Protein 4L1M (pdb70)

Organism: Homo sapiens (NCBI:txid9606)

Radius of gyration: 31.88 Å; Cα contacts (8 Å, |Δi|>4): 3481; chains: 3; bounding box: 92×89×50 Å

Nearest PDB structures (foldseek):
  4l1m-assembly1_A  TM=1.003E+00  e=1.390E-80  Homo sapiens
  4l1m-assembly3_C  TM=1.002E+00  e=5.989E-77  Homo sapiens
  4l1m-assembly2_B  TM=9.976E-01  e=2.530E-76  Homo sapiens
  3kci-assembly1_A  TM=9.576E-01  e=2.234E-50  Homo sapiens
  7q40-assembly1_A  TM=9.446E-01  e=4.432E-47  Homo sapiens

Solvent-accessible surface area: 39347 Å² total

Foldseek 3Di:
DWWKWKAFQAAQDCQIDTQVLLLVQFFDDWAAAAQKIWTAGPQQWIWIDGRNDNHDHTHTQPPCVVFRWDDKYYAQDAFKIWTAGPVQWIWIAGFQALQQRACFDRDGHPHIDTNCLQPPDDQQSGWDDWYDERFKIWTAGNQQWIWIFGFQCQQQRACFDRHGHNHTDTQVLCPVFRWQEKEWYDDQIKIKTATQLQWIWIFTWQALLQRADDDTHGGNHIDTNVVRGPFNWRYKYYAHQKIWTAGPQAWIWIFGAQPQLLRACQGGRGGNHTDTQVLCPVFRWDDKAYENFKIWTATPLGFIKIFGACCGPQDSVDPDGTRNHIDTRPPGSPSQWDDKYDHNGMIMIIHGSPPVVD/DKWKKKAFQAAEAVPRVDQDIDTQVLLVVQFFPDKAAAAQKIWTAGPQQWIWIDGRNDHHPHTHTQPPCVVFRWDDKYYAQDAFKIWTAGPVQWIWIAGFQALQQRACFDRDGHPHIDTNCLRPPDQQSGWDDWYDERFKIWTAGNQQWIWIFGFQCQQQRACFDRHGHNHTDTQVLCPVFRWQEKEWYDDQIKIWTATPQQWIWIFTWQALLQRAPDDTHGGNHIDTNVVRPPQQWRYKYYAHQKIWTAHPQAWIWIFGAQPQLQRACQGGRGGNHTDTQVLCPVFRWDDKAYERFKIWTATPQGFIKIFGACCGPQDSVDDDRTRNHIDTRPPGSPNQWDDKYDHNGMIMTMHGD/DKWKWKPFQAAQDLIDTQVLLVVQFFDDWAAAAQKIWTAGPQQWIWIDGRNDNHDHTHTQPPCPVFRWDDKYYAQDAFKIWTAGPVQWIWIAGFQALQQRACFDRDGHPHIDTNCLQPPDDQQSGWDDWYDERFKIWTAGNQQWIWIFGFQCQQQRACFDRHGHNHTDTQVLCPPFRWQEKEWYDDQIKIWTATPQQWIWIFTWQALLQRAPDDTDGGNHIDTNVVRPPQQWRYKYYAHQKIWTAHPQAWIWIFGAQPQLQRACQGGRGGNHTDTQVLCPVFRWDDKAYERFKIWTATPLGFIKIFGACCGPQDSVDDDRTRNHIDTRPPGSPNQWDDWYYHNGMIMIMHGD

InterPro domains:
  IPR000408 Regulator of chromosome condensation, RCC1 [PF00415] (514-566)
  IPR000408 Regulator of chromosome condensation, RCC1 [PF00415] (569-612)
  IPR000408 Regulator of chromosome condensation, RCC1 [PF00415] (623-672)
  IPR000408 Regulator of chromosome condensation, RCC1 [PF00415] (675-724)
  IPR000408 Regulator of chromosome condensation, RCC1 [PF00415] (4163-4212)
  IPR000408 Regulator of chromosome condensation, RCC1 [PF00415] (4215-4263)
  IPR000408 Regulator of chromosome condensation, RCC1 [PF00415] (4267-4316)
  IPR000408 Regulator of chromosome condensation, RCC1 [PR00633] (2960-2976)
  IPR000408 Regulator of chromosome condensation, RCC1 [PR00633] (3104-3120)
  IPR000408 Regulator of chromosome condensation, RCC1 [PR00633] (3120-3134)
  IPR000408 Regulator of chromosome condensation, RCC1 [PR00633] (3213-3231)
  IPR000408 Regulator of chromosome condensation, RCC1 [PR00633] (3271-3292)
  IPR000408 Regulator of chromosome condensation, RCC1 [PS00626] (3104-3114)
  IPR000408 Regulator of chromosome condensation, RCC1 [PS50012] (514-569)
  IPR000408 Regulator of chromosome condensation, RCC1 [PS50012] (570-621)
  IPR000408 Regulator of chromosome condensation, RCC1 [PS50012] (624-675)
  IPR000408 Regulator of chromosome condensation, RCC1 [PS50012] (676-727)
  IPR000408 Regulator of chromosome condensation, RCC1 [PS50012] (2959-3010)
  IPR000408 Regulator of chromosome condensation, RCC1 [PS50012] (3011-3065)
  IPR000408 Regulator of chromosome condensation, RCC1 [PS50012] (3066-3117)

Secondary structure (P-SEA, 3-state):
cbbbbbbccccccccccccaaaaaacccbbbbcccbbbbbcccbbbbbbbcccccbbbbbbcccccccccccccccccccbbbbcccbbbbbbcccccccccccccccccbbbbcccccccccccccccccccccccccccccbbbbbbcccccccccccccbbbcccccccccccccccbbbbbcccccccccccccbbbbbccccccccccccbbbbcccccccccccccccbbbbccccbbbbcccbbbbbbcccccccccccccccccccccccccccccccccccccccbbbbccccccccccccccccccccccccccbbbbbccccccccccccccccbbbbbcccccccc/cbbbbbbcccccccccccccccccaaaaaaccccccccccbbbbbcccbbbbbbbcccccbbbbbbcccccccccccccccccccbbbbcccbbbbbbcccccccccccccccccbbbbccccccccccccccccccccccccccccbbbbbbcccccccccccccbbbccccccccccccccccccccccccccccccccbbbbbbccccccccccccbbbbcccccccccccccccbbbbccccbbbbcccbbbbbbcccccccccccccccccccccccccccccccccccccccbbbbccccccccccccccccccccccccccbbbbbccccccccccccccccbbbbbccc/cbbbbbbcccccccccccaaaaaaccccccccccbbbbbcccbbbbbbbcccccbbbbbbcccccccccccccccccccbbbbcccbbbbbbcccccccccccccccccbbbbcccccccccccccccccccccccccccccbbbbbbcccccccccccccbbbccccccccccccccccccccccccccccccccbbbbbbccccccccccccbbbbcccccccccccccccccccccccbbbbcccbbbbbbcccccccccccccccccccccccccccccccccccccccbbbbccccccccccccccccccccccccccbbbbbccccccccccccccccbbbbbccc

B-factor: mean 51.27, std 13.54, range [11.59, 121.89]

CATH classification: 2.130.10.30

Structure (mmCIF, N/CA/C/O backbone):
data_4L1M
#
_entry.id   4L1M
#
_cell.length_a   94.159
_cell.length_b   94.159
_cell.length_c   281.894
_cell.angle_alpha   90.00
_cell.angle_beta   90.00
_cell.angle_gamma   120.00
#
_symmetry.space_group_name_H-M   'P 32 2 1'
#
loop_
_entity.id
_entity.type
_entity.pdbx_description
1 polymer 'E3 ubiquitin-protein ligase HERC2'
2 non-polymer 'SULFATE ION'
3 non-polymer 'UNKNOWN ATOM OR ION'
4 water water
#
loop_
_atom_site.group_PDB
_atom_site.id
_atom_site.type_symbol
_atom_site.label_atom_id
_atom_site.label_alt_id
_atom_site.label_comp_id
_atom_site.label_asym_id
_atom_site.label_entity_id
_atom_site.label_seq_id
_atom_site.pdbx_PDB_ins_code
_atom_site.Cartn_x
_atom_site.Cartn_y
_atom_site.Cartn_z
_atom_site.occupancy
_atom_site.B_iso_or_equiv
_atom_site.auth_seq_id
_atom_site.auth_comp_id
_atom_site.auth_asym_id
_atom_site.auth_atom_id
_atom_site.pdbx_PDB_model_num
ATOM 1 N N A LEU A 1 24 ? 77.938 -8.694 4.198 0.50 73.39 422 LEU A N 1
ATOM 2 N N B LEU A 1 24 ? 75.697 -7.736 3.892 0.50 69.82 422 LEU A N 1
ATOM 3 C CA A LEU A 1 24 ? 76.640 -8.232 4.762 0.50 70.72 422 LEU A CA 1
ATOM 4 C CA B LEU A 1 24 ? 76.778 -8.315 4.754 0.50 71.11 422 LEU A CA 1
ATOM 5 C C . LEU A 1 24 ? 76.242 -8.857 6.117 1.00 69.84 422 LEU A C 1
ATOM 6 O O . LEU A 1 24 ? 76.385 -10.069 6.377 1.00 73.36 422 LEU A O 1
ATOM 12 N N . GLN A 1 25 ? 75.700 -7.974 6.974 1.00 64.82 423 GLN A N 1
ATOM 13 C CA . GLN A 1 25 ? 74.936 -8.301 8.227 1.00 62.04 423 GLN A CA 1
ATOM 14 C C . GLN A 1 25 ? 73.851 -9.314 7.861 1.00 60.95 423 GLN A C 1
ATOM 15 O O . GLN A 1 25 ? 73.462 -9.343 6.717 1.00 61.42 423 GLN A O 1
ATOM 21 N N . GLU A 1 26 ? 73.355 -10.117 8.813 1.00 59.47 424 GLU A N 1
ATOM 22 C CA . GLU A 1 26 ? 72.185 -10.964 8.569 1.00 57.29 424 GLU A CA 1
ATOM 23 C C . GLU A 1 26 ? 70.965 -10.392 9.271 1.00 52.55 424 GLU A C 1
ATOM 24 O O . GLU A 1 26 ? 71.025 -9.986 10.419 1.00 49.17 424 GLU A O 1
ATOM 30 N N . VAL A 1 27 ? 69.881 -10.294 8.511 1.00 51.55 425 VAL A N 1
ATOM 31 C CA . VAL A 1 27 ? 68.587 -9.889 9.010 1.00 49.45 425 VAL A CA 1
ATOM 32 C C . VAL A 1 27 ? 67.590 -10.938 8.569 1.00 49.62 425 VAL A C 1
ATOM 33 O O . VAL A 1 27 ? 67.275 -11.047 7.387 1.00 49.95 425 VAL A O 1
ATOM 37 N N . ILE A 1 28 ? 67.074 -11.677 9.542 1.00 50.71 426 ILE A N 1
ATOM 38 C CA . ILE A 1 28 ? 66.123 -12.754 9.300 1.00 51.17 426 ILE A CA 1
ATOM 39 C C . ILE A 1 28 ? 64.735 -12.344 9.779 1.00 48.12 426 ILE A C 1
ATOM 40 O O . ILE A 1 28 ? 64.593 -11.735 10.846 1.00 45.12 426 ILE A O 1
ATOM 45 N N . GLY A 1 29 ? 63.726 -12.666 8.969 1.00 47.89 427 GLY A N 1
ATOM 46 C CA . GLY A 1 29 ? 62.331 -12.423 9.321 1.00 46.01 427 GLY A CA 1
ATOM 47 C C . GLY A 1 29 ? 61.469 -13.619 9.018 1.00 46.59 427 GLY A C 1
ATOM 48 O O . GLY A 1 29 ? 61.805 -14.443 8.161 1.00 47.63 427 GLY A O 1
ATOM 49 N N . TRP A 1 30 ? 60.374 -13.745 9.760 1.00 46.13 428 TRP A N 1
ATOM 50 C CA . TRP A 1 30 ? 59.398 -14.790 9.479 1.00 47.44 428 TRP A CA 1
ATOM 51 C C . TRP A 1 30 ? 58.067 -14.420 10.048 1.00 45.26 428 TRP A C 1
ATOM 52 O O . TRP A 1 30 ? 57.982 -13.524 10.878 1.00 44.74 428 TRP A O 1
ATOM 63 N N . GLY A 1 31 ? 57.024 -15.111 9.593 1.00 45.86 429 GLY A N 1
ATOM 64 C CA . GLY A 1 31 ? 55.645 -14.796 9.977 1.00 45.76 429 GLY A CA 1
ATOM 65 C C . GLY A 1 31 ? 54.838 -14.318 8.785 1.00 46.69 429 GLY A C 1
ATOM 66 O O . GLY A 1 31 ? 55.119 -14.693 7.671 1.00 46.91 429 GLY A O 1
ATOM 67 N N . LEU A 1 32 ? 53.850 -13.468 9.030 1.00 47.81 430 LEU A N 1
ATOM 68 C CA . LEU A 1 32 ? 52.953 -13.002 7.973 1.00 49.81 430 LEU A CA 1
ATOM 69 C C . LEU A 1 32 ? 53.608 -11.858 7.212 1.00 48.93 430 LEU A C 1
ATOM 70 O O . LEU A 1 32 ? 53.481 -10.689 7.563 1.00 47.86 430 LEU A O 1
ATOM 75 N N . ILE A 1 33 ? 54.312 -12.222 6.158 1.00 52.20 431 ILE A N 1
ATOM 76 C CA . ILE A 1 33 ? 55.114 -11.299 5.379 1.00 53.12 431 ILE A CA 1
ATOM 77 C C . ILE A 1 33 ? 54.728 -11.437 3.944 1.00 54.57 431 ILE A C 1
ATOM 78 O O . ILE A 1 33 ? 54.773 -12.527 3.390 1.00 55.51 431 ILE A O 1
ATOM 83 N N . GLY A 1 34 ? 54.359 -10.317 3.332 1.00 55.53 432 GLY A N 1
ATOM 84 C CA . GLY A 1 34 ? 53.760 -10.332 2.006 1.00 57.67 432 GLY A CA 1
ATOM 85 C C . GLY A 1 34 ? 54.706 -10.254 0.819 1.00 59.68 432 GLY A C 1
ATOM 86 O O . GLY A 1 34 ? 54.249 -10.398 -0.300 1.00 64.12 432 GLY A O 1
ATOM 87 N N . TRP A 1 35 ? 56.004 -10.026 1.026 1.00 60.06 433 TRP A N 1
ATOM 88 C CA A TRP A 1 35 ? 56.959 -9.936 -0.100 0.50 63.04 433 TRP A CA 1
ATOM 89 C CA B TRP A 1 35 ? 56.947 -9.909 -0.099 0.50 62.42 433 TRP A CA 1
ATOM 90 C C . TRP A 1 35 ? 57.474 -11.315 -0.545 1.00 67.79 433 TRP A C 1
ATOM 91 O O . TRP A 1 35 ? 57.783 -11.520 -1.727 1.00 73.24 433 TRP A O 1
ATOM 112 N N . LYS A 1 36 ? 57.528 -12.275 0.398 1.00 73.47 434 LYS A N 1
ATOM 113 C CA . LYS A 1 36 ? 57.989 -13.662 0.186 1.00 77.75 434 LYS A CA 1
ATOM 114 C C . LYS A 1 36 ? 56.953 -14.486 -0.549 1.00 84.34 434 LYS A C 1
ATOM 115 O O . LYS A 1 36 ? 55.778 -14.523 -0.137 1.00 87.00 434 LYS A O 1
ATOM 117 N N . TYR A 1 37 ? 57.387 -15.165 -1.611 1.00 87.38 435 TYR A N 1
ATOM 118 C CA . TYR A 1 37 ? 56.510 -16.071 -2.368 1.00 90.82 435 TYR A CA 1
ATOM 119 C C . TYR A 1 37 ? 55.907 -17.139 -1.452 1.00 91.21 435 TYR A C 1
ATOM 120 O O . TYR A 1 37 ? 55.942 -18.323 -1.777 1.00 94.34 435 TYR A O 1
ATOM 122 N N . GLY A 1 43 ? 59.960 -20.993 5.748 1.00 77.83 441 GLY A N 1
ATOM 123 C CA . GLY A 1 43 ? 60.189 -20.658 7.149 1.00 75.21 441 GLY A CA 1
ATOM 124 C C . GLY A 1 43 ? 60.850 -19.300 7.284 1.00 73.09 441 GLY A C 1
ATOM 125 O O . GLY A 1 43 ? 60.289 -18.319 6.830 1.00 74.56 441 GLY A O 1
ATOM 126 N N . PRO A 1 44 ? 62.055 -19.235 7.893 1.00 70.18 442 PRO A N 1
ATOM 127 C CA . PRO A 1 44 ? 62.737 -17.961 8.085 1.00 67.56 442 PRO A CA 1
ATOM 128 C C . PRO A 1 44 ? 63.340 -17.453 6.795 1.00 68.62 442 PRO A C 1
ATOM 129 O O . PRO A 1 44 ? 63.874 -18.246 6.015 1.00 73.12 442 PRO A O 1
ATOM 133 N N . ILE A 1 45 ? 63.275 -16.144 6.565 1.00 66.44 443 ILE A N 1
ATOM 134 C CA . ILE A 1 45 ? 63.771 -15.593 5.301 1.00 67.06 443 ILE A CA 1
ATOM 135 C C . ILE A 1 45 ? 64.807 -14.507 5.524 1.00 62.97 443 ILE A C 1
ATOM 136 O O . ILE A 1 45 ? 64.724 -13.716 6.468 1.00 58.11 443 ILE A O 1
ATOM 141 N N . GLN A 1 46 ? 65.800 -14.514 4.645 1.00 63.04 444 GLN A N 1
ATOM 142 C CA . GLN A 1 46 ? 66.934 -13.615 4.723 1.00 63.02 444 GLN A CA 1
ATOM 143 C C . GLN A 1 46 ? 66.504 -12.341 4.038 1.00 59.55 444 GLN A C 1
ATOM 144 O O . GLN A 1 46 ? 66.173 -12.376 2.872 1.00 60.09 444 GLN A O 1
ATOM 150 N N . CYS A 1 47 ? 66.514 -11.226 4.752 1.00 56.13 445 CYS A N 1
ATOM 151 C CA . CYS A 1 47 ? 66.048 -9.960 4.190 1.00 55.63 445 CYS A CA 1
ATOM 152 C C . CYS A 1 47 ? 67.191 -9.074 3.711 1.00 58.20 445 CYS A C 1
ATOM 153 O O . CYS A 1 47 ? 67.536 -8.110 4.382 1.00 57.97 445 CYS A O 1
ATOM 156 N N . GLU A 1 48 ? 67.781 -9.360 2.555 1.00 62.77 446 GLU A N 1
ATOM 157 C CA . GLU A 1 48 ? 68.990 -8.621 2.169 1.00 66.09 446 GLU A CA 1
ATOM 158 C C . GLU A 1 48 ? 68.695 -7.130 1.989 1.00 63.84 446 GLU A C 1
ATOM 159 O O . GLU A 1 48 ? 69.564 -6.285 2.186 1.00 63.76 446 GLU A O 1
ATOM 165 N N . GLY A 1 49 ? 67.469 -6.819 1.595 1.00 62.80 447 GLY A N 1
ATOM 166 C CA . GLY A 1 49 ? 67.036 -5.431 1.459 1.00 61.89 447 GLY A CA 1
ATOM 167 C C . GLY A 1 49 ? 67.252 -4.627 2.727 1.00 60.22 447 GLY A C 1
ATOM 168 O O . GLY A 1 49 ? 67.682 -3.488 2.662 1.00 62.57 447 GLY A O 1
ATOM 169 N N . LEU A 1 50 ? 67.001 -5.249 3.879 1.00 57.84 448 LEU A N 1
ATOM 170 C CA . LEU A 1 50 ? 67.234 -4.626 5.184 1.00 54.42 448 LEU A CA 1
ATOM 171 C C . LEU A 1 50 ? 68.696 -4.594 5.609 1.00 53.02 448 LEU A C 1
ATOM 172 O O . LEU A 1 50 ? 69.130 -3.662 6.260 1.00 50.54 448 LEU A O 1
ATOM 177 N N . ALA A 1 51 ? 69.451 -5.620 5.249 1.00 54.33 449 ALA A N 1
ATOM 178 C CA . ALA A 1 51 ? 70.849 -5.703 5.625 1.00 55.25 449 ALA A CA 1
ATOM 179 C C . ALA A 1 51 ? 71.654 -4.543 5.034 1.00 56.62 449 ALA A C 1
ATOM 180 O O . ALA A 1 51 ? 72.593 -4.054 5.677 1.00 58.82 449 ALA A O 1
ATOM 182 N N . ASN A 1 52 ? 71.305 -4.120 3.813 1.00 56.37 450 ASN A N 1
ATOM 183 C CA . ASN A 1 52 ? 71.977 -2.979 3.154 1.00 58.06 450 ASN A CA 1
ATOM 184 C C . ASN A 1 52 ? 71.970 -1.717 4.008 1.00 55.40 450 ASN A C 1
ATOM 185 O O . ASN A 1 52 ? 72.928 -0.953 4.025 1.00 55.76 450 ASN A O 1
ATOM 190 N N . LEU A 1 53 ? 70.895 -1.530 4.754 1.00 52.26 451 LEU A N 1
ATOM 191 C CA . LEU A 1 53 ? 70.753 -0.372 5.614 1.00 49.80 451 LEU A CA 1
ATOM 192 C C . LEU A 1 53 ? 71.720 -0.366 6.801 1.00 49.71 451 LEU A C 1
ATOM 193 O O . LEU A 1 53 ? 72.092 0.698 7.291 1.00 48.45 451 LEU A O 1
ATOM 198 N N . GLY A 1 54 ? 72.123 -1.548 7.269 1.00 50.14 452 GLY A N 1
ATOM 199 C CA . GLY A 1 54 ? 72.875 -1.633 8.520 1.00 49.91 452 GLY A CA 1
ATOM 200 C C . GLY A 1 54 ? 71.931 -1.405 9.680 1.00 48.01 452 GLY A C 1
ATOM 201 O O . GLY A 1 54 ? 71.865 -0.311 10.245 1.00 46.95 452 GLY A O 1
ATOM 202 N N . VAL A 1 55 ? 71.198 -2.451 10.036 1.00 47.79 453 VAL A N 1
ATOM 203 C CA . VAL A 1 55 ? 70.133 -2.362 11.046 1.00 46.79 453 VAL A CA 1
ATOM 204 C C . VAL A 1 55 ? 70.690 -2.344 12.473 1.00 48.43 453 VAL A C 1
ATOM 205 O O . VAL A 1 55 ? 71.556 -3.160 12.818 1.00 50.75 453 VAL A O 1
ATOM 209 N N . THR A 1 56 ? 70.233 -1.381 13.275 1.00 48.35 454 THR A N 1
ATOM 210 C CA . THR A 1 56 ? 70.587 -1.318 14.699 1.00 49.14 454 THR A CA 1
ATOM 211 C C . THR A 1 56 ? 69.347 -1.545 15.548 1.00 49.53 454 THR A C 1
ATOM 212 O O . THR A 1 56 ? 69.452 -2.023 16.679 1.00 48.65 454 THR A O 1
ATOM 216 N N . GLN A 1 57 ? 68.185 -1.180 15.005 1.00 49.02 455 GLN A N 1
ATOM 217 C CA . GLN A 1 57 ? 66.920 -1.302 15.697 1.00 48.95 455 GLN A CA 1
ATOM 218 C C . GLN A 1 57 ? 65.762 -1.487 14.728 1.00 48.42 455 GLN A C 1
ATOM 219 O O . GLN A 1 57 ? 65.807 -0.982 13.615 1.00 50.73 455 GLN A O 1
ATOM 225 N N . ILE A 1 58 ? 64.730 -2.203 15.163 1.00 46.27 456 ILE A N 1
ATOM 226 C CA . ILE A 1 58 ? 63.499 -2.314 14.429 1.00 45.11 456 ILE A CA 1
ATOM 227 C C . ILE A 1 58 ? 62.324 -2.138 15.386 1.00 43.31 456 ILE A C 1
ATOM 228 O O . ILE A 1 58 ? 62.236 -2.835 16.382 1.00 42.82 456 ILE A O 1
ATOM 233 N N . ALA A 1 59 ? 61.415 -1.224 15.053 1.00 42.56 457 ALA A N 1
ATOM 234 C CA . ALA A 1 59 ? 60.221 -0.968 15.839 1.00 39.54 457 ALA A CA 1
ATOM 235 C C . ALA A 1 59 ? 58.984 -1.369 15.026 1.00 40.79 457 ALA A C 1
ATOM 236 O O . ALA A 1 59 ? 58.695 -0.791 13.994 1.00 41.98 457 ALA A O 1
ATOM 238 N N . CYS A 1 60 ? 58.275 -2.373 15.517 1.00 40.88 458 CYS A N 1
ATOM 239 C CA . CYS A 1 60 ? 57.194 -2.964 14.798 1.00 41.76 458 CYS A CA 1
ATOM 240 C C . CYS A 1 60 ? 55.879 -2.305 15.186 1.00 41.30 458 CYS A C 1
ATOM 241 O O . CYS A 1 60 ? 55.497 -2.325 16.348 1.00 40.60 458 CYS A O 1
ATOM 244 N N . ALA A 1 61 ? 55.192 -1.740 14.200 1.00 41.36 459 ALA A N 1
ATOM 245 C CA . ALA A 1 61 ? 53.831 -1.258 14.399 1.00 41.31 459 ALA A CA 1
ATOM 246 C C . ALA A 1 61 ? 52.853 -2.303 13.866 1.00 42.34 459 ALA A C 1
ATOM 247 O O . ALA A 1 61 ? 53.240 -3.446 13.606 1.00 42.91 459 ALA A O 1
ATOM 249 N N . GLU A 1 62 ? 51.590 -1.938 13.719 1.00 45.06 460 GLU A N 1
ATOM 250 C CA . GLU A 1 62 ? 50.578 -2.922 13.318 1.00 48.94 460 GLU A CA 1
ATOM 251 C C . GLU A 1 62 ? 50.609 -3.310 11.841 1.00 48.95 460 GLU A C 1
ATOM 252 O O . GLU A 1 62 ? 50.483 -4.494 11.534 1.00 49.98 460 GLU A O 1
ATOM 258 N N . LYS A 1 63 ? 50.743 -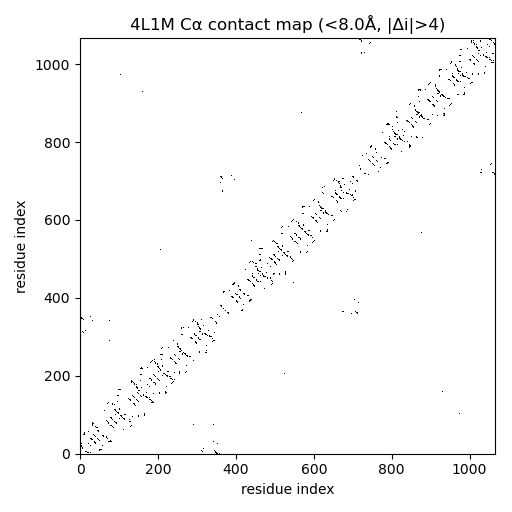2.337 10.939 1.00 47.79 461 LYS A N 1
ATOM 259 C CA . LYS A 1 63 ? 50.773 -2.642 9.493 1.00 50.66 461 LYS A CA 1
ATOM 260 C C . LYS A 1 63 ? 52.150 -2.469 8.877 1.00 47.88 461 LYS A C 1
ATOM 261 O O . LYS A 1 63 ? 52.371 -2.840 7.733 1.00 49.91 461 LYS A O 1
ATOM 267 N N . ARG A 1 64 ? 53.071 -1.889 9.624 1.00 45.24 462 ARG A N 1
ATOM 268 C CA . ARG A 1 64 ? 54.399 -1.626 9.113 1.00 44.44 462 ARG A CA 1
ATOM 269 C C . ARG A 1 64 ? 55.439 -1.579 10.230 1.00 41.70 462 ARG A C 1
ATOM 270 O O . ARG A 1 64 ? 55.106 -1.676 11.415 1.00 38.73 462 ARG A O 1
ATOM 278 N N . PHE A 1 65 ? 56.701 -1.511 9.837 1.00 40.32 463 PHE A N 1
ATOM 279 C CA . PHE A 1 65 ? 57.776 -1.383 10.798 1.00 39.51 463 PHE A CA 1
ATOM 280 C C . PHE A 1 65 ? 58.761 -0.327 10.375 1.00 40.55 463 PHE A C 1
ATOM 281 O O . PHE A 1 65 ? 58.908 -0.043 9.184 1.00 42.82 463 PHE A O 1
ATOM 289 N N . LEU A 1 66 ? 59.408 0.246 11.381 1.00 39.36 464 LEU A N 1
ATOM 290 C CA . LEU A 1 66 ? 60.448 1.207 11.205 1.00 40.69 464 LEU A CA 1
ATOM 291 C C . LEU A 1 66 ? 61.777 0.514 11.394 1.00 42.83 464 LEU A C 1
ATOM 292 O O . LEU A 1 66 ? 61.904 -0.387 12.238 1.00 42.32 464 LEU A O 1
ATOM 297 N N . ILE A 1 67 ? 62.772 0.942 10.623 1.00 43.77 465 ILE A N 1
ATOM 298 C CA . ILE A 1 67 ? 64.129 0.422 10.756 1.00 43.91 465 ILE A CA 1
ATOM 299 C C . ILE A 1 67 ? 65.069 1.585 10.977 1.00 44.19 465 ILE A C 1
ATOM 300 O O . ILE A 1 67 ? 65.024 2.553 10.223 1.00 46.98 465 ILE A O 1
ATOM 305 N N . LEU A 1 68 ? 65.918 1.498 11.997 1.00 43.43 466 LEU A N 1
ATOM 306 C CA . LEU A 1 68 ? 66.934 2.518 12.245 1.00 43.39 466 LEU A CA 1
ATOM 307 C C . LEU A 1 68 ? 68.261 2.006 11.700 1.00 45.23 466 LEU A C 1
ATOM 308 O O . LEU A 1 68 ? 68.651 0.882 12.024 1.00 46.33 466 LEU A O 1
ATOM 313 N N . SER A 1 69 ? 68.949 2.838 10.909 1.00 45.38 467 SER A N 1
ATOM 314 C CA A SER A 1 69 ? 70.220 2.462 10.281 0.50 46.67 467 SER A CA 1
ATOM 315 C CA B SER A 1 69 ? 70.195 2.458 10.260 0.50 46.42 467 SER A CA 1
ATOM 316 C C . SER A 1 69 ? 71.398 2.953 11.089 1.00 47.26 467 SER A C 1
ATOM 317 O O . SER A 1 69 ? 71.283 3.919 11.863 1.00 47.27 467 SER A O 1
ATOM 322 N N . ARG A 1 70 ? 72.541 2.287 10.912 1.00 47.66 468 ARG A N 1
ATOM 323 C CA . ARG A 1 70 ? 73.80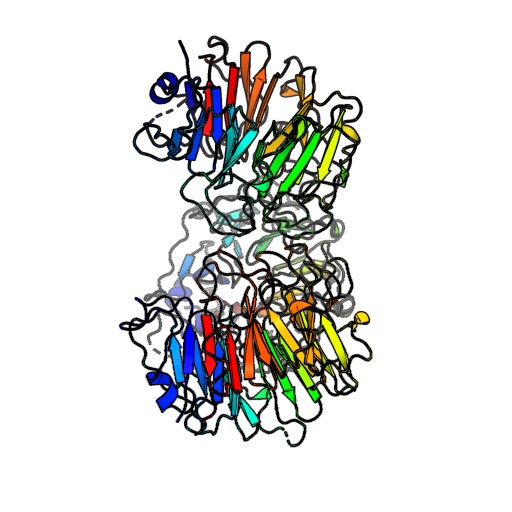1 2.656 11.576 1.00 48.57 468 ARG A CA 1
ATOM 324 C C . ARG A 1 70 ? 74.078 4.170 11.453 1.00 49.22 468 ARG A C 1
ATOM 325 O O . ARG A 1 70 ? 74.557 4.800 12.409 1.00 48.72 468 ARG A O 1
ATOM 333 N N . ASN A 1 71 ? 73.739 4.744 10.292 1.00 49.46 469 ASN A N 1
ATOM 334 C CA . ASN A 1 71 ? 73.989 6.166 9.999 1.00 51.12 469 ASN A CA 1
ATOM 335 C C . ASN A 1 71 ? 72.921 7.119 10.567 1.00 50.10 469 ASN A C 1
ATOM 336 O O . ASN A 1 71 ? 72.961 8.301 10.312 1.00 51.76 469 ASN A O 1
ATOM 341 N N . GLY A 1 72 ? 71.962 6.603 11.315 1.00 49.48 470 GLY A N 1
ATOM 342 C CA . GLY A 1 72 ? 70.997 7.452 11.993 1.00 48.94 470 GLY A CA 1
ATOM 343 C C . GLY A 1 72 ? 69.838 7.890 11.127 1.00 49.18 470 GLY A C 1
ATOM 344 O O . GLY A 1 72 ? 69.179 8.895 11.413 1.00 48.01 470 GLY A O 1
ATOM 345 N N . ARG A 1 73 ? 69.579 7.143 10.061 1.00 49.20 471 ARG A N 1
ATOM 346 C CA . ARG A 1 73 ? 68.381 7.365 9.286 1.00 48.55 471 ARG A CA 1
ATOM 347 C C . ARG A 1 73 ? 67.326 6.311 9.614 1.00 44.54 471 ARG A C 1
ATOM 348 O O . ARG A 1 73 ? 67.639 5.240 10.099 1.00 42.09 471 ARG A O 1
ATOM 356 N N . VAL A 1 74 ? 66.079 6.643 9.316 1.00 43.11 472 VAL A N 1
ATOM 357 C CA . VAL A 1 74 ? 64.931 5.816 9.615 1.00 40.67 472 VAL A CA 1
ATOM 358 C C . VAL A 1 74 ? 64.164 5.444 8.328 1.00 40.68 472 VAL A C 1
ATOM 359 O O . VAL A 1 74 ? 63.868 6.303 7.493 1.00 41.10 472 VAL A O 1
ATOM 363 N N . TYR A 1 75 ? 63.854 4.160 8.174 1.00 39.38 473 TYR A N 1
ATOM 364 C CA . TYR A 1 75 ? 63.150 3.684 7.011 1.00 39.45 473 TYR A CA 1
ATOM 365 C C . TYR A 1 75 ? 61.887 3.019 7.433 1.00 38.77 473 TYR A C 1
ATOM 366 O O . TYR A 1 75 ? 61.772 2.552 8.579 1.00 38.77 473 TYR A O 1
ATOM 375 N N . THR A 1 76 ? 60.928 2.955 6.514 1.00 38.43 474 THR A N 1
ATOM 376 C CA . THR A 1 76 ? 59.663 2.310 6.811 1.00 37.43 474 THR A CA 1
ATOM 377 C C . THR A 1 76 ? 59.324 1.288 5.740 1.00 37.98 474 THR A C 1
ATOM 378 O O . THR A 1 76 ? 59.609 1.498 4.555 1.00 40.31 474 THR A O 1
ATOM 382 N N . GLN A 1 77 ? 58.704 0.196 6.162 1.00 37.14 475 GLN A N 1
ATOM 383 C CA . GLN A 1 77 ? 58.287 -0.871 5.276 1.00 38.05 475 GLN A CA 1
ATOM 384 C C . GLN A 1 77 ? 56.973 -1.473 5.795 1.00 39.02 475 GLN A C 1
ATOM 385 O O . GLN A 1 77 ? 56.830 -1.717 6.996 1.00 37.63 475 GLN A O 1
ATOM 391 N N . ALA A 1 78 ? 56.038 -1.770 4.885 1.00 41.29 476 ALA A N 1
ATOM 392 C CA . ALA A 1 78 ? 54.793 -2.479 5.260 1.00 41.60 476 ALA A CA 1
ATOM 393 C C . ALA A 1 78 ? 55.027 -3.980 5.264 1.00 42.61 476 ALA A C 1
ATOM 394 O O . ALA A 1 78 ? 55.735 -4.504 4.412 1.00 44.74 476 ALA A O 1
ATOM 396 N N . TYR A 1 79 ? 54.381 -4.676 6.186 1.00 42.45 477 TYR A N 1
ATOM 397 C CA . TYR A 1 79 ? 54.471 -6.132 6.255 1.00 42.86 477 TYR A CA 1
ATOM 398 C C . TYR A 1 79 ? 53.887 -6.789 5.050 1.00 46.34 477 TYR A C 1
ATOM 399 O O . TYR A 1 79 ? 54.379 -7.825 4.613 1.00 48.41 477 TYR A O 1
ATOM 408 N N . ASN A 1 80 ? 52.804 -6.223 4.531 1.00 51.35 478 ASN A N 1
ATOM 409 C CA . ASN A 1 80 ? 52.050 -6.869 3.460 1.00 58.15 478 ASN A CA 1
ATOM 410 C C . ASN A 1 80 ? 52.238 -6.240 2.096 1.00 60.34 478 ASN A C 1
ATOM 411 O O . ASN A 1 80 ? 51.440 -6.460 1.202 1.00 62.35 478 ASN A O 1
ATOM 416 N N . SER A 1 81 ? 53.297 -5.464 1.925 1.00 62.27 479 SER A N 1
ATOM 417 C CA . SER A 1 81 ? 53.693 -4.997 0.592 1.00 65.63 479 SER A CA 1
ATOM 418 C C . SER A 1 81 ? 54.159 -6.172 -0.271 1.00 67.59 479 SER A C 1
ATOM 419 O O . SER A 1 81 ? 54.611 -7.182 0.244 1.00 66.64 479 SER A O 1
ATOM 422 N N . ASP A 1 82 ? 54.022 -6.038 -1.587 1.00 72.17 480 ASP A N 1
ATOM 423 C CA . ASP A 1 82 ? 54.443 -7.092 -2.532 1.00 77.55 480 ASP A CA 1
ATOM 424 C C . ASP A 1 82 ? 55.973 -7.124 -2.696 1.00 74.31 480 ASP A C 1
ATOM 425 O O . ASP A 1 82 ? 56.553 -8.159 -3.039 1.00 73.27 480 ASP A O 1
ATOM 430 N N . THR A 1 83 ? 56.607 -5.987 -2.425 1.00 70.22 481 THR A N 1
ATOM 431 C CA . THR A 1 83 ? 58.030 -5.826 -2.662 1.00 67.60 481 THR A CA 1
ATOM 432 C C . THR A 1 83 ? 58.657 -5.332 -1.368 1.00 60.02 481 THR A C 1
ATOM 433 O O . THR A 1 83 ? 58.076 -4.503 -0.648 1.00 58.49 481 THR A O 1
ATOM 437 N N . LEU A 1 84 ? 59.804 -5.918 -1.030 1.00 55.58 482 LEU A N 1
ATOM 438 C CA . LEU A 1 84 ? 60.644 -5.441 0.074 1.00 49.99 482 LEU A CA 1
ATOM 439 C C . LEU A 1 84 ? 61.504 -4.302 -0.430 1.00 48.94 482 LEU A C 1
ATOM 440 O O . LEU A 1 84 ? 62.278 -4.496 -1.342 1.00 50.84 482 LEU A O 1
ATOM 445 N N . ALA A 1 85 ? 61.348 -3.109 0.134 1.00 47.37 483 ALA A N 1
ATOM 446 C CA . ALA A 1 85 ? 62.004 -1.885 -0.367 1.00 48.24 483 ALA A CA 1
ATOM 447 C C . ALA A 1 85 ? 61.773 -0.736 0.613 1.00 46.84 483 ALA A C 1
ATOM 448 O O . ALA A 1 85 ? 60.903 0.115 0.408 1.00 47.37 483 ALA A O 1
ATOM 450 N N . PRO A 1 86 ? 62.559 -0.702 1.683 1.00 45.61 484 PRO A N 1
ATOM 451 C CA . PRO A 1 86 ? 62.264 0.264 2.713 1.00 44.36 484 PRO A CA 1
ATOM 452 C C . PRO A 1 86 ? 62.477 1.674 2.240 1.00 44.46 484 PRO A C 1
ATOM 453 O O . PRO A 1 86 ? 63.467 1.983 1.575 1.00 44.26 484 PRO A O 1
ATOM 457 N N . GLN A 1 87 ? 61.550 2.531 2.609 1.00 43.54 485 GLN A N 1
ATOM 458 C CA . GLN A 1 87 ? 61.562 3.897 2.134 1.00 44.81 485 GLN A CA 1
ATOM 459 C C . GLN A 1 87 ? 62.002 4.794 3.268 1.00 44.55 485 GLN A C 1
ATOM 460 O O . GLN A 1 87 ? 61.694 4.564 4.438 1.00 41.30 485 GLN A O 1
ATOM 466 N N . LEU A 1 88 ? 62.740 5.821 2.884 1.00 47.82 486 LEU A N 1
ATOM 467 C CA . LEU A 1 88 ? 63.291 6.765 3.811 1.00 48.96 486 LEU A CA 1
ATOM 468 C C . LEU A 1 88 ? 62.135 7.554 4.402 1.00 48.65 486 LEU A C 1
ATOM 469 O O . LEU A 1 88 ? 61.277 8.008 3.667 1.00 48.56 486 LEU A O 1
ATOM 474 N N . VAL A 1 89 ? 62.115 7.695 5.722 1.00 48.94 487 VAL A N 1
ATOM 475 C CA . VAL A 1 89 ? 61.173 8.574 6.369 1.00 50.79 487 VAL A CA 1
ATOM 476 C C . VAL A 1 89 ? 61.695 9.995 6.228 1.00 55.35 487 VAL A C 1
ATOM 477 O O . VAL A 1 89 ? 62.705 10.339 6.778 1.00 56.64 487 VAL A O 1
ATOM 481 N N . GLN A 1 90 ? 60.994 10.809 5.457 1.00 63.92 488 GLN A N 1
ATOM 482 C CA . GLN A 1 90 ? 61.362 12.208 5.244 1.00 68.84 488 GLN A CA 1
ATOM 483 C C . GLN A 1 90 ? 61.045 13.054 6.487 1.00 70.56 488 GLN A C 1
ATOM 484 O O . GLN A 1 90 ? 60.103 12.766 7.232 1.00 73.44 488 GLN A O 1
ATOM 490 N N . GLY A 1 91 ? 61.820 14.103 6.703 1.00 71.26 489 GLY A N 1
ATOM 491 C CA . GLY A 1 91 ? 61.583 14.993 7.832 1.00 69.68 489 GLY A CA 1
ATOM 492 C C . GLY A 1 91 ? 62.503 14.724 9.002 1.00 67.85 489 GLY A C 1
ATOM 493 O O . GLY A 1 91 ? 62.496 15.475 9.975 1.00 67.94 489 GLY A O 1
ATOM 494 N N . LEU A 1 92 ? 63.318 13.679 8.895 1.00 66.34 490 LEU A N 1
ATOM 495 C CA . LEU A 1 92 ? 64.358 13.398 9.894 1.00 66.21 490 LEU A CA 1
ATOM 496 C C . LEU A 1 92 ? 65.779 13.605 9.379 1.00 70.82 490 LEU A C 1
ATOM 497 O O . LEU A 1 92 ? 66.737 13.542 10.165 1.00 70.85 490 LEU A O 1
ATOM 502 N N . ALA A 1 93 ? 65.926 13.873 8.077 1.00 74.75 491 ALA A N 1
ATOM 503 C CA . ALA A 1 93 ? 67.253 14.062 7.469 1.00 77.85 491 ALA A CA 1
ATOM 504 C C . ALA A 1 93 ? 68.123 15.048 8.251 1.00 79.34 491 ALA A C 1
ATOM 505 O O . ALA A 1 93 ? 69.336 14.853 8.368 1.00 81.02 491 ALA A O 1
ATOM 507 N N . SER A 1 94 ? 67.509 16.097 8.791 1.00 78.76 492 SER A N 1
ATOM 508 C CA . SER A 1 94 ? 68.248 17.073 9.602 1.00 81.53 492 SER A CA 1
ATOM 509 C C . SER A 1 94 ? 69.089 16.415 10.727 1.00 78.27 492 SER A C 1
ATOM 510 O O . SER A 1 94 ? 70.207 16.836 10.991 1.00 78.03 492 SER A O 1
ATOM 512 N N . ARG A 1 95 ? 68.542 15.386 11.372 1.00 73.49 493 ARG A N 1
ATOM 513 C CA . ARG A 1 95 ? 69.089 14.901 12.646 1.00 70.78 493 ARG A CA 1
ATOM 514 C C . ARG A 1 95 ? 69.610 13.449 12.620 1.00 65.00 493 ARG A C 1
ATOM 515 O O . ARG A 1 95 ? 69.329 12.685 11.706 1.00 62.03 493 ARG A O 1
ATOM 517 N N . ASN A 1 96 ? 70.390 13.113 13.647 1.00 62.41 494 ASN A N 1
ATOM 518 C CA . ASN A 1 96 ? 70.958 11.794 13.826 1.00 59.14 494 ASN A CA 1
ATOM 519 C C . ASN A 1 96 ? 70.114 11.006 14.837 1.00 55.64 494 ASN A C 1
ATOM 520 O O . ASN A 1 96 ? 70.223 11.206 16.057 1.00 55.75 494 ASN A O 1
ATOM 525 N N . ILE A 1 97 ? 69.275 10.104 14.332 1.00 51.19 495 ILE A N 1
ATOM 526 C CA . ILE A 1 97 ? 68.347 9.360 15.190 1.00 47.77 495 ILE A CA 1
ATOM 527 C C . ILE A 1 97 ? 69.055 8.211 15.878 1.00 46.94 495 ILE A C 1
ATOM 528 O O . ILE A 1 97 ? 69.790 7.462 15.244 1.00 48.81 495 ILE A O 1
ATOM 533 N N . VAL A 1 98 ? 68.837 8.078 17.174 1.00 45.53 496 VAL A N 1
ATOM 534 C CA . VAL A 1 98 ? 69.444 7.001 17.943 1.00 45.48 496 VAL A CA 1
ATOM 535 C C . VAL A 1 98 ? 68.440 6.032 18.554 1.00 44.27 496 VAL A C 1
ATOM 536 O O . VAL A 1 98 ? 68.840 4.976 19.041 1.00 43.65 496 VAL A O 1
ATOM 540 N N . LYS A 1 99 ? 67.150 6.380 18.552 1.00 43.28 497 LYS A N 1
ATOM 541 C CA . LYS A 1 99 ? 66.120 5.437 18.987 1.00 42.23 497 LYS A CA 1
ATOM 542 C C . LYS A 1 99 ? 64.843 5.645 18.225 1.00 40.12 497 LYS A C 1
ATOM 543 O O . LYS A 1 99 ? 64.541 6.753 17.786 1.00 38.18 497 LYS A O 1
ATOM 549 N N . ILE A 1 100 ? 64.103 4.549 18.070 1.00 38.13 498 ILE A N 1
ATOM 550 C CA . ILE A 1 100 ? 62.787 4.579 17.502 1.00 36.96 498 ILE A CA 1
ATOM 551 C C . ILE A 1 100 ? 61.851 3.766 18.368 1.00 35.85 498 ILE A C 1
ATOM 552 O O . ILE A 1 100 ? 62.265 2.916 19.121 1.00 34.84 498 ILE A O 1
ATOM 557 N N . ALA A 1 101 ? 60.563 4.021 18.236 1.00 36.98 499 ALA A N 1
ATOM 558 C CA . ALA A 1 101 ? 59.588 3.256 18.969 1.00 36.30 499 ALA A CA 1
ATOM 559 C C . ALA A 1 101 ? 58.269 3.226 18.236 1.00 37.55 499 ALA A C 1
ATOM 560 O O . ALA A 1 101 ? 57.942 4.117 17.448 1.00 40.21 499 ALA A O 1
ATOM 562 N N . ALA A 1 102 ? 57.517 2.185 18.539 1.00 38.14 500 ALA A N 1
ATOM 563 C CA . ALA A 1 102 ? 56.207 1.968 18.019 1.00 38.69 500 ALA A CA 1
ATOM 564 C C . ALA A 1 102 ? 55.709 0.756 18.765 1.00 38.89 500 ALA A C 1
ATOM 565 O O . ALA A 1 102 ? 56.480 0.095 19.398 1.00 42.02 500 ALA A O 1
ATOM 567 N N . HIS A 1 103 ? 54.422 0.455 18.667 1.00 39.79 501 HIS A N 1
ATOM 568 C CA . HIS A 1 103 ? 53.832 -0.647 19.403 1.00 39.03 501 HIS A CA 1
ATOM 569 C C . HIS A 1 103 ? 53.184 -1.576 18.420 1.00 39.83 501 HIS A C 1
ATOM 570 O O . HIS A 1 103 ? 52.597 -1.120 17.445 1.00 40.68 501 HIS A O 1
ATOM 577 N N . SER A 1 104 ? 53.228 -2.878 18.679 1.00 41.70 502 SER A N 1
ATOM 578 C CA . SER A 1 104 ? 52.809 -3.848 17.655 1.00 42.74 502 SER A CA 1
ATOM 579 C C . SER A 1 104 ? 51.286 -3.818 17.308 1.00 42.55 502 SER A C 1
ATOM 580 O O . SER A 1 104 ? 50.872 -4.367 16.281 1.00 42.67 502 SER A O 1
ATOM 583 N N . ASP A 1 105 ? 50.474 -3.198 18.160 1.00 41.81 503 ASP A N 1
ATOM 584 C CA . ASP A 1 105 ? 49.045 -2.988 17.896 1.00 46.97 503 ASP A CA 1
ATOM 585 C C . ASP A 1 105 ? 48.760 -1.500 17.628 1.00 48.88 503 ASP A C 1
ATOM 586 O O . ASP A 1 105 ? 47.610 -1.059 17.732 1.00 51.36 503 ASP A O 1
ATOM 591 N N . GLY A 1 106 ? 49.801 -0.735 17.276 1.00 45.82 504 GLY A N 1
ATOM 592 C CA . GLY A 1 106 ? 49.703 0.731 17.137 1.00 43.60 504 GLY A CA 1
ATOM 593 C C . GLY A 1 106 ? 49.909 1.304 15.738 1.00 43.75 504 GLY A C 1
ATOM 594 O O . GLY A 1 106 ? 50.314 0.598 14.817 1.00 45.37 504 GLY A O 1
ATOM 595 N N . HIS A 1 107 ? 49.634 2.599 15.615 1.00 42.43 505 HIS A N 1
ATOM 596 C CA . HIS A 1 107 ? 49.654 3.346 14.351 1.00 44.90 505 HIS A CA 1
ATOM 597 C C . HIS A 1 107 ? 50.331 4.708 14.545 1.00 43.33 505 HIS A C 1
ATOM 598 O O . HIS A 1 107 ? 49.961 5.691 13.894 1.00 47.38 505 HIS A O 1
ATOM 605 N N . HIS A 1 108 ? 51.259 4.793 15.481 1.00 39.89 506 HIS A N 1
ATOM 606 C CA . HIS A 1 108 ? 52.025 5.998 15.641 1.00 40.90 506 HIS A CA 1
ATOM 607 C C . HIS A 1 108 ? 53.437 5.651 16.027 1.00 40.41 506 HIS A C 1
ATOM 608 O O . HIS A 1 108 ? 53.693 4.554 16.486 1.00 41.68 506 HIS A O 1
ATOM 615 N N . TYR A 1 109 ? 54.344 6.597 15.813 1.00 40.44 507 TYR A N 1
ATOM 616 C CA . TYR A 1 109 ? 55.766 6.336 15.894 1.00 41.77 507 TYR A CA 1
ATOM 617 C C . TYR A 1 109 ? 56.414 7.451 16.685 1.00 42.51 507 TYR A C 1
ATOM 618 O O . TYR A 1 109 ? 55.950 8.594 16.630 1.00 44.98 507 TYR A O 1
ATOM 627 N N . LEU A 1 110 ? 57.475 7.110 17.413 1.00 40.74 508 LEU A N 1
ATOM 628 C CA . LEU A 1 110 ? 58.384 8.087 17.997 1.00 41.14 508 LEU A CA 1
ATOM 629 C C . LEU A 1 110 ? 59.822 7.860 17.518 1.00 39.48 508 LEU A C 1
ATOM 630 O O . LEU A 1 110 ? 60.240 6.728 17.280 1.00 36.28 508 LEU A O 1
ATOM 635 N N . ALA A 1 111 ? 60.571 8.949 17.422 1.00 39.53 509 ALA A N 1
ATOM 636 C CA . ALA A 1 111 ? 61.965 8.879 17.110 1.00 40.57 509 ALA A CA 1
ATOM 637 C C . ALA A 1 111 ? 62.732 9.849 17.985 1.00 42.87 509 ALA A C 1
ATOM 638 O O . ALA A 1 111 ? 62.260 10.953 18.241 1.00 44.50 509 ALA A O 1
ATOM 640 N N . LEU A 1 112 ? 63.931 9.443 18.415 1.00 43.96 510 LEU A N 1
ATOM 641 C CA . LEU A 1 112 ? 64.746 10.219 19.350 1.00 45.16 510 LEU A CA 1
ATOM 642 C C . LEU A 1 112 ? 66.102 10.534 18.736 1.00 46.89 510 LEU A C 1
ATOM 643 O O . LEU A 1 112 ? 66.815 9.640 18.321 1.00 45.23 510 LEU A O 1
ATOM 648 N N . ALA A 1 113 ? 66.447 11.815 18.721 1.00 49.88 511 ALA A N 1
ATOM 649 C CA . ALA A 1 113 ? 67.718 12.295 18.181 1.00 52.05 511 ALA A CA 1
ATOM 650 C C . ALA A 1 113 ? 68.825 12.266 19.232 1.00 53.59 511 ALA A C 1
ATOM 651 O O . ALA A 1 113 ? 68.569 12.336 20.435 1.00 54.44 511 ALA A O 1
ATOM 653 N N . ALA A 1 114 ? 70.057 12.167 18.760 1.00 55.18 512 ALA A N 1
ATOM 654 C CA . ALA A 1 114 ? 71.227 12.207 19.622 1.00 57.30 512 ALA A CA 1
ATOM 655 C C . ALA A 1 114 ? 71.229 13.474 20.472 1.00 59.52 512 ALA A C 1
ATOM 656 O O . ALA A 1 114 ? 71.579 13.440 21.655 1.00 61.05 512 ALA A O 1
ATOM 658 N N . THR A 1 115 ? 70.829 14.587 19.867 1.00 60.76 513 THR A N 1
ATOM 659 C CA . THR A 1 115 ? 70.763 15.864 20.569 1.00 62.80 513 THR A CA 1
ATOM 660 C C . THR A 1 115 ? 69.593 15.973 21.561 1.00 61.69 513 THR A C 1
ATOM 661 O O . THR A 1 115 ? 69.499 16.953 22.266 1.00 64.66 513 THR A O 1
ATOM 665 N N . GLY A 1 116 ? 68.700 14.986 21.624 1.00 60.77 514 GLY A N 1
ATOM 666 C CA . GLY A 1 116 ? 67.602 15.011 22.596 1.00 58.98 514 GLY A CA 1
ATOM 667 C C . GLY A 1 116 ? 66.191 15.308 22.087 1.00 58.19 514 GLY A C 1
ATOM 668 O O . GLY A 1 116 ? 65.227 15.103 22.824 1.00 58.60 514 GLY A O 1
ATOM 669 N N . GLU A 1 117 ? 66.053 15.817 20.861 1.00 58.05 515 GLU A N 1
ATOM 670 C CA . GLU A 1 117 ? 64.729 16.122 20.300 1.00 57.38 515 GLU A CA 1
ATOM 671 C C . GLU A 1 117 ? 63.937 14.848 20.032 1.00 54.26 515 GLU A C 1
ATOM 672 O O . GLU A 1 117 ? 64.483 13.856 19.505 1.00 51.87 515 GLU A O 1
ATOM 678 N N . VAL A 1 118 ? 62.641 14.893 20.359 1.00 51.40 516 VAL A N 1
ATOM 679 C CA . VAL A 1 118 ? 61.719 13.765 20.120 1.00 47.67 516 VAL A CA 1
ATOM 680 C C . VAL A 1 118 ? 60.757 14.122 18.992 1.00 47.19 516 VAL A C 1
ATOM 681 O O . VAL A 1 118 ? 60.221 15.231 18.965 1.00 49.62 516 VAL A O 1
ATOM 685 N N . TYR A 1 119 ? 60.567 13.198 18.053 1.00 44.56 517 TYR A N 1
ATOM 686 C CA . TYR A 1 119 ? 59.662 13.402 16.922 1.00 44.52 517 TYR A CA 1
ATOM 687 C C . TYR A 1 119 ? 58.539 12.417 17.017 1.00 42.33 517 TYR A C 1
ATOM 688 O O . TYR A 1 119 ? 58.732 11.305 17.492 1.00 41.00 517 TYR A O 1
ATOM 697 N N . SER A 1 120 ? 57.361 12.815 16.562 1.00 41.67 518 SER A N 1
ATOM 698 C CA . SER A 1 120 ? 56.217 11.896 16.556 1.00 40.03 518 SER A CA 1
ATOM 699 C C . SER A 1 120 ? 55.451 12.041 15.273 1.00 39.97 518 SER A C 1
ATOM 700 O O . SER A 1 120 ? 55.425 13.116 14.679 1.00 41.68 518 SER A O 1
ATOM 703 N N . TRP A 1 121 ? 54.854 10.962 14.826 1.00 39.17 519 TRP A N 1
ATOM 704 C CA . TRP A 1 121 ? 53.930 11.044 13.702 1.00 41.53 519 TRP A CA 1
ATOM 705 C C . TRP A 1 121 ? 52.969 9.860 13.674 1.00 41.74 519 TRP A C 1
ATOM 706 O O . TRP A 1 121 ? 53.083 8.929 14.485 1.00 38.72 519 TRP A O 1
ATOM 717 N N . GLY A 1 122 ? 52.013 9.920 12.745 1.00 43.59 520 GLY A N 1
ATOM 718 C CA . GLY A 1 122 ? 50.981 8.906 12.622 1.00 43.49 520 GLY A CA 1
ATOM 719 C C . GLY A 1 122 ? 49.668 9.414 13.157 1.00 44.40 520 GLY A C 1
ATOM 720 O O . GLY A 1 122 ? 49.361 10.606 13.034 1.00 45.04 520 GLY A O 1
ATOM 721 N N . CYS A 1 123 ? 48.891 8.505 13.741 1.00 45.15 521 CYS A N 1
ATOM 722 C CA . CYS A 1 123 ? 47.571 8.817 14.292 1.00 46.45 521 CYS A CA 1
ATOM 723 C C . CYS A 1 123 ? 47.647 9.770 15.484 1.00 46.32 521 CYS A C 1
ATOM 724 O O . CYS A 1 123 ? 48.522 9.643 16.350 1.00 45.83 521 CYS A O 1
ATOM 727 N N . GLY A 1 124 ? 46.714 10.718 15.524 1.00 48.97 522 GLY A N 1
ATOM 728 C CA . GLY A 1 124 ? 46.705 11.796 16.510 1.00 50.54 522 GLY A CA 1
ATOM 729 C C . GLY A 1 124 ? 45.656 11.655 17.601 1.00 50.71 522 GLY A C 1
ATOM 730 O O . GLY A 1 124 ? 45.667 12.428 18.556 1.00 51.50 522 GLY A O 1
ATOM 731 N N . ASP A 1 125 ? 44.795 10.649 17.493 1.00 50.58 523 ASP A N 1
ATOM 732 C CA . ASP A 1 125 ? 43.651 10.531 18.398 1.00 53.81 523 ASP A CA 1
ATOM 733 C C . ASP A 1 125 ? 44.090 10.461 19.850 1.00 51.65 523 ASP A C 1
ATOM 734 O O . ASP A 1 125 ? 45.085 9.822 20.185 1.00 50.52 523 ASP A O 1
ATOM 739 N N . GLY A 1 126 ? 43.364 11.169 20.713 1.00 52.02 524 GLY A N 1
ATOM 740 C CA . GLY A 1 126 ? 43.653 11.163 22.154 1.00 51.42 524 GLY A CA 1
ATOM 741 C C . GLY A 1 126 ? 44.907 11.915 22.595 1.00 48.74 524 GLY A C 1
ATOM 742 O O . GLY A 1 126 ? 45.224 11.946 23.785 1.00 48.19 524 GLY A O 1
ATOM 743 N N . GLY A 1 127 ? 45.621 12.498 21.632 1.00 47.02 525 GLY A N 1
ATOM 744 C CA . GLY A 1 127 ? 46.756 13.348 21.917 1.00 45.56 525 GLY A CA 1
ATOM 745 C C . GLY A 1 127 ? 48.062 12.594 22.006 1.00 42.80 525 GLY A C 1
ATOM 746 O O . GLY A 1 127 ? 49.042 13.128 22.509 1.00 41.53 525 GLY A O 1
ATOM 747 N N . ARG A 1 128 ? 48.084 11.368 21.491 1.00 40.83 526 ARG A N 1
ATOM 748 C CA . ARG A 1 128 ? 49.257 10.511 21.583 1.00 39.67 526 ARG A CA 1
ATOM 749 C C . ARG A 1 128 ? 50.545 11.079 20.938 1.00 40.01 526 ARG A C 1
ATOM 750 O O . ARG A 1 128 ? 51.649 10.621 21.273 1.00 39.13 526 ARG A O 1
ATOM 758 N N . LEU A 1 129 ? 50.424 12.029 20.009 1.00 40.28 527 LEU A N 1
ATOM 759 C CA . LEU A 1 129 ? 51.605 12.592 19.363 1.00 40.49 527 LEU A CA 1
ATOM 760 C C . LEU A 1 129 ? 52.293 13.655 20.220 1.00 41.18 527 LEU A C 1
ATOM 761 O O . LEU A 1 129 ? 53.441 14.025 19.935 1.00 42.44 527 LEU A O 1
ATOM 766 N N . GLY A 1 130 ? 51.597 14.172 21.232 1.00 40.25 528 GLY A N 1
ATOM 767 C CA . GLY A 1 130 ? 52.207 15.092 22.185 1.00 41.07 528 GLY A CA 1
ATOM 768 C C . GLY A 1 130 ? 52.323 16.564 21.782 1.00 43.26 528 GLY A C 1
ATOM 769 O O . GLY A 1 130 ? 53.018 17.318 22.436 1.00 43.91 528 GLY A O 1
ATOM 770 N N . HIS A 1 131 ? 51.623 16.989 20.736 1.00 45.15 529 HIS A N 1
ATOM 771 C CA . HIS A 1 131 ? 51.693 18.382 20.264 1.00 47.52 529 HIS A CA 1
ATOM 772 C C . HIS A 1 131 ? 50.578 19.275 20.782 1.00 49.49 529 HIS A C 1
ATOM 773 O O . HIS A 1 131 ? 50.437 20.394 20.325 1.00 50.62 529 HIS A O 1
ATOM 780 N N . GLY A 1 132 ? 49.795 18.800 21.740 1.00 49.96 530 GLY A N 1
ATOM 781 C CA . GLY A 1 132 ? 48.721 19.620 22.316 1.00 52.79 530 GLY A CA 1
ATOM 782 C C . GLY A 1 132 ? 47.469 19.737 21.458 1.00 54.67 530 GLY A C 1
ATOM 783 O O . GLY A 1 132 ? 46.692 20.662 21.635 1.00 56.99 530 GLY A O 1
ATOM 784 N N . ASP A 1 133 ? 47.276 18.797 20.535 1.00 53.93 531 ASP A N 1
ATOM 785 C CA . ASP A 1 133 ? 46.032 18.676 19.777 1.00 55.36 531 ASP A CA 1
ATOM 786 C C . ASP A 1 133 ? 45.840 17.204 19.417 1.00 52.91 531 ASP A C 1
ATOM 787 O O . ASP A 1 133 ? 46.569 16.370 19.911 1.00 50.38 531 ASP A O 1
ATOM 792 N N . THR A 1 134 ? 44.871 16.879 18.570 1.00 53.92 532 THR A N 1
ATOM 793 C CA . THR A 1 134 ? 44.628 15.470 18.201 1.00 52.80 532 THR A CA 1
ATOM 794 C C . THR A 1 134 ? 44.713 15.251 16.677 1.00 53.82 532 THR A C 1
ATOM 795 O O . THR A 1 134 ? 44.092 14.341 16.140 1.00 53.69 532 THR A O 1
ATOM 799 N N . VAL A 1 135 ? 45.497 16.094 16.012 1.00 54.73 533 VAL A N 1
ATOM 800 C CA . VAL A 1 135 ? 45.679 16.062 14.573 1.00 54.19 533 VAL A CA 1
ATOM 801 C C . VAL A 1 135 ? 46.681 14.968 14.197 1.00 51.32 533 VAL A C 1
ATOM 802 O O . VAL A 1 135 ? 47.754 14.876 14.786 1.00 50.32 533 VAL A O 1
ATOM 806 N N . PRO A 1 136 ? 46.326 14.125 13.223 1.00 50.28 534 PRO A N 1
ATOM 807 C CA . PRO A 1 136 ? 47.254 13.096 12.763 1.00 48.45 534 PRO A CA 1
ATOM 808 C C . PRO A 1 136 ? 48.302 13.708 11.817 1.00 48.91 534 PRO A C 1
ATOM 809 O O . PRO A 1 136 ? 48.022 14.718 11.192 1.00 47.97 534 PRO A O 1
ATOM 813 N N . LEU A 1 137 ? 49.485 13.088 11.718 1.00 47.75 535 LEU A N 1
ATOM 814 C CA . LEU A 1 137 ? 50.593 13.649 10.959 1.00 48.73 535 LEU A CA 1
ATOM 815 C C . LEU A 1 137 ? 51.189 12.620 10.036 1.00 48.86 535 LEU A C 1
ATOM 816 O O . LEU A 1 137 ? 51.583 11.549 10.478 1.00 46.29 535 LEU A O 1
ATOM 821 N N . GLU A 1 138 ? 51.254 12.945 8.748 1.00 51.39 536 GLU A N 1
ATOM 822 C CA . GLU A 1 138 ? 51.916 12.080 7.791 1.00 53.84 536 GLU A CA 1
ATOM 823 C C . GLU A 1 138 ? 53.446 12.044 8.034 1.00 53.41 536 GLU A C 1
ATOM 824 O O . GLU A 1 138 ? 54.089 11.016 7.823 1.00 52.86 536 GLU A O 1
ATOM 827 N N . GLU A 1 139 ? 54.021 13.157 8.490 1.00 54.35 537 GLU A N 1
ATOM 828 C CA . GLU A 1 139 ? 55.469 13.239 8.672 1.00 54.98 537 GLU A CA 1
ATOM 829 C C . GLU A 1 139 ? 55.885 13.666 10.069 1.00 52.15 537 GLU A C 1
ATOM 830 O O . GLU A 1 139 ? 55.160 14.405 10.741 1.00 52.01 537 GLU A O 1
ATOM 836 N N . PRO A 1 140 ? 57.065 13.188 10.515 1.00 49.98 538 PRO A N 1
ATOM 837 C CA . PRO A 1 140 ? 57.601 13.489 11.835 1.00 48.30 538 PRO A CA 1
ATOM 838 C C . PRO A 1 140 ? 57.585 14.973 12.168 1.00 48.98 538 PRO A C 1
ATOM 839 O O . PRO A 1 140 ? 57.893 15.809 11.330 1.00 49.37 538 PRO A O 1
ATOM 843 N N . LYS A 1 141 ? 57.198 15.268 13.397 1.00 48.71 539 LYS A N 1
ATOM 844 C CA . LYS A 1 141 ? 57.177 16.602 13.922 1.00 50.48 539 LYS A CA 1
ATOM 845 C C . LYS A 1 141 ? 57.792 16.604 15.314 1.00 49.41 539 LYS A C 1
ATOM 846 O O . LYS A 1 141 ? 57.515 15.720 16.129 1.00 47.26 539 LYS A O 1
ATOM 852 N N . VAL A 1 142 ? 58.590 17.624 15.593 1.00 51.38 540 VAL A N 1
ATOM 853 C CA . VAL A 1 142 ? 59.264 17.744 16.880 1.00 51.97 540 VAL A CA 1
ATOM 854 C C . VAL A 1 142 ? 58.211 17.964 17.939 1.00 49.46 540 VAL A C 1
ATOM 855 O O . VAL A 1 142 ? 57.323 18.771 17.737 1.00 49.61 540 VAL A O 1
ATOM 859 N N . ILE A 1 143 ? 58.320 17.249 19.052 1.00 47.35 541 ILE A N 1
ATOM 860 C CA . ILE A 1 143 ? 57.510 17.539 20.217 1.00 47.88 541 ILE A CA 1
ATOM 861 C C . ILE A 1 143 ? 58.219 18.640 20.982 1.00 50.57 541 ILE A C 1
ATOM 862 O O . ILE A 1 143 ? 59.178 18.383 21.717 1.00 50.94 541 ILE A O 1
ATOM 867 N N . SER A 1 144 ? 57.744 19.869 20.810 1.00 53.73 542 SER A N 1
ATOM 868 C CA . SER A 1 144 ? 58.402 21.026 21.397 1.00 56.62 542 SER A CA 1
ATOM 869 C C . SER A 1 144 ? 58.422 20.999 22.934 1.00 57.44 542 SER A C 1
ATOM 870 O O . SER A 1 144 ? 59.302 21.570 23.537 1.00 59.48 542 SER A O 1
ATOM 873 N N . ALA A 1 145 ? 57.486 20.311 23.568 1.00 56.94 543 ALA A N 1
ATOM 874 C CA . ALA A 1 145 ? 57.561 20.130 25.019 1.00 58.04 543 ALA A CA 1
ATOM 875 C C . ALA A 1 145 ? 58.931 19.591 25.492 1.00 59.62 543 ALA A C 1
ATOM 876 O O . ALA A 1 145 ? 59.332 19.864 26.599 1.00 63.77 543 ALA A O 1
ATOM 878 N N . PHE A 1 146 ? 59.640 18.821 24.674 1.00 58.38 544 PHE A N 1
ATOM 879 C CA . PHE A 1 146 ? 60.931 18.289 25.091 1.00 59.24 544 PHE A CA 1
ATOM 880 C C . PHE A 1 146 ? 62.137 19.092 24.569 1.00 65.09 544 PHE A C 1
ATOM 881 O O . PHE A 1 146 ? 63.267 18.824 24.974 1.00 66.08 544 PHE A O 1
ATOM 889 N N . SER A 1 147 ? 61.906 20.054 23.678 1.00 68.89 545 SER A N 1
ATOM 890 C CA . SER A 1 147 ? 62.995 20.848 23.116 1.00 73.11 545 SER A CA 1
ATOM 891 C C . SER A 1 147 ? 63.487 21.917 24.100 1.00 77.48 545 SER A C 1
ATOM 892 O O . SER A 1 147 ? 62.768 22.293 25.028 1.00 78.57 545 SER A O 1
ATOM 895 N N . GLY A 1 148 ? 64.730 22.366 23.899 1.00 80.88 546 GLY A N 1
ATOM 896 C CA . GLY A 1 148 ? 65.380 23.360 24.765 1.00 85.65 546 GLY A CA 1
ATOM 897 C C . GLY A 1 148 ? 65.574 22.996 26.242 1.00 89.17 546 GLY A C 1
ATOM 898 O O . GLY A 1 148 ? 65.757 23.887 27.066 1.00 92.75 546 GLY A O 1
ATOM 899 N N . LYS A 1 149 ? 65.562 21.700 26.574 1.00 89.88 547 LYS A N 1
ATOM 900 C CA . LYS A 1 149 ? 65.763 21.227 27.954 1.00 90.32 547 LYS A CA 1
ATOM 901 C C . LYS A 1 149 ? 67.263 21.303 28.327 1.00 93.22 547 LYS A C 1
ATOM 902 O O . LYS A 1 149 ? 68.126 21.358 27.449 1.00 91.90 547 LYS A O 1
ATOM 904 N N . GLN A 1 150 ? 67.563 21.291 29.626 1.00 95.47 548 GLN A N 1
ATOM 905 C CA . GLN A 1 150 ? 68.931 21.496 30.119 1.00 96.76 548 GLN A CA 1
ATOM 906 C C . GLN A 1 150 ? 69.545 20.212 30.702 1.00 96.88 548 GLN A C 1
ATOM 907 O O . GLN A 1 150 ? 69.242 19.845 31.834 1.00 102.18 548 GLN A O 1
ATOM 909 N N . ALA A 1 151 ? 70.394 19.533 29.923 1.00 94.40 549 ALA A N 1
ATOM 910 C CA . ALA A 1 151 ? 71.205 18.382 30.388 1.00 90.24 549 ALA A CA 1
ATOM 911 C C . ALA A 1 151 ? 70.393 17.148 30.875 1.00 84.77 549 ALA A C 1
ATOM 912 O O . ALA A 1 151 ? 69.933 16.351 30.055 1.00 80.74 549 ALA A O 1
ATOM 914 N N . GLY A 1 152 ? 70.223 16.997 32.193 1.00 83.16 550 GLY A N 1
ATOM 915 C CA . GLY A 1 152 ? 69.509 15.854 32.773 1.00 77.43 550 GLY A CA 1
ATOM 916 C C . GLY A 1 152 ? 68.014 15.821 32.463 1.00 74.81 550 GLY A C 1
ATOM 917 O O . GLY A 1 152 ? 67.339 14.806 32.698 1.00 70.63 550 GLY A O 1
ATOM 918 N N . LYS A 1 153 ? 67.486 16.925 31.937 1.00 74.08 551 LYS A N 1
ATOM 919 C CA . LYS A 1 153 ? 66.117 16.955 31.439 1.00 71.24 551 LYS A CA 1
ATOM 920 C C . LYS A 1 153 ? 66.009 16.481 29.970 1.00 67.14 551 LYS A C 1
ATOM 921 O O . LYS A 1 153 ? 64.951 16.593 29.376 1.00 64.80 551 LYS A O 1
ATOM 924 N N . HIS A 1 154 ? 67.100 15.963 29.397 1.00 65.62 552 HIS A N 1
ATOM 925 C CA . HIS A 1 154 ? 67.083 15.401 28.042 1.00 62.84 552 HIS A CA 1
ATOM 926 C C . HIS A 1 154 ? 66.465 14.017 28.065 1.00 55.67 552 HIS A C 1
ATOM 927 O O . HIS A 1 154 ? 66.735 13.234 28.956 1.00 53.19 552 HIS A O 1
ATOM 934 N N . VAL A 1 155 ? 65.660 13.723 27.056 1.00 50.96 553 VAL A N 1
ATOM 935 C CA . VAL A 1 155 ? 65.036 12.412 26.918 1.00 46.47 553 VAL A CA 1
ATOM 936 C C . VAL A 1 155 ? 66.082 11.395 26.474 1.00 45.44 553 VAL A C 1
ATOM 937 O O . VAL A 1 155 ? 66.846 11.663 25.556 1.00 45.47 553 VAL A O 1
ATOM 941 N N . VAL A 1 156 ? 66.089 10.225 27.102 1.00 44.09 554 VAL A N 1
ATOM 942 C CA . VAL A 1 156 ? 66.982 9.141 26.703 1.00 43.69 554 VAL A CA 1
ATOM 943 C C . VAL A 1 156 ? 66.281 7.839 26.347 1.00 43.44 554 VAL A C 1
ATOM 944 O O . VAL A 1 156 ? 66.914 6.959 25.818 1.00 44.93 554 VAL A O 1
ATOM 948 N N . HIS A 1 157 ? 65.006 7.684 26.673 1.00 44.55 555 HIS A N 1
ATOM 949 C CA . HIS A 1 157 ? 64.247 6.514 26.264 1.00 46.60 555 HIS A CA 1
ATOM 950 C C . HIS A 1 157 ? 62.862 6.917 25.753 1.00 43.03 555 HIS A C 1
ATOM 951 O O . HIS A 1 157 ? 62.313 7.910 26.184 1.00 40.53 555 HIS A O 1
ATOM 958 N N . ILE A 1 158 ? 62.331 6.157 24.805 1.00 40.84 556 ILE A N 1
ATOM 959 C CA . ILE A 1 158 ? 60.992 6.397 24.275 1.00 39.89 556 ILE A CA 1
ATOM 960 C C . ILE A 1 158 ? 60.192 5.088 24.133 1.00 38.69 556 ILE A C 1
ATOM 961 O O . ILE A 1 158 ? 60.763 3.998 23.964 1.00 36.26 556 ILE A O 1
ATOM 966 N N . ALA A 1 159 ? 58.874 5.198 24.230 1.00 37.78 557 ALA A N 1
ATOM 967 C CA . ALA A 1 159 ? 58.044 4.025 24.174 1.00 37.97 557 ALA A CA 1
ATOM 968 C C . ALA A 1 159 ? 56.678 4.406 23.677 1.00 40.33 557 ALA A C 1
ATOM 969 O O . ALA A 1 159 ? 56.234 5.513 23.902 1.00 44.22 557 ALA A O 1
ATOM 971 N N . CYS A 1 160 ? 56.005 3.458 23.026 1.00 40.52 558 CYS A N 1
ATOM 972 C CA . CYS A 1 160 ? 54.642 3.623 22.594 1.00 38.41 558 CYS A CA 1
ATOM 973 C C . CYS A 1 160 ? 53.739 2.521 23.130 1.00 38.57 558 CYS A C 1
ATOM 974 O O . CYS A 1 160 ? 54.142 1.351 23.249 1.00 37.11 558 CYS A O 1
ATOM 977 N N . GLY A 1 161 ? 52.501 2.903 23.412 1.00 38.76 559 GLY A N 1
ATOM 978 C CA . GLY A 1 161 ? 51.405 1.964 23.578 1.00 38.82 559 GLY A CA 1
ATOM 979 C C . GLY A 1 161 ? 50.581 1.970 22.317 1.00 40.48 559 GLY A C 1
ATOM 980 O O . GLY A 1 161 ? 50.958 2.592 21.317 1.00 40.14 559 GLY A O 1
ATOM 981 N N . SER A 1 162 ? 49.455 1.267 22.339 1.00 40.63 560 SER A N 1
ATOM 982 C CA . SER A 1 162 ? 48.558 1.272 21.172 1.00 40.95 560 SER A CA 1
ATOM 983 C C . SER A 1 162 ? 47.946 2.646 20.986 1.00 39.70 560 SER A C 1
ATOM 984 O O . SER A 1 162 ? 47.756 3.078 19.857 1.00 40.68 560 SER A O 1
ATOM 987 N N . THR A 1 163 ? 47.665 3.336 22.089 1.00 38.46 561 THR A N 1
ATOM 988 C CA . THR A 1 163 ? 47.028 4.645 22.022 1.00 39.64 561 THR A CA 1
ATOM 989 C C . THR A 1 163 ? 47.678 5.734 22.876 1.00 38.84 561 THR A C 1
ATOM 990 O O . THR A 1 163 ? 47.076 6.786 23.100 1.00 40.18 561 THR A O 1
ATOM 994 N N . TYR A 1 164 ? 48.883 5.480 23.373 1.00 38.00 562 TYR A N 1
ATOM 995 C CA . TYR A 1 164 ? 49.572 6.448 24.211 1.00 37.74 562 TYR A CA 1
ATOM 996 C C . TYR A 1 164 ? 51.069 6.341 24.030 1.00 36.97 562 TYR A C 1
ATOM 997 O O . TYR A 1 164 ? 51.530 5.568 23.193 1.00 36.57 562 TYR A O 1
ATOM 1006 N N . SER A 1 165 ? 51.814 7.153 24.783 1.00 36.88 563 SER A N 1
ATOM 1007 C CA . SER A 1 165 ? 53.236 7.306 24.583 1.00 35.89 563 SER A CA 1
ATOM 1008 C C . SER A 1 165 ? 53.933 7.580 25.928 1.00 37.09 563 SER A C 1
ATOM 1009 O O . SER A 1 165 ? 53.302 8.041 26.893 1.00 35.88 563 SER A O 1
ATOM 1012 N N . ALA A 1 166 ? 55.233 7.301 25.990 1.00 36.27 564 ALA A N 1
ATOM 1013 C CA . ALA A 1 166 ? 56.008 7.677 27.160 1.00 38.06 564 ALA A CA 1
ATOM 1014 C C . ALA A 1 166 ? 57.438 8.062 26.795 1.00 40.36 564 ALA A C 1
ATOM 1015 O O . ALA A 1 166 ? 57.919 7.774 25.678 1.00 40.70 564 ALA A O 1
ATOM 1017 N N . ALA A 1 167 ? 58.110 8.723 27.739 1.00 39.04 565 ALA A N 1
ATOM 1018 C CA . ALA A 1 167 ? 59.505 8.992 27.590 1.00 40.15 565 ALA A CA 1
ATOM 1019 C C . ALA A 1 167 ? 60.178 9.177 28.932 1.00 40.65 565 ALA A C 1
ATOM 1020 O O . ALA A 1 167 ? 59.558 9.589 29.892 1.00 42.57 565 ALA A O 1
ATOM 1022 N N . ILE A 1 168 ? 61.461 8.874 28.986 1.00 41.54 566 ILE A N 1
ATOM 1023 C CA . ILE A 1 168 ? 62.240 8.971 30.215 1.00 43.54 566 ILE A CA 1
ATOM 1024 C C . ILE A 1 168 ? 63.387 9.972 29.995 1.00 45.38 566 ILE A C 1
ATOM 1025 O O . ILE A 1 168 ? 64.054 9.932 28.961 1.00 44.54 566 ILE A O 1
ATOM 1030 N N . THR A 1 169 ? 63.626 10.847 30.970 1.00 46.76 567 THR A N 1
ATOM 1031 C CA . THR A 1 169 ? 64.753 11.763 30.904 1.00 48.51 567 THR A CA 1
ATOM 1032 C C . THR A 1 169 ? 65.997 11.161 31.537 1.00 49.57 567 THR A C 1
ATOM 1033 O O . THR A 1 169 ? 65.936 10.123 32.189 1.00 49.66 567 THR A O 1
ATOM 1037 N N . ALA A 1 170 ? 67.129 11.833 31.361 1.00 51.86 568 ALA A N 1
ATOM 1038 C CA . ALA A 1 170 ? 68.398 11.362 31.932 1.00 53.22 568 ALA A CA 1
ATOM 1039 C C . ALA A 1 170 ? 68.378 11.397 33.480 1.00 54.92 568 ALA A C 1
ATOM 1040 O O . ALA A 1 170 ? 68.937 10.511 34.105 1.00 53.93 568 ALA A O 1
ATOM 1042 N N . GLU A 1 171 ? 67.705 12.392 34.074 1.00 57.02 569 GLU A N 1
ATOM 1043 C CA . GLU A 1 171 ? 67.467 12.450 35.557 1.00 59.73 569 GLU A CA 1
ATOM 1044 C C . GLU A 1 171 ? 66.590 11.307 36.106 1.00 56.71 569 GLU A C 1
ATOM 1045 O O . GLU A 1 171 ? 66.574 11.093 37.303 1.00 55.54 569 GLU A O 1
ATOM 1051 N N . GLY A 1 172 ? 65.787 10.658 35.251 1.00 52.77 570 GLY A N 1
ATOM 1052 C CA . GLY A 1 172 ? 64.886 9.602 35.702 1.00 50.88 570 GLY A CA 1
ATOM 1053 C C . GLY A 1 172 ? 63.419 9.993 35.879 1.00 48.63 570 GLY A C 1
ATOM 1054 O O . GLY A 1 172 ? 62.668 9.285 36.536 1.00 48.18 570 GLY A O 1
ATOM 1055 N N . GLU A 1 173 ? 62.998 11.106 35.297 1.00 47.95 571 GLU A N 1
ATOM 1056 C CA . GLU A 1 173 ? 61.566 11.436 35.243 1.00 46.42 571 GLU A CA 1
ATOM 1057 C C . GLU A 1 173 ? 60.888 10.670 34.126 1.00 43.11 571 GLU A C 1
ATOM 1058 O O . GLU A 1 173 ? 61.474 10.460 33.073 1.00 44.65 571 GLU A O 1
ATOM 1064 N N . LEU A 1 174 ? 59.643 10.282 34.354 1.00 40.74 572 LEU A N 1
ATOM 1065 C CA . LEU A 1 174 ? 58.831 9.578 33.374 1.00 37.72 572 LEU A CA 1
ATOM 1066 C C . LEU A 1 174 ? 57.652 10.457 32.966 1.00 37.58 572 LEU A C 1
ATOM 1067 O O . LEU A 1 174 ? 56.936 10.948 33.816 1.00 37.08 572 LEU A O 1
ATOM 1072 N N . TYR A 1 175 ? 57.473 10.642 31.656 1.00 37.75 573 TYR A N 1
ATOM 1073 C CA . TYR A 1 175 ? 56.392 11.447 31.085 1.00 37.93 573 TYR A CA 1
ATOM 1074 C C . TYR A 1 175 ? 55.534 10.509 30.283 1.00 37.22 573 TYR A C 1
ATOM 1075 O O . TYR A 1 175 ? 56.064 9.660 29.591 1.00 35.93 573 TYR A O 1
ATOM 1084 N N . THR A 1 176 ? 54.216 10.639 30.403 1.00 38.15 574 THR A N 1
ATOM 1085 C CA . THR A 1 176 ? 53.297 9.870 29.586 1.00 38.28 574 THR A CA 1
ATOM 1086 C C . THR A 1 176 ? 52.278 10.807 28.964 1.00 40.60 574 THR A C 1
ATOM 1087 O O . THR A 1 176 ? 52.081 11.916 29.450 1.00 43.59 574 THR A O 1
ATOM 1091 N N . TRP A 1 177 ? 51.676 10.390 27.846 1.00 40.54 575 TRP A N 1
ATOM 1092 C CA . TRP A 1 177 ? 50.632 11.189 27.183 1.00 40.41 575 TRP A CA 1
ATOM 1093 C C . TRP A 1 177 ? 49.856 10.346 26.185 1.00 39.80 575 TRP A C 1
ATOM 1094 O O . TRP A 1 177 ? 50.275 9.256 25.826 1.00 36.72 575 TRP A O 1
ATOM 1105 N N . GLY A 1 178 ? 48.713 10.866 25.750 1.00 43.16 576 GLY A N 1
ATOM 1106 C CA . GLY A 1 178 ? 47.802 10.128 24.851 1.00 42.81 576 GLY A CA 1
ATOM 1107 C C . GLY A 1 178 ? 46.521 9.788 25.579 1.00 43.32 576 GLY A C 1
ATOM 1108 O O . GLY A 1 178 ? 46.097 10.527 26.462 1.00 41.78 576 GLY A O 1
ATOM 1109 N N . ARG A 1 179 ? 45.917 8.654 25.222 1.00 44.61 577 ARG A N 1
ATOM 1110 C CA . ARG A 1 179 ? 44.634 8.237 25.812 1.00 44.50 577 ARG A CA 1
ATOM 1111 C C . ARG A 1 179 ? 44.818 7.877 27.256 1.00 43.49 577 ARG A C 1
ATOM 1112 O O . ARG A 1 179 ? 45.841 7.344 27.644 1.00 40.72 577 ARG A O 1
ATOM 1120 N N . GLY A 1 180 ? 43.807 8.177 28.061 1.00 46.20 578 GLY A N 1
ATOM 1121 C CA . GLY A 1 180 ? 43.907 8.035 29.515 1.00 46.84 578 GLY A CA 1
ATOM 1122 C C . GLY A 1 180 ? 43.057 6.930 30.107 1.00 46.11 578 GLY A C 1
ATOM 1123 O O . GLY A 1 180 ? 43.133 6.683 31.301 1.00 47.71 578 GLY A O 1
ATOM 1124 N N . ASN A 1 181 ? 42.274 6.263 29.268 1.00 46.93 579 ASN A N 1
ATOM 1125 C CA . ASN A 1 181 ? 41.313 5.259 29.720 1.00 49.12 579 ASN A CA 1
ATOM 1126 C C . ASN A 1 181 ? 41.949 4.254 30.671 1.00 46.12 579 ASN A C 1
ATOM 1127 O O . ASN A 1 181 ? 43.055 3.764 30.416 1.00 44.49 579 ASN A O 1
ATOM 1132 N N . TYR A 1 182 ? 41.237 3.967 31.757 1.00 43.69 580 TYR A N 1
ATOM 1133 C CA . TYR A 1 182 ? 41.661 3.030 32.785 1.00 42.66 580 TYR A CA 1
ATOM 1134 C C . TYR A 1 182 ? 42.956 3.413 33.486 1.00 42.76 580 TYR A C 1
ATOM 1135 O O . TYR A 1 182 ? 43.593 2.578 34.134 1.00 45.61 580 TYR A O 1
ATOM 1144 N N . GLY A 1 183 ? 43.345 4.677 33.385 1.00 41.94 581 GLY A N 1
ATOM 1145 C CA . GLY A 1 183 ? 44.486 5.192 34.134 1.00 41.43 581 GLY A CA 1
ATOM 1146 C C . GLY A 1 183 ? 45.844 4.805 33.609 1.00 40.56 581 GLY A C 1
ATOM 1147 O O . GLY A 1 183 ? 46.824 4.865 34.341 1.00 41.47 581 GLY A O 1
ATOM 1148 N N . ARG A 1 184 ? 45.925 4.444 32.336 1.00 38.87 582 ARG A N 1
ATOM 1149 C CA . ARG A 1 184 ? 47.179 3.994 31.739 1.00 36.57 582 ARG A CA 1
ATOM 1150 C C . ARG A 1 184 ? 48.293 5.032 31.774 1.00 35.79 582 ARG A C 1
ATOM 1151 O O . ARG A 1 184 ? 49.458 4.680 31.687 1.00 35.57 582 ARG A O 1
ATOM 1159 N N . LEU A 1 185 ? 47.949 6.304 31.854 1.00 36.58 583 LEU A N 1
ATOM 1160 C CA . LEU A 1 185 ? 48.974 7.354 31.918 1.00 36.92 583 LEU A CA 1
ATOM 1161 C C . LEU A 1 185 ? 49.583 7.493 33.319 1.00 39.37 583 LEU A C 1
ATOM 1162 O O . LEU A 1 185 ? 50.689 8.015 33.456 1.00 41.43 583 LEU A O 1
ATOM 1167 N N . GLY A 1 186 ? 48.867 7.043 34.355 1.00 39.46 584 GLY A N 1
ATOM 1168 C CA . GLY A 1 186 ? 49.395 7.069 35.731 1.00 40.49 584 GLY A CA 1
ATOM 1169 C C . GLY A 1 186 ? 49.260 8.387 36.502 1.00 42.25 584 GLY A C 1
ATOM 1170 O O . GLY A 1 186 ? 49.971 8.589 37.487 1.00 43.22 584 GLY A O 1
ATOM 1171 N N . HIS A 1 187 ? 48.349 9.267 36.093 1.00 42.41 585 HIS A N 1
ATOM 1172 C CA . HIS A 1 187 ? 48.177 10.545 36.789 1.00 45.02 585 HIS A CA 1
ATOM 1173 C C . HIS A 1 187 ? 46.936 10.610 37.655 1.00 46.19 585 HIS A C 1
ATOM 1174 O O . HIS A 1 187 ? 46.432 11.685 37.910 1.00 47.75 585 HIS A O 1
ATOM 1181 N N . GLY A 1 188 ? 46.424 9.472 38.099 1.00 46.25 586 GLY A N 1
ATOM 1182 C CA . GLY A 1 188 ? 45.300 9.465 39.052 1.00 46.79 586 GLY A CA 1
ATOM 1183 C C . GLY A 1 188 ? 43.925 9.731 38.469 1.00 46.95 586 GLY A C 1
ATOM 1184 O O . GLY A 1 188 ? 42.986 9.982 39.194 1.00 49.24 586 GLY A O 1
ATOM 1185 N N . SER A 1 189 ? 43.797 9.683 37.155 1.00 46.43 587 SER A N 1
ATOM 1186 C CA . SER A 1 189 ? 42.492 9.834 36.499 1.00 45.18 587 SER A CA 1
ATOM 1187 C C . SER A 1 189 ? 42.529 9.131 35.142 1.00 42.81 587 SER A C 1
ATOM 1188 O O . SER A 1 189 ? 43.525 8.531 34.793 1.00 41.76 587 SER A O 1
ATOM 1191 N N . SER A 1 190 ? 41.444 9.232 34.400 1.00 42.76 588 SER A N 1
ATOM 1192 C CA . SER A 1 190 ? 41.331 8.640 33.080 1.00 42.37 588 SER A CA 1
ATOM 1193 C C . SER A 1 190 ? 41.418 9.681 31.974 1.00 42.23 588 SER A C 1
ATOM 1194 O O . SER A 1 190 ? 41.078 9.385 30.832 1.00 40.84 588 SER A O 1
ATOM 1197 N N . GLU A 1 191 ? 41.877 10.887 32.310 1.00 43.16 589 GLU A N 1
ATOM 1198 C CA . GLU A 1 191 ? 41.884 12.014 31.366 1.00 43.90 589 GLU A CA 1
ATOM 1199 C C . GLU A 1 191 ? 42.945 11.843 30.312 1.00 42.81 589 GLU A C 1
ATOM 1200 O O . GLU A 1 191 ? 44.081 11.476 30.624 1.00 42.89 589 GLU A O 1
ATOM 1206 N N . ASP A 1 192 ? 42.573 12.079 29.056 1.00 43.68 590 ASP A N 1
ATOM 1207 C CA . ASP A 1 192 ? 43.538 12.106 27.958 1.00 44.79 590 ASP A CA 1
ATOM 1208 C C . ASP A 1 192 ? 44.525 13.253 28.166 1.00 45.50 590 ASP A C 1
ATOM 1209 O O . ASP A 1 192 ? 44.196 14.218 28.825 1.00 47.76 590 ASP A O 1
ATOM 1214 N N . GLU A 1 193 ? 45.726 13.153 27.606 1.00 45.79 591 GLU A N 1
ATOM 1215 C CA . GLU A 1 193 ? 46.687 14.279 27.635 1.00 46.93 591 GLU A CA 1
ATOM 1216 C C . GLU A 1 193 ? 47.420 14.380 26.311 1.00 46.45 591 GLU A C 1
ATOM 1217 O O . GLU A 1 193 ? 48.069 13.431 25.871 1.00 48.68 591 GLU A O 1
ATOM 1223 N N . ALA A 1 194 ? 47.326 15.543 25.690 1.00 46.93 592 ALA A N 1
ATOM 1224 C CA . ALA A 1 194 ? 47.932 15.810 24.388 1.00 47.79 592 ALA A CA 1
ATOM 1225 C C . ALA A 1 194 ? 49.354 16.418 24.487 1.00 47.58 592 ALA A C 1
ATOM 1226 O O . ALA A 1 194 ? 49.976 16.736 23.464 1.00 47.41 592 ALA A O 1
ATOM 1228 N N . ILE A 1 195 ? 49.810 16.627 25.716 1.00 47.17 593 ILE A N 1
ATOM 1229 C CA . ILE A 1 195 ? 51.096 17.217 26.021 1.00 49.30 593 ILE A CA 1
ATOM 1230 C C . ILE A 1 195 ? 51.735 16.273 27.054 1.00 47.15 593 ILE A C 1
ATOM 1231 O O . ILE A 1 195 ? 51.052 15.808 27.952 1.00 44.56 593 ILE A O 1
ATOM 1236 N N . PRO A 1 196 ? 53.040 15.984 26.923 1.00 45.37 594 PRO A N 1
ATOM 1237 C CA . PRO A 1 196 ? 53.675 15.077 27.895 1.00 44.59 594 PRO A CA 1
ATOM 1238 C C . PRO A 1 196 ? 53.528 15.547 29.330 1.00 45.07 594 PRO A C 1
ATOM 1239 O O . PRO A 1 196 ? 53.683 16.728 29.600 1.00 46.46 594 PRO A O 1
ATOM 1243 N N . MET A 1 197 ? 53.198 14.633 30.228 1.00 44.99 595 MET A N 1
ATOM 1244 C CA . MET A 1 197 ? 52.958 14.989 31.617 1.00 47.78 595 MET A CA 1
ATOM 1245 C C . MET A 1 197 ? 53.737 14.094 32.565 1.00 44.76 595 MET A C 1
ATOM 1246 O O . MET A 1 197 ? 53.723 12.878 32.434 1.00 42.72 595 MET A O 1
ATOM 1251 N N . LEU A 1 198 ? 54.400 14.733 33.524 1.00 45.36 596 LEU A N 1
ATOM 1252 C CA . LEU A 1 198 ? 55.195 14.063 34.528 1.00 45.46 596 LEU A CA 1
ATOM 1253 C C . LEU A 1 198 ? 54.373 13.070 35.305 1.00 43.83 596 LEU A C 1
ATOM 1254 O O . LEU A 1 198 ? 53.277 13.388 35.749 1.00 44.74 596 LEU A O 1
ATOM 1259 N N . VAL A 1 199 ? 54.896 11.862 35.472 1.00 42.09 597 VAL A N 1
ATOM 1260 C CA . VAL A 1 199 ? 54.277 10.905 36.377 1.00 42.02 597 VAL A CA 1
ATOM 1261 C C . VAL A 1 199 ? 54.750 11.220 37.816 1.00 44.14 597 VAL A C 1
ATOM 1262 O O . VAL A 1 199 ? 55.758 10.690 38.297 1.00 45.54 597 VAL A O 1
ATOM 1266 N N . ALA A 1 200 ? 53.994 12.066 38.504 1.00 45.63 598 ALA A N 1
ATOM 1267 C CA . ALA A 1 200 ? 54.320 12.471 39.890 1.00 48.40 598 ALA A CA 1
ATOM 1268 C C . ALA A 1 200 ? 54.564 11.311 40.869 1.00 48.77 598 ALA A C 1
ATOM 1269 O O . ALA A 1 200 ? 55.391 11.417 41.746 1.00 50.30 598 ALA A O 1
ATOM 1271 N N . GLY A 1 201 ? 53.825 10.221 40.723 1.00 48.63 599 GLY A N 1
ATOM 1272 C CA . GLY A 1 201 ? 53.940 9.098 41.644 1.00 49.79 599 GLY A CA 1
ATOM 1273 C C . GLY A 1 201 ? 55.315 8.460 41.738 1.00 50.55 599 GLY A C 1
ATOM 1274 O O . GLY A 1 201 ? 55.603 7.750 42.701 1.00 50.89 599 GLY A O 1
ATOM 1275 N N . LEU A 1 202 ? 56.150 8.656 40.719 1.00 50.71 600 LEU A N 1
ATOM 1276 C CA . LEU A 1 202 ? 57.520 8.113 40.736 1.00 51.97 600 LEU A CA 1
ATOM 1277 C C . LEU A 1 202 ? 58.574 9.184 40.956 1.00 53.94 600 LEU A C 1
ATOM 1278 O O . LEU A 1 202 ? 59.738 8.886 40.961 1.00 54.33 600 LEU A O 1
ATOM 1283 N N . LYS A 1 203 ? 58.145 10.437 41.102 1.00 57.71 601 LYS A N 1
ATOM 1284 C CA . LYS A 1 203 ? 59.029 11.565 41.379 1.00 60.58 601 LYS A CA 1
ATOM 1285 C C . LYS A 1 203 ? 59.843 11.213 42.620 1.00 62.39 601 LYS A C 1
ATOM 1286 O O . LYS A 1 203 ? 59.286 10.817 43.623 1.00 63.37 601 LYS A O 1
ATOM 1289 N N . GLY A 1 204 ? 61.165 11.311 42.517 1.00 63.71 602 GLY A N 1
ATOM 1290 C CA . GLY A 1 204 ? 62.067 10.951 43.618 1.00 64.86 602 GLY A CA 1
ATOM 1291 C C . GLY A 1 204 ? 62.804 9.640 43.373 1.00 63.83 602 GLY A C 1
ATOM 1292 O O . GLY A 1 204 ? 63.808 9.370 44.010 1.00 63.14 602 GLY A O 1
ATOM 1293 N N . LEU A 1 205 ? 62.299 8.827 42.447 1.00 61.08 603 LEU A N 1
ATOM 1294 C CA . LEU A 1 205 ? 62.970 7.620 42.019 1.00 59.43 603 LEU A CA 1
ATOM 1295 C C . LEU A 1 205 ? 63.466 7.830 40.611 1.00 58.58 603 LEU A C 1
ATOM 1296 O O . LEU A 1 205 ? 62.878 8.576 39.845 1.00 58.11 603 LEU A O 1
ATOM 1301 N N . LYS A 1 206 ? 64.555 7.155 40.263 1.00 59.50 604 LYS A N 1
ATOM 1302 C CA . LYS A 1 206 ? 65.087 7.238 38.931 1.00 57.65 604 LYS A CA 1
ATOM 1303 C C . LYS A 1 206 ? 64.502 6.102 38.077 1.00 54.03 604 LYS A C 1
ATOM 1304 O O . LYS A 1 206 ? 64.875 4.943 38.229 1.00 52.55 604 LYS A O 1
ATOM 1310 N N . VAL A 1 207 ? 63.599 6.448 37.167 1.00 50.98 605 VAL A N 1
ATOM 1311 C CA . VAL A 1 207 ? 63.021 5.466 36.259 1.00 48.40 605 VAL A CA 1
ATOM 1312 C C . VAL A 1 207 ? 64.035 5.153 35.175 1.00 47.27 605 VAL A C 1
ATOM 1313 O O . VAL A 1 207 ? 64.633 6.071 34.615 1.00 47.09 605 VAL A O 1
ATOM 1317 N N . ILE A 1 208 ? 64.207 3.866 34.862 1.00 46.03 606 ILE A N 1
ATOM 1318 C CA . ILE A 1 208 ? 65.164 3.446 33.815 1.00 46.54 606 ILE A CA 1
ATOM 1319 C C . ILE A 1 208 ? 64.566 2.656 32.653 1.00 45.10 606 ILE A C 1
ATOM 1320 O O . ILE A 1 208 ? 65.210 2.513 31.616 1.00 45.04 606 ILE A O 1
ATOM 1325 N N . ASP A 1 209 ? 63.376 2.109 32.826 1.00 44.35 607 ASP A N 1
ATOM 1326 C CA . ASP A 1 209 ? 62.671 1.493 31.721 1.00 43.38 607 ASP A CA 1
ATOM 1327 C C . ASP A 1 209 ? 61.176 1.676 31.898 1.00 41.57 607 ASP A C 1
ATOM 1328 O O . ASP A 1 209 ? 60.689 1.871 33.019 1.00 41.26 607 ASP A O 1
ATOM 1333 N N . VAL A 1 210 ? 60.459 1.617 30.786 1.00 39.92 608 VAL A N 1
ATOM 1334 C CA . VAL A 1 210 ? 59.012 1.715 30.771 1.00 39.69 608 VAL A CA 1
ATOM 1335 C C . VAL A 1 210 ? 58.491 0.939 29.571 1.00 38.86 608 VAL A C 1
ATOM 1336 O O . VAL A 1 210 ? 59.122 0.931 28.531 1.00 40.62 608 VAL A O 1
ATOM 1340 N N . ALA A 1 211 ? 57.336 0.292 29.715 1.00 38.86 609 ALA A N 1
ATOM 1341 C CA . ALA A 1 211 ? 56.682 -0.398 28.596 1.00 37.41 609 ALA A CA 1
ATOM 1342 C C . ALA A 1 211 ? 55.152 -0.157 28.628 1.00 38.57 609 ALA A C 1
ATOM 1343 O O . ALA A 1 211 ? 54.533 -0.095 29.706 1.00 38.28 609 ALA A O 1
ATOM 1345 N N . CYS A 1 212 ? 54.566 -0.009 27.438 1.00 37.44 610 CYS A N 1
ATOM 1346 C CA . CYS A 1 212 ? 53.182 0.325 27.293 1.00 37.16 610 CYS A CA 1
ATOM 1347 C C . CYS A 1 212 ? 52.390 -0.792 26.614 1.00 37.21 610 CYS A C 1
ATOM 1348 O O . CYS A 1 212 ? 52.896 -1.454 25.736 1.00 36.94 610 CYS A O 1
ATOM 1351 N N . GLY A 1 213 ? 51.125 -0.959 27.011 1.00 37.61 611 GLY A N 1
ATOM 1352 C CA . GLY A 1 213 ? 50.277 -2.012 26.497 1.00 36.52 611 GLY A CA 1
ATOM 1353 C C . GLY A 1 213 ? 49.220 -1.545 25.510 1.00 35.66 611 GLY A C 1
ATOM 1354 O O . GLY A 1 213 ? 49.274 -0.431 25.005 1.00 37.44 611 GLY A O 1
ATOM 1355 N N . SER A 1 214 ? 48.269 -2.436 25.237 1.00 34.33 612 SER A N 1
ATOM 1356 C CA . SER A 1 214 ? 47.217 -2.235 24.261 1.00 32.38 612 SER A CA 1
ATOM 1357 C C . SER A 1 214 ? 45.855 -2.623 24.796 1.00 33.42 612 SER A C 1
ATOM 1358 O O . SER A 1 214 ? 45.727 -3.073 25.926 1.00 32.31 612 SER A O 1
ATOM 1361 N N . GLY A 1 215 ? 44.826 -2.407 23.967 1.00 37.41 613 GLY A N 1
ATOM 1362 C CA . GLY A 1 215 ? 43.419 -2.526 24.389 1.00 38.44 613 GLY A CA 1
ATOM 1363 C C . GLY A 1 215 ? 43.270 -1.779 25.693 1.00 38.99 613 GLY A C 1
ATOM 1364 O O . GLY A 1 215 ? 43.699 -0.628 25.797 1.00 40.75 613 GLY A O 1
ATOM 1365 N N . ASP A 1 216 ? 42.655 -2.420 26.677 1.00 38.67 614 ASP A N 1
ATOM 1366 C CA . ASP A 1 216 ? 42.558 -1.850 28.017 1.00 38.97 614 ASP A CA 1
ATOM 1367 C C . ASP A 1 216 ? 43.889 -2.100 28.627 1.00 39.17 614 ASP A C 1
ATOM 1368 O O . ASP A 1 216 ? 44.204 -3.209 29.035 1.00 42.82 614 ASP A O 1
ATOM 1373 N N . ALA A 1 217 ? 44.713 -1.072 28.618 1.00 38.55 615 ALA A N 1
ATOM 1374 C CA . ALA A 1 217 ? 46.157 -1.235 28.683 1.00 34.51 615 ALA A CA 1
ATOM 1375 C C . ALA A 1 217 ? 46.705 -1.043 30.063 1.00 33.35 615 ALA A C 1
ATOM 1376 O O . ALA A 1 217 ? 46.220 -0.206 30.828 1.00 33.49 615 ALA A O 1
ATOM 1378 N N . GLN A 1 218 ? 47.748 -1.807 30.339 1.00 32.09 616 GLN A N 1
ATOM 1379 C CA . GLN A 1 218 ? 48.606 -1.618 31.487 1.00 33.94 616 GLN A CA 1
ATOM 1380 C C . GLN A 1 218 ? 49.874 -0.889 31.093 1.00 34.13 616 GLN A C 1
ATOM 1381 O O . GLN A 1 218 ? 50.246 -0.834 29.922 1.00 34.02 616 GLN A O 1
ATOM 1387 N N . THR A 1 219 ? 50.568 -0.377 32.098 1.00 34.26 617 THR A N 1
ATOM 1388 C CA . THR A 1 219 ? 51.834 0.291 31.892 1.00 34.07 617 THR A CA 1
ATOM 1389 C C . THR A 1 219 ? 52.779 -0.241 32.950 1.00 34.09 617 THR A C 1
ATOM 1390 O O . THR A 1 219 ? 52.369 -0.415 34.080 1.00 35.38 617 THR A O 1
ATOM 1394 N N . LEU A 1 220 ? 54.024 -0.509 32.592 1.00 33.44 618 LEU A N 1
ATOM 1395 C CA . LEU A 1 220 ? 55.013 -1.033 33.536 1.00 34.47 618 LEU A CA 1
ATOM 1396 C C . LEU A 1 220 ? 56.235 -0.153 33.543 1.00 35.51 618 LEU A C 1
ATOM 1397 O O . LEU A 1 220 ? 56.575 0.447 32.526 1.00 35.86 618 LEU A O 1
ATOM 1402 N N . ALA A 1 221 ? 56.910 -0.067 34.682 1.00 36.87 619 ALA A N 1
ATOM 1403 C CA . ALA A 1 221 ? 58.149 0.688 34.730 1.00 38.00 619 ALA A CA 1
ATOM 1404 C C . ALA A 1 221 ? 59.119 0.104 35.727 1.00 40.70 619 ALA A C 1
ATOM 1405 O O . ALA A 1 221 ? 58.733 -0.632 36.616 1.00 41.00 619 ALA A O 1
ATOM 1407 N N . VAL A 1 222 ? 60.395 0.451 35.567 1.00 43.67 620 VAL A N 1
ATOM 1408 C CA . VAL A 1 222 ? 61.436 -0.040 36.431 1.00 44.03 620 VAL A CA 1
ATOM 1409 C C . VAL A 1 222 ? 62.226 1.149 36.908 1.00 44.73 620 VAL A C 1
ATOM 1410 O O . VAL A 1 222 ? 62.545 2.013 36.110 1.00 44.03 620 VAL A O 1
ATOM 1414 N N . THR A 1 223 ? 62.548 1.170 38.206 1.00 45.18 621 THR A N 1
ATOM 1415 C CA . THR A 1 223 ? 63.385 2.209 38.783 1.00 47.82 621 THR A CA 1
ATOM 1416 C C . THR A 1 223 ? 64.801 1.654 39.042 1.00 50.94 621 THR A C 1
ATOM 1417 O O . THR A 1 223 ? 64.984 0.436 39.091 1.00 54.00 621 THR A O 1
ATOM 1421 N N . GLU A 1 224 ? 65.787 2.544 39.225 1.00 50.85 622 GLU A N 1
ATOM 1422 C CA . GLU A 1 224 ? 67.215 2.142 39.369 1.00 51.07 622 GLU A CA 1
ATOM 1423 C C . GLU A 1 224 ? 67.468 1.198 40.530 1.00 50.94 622 GLU A C 1
ATOM 1424 O O . GLU A 1 224 ? 68.417 0.417 40.489 1.00 50.07 622 GLU A O 1
ATOM 1426 N N . ASN A 1 225 ? 66.604 1.228 41.546 1.00 51.19 623 ASN A N 1
ATOM 1427 C CA . ASN A 1 225 ? 66.733 0.252 42.654 1.00 52.59 623 ASN A CA 1
ATOM 1428 C C . ASN A 1 225 ? 66.244 -1.139 42.247 1.00 51.19 623 ASN A C 1
ATOM 1429 O O . ASN A 1 225 ? 66.162 -2.026 43.073 1.00 51.46 623 ASN A O 1
ATOM 1434 N N . GLY A 1 226 ? 65.907 -1.320 40.982 1.00 49.39 624 GLY A N 1
ATOM 1435 C CA . GLY A 1 226 ? 65.485 -2.628 40.499 1.00 50.87 624 GLY A CA 1
ATOM 1436 C C . GLY A 1 226 ? 64.034 -2.981 40.811 1.00 51.64 624 GLY A C 1
ATOM 1437 O O . GLY A 1 226 ? 63.565 -4.077 40.452 1.00 53.69 624 GLY A O 1
ATOM 1438 N N . GLN A 1 227 ? 63.313 -2.079 41.481 1.00 49.95 625 GLN A N 1
ATOM 1439 C CA . GLN A 1 227 ? 61.910 -2.330 41.729 1.00 48.07 625 GLN A CA 1
ATOM 1440 C C . GLN A 1 227 ? 61.091 -2.004 40.535 1.00 45.76 625 GLN A C 1
ATOM 1441 O O . GLN A 1 227 ? 61.445 -1.141 39.730 1.00 46.76 625 GLN A O 1
ATOM 1447 N N . VAL A 1 228 ? 59.910 -2.594 40.533 1.00 45.20 626 VAL A N 1
ATOM 1448 C CA . VAL A 1 228 ? 59.040 -2.591 39.390 1.00 41.88 626 VAL A CA 1
ATOM 1449 C C . VAL A 1 228 ? 57.664 -2.091 39.766 1.00 40.85 626 VAL A C 1
ATOM 1450 O O . VAL A 1 228 ? 57.172 -2.364 40.873 1.00 42.57 626 VAL A O 1
ATOM 1454 N N . TRP A 1 229 ? 57.046 -1.382 38.828 1.00 40.36 627 TRP A N 1
ATOM 1455 C CA . TRP A 1 229 ? 55.774 -0.689 39.044 1.00 40.06 627 TRP A CA 1
ATOM 1456 C C . TRP A 1 229 ? 54.799 -0.986 37.919 1.00 38.45 627 TRP A C 1
ATOM 1457 O O . TRP A 1 229 ? 55.193 -1.170 36.749 1.00 36.65 627 TRP A O 1
ATOM 1468 N N . SER A 1 230 ? 53.519 -1.015 38.266 1.00 37.32 628 SER A N 1
ATOM 1469 C CA . SER A 1 230 ? 52.473 -1.179 37.270 1.00 34.57 628 SER A CA 1
ATOM 1470 C C . SER A 1 230 ? 51.280 -0.324 37.598 1.00 34.69 628 SER A C 1
ATOM 1471 O O . SER A 1 230 ? 51.020 -0.021 38.766 1.00 34.88 628 SER A O 1
ATOM 1474 N N . TRP A 1 231 ? 50.561 0.054 36.545 1.00 33.83 629 TRP A N 1
ATOM 1475 C CA . TRP A 1 231 ? 49.304 0.730 36.672 1.00 34.69 629 TRP A CA 1
ATOM 1476 C C . TRP A 1 231 ? 48.513 0.596 35.359 1.00 34.61 629 TRP A C 1
ATOM 1477 O O . TRP A 1 231 ? 49.006 0.041 34.376 1.00 33.48 629 TRP A O 1
ATOM 1488 N N . GLY A 1 232 ? 47.284 1.100 35.370 1.00 35.90 630 GLY A N 1
ATOM 1489 C CA . GLY A 1 232 ? 46.351 0.963 34.249 1.00 34.53 630 GLY A CA 1
ATOM 1490 C C . GLY A 1 232 ? 45.287 -0.099 34.514 1.00 35.34 630 GLY A C 1
ATOM 1491 O O . GLY A 1 232 ? 44.856 -0.343 35.684 1.00 32.86 630 GLY A O 1
ATOM 1492 N N . ASP A 1 233 ? 44.863 -0.754 33.436 1.00 36.38 631 ASP A N 1
ATOM 1493 C CA . ASP A 1 233 ? 43.779 -1.734 33.528 1.00 38.76 631 ASP A CA 1
ATOM 1494 C C . ASP A 1 233 ? 44.259 -3.039 34.150 1.00 38.59 631 ASP A C 1
ATOM 1495 O O . ASP A 1 233 ? 45.361 -3.498 33.879 1.00 38.68 631 ASP A O 1
ATOM 1500 N N . GLY A 1 234 ? 43.413 -3.634 34.981 1.00 39.10 632 GLY A N 1
ATOM 1501 C CA . GLY A 1 234 ? 43.791 -4.788 35.784 1.00 40.20 632 GLY A CA 1
ATOM 1502 C C . GLY A 1 234 ? 43.335 -6.139 35.275 1.00 40.44 632 GLY A C 1
ATOM 1503 O O . GLY A 1 234 ? 43.702 -7.169 35.841 1.00 47.51 632 GLY A O 1
ATOM 1504 N N . ASP A 1 235 ? 42.533 -6.154 34.228 1.00 39.30 633 ASP A N 1
ATOM 1505 C CA . ASP A 1 235 ? 42.035 -7.402 33.641 1.00 38.70 633 ASP A CA 1
ATOM 1506 C C . ASP A 1 235 ? 43.154 -8.437 33.449 1.00 36.95 633 ASP A C 1
ATOM 1507 O O . ASP A 1 235 ? 44.278 -8.103 33.070 1.00 32.71 633 ASP A O 1
ATOM 1512 N N . TYR A 1 236 ? 42.808 -9.690 33.735 1.00 38.31 634 TYR A N 1
ATOM 1513 C CA . TYR A 1 236 ? 43.700 -10.858 33.589 1.00 39.00 634 TYR A CA 1
ATOM 1514 C C . TYR A 1 236 ? 44.880 -10.852 34.552 1.00 40.62 634 TYR A C 1
ATOM 1515 O O . TYR A 1 236 ? 45.790 -11.660 34.415 1.00 42.28 634 TYR A O 1
ATOM 1524 N N . GLY A 1 237 ? 44.856 -9.947 35.530 1.00 41.82 635 GLY A N 1
ATOM 1525 C CA . GLY A 1 237 ? 45.934 -9.824 36.517 1.00 40.85 635 GLY A CA 1
ATOM 1526 C C . GLY A 1 237 ? 47.266 -9.351 35.978 1.00 38.70 635 GLY A C 1
ATOM 1527 O O . GLY A 1 237 ? 48.291 -9.538 36.613 1.00 38.65 635 GLY A O 1
ATOM 1528 N N . LYS A 1 238 ? 47.251 -8.743 34.798 1.00 37.24 636 LYS A N 1
ATOM 1529 C CA . LYS A 1 238 ? 48.460 -8.216 34.189 1.00 35.65 636 LYS A CA 1
ATOM 1530 C C . LYS A 1 238 ? 49.200 -7.165 34.998 1.00 35.49 636 LYS A C 1
ATOM 1531 O O . LYS A 1 238 ? 50.333 -6.879 34.680 1.00 39.92 636 LYS A O 1
ATOM 1537 N N . LEU A 1 239 ? 48.599 -6.587 36.031 1.00 35.56 637 LEU A N 1
ATOM 1538 C CA . LEU A 1 239 ? 49.306 -5.627 36.893 1.00 35.08 637 LEU A CA 1
ATOM 1539 C C . LEU A 1 239 ? 50.212 -6.331 37.867 1.00 35.76 637 LEU A C 1
ATOM 1540 O O . LEU A 1 239 ? 51.142 -5.712 38.397 1.00 37.15 637 LEU A O 1
ATOM 1545 N N . GLY A 1 240 ? 49.954 -7.609 38.105 1.00 36.19 638 GLY A N 1
ATOM 1546 C CA . GLY A 1 240 ? 50.827 -8.428 38.960 1.00 38.90 638 GLY A CA 1
ATOM 1547 C C . GLY A 1 240 ? 50.514 -8.448 40.450 1.00 40.27 638 GLY A C 1
ATOM 1548 O O . GLY A 1 240 ? 51.358 -8.879 41.236 1.00 44.13 638 GLY A O 1
ATOM 1549 N N . ARG A 1 241 ? 49.330 -7.995 40.859 1.00 39.31 639 ARG A N 1
ATOM 1550 C CA . ARG A 1 241 ? 48.974 -7.982 42.282 1.00 40.63 639 ARG A CA 1
ATOM 1551 C C . ARG A 1 241 ? 47.679 -8.761 42.565 1.00 40.35 639 ARG A C 1
ATOM 1552 O O . ARG A 1 241 ? 46.934 -8.423 43.455 1.00 40.47 639 ARG A O 1
ATOM 1560 N N . GLY A 1 242 ? 47.420 -9.811 41.805 1.00 40.50 640 GLY A N 1
ATOM 1561 C CA . GLY A 1 242 ? 46.215 -10.615 41.983 1.00 40.19 640 GLY A CA 1
ATOM 1562 C C . GLY A 1 242 ? 44.952 -9.976 41.411 1.00 39.91 640 GLY A C 1
ATOM 1563 O O . GLY A 1 242 ? 44.924 -8.800 41.062 1.00 39.40 640 GLY A O 1
ATOM 1564 N N . GLY A 1 243 ? 43.900 -10.779 41.316 1.00 40.12 641 GLY A N 1
ATOM 1565 C CA . GLY A 1 243 ? 42.607 -10.314 40.898 1.00 39.19 641 GLY A CA 1
ATOM 1566 C C . GLY A 1 243 ? 42.617 -9.597 39.569 1.00 39.04 641 GLY A C 1
ATOM 1567 O O . GLY A 1 243 ? 43.409 -9.896 38.664 1.00 36.13 641 GLY A O 1
ATOM 1568 N N . SER A 1 244 ? 41.711 -8.648 39.438 1.00 40.42 642 SER A N 1
ATOM 1569 C CA . SER A 1 244 ? 41.635 -7.902 38.219 1.00 39.80 642 SER A CA 1
ATOM 1570 C C . SER A 1 244 ? 41.302 -6.414 38.400 1.00 40.00 642 SER A C 1
ATOM 1571 O O . SER A 1 244 ? 40.858 -5.784 37.478 1.00 40.22 642 SER A O 1
ATOM 1574 N N . ASP A 1 245 ? 41.582 -5.850 39.571 1.00 42.39 643 ASP A N 1
ATOM 1575 C CA . ASP A 1 245 ? 41.362 -4.417 39.826 1.00 42.80 643 ASP A CA 1
ATOM 1576 C C . ASP A 1 245 ? 42.430 -3.576 39.132 1.00 40.85 643 ASP A C 1
ATOM 1577 O O . ASP A 1 245 ? 43.606 -3.937 39.115 1.00 40.77 643 ASP A O 1
ATOM 1582 N N . GLY A 1 246 ? 42.021 -2.467 38.551 1.00 40.26 644 GLY A N 1
ATOM 1583 C CA . GLY A 1 246 ? 42.957 -1.541 37.933 1.00 40.59 644 GLY A CA 1
ATOM 1584 C C . GLY A 1 246 ? 43.456 -0.525 38.932 1.00 42.54 644 GLY A C 1
ATOM 1585 O O . GLY A 1 246 ? 43.016 -0.492 40.085 1.00 45.51 644 GLY A O 1
ATOM 1586 N N . CYS A 1 247 ? 44.357 0.331 38.497 1.00 41.78 645 CYS A N 1
ATOM 1587 C CA . CYS A 1 247 ? 44.700 1.489 39.292 1.00 43.62 645 CYS A CA 1
ATOM 1588 C C . CYS A 1 247 ? 45.172 2.605 38.385 1.00 43.45 645 CYS A C 1
ATOM 1589 O O . CYS A 1 247 ? 45.619 2.357 37.244 1.00 42.79 645 CYS A O 1
ATOM 1592 N N . LYS A 1 248 ? 45.117 3.828 38.902 1.00 43.19 646 LYS A N 1
ATOM 1593 C CA . LYS A 1 248 ? 45.372 5.007 38.090 1.00 44.00 646 LYS A CA 1
ATOM 1594 C C . LYS A 1 248 ? 46.665 5.756 38.429 1.00 43.32 646 LYS A C 1
ATOM 1595 O O . LYS A 1 248 ? 46.942 6.808 37.864 1.00 42.93 646 LYS A O 1
ATOM 1601 N N . THR A 1 249 ? 47.441 5.210 39.357 1.00 42.99 647 THR A N 1
ATOM 1602 C CA . THR A 1 249 ? 48.759 5.750 39.695 1.00 43.16 647 THR A CA 1
ATOM 1603 C C . THR A 1 249 ? 49.680 4.549 39.911 1.00 42.08 647 THR A C 1
ATOM 1604 O O . THR A 1 249 ? 49.193 3.460 40.211 1.00 40.90 647 THR A O 1
ATOM 1608 N N . PRO A 1 250 ? 50.998 4.731 39.731 1.00 40.18 648 PRO A N 1
ATOM 1609 C CA . PRO A 1 250 ? 51.960 3.630 39.842 1.00 40.29 648 PRO A CA 1
ATOM 1610 C C . PRO A 1 250 ? 51.978 2.923 41.189 1.00 41.76 648 PRO A C 1
ATOM 1611 O O . PRO A 1 250 ? 51.953 3.584 42.226 1.00 43.40 648 PRO A O 1
ATOM 1615 N N . LYS A 1 251 ? 52.018 1.600 41.157 1.00 40.96 649 LYS A N 1
ATOM 1616 C CA . LYS A 1 251 ? 52.059 0.801 42.351 1.00 43.27 649 LYS A CA 1
ATOM 1617 C C . LYS A 1 251 ? 53.098 -0.307 42.198 1.00 43.54 649 LYS A C 1
ATOM 1618 O O . LYS A 1 251 ? 53.290 -0.830 41.120 1.00 43.60 649 LYS A O 1
ATOM 1623 N N . LEU A 1 252 ? 53.726 -0.664 43.309 1.00 45.03 650 LEU A N 1
ATOM 1624 C CA . LEU A 1 252 ? 54.797 -1.611 43.341 1.00 44.85 650 LEU A CA 1
ATOM 1625 C C . LEU A 1 252 ? 54.313 -3.025 43.067 1.00 44.89 650 LEU A C 1
ATOM 1626 O O . LEU A 1 252 ? 53.237 -3.443 43.544 1.00 46.04 650 LEU A O 1
ATOM 1631 N N . ILE A 1 253 ? 55.112 -3.779 42.328 1.00 43.98 651 ILE A N 1
ATOM 1632 C CA . ILE A 1 253 ? 54.870 -5.196 42.189 1.00 44.53 651 ILE A CA 1
ATOM 1633 C C . ILE A 1 253 ? 55.660 -5.923 43.266 1.00 46.75 651 ILE A C 1
ATOM 1634 O O . ILE A 1 253 ? 56.847 -6.155 43.111 1.00 49.65 651 ILE A O 1
ATOM 1639 N N . GLU A 1 254 ? 54.985 -6.242 44.366 1.00 49.82 652 GLU A N 1
ATOM 1640 C CA . GLU A 1 254 ? 55.599 -6.773 45.563 1.00 54.64 652 GLU A CA 1
ATOM 1641 C C . GLU A 1 254 ? 56.281 -8.142 45.348 1.00 56.10 652 GLU A C 1
ATOM 1642 O O . GLU A 1 254 ? 57.313 -8.424 45.951 1.00 58.79 652 GLU A O 1
ATOM 1648 N N . LYS A 1 255 ? 55.775 -8.958 44.438 1.00 56.20 653 LYS A N 1
ATOM 1649 C CA . LYS A 1 255 ? 56.426 -10.264 44.147 1.00 56.73 653 LYS A CA 1
ATOM 1650 C C . LYS A 1 255 ? 57.778 -10.155 43.461 1.00 55.39 653 LYS A C 1
ATOM 1651 O O . LYS A 1 255 ? 58.564 -11.093 43.525 1.00 57.58 653 LYS A O 1
ATOM 1657 N N . LEU A 1 256 ? 58.049 -9.029 42.802 1.00 54.43 654 LEU A N 1
ATOM 1658 C CA . LEU A 1 256 ? 59.325 -8.799 42.125 1.00 55.69 654 LEU A CA 1
ATOM 1659 C C . LEU A 1 256 ? 60.319 -8.013 42.988 1.00 59.12 654 LEU A C 1
ATOM 1660 O O . LEU A 1 256 ? 61.473 -7.779 42.556 1.00 61.21 654 LEU A O 1
ATOM 1665 N N . GLN A 1 257 ? 59.899 -7.652 44.200 1.00 60.63 655 GLN A N 1
ATOM 1666 C CA . GLN A 1 257 ? 60.495 -6.530 44.925 1.00 62.46 655 GLN A CA 1
ATOM 1667 C C . GLN A 1 257 ? 61.847 -6.855 45.519 1.00 64.47 655 GLN A C 1
ATOM 1668 O O . GLN A 1 257 ? 62.499 -5.980 46.051 1.00 66.26 655 GLN A O 1
ATOM 1674 N N . ASP A 1 258 ? 62.245 -8.119 45.452 1.00 67.13 656 ASP A N 1
ATOM 1675 C CA . ASP A 1 258 ? 63.602 -8.510 45.806 1.00 71.32 656 ASP A CA 1
ATOM 1676 C C . ASP A 1 258 ? 64.553 -8.930 44.646 1.00 68.61 656 ASP A C 1
ATOM 1677 O O . ASP A 1 258 ? 65.703 -9.371 44.879 1.00 71.68 656 ASP A O 1
ATOM 1682 N N . LEU A 1 259 ? 64.115 -8.762 43.415 1.00 63.90 657 LEU A N 1
ATOM 1683 C CA . LEU A 1 259 ? 64.868 -9.257 42.288 1.00 63.57 657 LEU A CA 1
ATOM 1684 C C . LEU A 1 259 ? 65.426 -7.950 41.694 1.00 62.73 657 LEU A C 1
ATOM 1685 O O . LEU A 1 259 ? 64.865 -6.853 41.909 1.00 60.35 657 LEU A O 1
ATOM 1690 N N . ASP A 1 260 ? 66.536 -8.052 40.982 1.00 61.35 658 ASP A N 1
ATOM 1691 C CA . ASP A 1 260 ? 67.080 -6.905 40.281 1.00 60.53 658 ASP A CA 1
ATOM 1692 C C . ASP A 1 260 ? 66.583 -6.942 38.823 1.00 56.15 658 ASP A C 1
ATOM 1693 O O . ASP A 1 260 ? 67.285 -7.354 37.898 1.00 57.84 658 ASP A O 1
ATOM 1698 N N . VAL A 1 261 ? 65.339 -6.527 38.646 1.00 51.00 659 VAL A N 1
ATOM 1699 C CA . VAL A 1 261 ? 64.721 -6.436 37.326 1.00 47.08 659 VAL A CA 1
ATOM 1700 C C . VAL A 1 261 ? 65.301 -5.232 36.594 1.00 46.10 659 VAL A C 1
ATOM 1701 O O . VAL A 1 261 ? 65.479 -4.193 37.198 1.00 48.04 659 VAL A O 1
ATOM 1705 N N . VAL A 1 262 ? 65.568 -5.375 35.299 1.00 44.50 660 VAL A N 1
ATOM 1706 C CA . VAL A 1 262 ? 66.141 -4.294 34.500 1.00 45.61 660 VAL A CA 1
ATOM 1707 C C . VAL A 1 262 ? 65.364 -3.909 33.213 1.00 45.23 660 VAL A C 1
ATOM 1708 O O . VAL A 1 262 ? 65.545 -2.806 32.697 1.00 43.67 660 VAL A O 1
ATOM 1712 N N . LYS A 1 263 ? 64.479 -4.780 32.735 1.00 44.57 661 LYS A N 1
ATOM 1713 C CA . LYS A 1 263 ? 63.624 -4.435 31.602 1.00 44.45 661 LYS A CA 1
ATOM 1714 C C . LYS A 1 263 ? 62.225 -5.008 31.793 1.00 43.00 661 LYS A C 1
ATOM 1715 O O . LYS A 1 263 ? 62.050 -6.037 32.457 1.00 45.15 661 LYS A O 1
ATOM 1718 N N . VAL A 1 264 ? 61.240 -4.294 31.255 1.00 39.80 662 VAL A N 1
ATOM 1719 C CA . VAL A 1 264 ? 59.884 -4.767 31.201 1.00 40.18 662 VAL A CA 1
ATOM 1720 C C . VAL A 1 264 ? 59.396 -4.704 29.763 1.00 40.37 662 VAL A C 1
ATOM 1721 O O . VAL A 1 264 ? 59.871 -3.885 28.978 1.00 39.35 662 VAL A O 1
ATOM 1725 N N . ARG A 1 265 ? 58.417 -5.553 29.451 1.00 41.21 663 ARG A N 1
ATOM 1726 C CA . ARG A 1 265 ? 57.751 -5.541 28.161 1.00 43.17 663 ARG A CA 1
ATOM 1727 C C . ARG A 1 265 ? 56.285 -5.852 28.379 1.00 42.03 663 ARG A C 1
ATOM 1728 O O . ARG A 1 265 ? 55.932 -6.490 29.361 1.00 40.66 663 ARG A O 1
ATOM 1736 N N . CYS A 1 266 ? 55.452 -5.379 27.453 1.00 40.28 664 CYS A N 1
ATOM 1737 C CA . CYS A 1 266 ? 54.034 -5.662 27.427 1.00 39.98 664 CYS A CA 1
ATOM 1738 C C . CYS A 1 266 ? 53.679 -6.303 26.082 1.00 39.67 664 CYS A C 1
ATOM 1739 O O . CYS A 1 266 ? 54.054 -5.800 25.044 1.00 36.85 664 CYS A O 1
ATOM 1742 N N . GLY A 1 267 ? 52.973 -7.422 26.106 1.00 39.75 665 GLY A N 1
ATOM 1743 C CA . GLY A 1 267 ? 52.306 -7.921 24.908 1.00 38.85 665 GLY A CA 1
ATOM 1744 C C . GLY A 1 267 ? 50.854 -7.647 25.142 1.00 38.10 665 GLY A C 1
ATOM 1745 O O . GLY A 1 267 ? 50.516 -6.930 26.076 1.00 39.55 665 GLY A O 1
ATOM 1746 N N . SER A 1 268 ? 49.980 -8.239 24.343 1.00 38.39 666 SER A N 1
ATOM 1747 C CA . SER A 1 268 ? 48.538 -7.971 24.473 1.00 37.11 666 SER A CA 1
ATOM 1748 C C . SER A 1 268 ? 47.986 -8.605 25.733 1.00 35.73 666 SER A C 1
ATOM 1749 O O . SER A 1 268 ? 47.899 -9.818 25.837 1.00 37.62 666 SER A O 1
ATOM 1752 N N . GLN A 1 269 ? 47.684 -7.763 26.710 1.00 34.56 667 GLN A N 1
ATOM 1753 C CA . GLN A 1 269 ? 47.092 -8.174 27.983 1.00 34.70 667 GLN A CA 1
ATOM 1754 C C . GLN A 1 269 ? 47.997 -9.041 28.839 1.00 36.17 667 GLN A C 1
ATOM 1755 O O . GLN A 1 269 ? 47.506 -9.771 29.707 1.00 40.88 667 GLN A O 1
ATOM 1761 N N . PHE A 1 270 ? 49.310 -8.959 28.624 1.00 35.44 668 PHE A N 1
ATOM 1762 C CA . PHE A 1 270 ? 50.277 -9.646 29.489 1.00 37.37 668 PHE A CA 1
ATOM 1763 C C . PHE A 1 270 ? 51.575 -8.868 29.612 1.00 36.91 668 PHE A C 1
ATOM 1764 O O . PHE A 1 270 ? 51.852 -7.977 28.827 1.00 37.30 668 PHE A O 1
ATOM 1772 N N . SER A 1 271 ? 52.351 -9.239 30.610 1.00 37.91 669 SER A N 1
ATOM 1773 C CA . SER A 1 271 ? 53.477 -8.472 31.035 1.00 38.73 669 SER A CA 1
ATOM 1774 C C . SER A 1 271 ? 54.687 -9.373 31.219 1.00 40.26 669 SER A C 1
ATOM 1775 O O . SER A 1 271 ? 54.558 -10.558 31.500 1.00 41.11 669 SER A O 1
ATOM 1778 N N . ILE A 1 272 ? 55.864 -8.780 31.068 1.00 40.81 670 ILE A N 1
ATOM 1779 C CA . ILE A 1 272 ? 57.137 -9.469 31.119 1.00 40.63 670 ILE A CA 1
ATOM 1780 C C . ILE A 1 272 ? 58.128 -8.644 31.953 1.00 40.82 670 ILE A C 1
ATOM 1781 O O . ILE A 1 272 ? 58.185 -7.424 31.829 1.00 39.30 670 ILE A O 1
ATOM 1786 N N . ALA A 1 273 ? 58.947 -9.314 32.746 1.00 41.49 671 ALA A N 1
ATOM 1787 C CA . ALA A 1 273 ? 60.073 -8.675 33.391 1.00 41.67 671 ALA A CA 1
ATOM 1788 C C . ALA A 1 273 ? 61.313 -9.525 33.215 1.00 42.86 671 ALA A C 1
ATOM 1789 O O . ALA A 1 273 ? 61.238 -10.753 33.209 1.00 43.84 671 ALA A O 1
ATOM 1791 N N . LEU A 1 274 ? 62.457 -8.861 33.133 1.00 42.74 672 LEU A N 1
ATOM 1792 C CA . LEU A 1 274 ? 63.716 -9.506 32.881 1.00 44.25 672 LEU A CA 1
ATOM 1793 C C . LEU A 1 274 ? 64.713 -9.046 33.933 1.00 46.04 672 LEU A C 1
ATOM 1794 O O . LEU A 1 274 ? 64.865 -7.858 34.141 1.00 47.12 672 LEU A O 1
ATOM 1799 N N . THR A 1 275 ? 65.394 -9.976 34.595 1.00 47.87 673 THR A N 1
ATOM 1800 C CA . THR A 1 275 ? 66.369 -9.610 35.640 1.00 48.59 673 THR A CA 1
ATOM 1801 C C . THR A 1 275 ? 67.756 -9.348 35.066 1.00 50.34 673 THR A C 1
ATOM 1802 O O . THR A 1 275 ? 68.052 -9.741 33.955 1.00 50.98 673 THR A O 1
ATOM 1806 N N . LYS A 1 276 ? 68.594 -8.675 35.843 1.00 52.75 674 LYS A N 1
ATOM 1807 C CA . LYS A 1 276 ? 70.007 -8.497 35.525 1.00 55.79 674 LYS A CA 1
ATOM 1808 C C . LYS A 1 276 ? 70.717 -9.841 35.323 1.00 57.27 674 LYS A C 1
ATOM 1809 O O . LYS A 1 276 ? 71.646 -9.941 34.524 1.00 60.67 674 LYS A O 1
ATOM 1814 N N . ASP A 1 277 ? 70.290 -10.878 36.031 1.00 57.90 675 ASP A N 1
ATOM 1815 C CA . ASP A 1 277 ? 70.959 -12.191 35.929 1.00 59.64 675 ASP A CA 1
ATOM 1816 C C . ASP A 1 277 ? 70.240 -13.134 34.945 1.00 57.02 675 ASP A C 1
ATOM 1817 O O . ASP A 1 277 ? 70.496 -14.340 34.924 1.00 56.55 675 ASP A O 1
ATOM 1822 N N . GLY A 1 278 ? 69.344 -12.573 34.134 1.00 53.35 676 GLY A N 1
ATOM 1823 C CA . GLY A 1 278 ? 68.830 -13.275 32.967 1.00 53.39 676 GLY A CA 1
ATOM 1824 C C . GLY A 1 278 ? 67.622 -14.160 33.163 1.00 52.94 676 GLY A C 1
ATOM 1825 O O . GLY A 1 278 ? 67.303 -14.986 32.301 1.00 52.29 676 GLY A O 1
ATOM 1826 N N . GLN A 1 279 ? 66.936 -13.985 34.274 1.00 54.01 677 GLN A N 1
ATOM 1827 C CA . GLN A 1 279 ? 65.677 -14.669 34.475 1.00 55.27 677 GLN A CA 1
ATOM 1828 C C . GLN A 1 279 ? 64.524 -13.841 33.926 1.00 50.75 677 GLN A C 1
ATOM 1829 O O . GLN A 1 279 ? 64.593 -12.612 33.887 1.00 49.34 677 GLN A O 1
ATOM 1835 N N . VAL A 1 280 ? 63.469 -14.536 33.508 1.00 48.81 678 VAL A N 1
ATOM 1836 C CA . VAL A 1 280 ? 62.281 -13.916 32.874 1.00 45.21 678 VAL A CA 1
ATOM 1837 C C . VAL A 1 280 ? 61.025 -14.281 33.630 1.00 44.12 678 VAL A C 1
ATOM 1838 O O . VAL A 1 280 ? 60.835 -15.441 34.003 1.00 45.46 678 VAL A O 1
ATOM 1842 N N . TYR A 1 281 ? 60.171 -13.295 33.887 1.00 42.37 679 TYR A N 1
ATOM 1843 C CA . TYR A 1 281 ? 58.895 -13.556 34.516 1.00 41.27 679 TYR A CA 1
ATOM 1844 C C . TYR A 1 281 ? 57.834 -13.091 33.585 1.00 40.98 679 TYR A C 1
ATOM 1845 O O . TYR A 1 281 ? 57.955 -12.033 32.978 1.00 41.29 679 TYR A O 1
ATOM 1854 N N . SER A 1 282 ? 56.772 -13.873 33.461 1.00 42.77 680 SER A N 1
ATOM 1855 C CA . SER A 1 282 ? 55.603 -13.439 32.675 1.00 40.89 680 SER A CA 1
ATOM 1856 C C . SER A 1 282 ? 54.339 -13.644 33.486 1.00 41.01 680 SER A C 1
ATOM 1857 O O . SER A 1 282 ? 54.245 -14.564 34.307 1.00 42.78 680 SER A O 1
ATOM 1860 N N . TRP A 1 283 ? 53.377 -12.763 33.259 1.00 40.79 681 TRP A N 1
ATOM 1861 C CA . TRP A 1 283 ? 52.082 -12.845 33.917 1.00 39.88 681 TRP A CA 1
ATOM 1862 C C . TRP A 1 283 ? 51.054 -12.058 33.113 1.00 39.19 681 TRP A C 1
ATOM 1863 O O . TRP A 1 283 ? 51.411 -11.309 32.183 1.00 38.29 681 TRP A O 1
ATOM 1874 N N . GLY A 1 284 ? 49.771 -12.282 33.422 1.00 38.99 682 GLY A N 1
ATOM 1875 C CA . GLY A 1 284 ? 48.661 -11.723 32.646 1.00 37.02 682 GLY A CA 1
ATOM 1876 C C . GLY A 1 284 ? 47.815 -12.775 31.943 1.00 36.73 682 GLY A C 1
ATOM 1877 O O . GLY A 1 284 ? 47.649 -13.884 32.450 1.00 38.55 682 GLY A O 1
ATOM 1878 N N . LYS A 1 285 ? 47.265 -12.421 30.784 1.00 34.96 683 LYS A N 1
ATOM 1879 C CA . LYS A 1 285 ? 46.333 -13.287 30.067 1.00 36.27 683 LYS A CA 1
ATOM 1880 C C . LYS A 1 285 ? 47.036 -14.514 29.471 1.00 37.74 683 LYS A C 1
ATOM 1881 O O . LYS A 1 285 ? 48.149 -14.398 28.922 1.00 36.61 683 LYS A O 1
ATOM 1887 N N . GLY A 1 286 ? 46.378 -15.664 29.552 1.00 37.90 684 GLY A N 1
ATOM 1888 C CA . GLY A 1 286 ? 46.991 -16.937 29.254 1.00 40.08 684 GLY A CA 1
ATOM 1889 C C . GLY A 1 286 ? 46.629 -17.517 27.898 1.00 41.93 684 GLY A C 1
ATOM 1890 O O . GLY A 1 286 ? 47.252 -18.476 27.456 1.00 46.66 684 GLY A O 1
ATOM 1891 N N . ASP A 1 287 ? 45.666 -16.923 27.212 1.00 42.01 685 ASP A N 1
ATOM 1892 C CA . ASP A 1 287 ? 45.158 -17.496 25.971 1.00 43.56 685 ASP A CA 1
ATOM 1893 C C . ASP A 1 287 ? 46.265 -17.628 24.935 1.00 42.92 685 ASP A C 1
ATOM 1894 O O . ASP A 1 287 ? 47.171 -16.794 24.847 1.00 42.66 685 ASP A O 1
ATOM 1899 N N . ASN A 1 288 ? 46.168 -18.680 24.135 1.00 43.09 686 ASN A N 1
ATOM 1900 C CA . ASN A 1 288 ? 47.065 -18.894 23.016 1.00 41.86 686 ASN A CA 1
ATOM 1901 C C . ASN A 1 288 ? 48.506 -19.096 23.475 1.00 41.59 686 ASN A C 1
ATOM 1902 O O . ASN A 1 288 ? 49.424 -18.883 22.703 1.00 40.65 686 ASN A O 1
ATOM 1907 N N . GLN A 1 289 ? 48.685 -19.503 24.736 1.00 41.71 687 GLN A N 1
ATOM 1908 C CA . GLN A 1 289 ? 49.999 -19.836 25.307 1.00 42.56 687 GLN A CA 1
ATOM 1909 C C . GLN A 1 289 ? 50.971 -18.664 25.349 1.00 41.10 687 GLN A C 1
ATOM 1910 O O . GLN A 1 289 ? 52.180 -18.880 25.430 1.00 41.54 687 GLN A O 1
ATOM 1916 N N . ARG A 1 290 ? 50.458 -17.439 25.336 1.00 38.80 688 ARG A N 1
ATOM 1917 C CA . ARG A 1 290 ? 51.313 -16.275 25.246 1.00 37.63 688 ARG A CA 1
ATOM 1918 C C . ARG A 1 290 ? 52.259 -16.095 26.430 1.00 38.43 688 ARG A C 1
ATOM 1919 O O . ARG A 1 290 ? 53.282 -15.443 26.303 1.00 42.15 688 ARG A O 1
ATOM 1927 N N . LEU A 1 291 ? 51.943 -16.659 27.574 1.00 40.14 689 LEU A N 1
ATOM 1928 C CA . LEU A 1 291 ? 52.820 -16.537 28.759 1.00 41.88 689 LEU A CA 1
ATOM 1929 C C . LEU A 1 291 ? 54.018 -17.515 28.790 1.00 43.44 689 LEU A C 1
ATOM 1930 O O . LEU A 1 291 ? 54.983 -17.265 29.509 1.00 44.12 689 LEU A O 1
ATOM 1935 N N . GLY A 1 292 ? 53.936 -18.623 28.051 1.00 44.61 690 GLY A N 1
ATOM 1936 C CA . GLY A 1 292 ? 55.039 -19.592 27.959 1.00 46.76 690 GLY A CA 1
ATOM 1937 C C . GLY A 1 292 ? 55.194 -20.603 29.087 1.00 48.21 690 GLY A C 1
ATOM 1938 O O . GLY A 1 292 ? 56.165 -21.322 29.125 1.00 51.80 690 GLY A O 1
ATOM 1939 N N . HIS A 1 293 ? 54.241 -20.675 29.997 1.00 48.85 691 HIS A N 1
ATOM 1940 C CA . HIS A 1 293 ? 54.337 -21.596 31.137 1.00 48.75 691 HIS A CA 1
ATOM 1941 C C . HIS A 1 293 ? 53.783 -22.966 30.847 1.00 50.60 691 HIS A C 1
ATOM 1942 O O . HIS A 1 293 ? 53.901 -23.843 31.685 1.00 52.77 691 HIS A O 1
ATOM 1949 N N . GLY A 1 294 ? 53.161 -23.157 29.683 1.00 51.02 692 GLY A N 1
ATOM 1950 C CA . GLY A 1 294 ? 52.720 -24.489 29.251 1.00 53.13 692 GLY A CA 1
ATOM 1951 C C . GLY A 1 294 ? 51.221 -24.774 29.343 1.00 53.63 692 GLY A C 1
ATOM 1952 O O . GLY A 1 294 ? 50.761 -25.829 28.917 1.00 55.30 692 GLY A O 1
ATOM 1953 N N . THR A 1 295 ? 50.465 -23.863 29.944 1.00 53.06 693 THR A N 1
ATOM 1954 C CA . THR A 1 295 ? 48.983 -23.922 29.926 1.00 54.61 693 THR A CA 1
ATOM 1955 C C . THR A 1 295 ? 48.453 -22.540 29.617 1.00 52.43 693 THR A C 1
ATOM 1956 O O . THR A 1 295 ? 49.228 -21.612 29.515 1.00 51.18 693 THR A O 1
ATOM 1960 N N . GLU A 1 296 ? 47.135 -22.418 29.460 1.00 54.24 694 GLU A N 1
ATOM 1961 C CA . GLU A 1 296 ? 46.493 -21.148 29.062 1.00 52.08 694 GLU A CA 1
ATOM 1962 C C . GLU A 1 296 ? 45.763 -20.455 30.228 1.00 51.30 694 GLU A C 1
ATOM 1963 O O . GLU A 1 296 ? 45.020 -19.502 30.015 1.00 52.78 694 GLU A O 1
ATOM 1969 N N . GLU A 1 297 ? 45.983 -20.925 31.455 1.00 50.72 695 GLU A N 1
ATOM 1970 C CA . GLU A 1 297 ? 45.454 -20.259 32.635 1.00 48.81 695 GLU A CA 1
ATOM 1971 C C . GLU A 1 297 ? 46.037 -18.825 32.700 1.00 46.77 695 GLU A C 1
ATOM 1972 O O . GLU A 1 297 ? 47.238 -18.595 32.433 1.00 46.37 695 GLU A O 1
ATOM 1975 N N . HIS A 1 298 ? 45.189 -17.862 33.031 1.00 44.80 696 HIS A N 1
ATOM 1976 C CA . HIS A 1 298 ? 45.659 -16.519 33.363 1.00 42.46 696 HIS A CA 1
ATOM 1977 C C . HIS A 1 298 ? 46.520 -16.653 34.604 1.00 43.93 696 HIS A C 1
ATOM 1978 O O . HIS A 1 298 ? 46.260 -17.501 35.450 1.00 48.17 696 HIS A O 1
ATOM 1985 N N . VAL A 1 299 ? 47.543 -15.822 34.711 1.00 43.37 697 VAL A N 1
ATOM 1986 C CA . VAL A 1 299 ? 48.451 -15.849 35.832 1.00 43.82 697 VAL A CA 1
ATOM 1987 C C . VAL A 1 299 ? 48.477 -14.448 36.402 1.00 41.75 697 VAL A C 1
ATOM 1988 O O . VAL A 1 299 ? 48.846 -13.514 35.705 1.00 39.31 697 VAL A O 1
ATOM 1992 N N . ARG A 1 300 ? 48.102 -14.316 37.671 1.00 41.74 698 ARG A N 1
ATOM 1993 C CA . ARG A 1 300 ? 47.811 -13.008 38.232 1.00 40.55 698 ARG A CA 1
ATOM 1994 C C . ARG A 1 300 ? 48.902 -12.430 39.121 1.00 41.78 698 ARG A C 1
ATOM 1995 O O . ARG A 1 300 ? 48.782 -11.316 39.616 1.00 41.26 698 ARG A O 1
ATOM 2003 N N . TYR A 1 301 ? 49.987 -13.188 39.288 1.00 44.20 699 TYR A N 1
ATOM 2004 C CA . TYR A 1 301 ? 51.222 -12.684 39.867 1.00 43.71 699 TYR A CA 1
ATOM 2005 C C . TYR A 1 301 ? 52.391 -13.106 39.006 1.00 42.93 699 TYR A C 1
ATOM 2006 O O . TYR A 1 301 ? 52.358 -14.168 38.419 1.00 45.44 699 TYR A O 1
ATOM 2015 N N . PRO A 1 302 ? 53.451 -12.299 38.953 1.00 42.03 700 PRO A N 1
ATOM 2016 C CA . PRO A 1 302 ? 54.636 -12.659 38.173 1.00 42.17 700 PRO A CA 1
ATOM 2017 C C . PRO A 1 302 ? 55.110 -14.065 38.450 1.00 41.62 700 PRO A C 1
ATOM 2018 O O . PRO A 1 302 ? 55.229 -14.438 39.591 1.00 41.78 700 PRO A O 1
ATOM 2022 N N . LYS A 1 303 ? 55.347 -14.834 37.405 1.00 40.83 701 LYS A N 1
ATOM 2023 C CA . LYS A 1 303 ? 55.732 -16.227 37.549 1.00 43.18 701 LYS A CA 1
ATOM 2024 C C . LYS A 1 303 ? 56.989 -16.487 36.721 1.00 44.88 701 LYS A C 1
ATOM 2025 O O . LYS A 1 303 ? 57.070 -16.066 35.568 1.00 44.26 701 LYS A O 1
ATOM 2031 N N . LEU A 1 304 ? 57.976 -17.137 37.335 1.00 45.80 702 LEU A N 1
ATOM 2032 C CA . LEU A 1 304 ? 59.210 -17.450 36.667 1.00 46.74 702 LEU A CA 1
ATOM 2033 C C . LEU A 1 304 ? 58.948 -18.362 35.481 1.00 47.73 702 LEU A C 1
ATOM 2034 O O . LEU A 1 304 ? 58.270 -19.380 35.604 1.00 48.86 702 LEU A O 1
ATOM 2039 N N . LEU A 1 305 ? 59.531 -18.009 34.342 1.00 48.23 703 LEU A N 1
ATOM 2040 C CA . LEU A 1 305 ? 59.388 -18.792 33.109 1.00 49.30 703 LEU A CA 1
ATOM 2041 C C . LEU A 1 305 ? 60.411 -19.939 33.092 1.00 52.19 703 LEU A C 1
ATOM 2042 O O . LEU A 1 305 ? 61.561 -19.760 32.700 1.00 52.82 703 LEU A O 1
ATOM 2047 N N . GLU A 1 306 ? 59.982 -21.112 33.560 1.00 55.89 704 GLU A N 1
ATOM 2048 C CA . GLU A 1 306 ? 60.898 -22.235 33.842 1.00 58.52 704 GLU A CA 1
ATOM 2049 C C . GLU A 1 306 ? 61.633 -22.723 32.585 1.00 60.11 704 GLU A C 1
ATOM 2050 O O . GLU A 1 306 ? 62.804 -23.100 32.647 1.00 60.74 704 GLU A O 1
ATOM 2054 N N . GLY A 1 307 ? 60.967 -22.672 31.439 1.00 59.91 705 GLY A N 1
ATOM 2055 C CA . GLY A 1 307 ? 61.587 -23.127 30.187 1.00 61.33 705 GLY A CA 1
ATOM 2056 C C . GLY A 1 307 ? 62.900 -22.438 29.794 1.00 61.41 705 GLY A C 1
ATOM 2057 O O . GLY A 1 307 ? 63.606 -22.929 28.934 1.00 59.44 705 GLY A O 1
ATOM 2058 N N . LEU A 1 308 ? 63.189 -21.279 30.397 1.00 62.02 706 LEU A N 1
ATOM 2059 C CA . LEU A 1 308 ? 64.418 -20.526 30.142 1.00 63.01 706 LEU A CA 1
ATOM 2060 C C . LEU A 1 308 ? 65.437 -20.558 31.296 1.00 64.32 706 LEU A C 1
ATOM 2061 O O . LEU A 1 308 ? 66.532 -20.030 31.145 1.00 63.24 706 LEU A O 1
ATOM 2066 N N . GLN A 1 309 ? 65.081 -21.143 32.440 1.00 64.80 707 GLN A N 1
ATOM 2067 C CA . GLN A 1 309 ? 66.069 -21.356 33.501 1.00 68.97 707 GLN A CA 1
ATOM 2068 C C . GLN A 1 309 ? 67.242 -22.131 32.907 1.00 71.64 707 GLN A C 1
ATOM 2069 O O . GLN A 1 309 ? 67.052 -22.988 32.049 1.00 73.53 707 GLN A O 1
ATOM 2071 N N . GLY A 1 310 ? 68.448 -21.802 33.346 1.00 71.71 708 GLY A N 1
ATOM 2072 C CA . GLY A 1 310 ? 69.657 -22.346 32.744 1.00 74.26 708 GLY A CA 1
ATOM 2073 C C . GLY A 1 310 ? 70.237 -21.426 31.683 1.00 73.27 708 GLY A C 1
ATOM 2074 O O . GLY A 1 310 ? 71.445 -21.402 31.477 1.00 75.49 708 GLY A O 1
ATOM 2075 N N . LYS A 1 311 ? 69.384 -20.666 31.010 1.00 69.55 709 LYS A N 1
ATOM 2076 C CA . LYS A 1 311 ? 69.846 -19.724 30.016 1.00 68.55 709 LYS A CA 1
ATOM 2077 C C . LYS A 1 311 ? 69.865 -18.339 30.633 1.00 64.54 709 LYS A C 1
ATOM 2078 O O . LYS A 1 311 ? 69.037 -18.004 31.462 1.00 61.40 709 LYS A O 1
ATOM 2084 N N . LYS A 1 312 ? 70.846 -17.547 30.234 1.00 64.46 710 LYS A N 1
ATOM 2085 C CA . LYS A 1 312 ? 70.952 -16.169 30.669 1.00 61.71 710 LYS A CA 1
ATOM 2086 C C . LYS A 1 312 ? 70.375 -15.251 29.576 1.00 55.62 710 LYS A C 1
ATOM 2087 O O . LYS A 1 312 ? 71.021 -14.971 28.581 1.00 54.36 710 LYS A O 1
ATOM 2093 N N . VAL A 1 313 ? 69.155 -14.794 29.774 1.00 51.70 711 VAL A N 1
ATOM 2094 C CA . VAL A 1 313 ? 68.464 -14.007 28.764 1.00 48.80 711 VAL A CA 1
ATOM 2095 C C . VAL A 1 313 ? 68.896 -12.550 28.846 1.00 48.08 711 VAL A C 1
ATOM 2096 O O . VAL A 1 313 ? 68.941 -11.971 29.940 1.00 46.72 711 VAL A O 1
ATOM 2100 N N . ILE A 1 314 ? 69.226 -11.964 27.694 1.00 48.58 712 ILE A N 1
ATOM 2101 C CA . ILE A 1 314 ? 69.678 -10.563 27.647 1.00 49.30 712 ILE A CA 1
ATOM 2102 C C . ILE A 1 314 ? 68.670 -9.627 27.002 1.00 47.58 712 ILE A C 1
ATOM 2103 O O . ILE A 1 314 ? 68.788 -8.425 27.151 1.00 48.41 712 ILE A O 1
ATOM 2108 N N . ASP A 1 315 ? 67.699 -10.164 26.277 1.00 46.83 713 ASP A N 1
ATOM 2109 C CA . ASP A 1 315 ? 66.575 -9.356 25.802 1.00 46.63 713 ASP A CA 1
ATOM 2110 C C . ASP A 1 315 ? 65.359 -10.233 25.499 1.00 45.70 713 ASP A C 1
ATOM 2111 O O . ASP A 1 315 ? 65.479 -11.423 25.191 1.00 45.55 713 ASP A O 1
ATOM 2116 N N . VAL A 1 316 ? 64.192 -9.629 25.623 1.00 44.54 714 VAL A N 1
ATOM 2117 C CA . VAL A 1 316 ? 62.931 -10.261 25.286 1.00 45.70 714 VAL A CA 1
ATOM 2118 C C . VAL A 1 316 ? 62.160 -9.290 24.426 1.00 43.34 714 VAL A C 1
ATOM 2119 O O . VAL A 1 316 ? 62.150 -8.112 24.696 1.00 40.92 714 VAL A O 1
ATOM 2123 N N . ALA A 1 317 ? 61.509 -9.805 23.391 1.00 45.43 715 ALA A N 1
ATOM 2124 C CA . ALA A 1 317 ? 60.690 -8.984 22.495 1.00 43.09 715 ALA A CA 1
ATOM 2125 C C . ALA A 1 317 ? 59.298 -9.604 22.480 1.00 42.22 715 ALA A C 1
ATOM 2126 O O . ALA A 1 317 ? 59.144 -10.772 22.167 1.00 42.87 715 ALA A O 1
ATOM 2128 N N . ALA A 1 318 ? 58.309 -8.818 22.874 1.00 41.39 716 ALA A N 1
ATOM 2129 C CA . ALA A 1 318 ? 56.938 -9.285 22.989 1.00 41.14 716 ALA A CA 1
ATOM 2130 C C . ALA A 1 318 ? 56.141 -8.723 21.847 1.00 39.43 716 ALA A C 1
ATOM 2131 O O . ALA A 1 318 ? 56.019 -7.534 21.740 1.00 37.61 716 ALA A O 1
ATOM 2133 N N . GLY A 1 319 ? 55.633 -9.590 20.977 1.00 41.17 717 GLY A N 1
ATOM 2134 C CA . GLY A 1 319 ? 54.673 -9.207 19.953 1.00 40.60 717 GLY A CA 1
ATOM 2135 C C . GLY A 1 319 ? 53.313 -9.166 20.609 1.00 41.04 717 GLY A C 1
ATOM 2136 O O . GLY A 1 319 ? 53.231 -9.093 21.823 1.00 43.71 717 GLY A O 1
ATOM 2137 N N . SER A 1 320 ? 52.239 -9.220 19.834 1.00 39.77 718 SER A N 1
ATOM 2138 C CA . SER A 1 320 ? 50.888 -9.207 20.420 1.00 38.53 718 SER A CA 1
ATOM 2139 C C . SER A 1 320 ? 50.643 -10.448 21.271 1.00 39.06 718 SER A C 1
ATOM 2140 O O . SER A 1 320 ? 50.339 -10.337 22.462 1.00 42.84 718 SER A O 1
ATOM 2143 N N . THR A 1 321 ? 50.804 -11.624 20.672 1.00 38.49 719 THR A N 1
ATOM 2144 C CA . THR A 1 321 ? 50.563 -12.879 21.357 1.00 38.53 719 THR A CA 1
ATOM 2145 C C . THR A 1 321 ? 51.715 -13.900 21.233 1.00 40.57 719 THR A C 1
ATOM 2146 O O . THR A 1 321 ? 51.500 -15.087 21.437 1.00 40.72 719 THR A O 1
ATOM 2150 N N . HIS A 1 322 ? 52.925 -13.431 20.904 1.00 40.58 720 HIS A N 1
ATOM 2151 C CA . HIS A 1 322 ? 54.113 -14.289 20.856 1.00 42.00 720 HIS A CA 1
ATOM 2152 C C . HIS A 1 322 ? 55.339 -13.500 21.280 1.00 43.26 720 HIS A C 1
ATOM 2153 O O . HIS A 1 322 ? 55.296 -12.280 21.307 1.00 46.40 720 HIS A O 1
ATOM 2160 N N . CYS A 1 323 ? 56.408 -14.196 21.651 1.00 42.22 721 CYS A N 1
ATOM 2161 C CA . CYS A 1 323 ? 57.615 -13.548 22.154 1.00 41.63 721 CYS A CA 1
ATOM 2162 C C . CYS A 1 323 ? 58.852 -14.209 21.629 1.00 41.31 721 CYS A C 1
ATOM 2163 O O . CYS A 1 323 ? 58.820 -15.373 21.270 1.00 41.67 721 CYS A O 1
ATOM 2166 N N . LEU A 1 324 ? 59.933 -13.435 21.609 1.00 41.01 722 LEU A N 1
ATOM 2167 C CA . LEU A 1 324 ? 61.278 -13.928 21.390 1.00 42.66 722 LEU A CA 1
ATOM 2168 C C . LEU A 1 324 ? 62.132 -13.566 22.600 1.00 42.05 722 LEU A C 1
ATOM 2169 O O . LEU A 1 324 ? 61.903 -12.543 23.243 1.00 40.37 722 LEU A O 1
ATOM 2174 N N . ALA A 1 325 ? 63.109 -14.419 22.888 1.00 43.02 723 ALA A N 1
ATOM 2175 C CA . ALA A 1 325 ? 64.128 -14.133 23.884 1.00 44.55 723 ALA A CA 1
ATOM 2176 C C . ALA A 1 325 ? 65.520 -14.429 23.348 1.00 45.31 723 ALA A C 1
ATOM 2177 O O . ALA A 1 325 ? 65.758 -15.491 22.759 1.00 48.06 723 ALA A O 1
ATOM 2179 N N . LEU A 1 326 ? 66.423 -13.474 23.514 1.00 44.82 724 LEU A N 1
ATOM 2180 C CA . LEU A 1 326 ? 67.809 -13.636 23.092 1.00 47.50 724 LEU A CA 1
ATOM 2181 C C . LEU A 1 326 ? 68.678 -13.925 24.321 1.00 48.73 724 LEU A C 1
ATOM 2182 O O . LEU A 1 326 ? 68.550 -13.247 25.346 1.00 48.66 724 LEU A O 1
ATOM 2187 N N . THR A 1 327 ? 69.535 -14.926 24.223 1.00 50.32 725 THR A N 1
ATOM 2188 C CA . THR A 1 327 ? 70.424 -15.277 25.322 1.00 52.65 725 THR A CA 1
ATOM 2189 C C . THR A 1 327 ? 71.826 -14.717 25.121 1.00 54.56 725 THR A C 1
ATOM 2190 O O . THR A 1 327 ? 72.237 -14.396 23.995 1.00 54.20 725 THR A O 1
ATOM 2194 N N . GLU A 1 328 ? 72.548 -14.605 26.231 1.00 57.88 726 GLU A N 1
ATOM 2195 C CA . GLU A 1 328 ? 73.965 -14.187 26.270 1.00 62.33 726 GLU A CA 1
ATOM 2196 C C . GLU A 1 328 ? 74.831 -14.940 25.252 1.00 63.93 726 GLU A C 1
ATOM 2197 O O . GLU A 1 328 ? 75.641 -14.341 24.578 1.00 61.16 726 GLU A O 1
ATOM 2203 N N . ASP A 1 329 ? 74.596 -16.246 25.126 1.00 66.79 727 ASP A N 1
ATOM 2204 C CA . ASP A 1 329 ? 75.310 -17.102 24.167 1.00 70.54 727 ASP A CA 1
ATOM 2205 C C . ASP A 1 329 ? 74.615 -17.168 22.799 1.00 69.27 727 ASP A C 1
ATOM 2206 O O . ASP A 1 329 ? 74.817 -18.109 22.042 1.00 69.14 727 ASP A O 1
ATOM 2211 N N . SER A 1 330 ? 73.772 -16.180 22.505 1.00 68.69 728 SER A N 1
ATOM 2212 C CA . SER A 1 330 ? 73.266 -15.940 21.154 1.00 68.87 728 SER A CA 1
ATOM 2213 C C . SER A 1 330 ? 72.174 -16.916 20.635 1.00 67.38 728 SER A C 1
ATOM 2214 O O . SER A 1 330 ? 71.935 -16.986 19.419 1.00 71.08 728 SER A O 1
ATOM 2217 N N . GLU A 1 331 ? 71.541 -17.677 21.523 1.00 63.59 729 GLU A N 1
ATOM 2218 C CA . GLU A 1 331 ? 70.398 -18.507 21.126 1.00 61.42 729 GLU A CA 1
ATOM 2219 C C . GLU A 1 331 ? 69.154 -17.638 21.085 1.00 56.55 729 GLU A C 1
ATOM 2220 O O . GLU A 1 331 ? 69.011 -16.718 21.893 1.00 55.38 729 GLU A O 1
ATOM 2226 N N . VAL A 1 332 ? 68.239 -17.952 20.178 1.00 53.96 730 VAL A N 1
ATOM 2227 C CA . VAL A 1 332 ? 66.968 -17.232 20.094 1.00 50.76 730 VAL A CA 1
ATOM 2228 C C . VAL A 1 332 ? 65.806 -18.184 20.365 1.00 50.81 730 VAL A C 1
ATOM 2229 O O . VAL A 1 332 ? 65.525 -19.078 19.570 1.00 52.35 730 VAL A O 1
ATOM 2233 N N . HIS A 1 333 ? 65.127 -17.980 21.491 1.00 49.40 731 HIS A N 1
ATOM 2234 C CA . HIS A 1 333 ? 63.994 -18.826 21.920 1.00 48.34 731 HIS A CA 1
ATOM 2235 C C . HIS A 1 333 ? 62.685 -18.126 21.599 1.00 46.25 731 HIS A C 1
ATOM 2236 O O . HIS A 1 333 ? 62.614 -16.906 21.586 1.00 43.42 731 HIS A O 1
ATOM 2243 N N . SER A 1 334 ? 61.641 -18.892 21.348 1.00 46.51 732 SER A N 1
ATOM 2244 C CA . SER A 1 334 ? 60.321 -18.292 21.154 1.00 44.56 732 SER A CA 1
ATOM 2245 C C . SER A 1 334 ? 59.228 -19.150 21.777 1.00 45.74 732 SER A C 1
ATOM 2246 O O . SER A 1 334 ? 59.430 -20.323 22.047 1.00 48.24 732 SER A O 1
ATOM 2249 N N . TRP A 1 335 ? 58.070 -18.548 21.983 1.00 45.75 733 TRP A N 1
ATOM 2250 C CA . TRP A 1 335 ? 56.877 -19.257 22.473 1.00 47.98 733 TRP A CA 1
ATOM 2251 C C . TRP A 1 335 ? 55.639 -18.431 22.184 1.00 45.65 733 TRP A C 1
ATOM 2252 O O . TRP A 1 335 ? 55.733 -17.243 21.867 1.00 43.08 733 TRP A O 1
ATOM 2263 N N . GLY A 1 336 ? 54.483 -19.069 22.330 1.00 46.70 734 GLY A N 1
ATOM 2264 C CA . GLY A 1 336 ? 53.211 -18.374 22.231 1.00 45.36 734 GLY A CA 1
ATOM 2265 C C . GLY A 1 336 ? 52.408 -18.760 21.014 1.00 46.99 734 GLY A C 1
ATOM 2266 O O . GLY A 1 336 ? 52.461 -19.901 20.546 1.00 48.07 734 GLY A O 1
ATOM 2267 N N . SER A 1 337 ? 51.630 -17.804 20.517 1.00 46.74 735 SER A N 1
ATOM 2268 C CA . SER A 1 337 ? 50.661 -18.086 19.472 1.00 48.57 735 SER A CA 1
ATOM 2269 C C . SER A 1 337 ? 51.376 -18.387 18.167 1.00 49.22 735 SER A C 1
ATOM 2270 O O . SER A 1 337 ? 52.438 -17.826 17.888 1.00 46.89 735 SER A O 1
ATOM 2273 N N . ASN A 1 338 ? 50.785 -19.281 17.374 1.00 51.96 736 ASN A N 1
ATOM 2274 C CA . ASN A 1 338 ? 51.315 -19.617 16.056 1.00 52.52 736 ASN A CA 1
ATOM 2275 C C . ASN A 1 338 ? 50.214 -19.652 14.989 1.00 54.70 736 ASN A C 1
ATOM 2276 O O . ASN A 1 338 ? 50.299 -20.416 14.018 1.00 57.33 736 ASN A O 1
ATOM 2281 N N . ASP A 1 339 ? 49.210 -18.791 15.147 1.00 55.03 737 ASP A N 1
ATOM 2282 C CA . ASP A 1 339 ? 48.102 -18.690 14.167 1.00 59.12 737 ASP A CA 1
ATOM 2283 C C . ASP A 1 339 ? 48.538 -18.207 12.783 1.00 59.13 737 ASP A C 1
ATOM 2284 O O . ASP A 1 339 ? 47.890 -18.519 11.801 1.00 59.86 737 ASP A O 1
ATOM 2289 N N . GLN A 1 340 ? 49.642 -17.453 12.732 1.00 61.66 738 GLN A N 1
ATOM 2290 C CA . GLN A 1 340 ? 50.214 -16.890 11.496 1.00 65.40 738 GLN A CA 1
ATOM 2291 C C . GLN A 1 340 ? 51.684 -17.273 11.291 1.00 65.72 738 GLN A C 1
ATOM 2292 O O . GLN A 1 340 ? 52.468 -16.473 10.774 1.00 65.70 738 GLN A O 1
ATOM 2298 N N . CYS A 1 341 ? 52.062 -18.476 11.715 1.00 65.03 739 CYS A N 1
ATOM 2299 C CA . CYS A 1 341 ? 53.422 -18.959 11.532 1.00 65.24 739 CYS A CA 1
ATOM 2300 C C . CYS A 1 341 ? 54.502 -18.076 12.153 1.00 63.28 739 CYS A C 1
ATOM 2301 O O . CYS A 1 341 ? 55.600 -17.971 11.605 1.00 64.93 739 CYS A O 1
ATOM 2304 N N . GLN A 1 342 ? 54.208 -17.478 13.313 1.00 59.82 740 GLN A N 1
ATOM 2305 C CA . GLN A 1 342 ? 55.204 -16.687 14.054 1.00 57.85 740 GLN A CA 1
ATOM 2306 C C . GLN A 1 342 ? 56.385 -17.536 14.486 1.00 57.22 740 GLN A C 1
ATOM 2307 O O . GLN A 1 342 ? 57.424 -16.994 14.894 1.00 60.13 740 GLN A O 1
ATOM 2313 N N . HIS A 1 343 ? 56.195 -18.855 14.463 1.00 55.86 741 HIS A N 1
ATOM 2314 C CA . HIS A 1 343 ? 57.224 -19.814 14.838 1.00 56.75 741 HIS A CA 1
ATOM 2315 C C . HIS A 1 343 ? 57.430 -20.792 13.711 1.00 59.23 741 HIS A C 1
ATOM 2316 O O . HIS A 1 343 ? 56.590 -21.656 13.481 1.00 63.79 741 HIS A O 1
ATOM 2323 N N . PHE A 1 344 ? 58.566 -20.689 13.035 1.00 57.71 742 PHE A N 1
ATOM 2324 C CA . PHE A 1 344 ? 58.820 -21.525 11.873 1.00 58.40 742 PHE A CA 1
ATOM 2325 C C . PHE A 1 344 ? 59.249 -22.935 12.241 1.00 60.52 742 PHE A C 1
ATOM 2326 O O . PHE A 1 344 ? 59.463 -23.734 11.370 1.00 62.14 742 PHE A O 1
ATOM 2334 N N . ASP A 1 345 ? 59.375 -23.244 13.528 1.00 60.80 743 ASP A N 1
ATOM 2335 C CA . ASP A 1 345 ? 59.825 -24.571 13.948 1.00 63.98 743 ASP A CA 1
ATOM 2336 C C . ASP A 1 345 ? 58.694 -25.482 14.399 1.00 65.26 743 ASP A C 1
ATOM 2337 O O . ASP A 1 345 ? 58.956 -26.596 14.841 1.00 65.76 743 ASP A O 1
ATOM 2342 N N . THR A 1 346 ? 57.452 -25.006 14.341 1.00 64.59 744 THR A N 1
ATOM 2343 C CA . THR A 1 346 ? 56.315 -25.823 14.773 1.00 65.84 744 THR A CA 1
ATOM 2344 C C . THR A 1 346 ? 55.142 -25.719 13.805 1.00 64.77 744 THR A C 1
ATOM 2345 O O . THR A 1 346 ? 54.851 -24.656 13.287 1.00 63.07 744 THR A O 1
ATOM 2349 N N . LEU A 1 347 ? 54.482 -26.850 13.570 1.00 67.69 745 LEU A N 1
ATOM 2350 C CA . LEU A 1 347 ? 53.310 -26.918 12.679 1.00 69.48 745 LEU A CA 1
ATOM 2351 C C . LEU A 1 347 ? 52.007 -26.563 13.458 1.00 67.82 745 LEU A C 1
ATOM 2352 O O . LEU A 1 347 ? 51.096 -25.961 12.899 1.00 66.19 745 LEU A O 1
ATOM 2354 N N . ARG A 1 348 ? 51.956 -26.890 14.751 1.00 66.75 746 ARG A N 1
ATOM 2355 C CA . ARG A 1 348 ? 50.760 -26.666 15.557 1.00 66.76 746 ARG A CA 1
ATOM 2356 C C . ARG A 1 348 ? 50.446 -25.172 15.739 1.00 62.39 746 ARG A C 1
ATOM 2357 O O . ARG A 1 348 ? 51.307 -24.319 15.524 1.00 59.69 746 ARG A O 1
ATOM 2365 N N . VAL A 1 349 ? 49.206 -24.878 16.136 1.00 61.00 747 VAL A N 1
ATOM 2366 C CA . VAL A 1 349 ? 48.711 -23.481 16.246 1.00 58.29 747 VAL A CA 1
ATOM 2367 C C . VAL A 1 349 ? 49.225 -22.705 17.448 1.00 54.93 747 VAL A C 1
ATOM 2368 O O . VAL A 1 349 ? 49.015 -21.500 17.524 1.00 53.65 747 VAL A O 1
ATOM 2372 N N . THR A 1 350 ? 49.873 -23.393 18.389 1.00 54.95 748 THR A N 1
ATOM 2373 C CA . THR A 1 350 ? 50.640 -22.728 19.458 1.00 52.61 748 THR A CA 1
ATOM 2374 C C . THR A 1 350 ? 51.972 -23.428 19.722 1.00 52.70 748 THR A C 1
ATOM 2375 O O . THR A 1 350 ? 52.189 -24.566 19.296 1.00 55.33 748 THR A O 1
ATOM 2379 N N . LYS A 1 351 ? 52.873 -22.697 20.369 1.00 50.82 749 LYS A N 1
ATOM 2380 C CA . LYS A 1 351 ? 54.147 -23.226 20.865 1.00 52.12 749 LYS A CA 1
ATOM 2381 C C . LYS A 1 351 ? 54.126 -22.982 22.368 1.00 51.06 749 LYS A C 1
ATOM 2382 O O . LYS A 1 351 ? 54.501 -21.892 22.829 1.00 50.95 749 LYS A O 1
ATOM 2388 N N . PRO A 1 352 ? 53.635 -23.965 23.139 1.00 52.33 750 PRO A N 1
ATOM 2389 C CA . PRO A 1 352 ? 53.356 -23.785 24.569 1.00 51.70 750 PRO A CA 1
ATOM 2390 C C . PRO A 1 352 ? 54.530 -23.316 25.410 1.00 51.74 750 PRO A C 1
ATOM 2391 O O . PRO A 1 352 ? 54.367 -22.427 26.246 1.00 50.63 750 PRO A O 1
ATOM 2395 N N . GLU A 1 353 ? 55.689 -23.924 25.209 1.00 55.22 751 GLU A N 1
ATOM 2396 C CA . GLU A 1 353 ? 56.843 -23.613 26.021 1.00 57.81 751 GLU A CA 1
ATOM 2397 C C . GLU A 1 353 ? 57.988 -23.074 25.178 1.00 56.77 751 GLU A C 1
ATOM 2398 O O . GLU A 1 353 ? 58.080 -23.390 23.999 1.00 59.70 751 GLU A O 1
ATOM 2404 N N . PRO A 1 354 ? 58.868 -22.266 25.797 1.00 53.81 752 PRO A N 1
ATOM 2405 C CA . PRO A 1 354 ? 60.030 -21.741 25.104 1.00 53.86 752 PRO A CA 1
ATOM 2406 C C . PRO A 1 354 ? 60.978 -22.830 24.635 1.00 55.18 752 PRO A C 1
ATOM 2407 O O . PRO A 1 354 ? 61.160 -23.837 25.313 1.00 57.43 752 PRO A O 1
ATOM 2411 N N . ALA A 1 355 ? 61.568 -22.620 23.474 1.00 53.91 753 ALA A N 1
ATOM 2412 C CA . ALA A 1 355 ? 62.544 -23.554 22.924 1.00 55.52 753 ALA A CA 1
ATOM 2413 C C . ALA A 1 355 ? 63.345 -22.827 21.856 1.00 54.24 753 ALA A C 1
ATOM 2414 O O . ALA A 1 355 ? 62.824 -21.942 21.181 1.00 53.47 753 ALA A O 1
ATOM 2416 N N . ALA A 1 356 ? 64.617 -23.173 21.746 1.00 55.96 754 ALA A N 1
ATOM 2417 C CA . ALA A 1 356 ? 65.518 -22.532 20.802 1.00 56.01 754 ALA A CA 1
ATOM 2418 C C . ALA A 1 356 ? 65.003 -22.750 19.405 1.00 56.72 754 ALA A C 1
ATOM 2419 O O . ALA A 1 356 ? 64.546 -23.835 19.083 1.00 57.87 754 ALA A O 1
ATOM 2421 N N . LEU A 1 357 ? 65.038 -21.701 18.596 1.00 56.28 755 LEU A N 1
ATOM 2422 C CA . LEU A 1 357 ? 64.771 -21.829 17.189 1.00 58.55 755 LEU A CA 1
ATOM 2423 C C . LEU A 1 357 ? 66.046 -22.327 16.539 1.00 62.08 755 LEU A C 1
ATOM 2424 O O . LEU A 1 357 ? 67.124 -21.846 16.871 1.00 61.68 755 LEU A O 1
ATOM 2429 N N . PRO A 1 358 ? 65.928 -23.300 15.625 1.00 65.57 756 PRO A N 1
ATOM 2430 C CA . PRO A 1 358 ? 67.096 -23.873 14.977 1.00 69.67 756 PRO A CA 1
ATOM 2431 C C . PRO A 1 358 ? 67.578 -22.989 13.854 1.00 70.69 756 PRO A C 1
ATOM 2432 O O . PRO A 1 358 ? 66.812 -22.141 13.370 1.00 70.21 756 PRO A O 1
ATOM 2436 N N . GLY A 1 359 ? 68.835 -23.186 13.451 1.00 72.24 757 GLY A N 1
ATOM 2437 C CA . GLY A 1 359 ? 69.467 -22.381 12.424 1.00 73.28 757 GLY A CA 1
ATOM 2438 C C . GLY A 1 359 ? 70.168 -21.122 12.920 1.00 74.63 757 GLY A C 1
ATOM 2439 O O . GLY A 1 359 ? 71.108 -20.653 12.272 1.00 77.69 757 GLY A O 1
ATOM 2440 N N . LEU A 1 360 ? 69.736 -20.580 14.065 1.00 75.22 758 LEU A N 1
ATOM 2441 C CA . LEU A 1 360 ? 70.125 -19.230 14.510 1.00 74.50 758 LEU A CA 1
ATOM 2442 C C . LEU A 1 360 ? 71.301 -19.140 15.500 1.00 81.07 758 LEU A C 1
ATOM 2443 O O . LEU A 1 360 ? 71.897 -18.053 15.673 1.00 81.06 758 LEU A O 1
ATOM 2448 N N . ASP A 1 361 ? 71.617 -20.262 16.150 1.00 86.97 759 ASP A N 1
ATOM 2449 C CA . ASP A 1 361 ? 72.714 -20.331 17.139 1.00 91.27 759 ASP A CA 1
ATOM 2450 C C . ASP A 1 361 ? 74.059 -19.856 16.570 1.00 88.39 759 ASP A C 1
ATOM 2451 O O . ASP A 1 361 ? 74.883 -19.311 17.292 1.00 87.08 759 ASP A O 1
ATOM 2456 N N . THR A 1 362 ? 74.263 -20.048 15.270 1.00 85.25 760 THR A N 1
ATOM 2457 C CA . THR A 1 362 ? 75.562 -19.813 14.638 1.00 83.38 760 THR A CA 1
ATOM 2458 C C . THR A 1 362 ? 75.745 -18.434 13.964 1.00 79.84 760 THR A C 1
ATOM 2459 O O . THR A 1 362 ? 76.768 -18.197 13.317 1.00 81.07 760 THR A O 1
ATOM 2463 N N . LYS A 1 363 ? 74.765 -17.539 14.113 1.00 74.60 761 LYS A N 1
ATOM 2464 C CA . LYS A 1 363 ? 74.727 -16.254 13.367 1.00 70.04 761 LYS A CA 1
ATOM 2465 C C . LYS A 1 363 ? 75.074 -15.019 14.198 1.00 66.20 761 LYS A C 1
ATOM 2466 O O . LYS A 1 363 ? 75.021 -13.907 13.697 1.00 62.03 761 LYS A O 1
ATOM 2472 N N . HIS A 1 364 ? 75.409 -15.217 15.474 1.00 65.74 762 HIS A N 1
ATOM 2473 C CA . HIS A 1 364 ? 75.747 -14.118 16.374 1.00 64.01 762 HIS A CA 1
ATOM 2474 C C . HIS A 1 364 ? 74.662 -13.055 16.315 1.00 59.33 762 HIS A C 1
ATOM 2475 O O . HIS A 1 364 ? 74.920 -11.916 15.942 1.00 59.35 762 HIS A O 1
ATOM 2482 N N . ILE A 1 365 ? 73.440 -13.450 16.647 1.00 56.49 763 ILE A N 1
ATOM 2483 C CA . ILE A 1 365 ? 72.332 -12.505 16.705 1.00 53.50 763 ILE A CA 1
ATOM 2484 C C . ILE A 1 365 ? 72.539 -11.574 17.890 1.00 53.67 763 ILE A C 1
ATOM 2485 O O . ILE A 1 365 ? 72.931 -12.016 18.974 1.00 54.46 763 ILE A O 1
ATOM 2490 N N . VAL A 1 366 ? 72.256 -10.292 17.672 1.00 52.47 764 VAL A N 1
ATOM 2491 C CA . VAL A 1 366 ? 72.355 -9.284 18.720 1.00 50.47 764 VAL A CA 1
ATOM 2492 C C . VAL A 1 366 ? 71.065 -8.528 18.931 1.00 47.45 764 VAL A C 1
ATOM 2493 O O . VAL A 1 366 ? 70.918 -7.848 19.940 1.00 46.70 764 VAL A O 1
ATOM 2497 N N . GLY A 1 367 ? 70.119 -8.639 18.005 1.00 46.21 765 GLY A N 1
ATOM 2498 C CA . GLY A 1 367 ? 68.843 -7.939 18.164 1.00 43.88 765 GLY A CA 1
ATOM 2499 C C . GLY A 1 367 ? 67.664 -8.778 17.746 1.00 43.25 765 GLY A C 1
ATOM 2500 O O . GLY A 1 367 ? 67.772 -9.627 16.852 1.00 42.89 765 GLY A O 1
ATOM 2501 N N . ILE A 1 368 ? 66.540 -8.553 18.417 1.00 42.06 766 ILE A N 1
ATOM 2502 C CA . ILE A 1 368 ? 65.284 -9.218 18.075 1.00 41.33 766 ILE A CA 1
ATOM 2503 C C . ILE A 1 368 ? 64.147 -8.230 18.132 1.00 39.63 766 ILE A C 1
ATOM 2504 O O . ILE A 1 368 ? 64.236 -7.230 18.823 1.00 40.63 766 ILE A O 1
ATOM 2509 N N . ALA A 1 369 ? 63.066 -8.515 17.424 1.00 40.25 767 ALA A N 1
ATOM 2510 C CA . ALA A 1 369 ? 61.885 -7.640 17.438 1.00 39.65 767 ALA A CA 1
ATOM 2511 C C . ALA A 1 369 ? 60.662 -8.407 16.982 1.00 41.82 767 ALA A C 1
ATOM 2512 O O . ALA A 1 369 ? 60.795 -9.289 16.142 1.00 42.48 767 ALA A O 1
ATOM 2514 N N . CYS A 1 370 ? 59.477 -8.064 17.519 1.00 42.97 768 CYS A N 1
ATOM 2515 C CA . CYS A 1 370 ? 58.210 -8.722 17.117 1.00 44.84 768 CYS A CA 1
ATOM 2516 C C . CYS A 1 370 ? 57.117 -7.751 16.701 1.00 42.09 768 CYS A C 1
ATOM 2517 O O . CYS A 1 370 ? 56.870 -6.780 17.372 1.00 43.09 768 CYS A O 1
ATOM 2520 N N . GLY A 1 371 ? 56.450 -8.052 15.598 1.00 42.99 769 GLY A N 1
ATOM 2521 C CA . GLY A 1 371 ? 55.208 -7.389 15.223 1.00 42.99 769 GLY A CA 1
ATOM 2522 C C . GLY A 1 371 ? 54.033 -8.221 15.713 1.00 44.41 769 GLY A C 1
ATOM 2523 O O . GLY A 1 371 ? 54.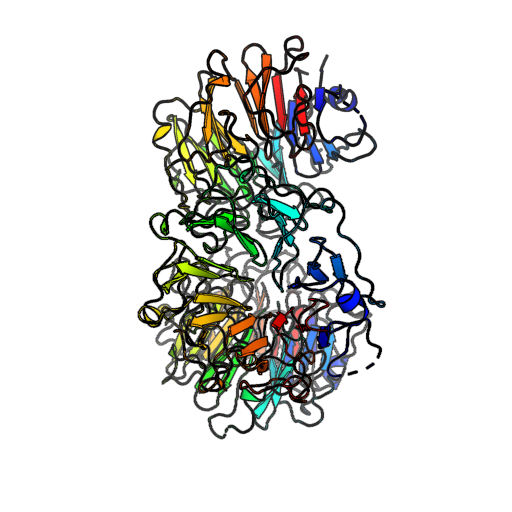201 -9.142 16.531 1.00 46.30 769 GLY A O 1
ATOM 2524 N N . PRO A 1 372 ? 52.835 -7.906 15.236 1.00 43.03 770 PRO A N 1
ATOM 2525 C CA . PRO A 1 372 ? 51.682 -8.695 15.640 1.00 43.11 770 PRO A CA 1
ATOM 2526 C C . PRO A 1 372 ? 51.674 -10.131 15.077 1.00 43.98 770 PRO A C 1
ATOM 2527 O O . PRO A 1 372 ? 51.127 -11.021 15.696 1.00 44.14 770 PRO A O 1
ATOM 2531 N N . ALA A 1 373 ? 52.247 -10.345 13.904 1.00 45.33 771 ALA A N 1
ATOM 2532 C CA . ALA A 1 373 ? 52.318 -11.700 13.325 1.00 45.80 771 ALA A CA 1
ATOM 2533 C C . ALA A 1 373 ? 53.694 -11.958 12.696 1.00 47.10 771 ALA A C 1
ATOM 2534 O O . ALA A 1 373 ? 53.828 -12.744 11.752 1.00 49.03 771 ALA A O 1
ATOM 2536 N N . GLN A 1 374 ? 54.709 -11.258 13.213 1.00 46.08 772 GLN A N 1
ATOM 2537 C CA . GLN A 1 374 ? 56.034 -11.200 12.594 1.00 45.49 772 GLN A CA 1
ATOM 2538 C C . GLN A 1 374 ? 57.125 -11.232 13.636 1.00 43.52 772 GLN A C 1
ATOM 2539 O O . GLN A 1 374 ? 56.922 -10.815 14.771 1.00 40.34 772 GLN A O 1
ATOM 2545 N N . SER A 1 375 ? 58.288 -11.738 13.233 1.00 44.25 773 SER A N 1
ATOM 2546 C CA . SER A 1 375 ? 59.455 -11.780 14.096 1.00 44.06 773 SER A CA 1
ATOM 2547 C C . SER A 1 375 ? 60.682 -11.510 13.277 1.00 43.79 773 SER A C 1
ATOM 2548 O O . SER A 1 375 ? 60.790 -11.959 12.136 1.00 47.21 773 SER A O 1
ATOM 2551 N N . PHE A 1 376 ? 61.601 -10.753 13.849 1.00 43.51 774 PHE A N 1
ATOM 2552 C CA . PHE A 1 376 ? 62.868 -10.433 13.196 1.00 44.04 774 PHE A CA 1
ATOM 2553 C C . PHE A 1 376 ? 64.034 -10.649 14.145 1.00 44.23 774 PHE A C 1
ATOM 2554 O O . PHE A 1 376 ? 63.900 -10.498 15.356 1.00 43.68 774 PHE A O 1
ATOM 2562 N N . ALA A 1 377 ? 65.176 -11.010 13.579 1.00 45.52 775 ALA A N 1
ATOM 2563 C CA . ALA A 1 377 ? 66.401 -11.157 14.336 1.00 46.20 775 ALA A CA 1
ATOM 2564 C C . ALA A 1 377 ? 67.551 -10.711 13.454 1.00 47.64 775 ALA A C 1
ATOM 2565 O O . ALA A 1 377 ? 67.586 -11.088 12.280 1.00 49.85 775 ALA A O 1
ATOM 2567 N N . TRP A 1 378 ? 68.490 -9.938 14.010 1.00 46.87 776 TRP A N 1
ATOM 2568 C CA . TRP A 1 378 ? 69.652 -9.524 13.245 1.00 48.33 776 TRP A CA 1
ATOM 2569 C C . TRP A 1 378 ? 70.986 -9.684 13.970 1.00 50.11 776 TRP A C 1
ATOM 2570 O O . TRP A 1 378 ? 71.083 -9.540 15.193 1.00 51.03 776 TRP A O 1
ATOM 2581 N N . SER A 1 379 ? 72.013 -9.951 13.178 1.00 51.80 777 SER A N 1
ATOM 2582 C CA . SER A 1 379 ? 73.383 -9.919 13.638 1.00 55.13 777 SER A CA 1
ATOM 2583 C C . SER A 1 379 ? 73.864 -8.468 13.612 1.00 55.75 777 SER A C 1
ATOM 2584 O O . SER A 1 379 ? 73.119 -7.579 13.253 1.00 52.75 777 SER A O 1
ATOM 2587 N N . SER A 1 380 ? 75.113 -8.235 13.999 1.00 58.63 778 SER A N 1
ATOM 2588 C CA . SER A 1 380 ? 75.617 -6.873 14.079 1.00 59.41 778 SER A CA 1
ATOM 2589 C C . SER A 1 380 ? 75.990 -6.328 12.706 1.00 61.54 778 SER A C 1
ATOM 2590 O O . SER A 1 380 ? 76.457 -7.082 11.838 1.00 63.56 778 SER A O 1
ATOM 2593 N N . CYS A 1 381 ? 75.789 -5.020 12.518 1.00 62.30 779 CYS A N 1
ATOM 2594 C CA . CYS A 1 381 ? 76.169 -4.340 11.270 1.00 65.26 779 CYS A CA 1
ATOM 2595 C C . CYS A 1 381 ? 77.517 -3.662 11.223 1.00 70.92 779 CYS A C 1
ATOM 2596 O O . CYS A 1 381 ? 77.804 -3.008 10.217 1.00 71.88 779 CYS A O 1
ATOM 2599 N N . SER A 1 382 ? 78.327 -3.760 12.273 1.00 73.61 780 SER A N 1
ATOM 2600 C CA . SER A 1 382 ? 79.694 -3.277 12.168 1.00 79.05 780 SER A CA 1
ATOM 2601 C C . SER A 1 382 ? 80.355 -4.051 10.976 1.00 82.10 780 SER A C 1
ATOM 2602 O O . SER A 1 382 ? 80.321 -5.290 10.968 1.00 86.81 780 SER A O 1
ATOM 2605 N N . GLU A 1 383 ? 80.897 -3.341 9.963 1.00 80.41 781 GLU A N 1
ATOM 2606 C CA . GLU A 1 383 ? 81.601 -4.007 8.830 1.00 82.08 781 GLU A CA 1
ATOM 2607 C C . GLU A 1 383 ? 82.834 -4.764 9.346 1.00 85.31 781 GLU A C 1
ATOM 2608 O O . GLU A 1 383 ? 83.417 -5.575 8.634 1.00 86.18 781 GLU A O 1
ATOM 2610 N N . TRP A 1 384 ? 83.214 -4.492 10.593 1.00 87.01 782 TRP A N 1
ATOM 2611 C CA . TRP A 1 384 ? 84.242 -5.256 11.271 1.00 89.70 782 TRP A CA 1
ATOM 2612 C C . TRP A 1 384 ? 83.751 -6.646 11.708 1.00 91.11 782 TRP A C 1
ATOM 2613 O O . TRP A 1 384 ? 84.435 -7.640 11.445 1.00 93.27 782 TRP A O 1
ATOM 2624 N N . SER A 1 385 ? 82.585 -6.721 12.367 1.00 89.26 783 SER A N 1
ATOM 2625 C CA . SER A 1 385 ? 81.960 -8.027 12.692 1.00 89.48 783 SER A CA 1
ATOM 2626 C C . SER A 1 385 ? 81.875 -8.942 11.454 1.00 93.40 783 SER A C 1
ATOM 2627 O O . SER A 1 385 ? 82.218 -10.126 11.522 1.00 94.98 783 SER A O 1
ATOM 2630 N N . ILE A 1 386 ? 81.428 -8.361 10.331 1.00 95.72 784 ILE A N 1
ATOM 2631 C CA . ILE A 1 386 ? 81.443 -8.998 8.983 1.00 95.27 784 ILE A CA 1
ATOM 2632 C C . ILE A 1 386 ? 82.875 -9.083 8.430 1.00 94.31 784 ILE A C 1
ATOM 2633 O O . ILE A 1 386 ? 83.663 -9.943 8.812 1.00 92.44 784 ILE A O 1
ATOM 2638 N N A LEU B 1 24 ? 1.583 -33.018 7.746 0.50 80.09 422 LEU B N 1
ATOM 2639 N N B LEU B 1 24 ? -0.627 -33.254 9.042 0.50 78.76 422 LEU B N 1
ATOM 2640 C CA A LEU B 1 24 ? 0.643 -32.758 8.875 0.50 79.46 422 LEU B CA 1
ATOM 2641 C CA B LEU B 1 24 ? 0.640 -32.595 8.585 0.50 76.84 422 LEU B CA 1
ATOM 2642 C C A LEU B 1 24 ? 0.927 -31.401 9.525 0.50 75.22 422 LEU B C 1
ATOM 2643 C C B LEU B 1 24 ? 0.917 -31.349 9.437 0.50 73.70 422 LEU B C 1
ATOM 2644 O O A LEU B 1 24 ? 0.019 -30.787 10.054 0.50 75.43 422 LEU B O 1
ATOM 2645 O O B LEU B 1 24 ? 0.012 -30.784 10.052 0.50 74.10 422 LEU B O 1
ATOM 2652 N N . GLN B 1 25 ? 2.173 -30.929 9.476 1.00 71.29 423 GLN B N 1
ATOM 2653 C CA . GLN B 1 25 ? 2.580 -29.794 10.294 1.00 65.24 423 GLN B CA 1
ATOM 2654 C C . GLN B 1 25 ? 2.238 -28.405 9.748 1.00 61.80 423 GLN B C 1
ATOM 2655 O O . GLN B 1 25 ? 2.376 -28.107 8.560 1.00 60.51 423 GLN B O 1
ATOM 2661 N N . GLU B 1 26 ? 1.824 -27.543 10.659 1.00 59.86 424 GLU B N 1
ATOM 2662 C CA . GLU B 1 26 ? 1.675 -26.135 10.354 1.00 59.03 424 GLU B CA 1
ATOM 2663 C C . GLU B 1 26 ? 2.807 -25.349 10.985 1.00 55.85 424 GLU B C 1
ATOM 2664 O O . GLU B 1 26 ? 3.163 -25.559 12.148 1.00 53.24 424 GLU B O 1
ATOM 2670 N N . VAL B 1 27 ? 3.387 -24.466 10.183 1.00 55.16 425 VAL B N 1
ATOM 2671 C CA . VAL B 1 27 ? 4.383 -23.520 10.643 1.00 53.54 425 VAL B CA 1
ATOM 2672 C C . VAL B 1 27 ? 3.968 -22.130 10.199 1.00 53.22 425 VAL B C 1
ATOM 2673 O O . VAL B 1 27 ? 3.956 -21.834 8.998 1.00 53.83 425 VAL B O 1
ATOM 2677 N N . ILE B 1 28 ? 3.616 -21.290 11.173 1.00 51.99 426 ILE B N 1
ATOM 2678 C CA . ILE B 1 28 ? 3.113 -19.946 10.908 1.00 51.68 426 ILE B CA 1
ATOM 2679 C C . ILE B 1 28 ? 4.162 -18.921 11.315 1.00 48.15 426 ILE B C 1
ATOM 2680 O O . ILE B 1 28 ? 4.788 -19.063 12.381 1.00 48.15 426 ILE B O 1
ATOM 2685 N N . GLY B 1 29 ? 4.330 -17.896 10.483 1.00 45.50 427 GLY B N 1
ATOM 2686 C CA . GLY B 1 29 ? 5.193 -16.785 10.791 1.00 43.96 427 GLY B CA 1
ATOM 2687 C C . GLY B 1 29 ? 4.546 -15.455 10.486 1.00 44.42 427 GLY B C 1
ATOM 2688 O O . GLY B 1 29 ? 3.647 -15.365 9.664 1.00 45.78 427 GLY B O 1
ATOM 2689 N N . TRP B 1 30 ? 4.981 -14.415 11.194 1.00 44.40 428 TRP B N 1
ATOM 2690 C CA . TRP B 1 30 ? 4.533 -13.056 10.905 1.00 46.04 428 TRP B CA 1
ATOM 2691 C C . TRP B 1 30 ? 5.525 -12.063 11.428 1.00 45.16 428 TRP B C 1
ATOM 2692 O O . TRP B 1 30 ? 6.388 -12.409 12.238 1.00 45.95 428 TRP B O 1
ATOM 2703 N N . GLY B 1 31 ? 5.423 -10.834 10.941 1.00 46.04 429 GLY B N 1
ATOM 2704 C CA . GLY B 1 31 ? 6.390 -9.775 11.269 1.00 45.52 429 GLY B CA 1
ATOM 2705 C C . GLY B 1 31 ? 7.174 -9.344 10.029 1.00 46.01 429 GLY B C 1
ATOM 2706 O O . GLY B 1 31 ? 6.668 -9.425 8.927 1.00 45.25 429 GLY B O 1
ATOM 2707 N N . LEU B 1 32 ? 8.410 -8.898 10.220 1.00 44.95 430 LEU B N 1
ATOM 2708 C CA . LEU B 1 32 ? 9.209 -8.349 9.125 1.00 46.81 430 LEU B CA 1
ATOM 2709 C C . LEU B 1 32 ? 9.878 -9.478 8.371 1.00 47.29 430 LEU B C 1
ATOM 2710 O O . LEU B 1 32 ? 10.963 -9.938 8.716 1.00 46.07 430 LEU B O 1
ATOM 2715 N N . ILE B 1 33 ? 9.206 -9.927 7.330 1.00 50.41 431 ILE B N 1
ATOM 2716 C CA . ILE B 1 33 ? 9.608 -11.085 6.559 1.00 51.05 431 ILE B CA 1
ATOM 2717 C C . ILE B 1 33 ? 9.671 -10.689 5.091 1.00 51.59 431 ILE B C 1
ATOM 2718 O O . ILE B 1 33 ? 8.691 -10.235 4.548 1.00 52.71 431 ILE B O 1
ATOM 2723 N N . GLY B 1 34 ? 10.813 -10.935 4.454 1.00 50.84 432 GLY B N 1
ATOM 2724 C CA . GLY B 1 34 ? 11.097 -10.430 3.110 1.00 50.98 432 GLY B CA 1
ATOM 2725 C C . GLY B 1 34 ? 10.848 -11.349 1.938 1.00 51.31 432 GLY B C 1
ATOM 2726 O O . GLY B 1 34 ? 11.075 -10.938 0.806 1.00 51.42 432 GLY B O 1
ATOM 2727 N N . TRP B 1 35 ? 10.383 -12.582 2.168 1.00 50.38 433 TRP B N 1
ATOM 2728 C CA . TRP B 1 35 ? 10.336 -13.520 1.033 1.00 50.88 433 TRP B CA 1
ATOM 2729 C C . TRP B 1 35 ? 9.289 -13.272 -0.028 1.00 55.26 433 TRP B C 1
ATOM 2730 O O . TRP B 1 35 ? 8.151 -12.935 0.242 1.00 57.22 433 TRP B O 1
ATOM 2741 N N . LYS B 1 36 ? 9.692 -13.539 -1.262 1.00 57.96 434 LYS B N 1
ATOM 2742 C CA . LYS B 1 36 ? 8.842 -13.359 -2.395 1.00 61.37 434 LYS B CA 1
ATOM 2743 C C . LYS B 1 36 ? 7.649 -14.264 -2.203 1.00 62.92 434 LYS B C 1
ATOM 2744 O O . LYS B 1 36 ? 7.808 -15.384 -1.747 1.00 61.69 434 LYS B O 1
ATOM 2750 N N . TYR B 1 37 ? 6.464 -13.771 -2.581 1.00 66.42 435 TYR B N 1
ATOM 2751 C CA . TYR B 1 37 ? 5.183 -14.484 -2.411 1.00 66.93 435 TYR B CA 1
ATOM 2752 C C . TYR B 1 37 ? 4.704 -14.466 -0.937 1.00 66.51 435 TYR B C 1
ATOM 2753 O O . TYR B 1 37 ? 3.575 -14.830 -0.675 1.00 67.45 435 TYR B O 1
ATOM 2762 N N . TYR B 1 38 ? 5.557 -14.020 -0.002 1.00 64.80 436 TYR B N 1
ATOM 2763 C CA . TYR B 1 38 ? 5.232 -13.916 1.421 1.00 64.84 436 TYR B CA 1
ATOM 2764 C C . TYR B 1 38 ? 5.326 -12.472 1.973 1.00 64.14 436 TYR B C 1
ATOM 2765 O O . TYR B 1 38 ? 4.662 -12.122 2.963 1.00 63.89 436 TYR B O 1
ATOM 2774 N N . ALA B 1 39 ? 6.174 -11.652 1.358 1.00 64.96 437 ALA B N 1
ATOM 2775 C CA . ALA B 1 39 ? 6.482 -10.302 1.860 1.00 66.02 437 ALA B CA 1
ATOM 2776 C C . ALA B 1 39 ? 5.307 -9.338 1.720 1.00 69.52 437 ALA B C 1
ATOM 2777 O O . ALA B 1 39 ? 5.094 -8.484 2.585 1.00 66.74 437 ALA B O 1
ATOM 2779 N N . ASN B 1 40 ? 4.563 -9.484 0.623 1.00 74.60 438 ASN B N 1
ATOM 2780 C CA . ASN B 1 40 ? 3.442 -8.591 0.293 1.00 80.57 438 ASN B CA 1
ATOM 2781 C C . ASN B 1 40 ? 2.172 -8.850 1.153 1.00 84.47 438 ASN B C 1
ATOM 2782 O O . ASN B 1 40 ? 1.088 -8.417 0.767 1.00 87.85 438 ASN B O 1
ATOM 2784 N N . VAL B 1 41 ? 2.314 -9.535 2.307 1.00 84.36 439 VAL B N 1
ATOM 2785 C CA . VAL B 1 41 ? 1.169 -9.954 3.148 1.00 83.18 439 VAL B CA 1
ATOM 2786 C C . VAL B 1 41 ? 1.282 -9.414 4.570 1.00 84.28 439 VAL B C 1
ATOM 2787 O O . VAL B 1 41 ? 2.242 -9.724 5.266 1.00 85.19 439 VAL B O 1
ATOM 2791 N N . ILE B 1 42 ? 0.314 -8.598 5.004 1.00 90.97 440 ILE B N 1
ATOM 2792 C CA . ILE B 1 42 ? 0.142 -8.310 6.449 1.00 90.41 440 ILE B CA 1
ATOM 2793 C C . ILE B 1 42 ? -0.788 -9.413 6.968 1.00 89.65 440 ILE B C 1
ATOM 2794 O O . ILE B 1 42 ? -1.773 -9.787 6.301 1.00 87.85 440 ILE B O 1
ATOM 2796 N N . GLY B 1 43 ? -0.465 -9.936 8.145 1.00 82.29 441 GLY B N 1
ATOM 2797 C CA . GLY B 1 43 ? -1.167 -11.093 8.685 1.00 78.80 441 GLY B CA 1
ATOM 2798 C C . GLY B 1 43 ? -0.210 -12.253 8.854 1.00 71.92 441 GLY B C 1
ATOM 2799 O O . GLY B 1 43 ? 0.927 -12.208 8.374 1.00 71.35 441 GLY B O 1
ATOM 2800 N N . PRO B 1 44 ? -0.663 -13.300 9.547 1.00 68.03 442 PRO B N 1
ATOM 2801 C CA . PRO B 1 44 ? 0.121 -14.507 9.736 1.00 65.42 442 PRO B CA 1
ATOM 2802 C C . PRO B 1 44 ? 0.216 -15.314 8.444 1.00 66.16 442 PRO B C 1
ATOM 2803 O O . PRO B 1 44 ? -0.754 -15.399 7.704 1.00 64.14 442 PRO B O 1
ATOM 2807 N N . ILE B 1 45 ? 1.385 -15.892 8.178 1.00 66.95 443 ILE B N 1
ATOM 2808 C CA . ILE B 1 45 ? 1.627 -16.583 6.917 1.00 67.75 443 ILE B CA 1
ATOM 2809 C C . ILE B 1 45 ? 2.035 -18.018 7.172 1.00 65.73 443 ILE B C 1
ATOM 2810 O O . ILE B 1 45 ? 2.826 -18.307 8.064 1.00 61.83 443 ILE B O 1
ATOM 2815 N N . GLN B 1 46 ? 1.504 -18.904 6.338 1.00 67.32 444 GLN B N 1
ATOM 2816 C CA . GLN B 1 46 ? 1.763 -20.321 6.420 1.00 67.89 444 GLN B CA 1
ATOM 2817 C C . GLN B 1 46 ? 3.066 -20.564 5.676 1.00 66.14 444 GLN B C 1
ATOM 2818 O O . GLN B 1 46 ? 3.152 -20.279 4.484 1.00 68.48 444 GLN B O 1
ATOM 2824 N N . CYS B 1 47 ? 4.070 -21.110 6.351 1.00 62.42 445 CYS B N 1
ATOM 2825 C CA . CYS B 1 47 ? 5.385 -21.345 5.724 1.00 61.89 445 CYS B CA 1
ATOM 2826 C C . CYS B 1 47 ? 5.568 -22.794 5.256 1.00 63.71 445 CYS B C 1
ATOM 2827 O O . CYS B 1 47 ? 6.255 -23.572 5.918 1.00 63.26 445 CYS B O 1
ATOM 2830 N N . GLU B 1 48 ? 5.005 -23.179 4.117 1.00 70.72 446 GLU B N 1
ATOM 2831 C CA . GLU B 1 48 ? 5.027 -24.618 3.737 1.00 76.16 446 GLU B CA 1
ATOM 2832 C C . GLU B 1 48 ? 6.442 -25.120 3.481 1.00 77.45 446 GLU B C 1
ATOM 2833 O O . GLU B 1 48 ? 6.758 -26.300 3.737 1.00 81.32 446 GLU B O 1
ATOM 2839 N N . GLY B 1 49 ? 7.309 -24.213 3.045 1.00 75.65 447 GLY B N 1
ATOM 2840 C CA . GLY B 1 49 ? 8.716 -24.538 2.897 1.00 75.61 447 GLY B CA 1
ATOM 2841 C C . GLY B 1 49 ? 9.316 -25.117 4.171 1.00 74.11 447 GLY B C 1
ATOM 2842 O O . GLY B 1 49 ? 10.121 -26.045 4.105 1.00 78.46 447 GLY B O 1
ATOM 2843 N N . LEU B 1 50 ? 8.951 -24.550 5.328 1.00 68.98 448 LEU B N 1
ATOM 2844 C CA . LEU B 1 50 ? 9.450 -25.021 6.633 1.00 63.65 448 LEU B CA 1
ATOM 2845 C C . LEU B 1 50 ? 8.785 -26.321 7.089 1.00 61.45 448 LEU B C 1
ATOM 2846 O O . LEU B 1 50 ? 9.397 -27.128 7.764 1.00 59.61 448 LEU B O 1
ATOM 2851 N N . ALA B 1 51 ? 7.520 -26.492 6.759 1.00 61.95 449 ALA B N 1
ATOM 2852 C CA . ALA B 1 51 ? 6.762 -27.658 7.211 1.00 64.63 449 ALA B CA 1
ATOM 2853 C C . ALA B 1 51 ? 7.325 -28.953 6.645 1.00 67.25 449 ALA B C 1
ATOM 2854 O O . ALA B 1 51 ? 7.326 -29.975 7.330 1.00 69.12 449 ALA B O 1
ATOM 2856 N N . ASN B 1 52 ? 7.815 -28.900 5.404 1.00 67.30 450 ASN B N 1
ATOM 2857 C CA . ASN B 1 52 ? 8.467 -30.061 4.785 1.00 67.44 450 ASN B CA 1
ATOM 2858 C C . ASN B 1 52 ? 9.608 -30.629 5.640 1.00 63.20 450 ASN B C 1
ATOM 2859 O O . ASN B 1 52 ? 9.835 -31.817 5.670 1.00 61.08 450 ASN B O 1
ATOM 2864 N N . LEU B 1 53 ? 10.332 -29.747 6.318 1.00 58.84 451 LEU B N 1
ATOM 2865 C CA . LEU B 1 53 ? 11.451 -30.160 7.119 1.00 56.63 451 LEU B CA 1
ATOM 2866 C C . LEU B 1 53 ? 11.031 -30.984 8.327 1.00 56.47 451 LEU B C 1
ATOM 2867 O O . LEU B 1 53 ? 11.813 -31.794 8.823 1.00 57.52 451 LEU B O 1
ATOM 2872 N N . GLY B 1 54 ? 9.825 -30.760 8.831 1.00 56.23 452 GLY B N 1
ATOM 2873 C CA . GLY B 1 54 ? 9.439 -31.340 10.114 1.00 55.88 452 GLY B CA 1
ATOM 2874 C C . GLY B 1 54 ? 10.146 -30.583 11.229 1.00 53.61 452 GLY B C 1
ATOM 2875 O O . GLY B 1 54 ? 11.156 -31.036 11.768 1.00 53.40 452 GLY B O 1
ATOM 2876 N N . VAL B 1 55 ? 9.601 -29.434 11.592 1.00 51.49 453 VAL B N 1
ATOM 2877 C CA . VAL B 1 55 ? 10.242 -28.550 12.561 1.00 49.63 453 VAL B CA 1
ATOM 2878 C C . VAL B 1 55 ? 10.044 -29.037 13.994 1.00 49.07 453 VAL B C 1
ATOM 2879 O O . VAL B 1 55 ? 8.921 -29.345 14.399 1.00 51.87 453 VAL B O 1
ATOM 2883 N N . THR B 1 56 ? 11.131 -29.102 14.756 1.00 47.42 454 THR B N 1
ATOM 2884 C CA . THR B 1 56 ? 11.069 -29.418 16.198 1.00 47.61 454 THR B CA 1
ATOM 2885 C C . THR B 1 56 ? 11.508 -28.227 17.030 1.00 46.48 454 THR B C 1
ATOM 2886 O O . THR B 1 56 ? 11.065 -28.061 18.164 1.00 46.98 454 THR B O 1
ATOM 2890 N N . GLN B 1 57 ? 12.341 -27.368 16.450 1.00 46.75 455 GLN B N 1
ATOM 2891 C CA . GLN B 1 57 ? 12.573 -26.056 17.029 1.00 46.84 455 GLN B CA 1
ATOM 2892 C C . GLN B 1 57 ? 13.167 -25.047 16.065 1.00 43.59 455 GLN B C 1
ATOM 2893 O O . GLN B 1 57 ? 13.621 -25.372 14.985 1.00 43.09 455 GLN B O 1
ATOM 2899 N N . ILE B 1 58 ? 13.104 -23.797 16.489 1.00 42.58 456 ILE B N 1
ATOM 2900 C CA . ILE B 1 58 ? 13.603 -22.679 15.736 1.00 41.35 456 ILE B CA 1
ATOM 2901 C C . ILE B 1 58 ? 14.353 -21.741 16.658 1.00 40.35 456 ILE B C 1
ATOM 2902 O O . ILE B 1 58 ? 13.820 -21.310 17.657 1.00 40.24 456 ILE B O 1
ATOM 2907 N N . ALA B 1 59 ? 15.571 -21.383 16.285 1.00 42.02 457 ALA B N 1
ATOM 2908 C CA . ALA B 1 59 ? 16.387 -20.433 17.050 1.00 40.82 457 ALA B CA 1
ATOM 2909 C C . ALA B 1 59 ? 16.603 -19.180 16.224 1.00 41.03 457 ALA B C 1
ATOM 2910 O O . ALA B 1 59 ? 17.220 -19.231 15.146 1.00 42.42 457 ALA B O 1
ATOM 2912 N N . CYS B 1 60 ? 16.084 -18.057 16.717 1.00 39.52 458 CYS B N 1
ATOM 2913 C CA . CYS B 1 60 ? 16.067 -16.816 15.965 1.00 39.19 458 CYS B CA 1
ATOM 2914 C C . CYS B 1 60 ? 17.264 -15.955 16.288 1.00 38.12 458 CYS B C 1
ATOM 2915 O O . CYS B 1 60 ? 17.493 -15.618 17.451 1.00 36.73 458 CYS B O 1
ATOM 2918 N N . ALA B 1 61 ? 18.053 -15.629 15.260 1.00 38.16 459 ALA B N 1
ATOM 2919 C CA . ALA B 1 61 ? 19.170 -14.693 15.420 1.00 37.64 459 ALA B CA 1
ATOM 2920 C C . ALA B 1 61 ? 18.734 -13.347 14.890 1.00 39.39 459 ALA B C 1
ATOM 2921 O O . ALA B 1 61 ? 17.541 -13.142 14.663 1.00 41.29 459 ALA B O 1
ATOM 2923 N N . GLU B 1 62 ? 19.665 -12.423 14.690 1.00 42.02 460 GLU B N 1
ATOM 2924 C CA . GLU B 1 62 ? 19.290 -11.066 14.282 1.00 46.73 460 GLU B CA 1
ATOM 2925 C C . GLU B 1 62 ? 18.893 -10.924 12.813 1.00 47.42 460 GLU B C 1
ATOM 2926 O O . GLU B 1 62 ? 17.902 -10.265 12.520 1.00 48.57 460 GLU B O 1
ATOM 2932 N N . LYS B 1 63 ? 19.656 -11.510 11.899 1.00 46.05 461 LYS B N 1
ATOM 2933 C CA . LYS B 1 63 ? 19.309 -11.438 10.472 1.00 48.00 461 LYS B CA 1
ATOM 2934 C C . LYS B 1 63 ? 18.740 -12.758 9.915 1.00 45.06 461 LYS B C 1
ATOM 2935 O O . LYS B 1 63 ? 18.309 -12.819 8.771 1.00 44.66 461 LYS B O 1
ATOM 2940 N N . ARG B 1 64 ? 18.822 -13.830 10.685 1.00 42.42 462 ARG B N 1
ATOM 2941 C CA . ARG B 1 64 ? 18.422 -15.140 10.192 1.00 42.30 462 ARG B CA 1
ATOM 2942 C C . ARG B 1 64 ? 17.971 -16.029 11.319 1.00 38.40 462 ARG B C 1
ATOM 2943 O O . ARG B 1 64 ? 18.092 -15.665 12.483 1.00 37.53 462 ARG B O 1
ATOM 2951 N N . PHE B 1 65 ? 17.403 -17.169 10.962 1.00 36.50 463 PHE B N 1
ATOM 2952 C CA . PHE B 1 65 ? 17.029 -18.168 11.943 1.00 36.14 463 PHE B CA 1
ATOM 2953 C C . PHE B 1 65 ? 17.447 -19.569 11.534 1.00 35.11 463 PHE B C 1
ATOM 2954 O O . PHE B 1 65 ? 17.617 -19.863 10.351 1.00 35.88 463 PHE B O 1
ATOM 2962 N N . LEU B 1 66 ? 17.656 -20.400 12.552 1.00 34.26 464 LEU B N 1
ATOM 2963 C CA . LEU B 1 66 ? 18.012 -21.795 12.387 1.00 34.94 464 LEU B CA 1
ATOM 2964 C C . LEU B 1 66 ? 16.775 -22.620 12.625 1.00 36.48 464 LEU B C 1
ATOM 2965 O O . LEU B 1 66 ? 15.973 -22.271 13.473 1.00 37.11 464 LEU B O 1
ATOM 2970 N N . ILE B 1 67 ? 16.636 -23.700 11.870 1.00 38.19 465 ILE B N 1
ATOM 2971 C CA . ILE B 1 67 ? 15.569 -24.633 12.035 1.00 40.11 465 ILE B CA 1
ATOM 2972 C C . ILE B 1 67 ? 16.171 -26.014 12.277 1.00 40.50 465 ILE B C 1
ATOM 2973 O O . ILE B 1 67 ? 16.995 -26.467 11.505 1.00 40.66 465 ILE B O 1
ATOM 2978 N N . LEU B 1 68 ? 15.718 -26.695 13.323 1.00 40.44 466 LEU B N 1
ATOM 2979 C CA . LEU B 1 68 ? 16.095 -28.074 13.571 1.00 41.91 466 LEU B CA 1
ATOM 2980 C C . LEU B 1 68 ? 14.984 -28.994 13.067 1.00 44.52 466 LEU B C 1
ATOM 2981 O O . LEU B 1 68 ? 13.826 -28.792 13.444 1.00 44.04 466 LEU B O 1
ATOM 2986 N N . SER B 1 69 ? 15.350 -30.025 12.283 1.00 46.24 467 SER B N 1
ATOM 2987 C CA A SER B 1 69 ? 14.375 -30.967 11.717 0.50 49.63 467 SER B CA 1
ATOM 2988 C CA B SER B 1 69 ? 14.379 -30.982 11.720 0.50 49.19 467 SER B CA 1
ATOM 2989 C C . SER B 1 69 ? 14.248 -32.229 12.565 1.00 50.79 467 SER B C 1
ATOM 2990 O O . SER B 1 69 ? 15.170 -32.585 13.296 1.00 49.76 467 SER B O 1
ATOM 2995 N N . ARG B 1 70 ? 13.118 -32.918 12.396 1.00 53.65 468 ARG B N 1
ATOM 2996 C CA . ARG B 1 70 ? 12.847 -34.216 13.044 1.00 55.74 468 ARG B CA 1
ATOM 2997 C C . ARG B 1 70 ? 14.047 -35.144 12.934 1.00 56.30 468 ARG B C 1
ATOM 2998 O O . ARG B 1 70 ? 14.371 -35.855 13.885 1.00 54.74 468 ARG B O 1
ATOM 3000 N N . ASN B 1 71 ? 14.672 -35.142 11.755 1.00 57.05 469 ASN B N 1
ATOM 3001 C CA . ASN B 1 71 ? 15.768 -36.059 11.443 1.00 59.62 469 ASN B CA 1
ATOM 3002 C C . ASN B 1 71 ? 17.136 -35.588 11.956 1.00 56.60 469 ASN B C 1
ATOM 3003 O O . ASN B 1 71 ? 18.149 -36.201 11.667 1.00 56.83 469 ASN B O 1
ATOM 3008 N N . GLY B 1 72 ? 17.169 -34.499 12.702 1.00 53.60 470 GLY B N 1
ATOM 3009 C CA . GLY B 1 72 ? 18.411 -34.065 13.340 1.00 51.90 470 GLY B CA 1
ATOM 3010 C C . GLY B 1 72 ? 19.332 -33.274 12.431 1.00 51.09 470 GLY B C 1
ATOM 3011 O O . GLY B 1 72 ? 20.531 -33.176 12.688 1.00 51.89 470 GLY B O 1
ATOM 3012 N N . ARG B 1 73 ? 18.776 -32.691 11.377 1.00 50.49 471 ARG B N 1
ATOM 3013 C CA . ARG B 1 73 ? 19.524 -31.763 10.559 1.00 49.25 471 ARG B CA 1
ATOM 3014 C C . ARG B 1 73 ? 19.118 -30.331 10.870 1.00 45.78 471 ARG B C 1
ATOM 3015 O O . ARG B 1 73 ? 18.050 -30.077 11.404 1.00 44.32 471 ARG B O 1
ATOM 3023 N N . VAL B 1 74 ? 20.016 -29.409 10.556 1.00 44.62 472 VAL B N 1
ATOM 3024 C CA . VAL B 1 74 ? 19.875 -27.988 10.843 1.00 42.01 472 VAL B CA 1
ATOM 3025 C C . VAL B 1 74 ? 19.878 -27.159 9.552 1.00 43.06 472 VAL B C 1
ATOM 3026 O O . VAL B 1 74 ? 20.736 -27.334 8.689 1.00 43.08 472 VAL B O 1
ATOM 3030 N N . TYR B 1 75 ? 18.892 -26.268 9.414 1.00 43.25 473 TYR B N 1
ATOM 3031 C CA . TYR B 1 75 ? 18.778 -25.439 8.226 1.00 43.47 473 TYR B CA 1
ATOM 3032 C C . TYR B 1 75 ? 18.827 -23.999 8.627 1.00 43.27 473 TYR B C 1
ATOM 3033 O O . TYR B 1 75 ? 18.498 -23.648 9.763 1.00 44.07 473 TYR B O 1
ATOM 3042 N N . THR B 1 76 ? 19.224 -23.147 7.693 1.00 43.76 474 THR B N 1
ATOM 3043 C CA . THR B 1 76 ? 19.285 -21.713 7.976 1.00 42.49 474 THR B CA 1
ATOM 3044 C C . THR B 1 76 ? 18.507 -20.941 6.916 1.00 43.34 474 THR B C 1
ATOM 3045 O O . THR B 1 76 ? 18.505 -21.330 5.737 1.00 45.71 474 THR B O 1
ATOM 3049 N N . GLN B 1 77 ? 17.851 -19.865 7.346 1.00 40.22 475 GLN B N 1
ATOM 3050 C CA . GLN B 1 77 ? 17.100 -18.987 6.456 1.00 40.68 475 GLN B CA 1
ATOM 3051 C C . GLN B 1 77 ? 17.233 -17.528 6.937 1.00 39.97 475 GLN B C 1
ATOM 3052 O O . GLN B 1 77 ? 17.117 -17.262 8.137 1.00 38.40 475 GLN B O 1
ATOM 3058 N N . ALA B 1 78 ? 17.439 -16.594 6.005 1.00 40.01 476 ALA B N 1
ATOM 3059 C CA . ALA B 1 78 ? 17.443 -15.157 6.341 1.00 39.52 476 ALA B CA 1
ATOM 3060 C C . ALA B 1 78 ? 16.018 -14.603 6.369 1.00 39.54 476 ALA B C 1
ATOM 3061 O O . ALA B 1 78 ? 15.182 -14.983 5.557 1.00 38.61 476 ALA B O 1
ATOM 3063 N N . TYR B 1 79 ? 15.760 -13.677 7.289 1.00 40.18 477 TYR B N 1
ATOM 3064 C CA . TYR B 1 79 ? 14.443 -13.039 7.379 1.00 40.90 477 TYR B CA 1
ATOM 3065 C C . TYR B 1 79 ? 14.129 -12.238 6.142 1.00 42.84 477 TYR B C 1
ATOM 3066 O O . TYR B 1 79 ? 12.973 -12.186 5.715 1.00 41.98 477 TYR B O 1
ATOM 3075 N N . ASN B 1 80 ? 15.148 -11.579 5.596 1.00 45.58 478 ASN B N 1
ATOM 3076 C CA . ASN B 1 80 ? 14.947 -10.611 4.520 1.00 49.87 478 ASN B CA 1
ATOM 3077 C C . ASN B 1 80 ? 15.457 -11.073 3.171 1.00 51.21 478 ASN B C 1
ATOM 3078 O O . ASN B 1 80 ? 15.612 -10.276 2.261 1.00 52.77 478 ASN B O 1
ATOM 3083 N N . SER B 1 81 ? 15.690 -12.368 3.013 1.00 52.23 479 SER B N 1
ATOM 3084 C CA . SER B 1 81 ? 16.063 -12.868 1.711 1.00 53.10 479 SER B CA 1
ATOM 3085 C C . SER B 1 81 ? 14.799 -12.895 0.844 1.00 53.59 479 SER B C 1
ATOM 3086 O O . SER B 1 81 ? 13.649 -12.841 1.341 1.00 52.68 479 SER B O 1
ATOM 3089 N N . ASP B 1 82 ? 15.035 -12.931 -0.447 1.00 54.69 480 ASP B N 1
ATOM 3090 C CA . ASP B 1 82 ? 13.973 -12.774 -1.436 1.00 58.46 480 ASP B CA 1
ATOM 3091 C C . ASP B 1 82 ? 13.127 -14.053 -1.601 1.00 56.91 480 ASP B C 1
ATOM 3092 O O . ASP B 1 82 ? 11.966 -13.990 -2.013 1.00 59.07 480 ASP B O 1
ATOM 3097 N N . THR B 1 83 ? 13.696 -15.196 -1.230 1.00 53.75 481 THR B N 1
ATOM 3098 C CA . THR B 1 83 ? 13.068 -16.506 -1.424 1.00 51.57 481 THR B CA 1
ATOM 3099 C C . THR B 1 83 ? 13.070 -17.249 -0.104 1.00 48.81 481 THR B C 1
ATOM 3100 O O . THR B 1 83 ? 14.070 -17.187 0.600 1.00 46.38 481 THR B O 1
ATOM 3104 N N . LEU B 1 84 ? 11.971 -17.941 0.227 1.00 48.49 482 LEU B N 1
ATOM 3105 C CA . LEU B 1 84 ? 11.946 -18.913 1.352 1.00 47.39 482 LEU B CA 1
ATOM 3106 C C . LEU B 1 84 ? 12.499 -20.248 0.858 1.00 47.22 482 LEU B C 1
ATOM 3107 O O . LEU B 1 84 ? 11.903 -20.856 -0.023 1.00 49.69 482 LEU B O 1
ATOM 3112 N N . ALA B 1 85 ? 13.624 -20.686 1.408 1.00 44.57 483 ALA B N 1
ATOM 3113 C CA . ALA B 1 85 ? 14.325 -21.861 0.923 1.00 44.98 483 ALA B CA 1
ATOM 3114 C C . ALA B 1 85 ? 15.451 -22.190 1.895 1.00 44.16 483 ALA B C 1
ATOM 3115 O O . ALA B 1 85 ? 16.621 -21.842 1.671 1.00 43.38 483 ALA B O 1
ATOM 3117 N N . PRO B 1 86 ? 15.110 -22.877 2.977 1.00 43.63 484 PRO B N 1
ATOM 3118 C CA . PRO B 1 86 ? 16.123 -23.094 3.994 1.00 43.29 484 PRO B CA 1
ATOM 3119 C C . PRO B 1 86 ? 17.258 -23.981 3.522 1.00 44.19 484 PRO B C 1
ATOM 3120 O O . PRO B 1 86 ? 17.042 -24.974 2.846 1.00 44.77 484 PRO B O 1
ATOM 3124 N N . GLN B 1 87 ? 18.465 -23.569 3.853 1.00 44.06 485 GLN B N 1
ATOM 3125 C CA . GLN B 1 87 ? 19.648 -24.209 3.357 1.00 44.58 485 GLN B CA 1
ATOM 3126 C C . GLN B 1 87 ? 20.259 -25.018 4.469 1.00 44.46 485 GLN B C 1
ATOM 3127 O O . GLN B 1 87 ? 20.213 -24.625 5.626 1.00 42.50 485 GLN B O 1
ATOM 3133 N N . LEU B 1 88 ? 20.784 -26.174 4.089 1.00 46.98 486 LEU B N 1
ATOM 3134 C CA . LEU B 1 88 ? 21.335 -27.120 5.005 1.00 48.30 486 LEU B CA 1
ATOM 3135 C C . LEU B 1 88 ? 22.588 -26.498 5.541 1.00 48.34 486 LEU B C 1
ATOM 3136 O O . LEU B 1 88 ? 23.386 -25.972 4.774 1.00 49.62 486 LEU B O 1
ATOM 3141 N N . VAL B 1 89 ? 22.751 -26.515 6.856 1.00 47.30 487 VAL B N 1
ATOM 3142 C CA . VAL B 1 89 ? 23.999 -26.088 7.457 1.00 48.02 487 VAL B CA 1
ATOM 3143 C C . VAL B 1 89 ? 25.005 -27.228 7.309 1.00 51.54 487 VAL B C 1
ATOM 3144 O O . VAL B 1 89 ? 24.809 -28.298 7.855 1.00 51.22 487 VAL B O 1
ATOM 3148 N N . GLN B 1 90 ? 26.044 -27.007 6.514 1.00 57.16 488 GLN B N 1
ATOM 3149 C CA . GLN B 1 90 ? 27.067 -28.029 6.258 1.00 63.38 488 GLN B CA 1
ATOM 3150 C C . GLN B 1 90 ? 28.004 -28.182 7.455 1.00 63.11 488 GLN B C 1
ATOM 3151 O O . GLN B 1 90 ? 28.202 -27.230 8.197 1.00 66.83 488 GLN B O 1
ATOM 3157 N N . GLY B 1 91 ? 28.540 -29.382 7.664 1.00 62.18 489 GLY B N 1
ATOM 3158 C CA . GLY B 1 91 ? 29.462 -29.621 8.770 1.00 61.46 489 GLY B CA 1
ATOM 3159 C C . GLY B 1 91 ? 28.822 -30.309 9.959 1.00 62.15 489 GLY B C 1
ATOM 3160 O O . GLY B 1 91 ? 29.495 -30.624 10.926 1.00 59.40 489 GLY B O 1
ATOM 3161 N N . LEU B 1 92 ? 27.501 -30.491 9.914 1.00 65.10 490 LEU B N 1
ATOM 3162 C CA . LEU B 1 92 ? 26.776 -31.220 10.965 1.00 63.36 490 LEU B CA 1
ATOM 3163 C C . LEU B 1 92 ? 26.272 -32.595 10.505 1.00 69.23 490 LEU B C 1
ATOM 3164 O O . LEU B 1 92 ? 25.768 -33.364 11.321 1.00 69.29 490 LEU B O 1
ATOM 3169 N N . ALA B 1 93 ? 26.383 -32.888 9.210 1.00 72.77 491 ALA B N 1
ATOM 3170 C CA . ALA B 1 93 ? 25.871 -34.149 8.653 1.00 78.34 491 ALA B CA 1
ATOM 3171 C C . ALA B 1 93 ? 26.339 -35.368 9.447 1.00 83.02 491 ALA B C 1
ATOM 3172 O O . ALA B 1 93 ? 25.593 -36.328 9.612 1.00 89.11 491 ALA B O 1
ATOM 3174 N N . SER B 1 94 ? 27.574 -35.329 9.941 1.00 85.48 492 SER B N 1
ATOM 3175 C CA . SER B 1 94 ? 28.103 -36.421 10.766 1.00 84.12 492 SER B CA 1
ATOM 3176 C C . SER B 1 94 ? 27.173 -36.803 11.943 1.00 83.70 492 SER B C 1
ATOM 3177 O O . SER B 1 94 ? 27.022 -37.974 12.252 1.00 84.84 492 SER B O 1
ATOM 3179 N N . ARG B 1 95 ? 26.539 -35.812 12.577 1.00 80.00 493 ARG B N 1
ATOM 3180 C CA . ARG B 1 95 ? 25.867 -36.021 13.866 1.00 77.02 493 ARG B CA 1
ATOM 3181 C C . ARG B 1 95 ? 24.332 -35.779 13.867 1.00 72.64 493 ARG B C 1
ATOM 3182 O O . ARG B 1 95 ? 23.765 -35.182 12.944 1.00 75.39 493 ARG B O 1
ATOM 3184 N N . ASN B 1 96 ? 23.690 -36.260 14.928 1.00 65.65 494 ASN B N 1
ATOM 3185 C CA . ASN B 1 96 ? 22.264 -36.105 15.143 1.00 62.22 494 ASN B CA 1
ATOM 3186 C C . ASN B 1 96 ? 22.002 -34.955 16.149 1.00 57.39 494 ASN B C 1
ATOM 3187 O O . ASN B 1 96 ? 22.174 -35.119 17.357 1.00 54.81 494 ASN B O 1
ATOM 3192 N N . ILE B 1 97 ? 21.610 -33.792 15.631 1.00 52.99 495 ILE B N 1
ATOM 3193 C CA . ILE B 1 97 ? 21.448 -32.601 16.450 1.00 48.39 495 ILE B CA 1
ATOM 3194 C C . ILE B 1 97 ? 20.115 -32.644 17.181 1.00 47.73 495 ILE B C 1
ATOM 3195 O O . ILE B 1 97 ? 19.092 -32.945 16.579 1.00 48.69 495 ILE B O 1
ATOM 3200 N N . VAL B 1 98 ? 20.143 -32.346 18.481 1.00 44.91 496 VAL B N 1
ATOM 3201 C CA . VAL B 1 98 ? 18.939 -32.352 19.298 1.00 44.15 496 VAL B CA 1
ATOM 3202 C C . VAL B 1 98 ? 18.602 -30.994 19.897 1.00 43.07 496 VAL B C 1
ATOM 3203 O O . VAL B 1 98 ? 17.519 -30.828 20.411 1.00 42.42 496 VAL B O 1
ATOM 3207 N N . LYS B 1 99 ? 19.531 -30.037 19.854 1.00 42.11 497 LYS B N 1
ATOM 3208 C CA . LYS B 1 99 ? 19.230 -28.679 20.264 1.00 40.54 497 LYS B CA 1
ATOM 3209 C C . LYS B 1 99 ? 20.008 -27.669 19.430 1.00 37.94 497 LYS B C 1
ATOM 3210 O O . LYS B 1 99 ? 21.104 -27.943 18.973 1.00 38.74 497 LYS B O 1
ATOM 3215 N N . ILE B 1 100 ? 19.413 -26.500 19.266 1.00 35.37 498 ILE B N 1
ATOM 3216 C CA . ILE B 1 100 ? 20.061 -25.362 18.662 1.00 34.80 498 ILE B CA 1
ATOM 3217 C C . ILE B 1 100 ? 19.832 -24.112 19.521 1.00 33.73 498 ILE B C 1
ATOM 3218 O O . ILE B 1 100 ? 18.909 -24.049 20.320 1.00 31.90 498 ILE B O 1
ATOM 3223 N N . ALA B 1 101 ? 20.686 -23.122 19.358 1.00 33.84 499 ALA B N 1
ATOM 3224 C CA . ALA B 1 101 ? 20.511 -21.881 20.096 1.00 32.71 499 ALA B CA 1
ATOM 3225 C C . ALA B 1 101 ? 21.086 -20.732 19.323 1.00 33.19 499 ALA B C 1
ATOM 3226 O O . ALA B 1 101 ? 21.998 -20.898 18.477 1.00 33.33 499 ALA B O 1
ATOM 3228 N N . ALA B 1 102 ? 20.542 -19.561 19.624 1.00 32.67 500 ALA B N 1
ATOM 3229 C CA . ALA B 1 102 ? 20.978 -18.286 19.055 1.00 32.62 500 ALA B CA 1
ATOM 3230 C C . ALA B 1 102 ? 20.177 -17.253 19.788 1.00 32.06 500 ALA B C 1
ATOM 3231 O O . ALA B 1 102 ? 19.235 -17.594 20.459 1.00 32.66 500 ALA B O 1
ATOM 3233 N N . HIS B 1 103 ? 20.527 -15.996 19.641 1.00 33.13 501 HIS B N 1
ATOM 3234 C CA . HIS B 1 103 ? 19.877 -14.919 20.384 1.00 32.78 501 HIS B CA 1
ATOM 3235 C C . HIS B 1 103 ? 19.351 -13.917 19.399 1.00 33.54 501 HIS B C 1
ATOM 3236 O O . HIS B 1 103 ? 20.003 -13.652 18.408 1.00 34.01 501 HIS B O 1
ATOM 3243 N N . SER B 1 104 ? 18.207 -13.309 19.689 1.00 36.22 502 SER B N 1
ATOM 3244 C CA . SER B 1 104 ? 17.538 -12.487 18.689 1.00 38.03 502 SER B CA 1
ATOM 3245 C C . SER B 1 104 ? 18.277 -11.172 18.301 1.00 38.64 502 SER B C 1
ATOM 3246 O O . SER B 1 104 ? 17.980 -10.566 17.265 1.00 39.99 502 SER B O 1
ATOM 3249 N N . ASP B 1 105 ? 19.250 -10.751 19.105 1.00 38.74 503 ASP B N 1
ATOM 3250 C CA . ASP B 1 105 ? 20.131 -9.621 18.778 1.00 41.29 503 ASP B CA 1
ATOM 3251 C C . ASP B 1 105 ? 21.551 -10.110 18.461 1.00 40.73 503 ASP B C 1
ATOM 3252 O O . ASP B 1 105 ? 22.501 -9.319 18.510 1.00 40.23 503 ASP B O 1
ATOM 3257 N N . GLY B 1 106 ? 21.691 -11.402 18.124 1.00 39.65 504 GLY B N 1
ATOM 3258 C CA . GLY B 1 106 ? 23.004 -12.039 17.947 1.00 39.04 504 GLY B CA 1
ATOM 3259 C C . GLY B 1 106 ? 23.346 -12.533 16.556 1.00 41.18 504 GLY B C 1
ATOM 3260 O O . GLY B 1 106 ? 22.508 -12.550 15.681 1.00 46.06 504 GLY B O 1
ATOM 3261 N N . HIS B 1 107 ? 24.611 -12.929 16.381 1.00 41.67 505 HIS B N 1
ATOM 3262 C CA . HIS B 1 107 ? 25.211 -13.338 15.108 1.00 42.22 505 HIS B CA 1
ATOM 3263 C C . HIS B 1 107 ? 26.092 -14.577 15.302 1.00 41.64 505 HIS B C 1
ATOM 3264 O O . HIS B 1 107 ? 27.099 -14.757 14.607 1.00 46.43 505 HIS B O 1
ATOM 3271 N N . HIS B 1 108 ? 25.754 -15.414 16.261 1.00 39.24 506 HIS B N 1
ATOM 3272 C CA . HIS B 1 108 ? 26.450 -16.683 16.410 1.00 39.66 506 HIS B CA 1
ATOM 3273 C C . HIS B 1 108 ? 25.472 -17.736 16.878 1.00 39.58 506 HIS B C 1
ATOM 3274 O O . HIS B 1 108 ? 24.412 -17.406 17.389 1.00 43.16 506 HIS B O 1
ATOM 3281 N N . TYR B 1 109 ? 25.837 -18.991 16.667 1.00 39.45 507 TYR B N 1
ATOM 3282 C CA . TYR B 1 109 ? 24.936 -20.100 16.809 1.00 38.88 507 TYR B CA 1
ATOM 3283 C C . TYR B 1 109 ? 25.628 -21.202 17.569 1.00 39.29 507 TYR B C 1
ATOM 3284 O O . TYR B 1 109 ? 26.847 -21.358 17.465 1.00 39.35 507 TYR B O 1
ATOM 3293 N N . LEU B 1 110 ? 24.847 -21.949 18.342 1.00 38.25 508 LEU B N 1
ATOM 3294 C CA . LEU B 1 110 ? 25.282 -23.206 18.936 1.00 38.24 508 LEU B CA 1
ATOM 3295 C C . LEU B 1 110 ? 24.375 -24.362 18.520 1.00 37.67 508 LEU B C 1
ATOM 3296 O O . LEU B 1 110 ? 23.170 -24.179 18.321 1.00 37.71 508 LEU B O 1
ATOM 3301 N N . ALA B 1 111 ? 24.954 -25.553 18.431 1.00 37.33 509 ALA B N 1
ATOM 3302 C CA . ALA B 1 111 ? 24.198 -26.751 18.171 1.00 38.47 509 ALA B CA 1
ATOM 3303 C C . ALA B 1 111 ? 24.706 -27.882 19.036 1.00 39.85 509 ALA B C 1
ATOM 3304 O O . ALA B 1 111 ? 25.901 -28.004 19.258 1.00 40.11 509 ALA B O 1
ATOM 3306 N N . LEU B 1 112 ? 23.787 -28.719 19.507 1.00 41.76 510 LEU B N 1
ATOM 3307 C CA . LEU B 1 112 ? 24.102 -29.786 20.456 1.00 41.88 510 LEU B CA 1
ATOM 3308 C C . LEU B 1 112 ? 23.706 -31.117 19.887 1.00 42.61 510 LEU B C 1
ATOM 3309 O O . LEU B 1 112 ? 22.554 -31.321 19.532 1.00 42.94 510 LEU B O 1
ATOM 3314 N N . ALA B 1 113 ? 24.650 -32.043 19.871 1.00 45.32 511 ALA B N 1
ATOM 3315 C CA . ALA B 1 113 ? 24.422 -33.401 19.368 1.00 47.73 511 ALA B CA 1
ATOM 3316 C C . ALA B 1 113 ? 23.896 -34.336 20.459 1.00 50.07 511 ALA B C 1
ATOM 3317 O O . ALA B 1 113 ? 24.134 -34.131 21.656 1.00 49.70 511 ALA B O 1
ATOM 3319 N N . ALA B 1 114 ? 23.198 -35.377 20.031 1.00 53.95 512 ALA B N 1
ATOM 3320 C CA . ALA B 1 114 ? 22.700 -36.413 20.936 1.00 56.96 512 ALA B CA 1
ATOM 3321 C C . ALA B 1 114 ? 23.847 -37.015 21.758 1.00 59.47 512 ALA B C 1
ATOM 3322 O O . ALA B 1 114 ? 23.695 -37.286 22.955 1.00 59.02 512 ALA B O 1
ATOM 3324 N N . THR B 1 115 ? 24.991 -37.213 21.106 1.00 60.22 513 THR B N 1
ATOM 3325 C CA . THR B 1 115 ? 26.176 -37.760 21.764 1.00 61.54 513 THR B CA 1
ATOM 3326 C C . THR B 1 115 ? 26.888 -36.768 22.711 1.00 60.33 513 THR B C 1
ATOM 3327 O O . THR B 1 115 ? 27.812 -37.150 23.383 1.00 65.50 513 THR B O 1
ATOM 3331 N N . GLY B 1 116 ? 26.455 -35.514 22.792 1.00 55.88 514 GLY B N 1
ATOM 3332 C CA . GLY B 1 116 ? 27.056 -34.570 23.739 1.00 52.66 514 GLY B CA 1
ATOM 3333 C C . GLY B 1 116 ? 27.987 -33.488 23.175 1.00 51.46 514 GLY B C 1
ATOM 3334 O O . GLY B 1 116 ? 28.259 -32.505 23.856 1.00 48.80 514 GLY B O 1
ATOM 3335 N N . GLU B 1 117 ? 28.434 -33.628 21.926 1.00 53.86 515 GLU B N 1
ATOM 3336 C CA . GLU B 1 117 ? 29.297 -32.610 21.294 1.00 54.30 515 GLU B CA 1
ATOM 3337 C C . GLU B 1 117 ? 28.556 -31.303 21.020 1.00 48.91 515 GLU B C 1
ATOM 3338 O O . GLU B 1 117 ? 27.418 -31.311 20.539 1.00 47.43 515 GLU B O 1
ATOM 3344 N N . VAL B 1 118 ? 29.235 -30.189 21.296 1.00 45.51 516 VAL B N 1
ATOM 3345 C CA . VAL B 1 118 ? 28.702 -28.847 21.048 1.00 41.93 516 VAL B CA 1
ATOM 3346 C C . VAL B 1 118 ? 29.446 -28.216 19.879 1.00 42.36 516 VAL B C 1
ATOM 3347 O O . VAL B 1 118 ? 30.660 -28.275 19.818 1.00 42.98 516 VAL B O 1
ATOM 3351 N N . TYR B 1 119 ? 28.700 -27.612 18.959 1.00 42.27 517 TYR B N 1
ATOM 3352 C CA . TYR B 1 119 ? 29.275 -26.947 17.808 1.00 42.90 517 TYR B CA 1
ATOM 3353 C C . TYR B 1 119 ? 28.970 -25.472 17.902 1.00 42.63 517 TYR B C 1
ATOM 3354 O O . TYR B 1 119 ? 27.907 -25.091 18.394 1.00 42.30 517 TYR B O 1
ATOM 3363 N N . SER B 1 120 ? 29.871 -24.639 17.375 1.00 41.61 518 SER B N 1
ATOM 3364 C CA . SER B 1 120 ? 29.619 -23.209 17.333 1.00 39.11 518 SER B CA 1
ATOM 3365 C C . SER B 1 120 ? 30.059 -22.646 16.013 1.00 39.81 518 SER B C 1
ATOM 3366 O O . SER B 1 120 ? 30.985 -23.150 15.413 1.00 40.94 518 SER B O 1
ATOM 3369 N N . TRP B 1 121 ? 29.380 -21.588 15.565 1.00 38.93 519 TRP B N 1
ATOM 3370 C CA . TRP B 1 121 ? 29.843 -20.843 14.422 1.00 39.18 519 TRP B CA 1
ATOM 3371 C C . TRP B 1 121 ? 29.255 -19.433 14.373 1.00 38.84 519 TRP B C 1
ATOM 3372 O O . TRP B 1 121 ? 28.440 -19.054 15.214 1.00 37.47 519 TRP B O 1
ATOM 3383 N N . GLY B 1 122 ? 29.731 -18.650 13.410 1.00 39.62 520 GLY B N 1
ATOM 3384 C CA . GLY B 1 122 ? 29.368 -17.263 13.279 1.00 38.88 520 GLY B CA 1
ATOM 3385 C C . GLY B 1 122 ? 30.478 -16.352 13.738 1.00 40.47 520 GLY B C 1
ATOM 3386 O O . GLY B 1 122 ? 31.654 -16.658 13.569 1.00 42.03 520 GLY B O 1
ATOM 3387 N N . CYS B 1 123 ? 30.089 -15.217 14.321 1.00 42.42 521 CYS B N 1
ATOM 3388 C CA . CYS B 1 123 ? 31.022 -14.194 14.788 1.00 44.08 521 CYS B CA 1
ATOM 3389 C C . CYS B 1 123 ? 31.857 -14.701 15.965 1.00 43.26 521 CYS B C 1
ATOM 3390 O O . CYS B 1 123 ? 31.341 -15.374 16.877 1.00 40.65 521 CYS B O 1
ATOM 3393 N N . GLY B 1 124 ? 33.138 -14.338 15.952 1.00 45.19 522 GLY B N 1
ATOM 3394 C CA . GLY B 1 124 ? 34.117 -14.838 16.910 1.00 46.50 522 GLY B CA 1
ATOM 3395 C C . GLY B 1 124 ? 34.528 -13.838 17.970 1.00 47.08 522 GLY B C 1
ATOM 3396 O O . GLY B 1 124 ? 35.244 -14.204 18.901 1.00 47.83 522 GLY B O 1
ATOM 3397 N N . ASP B 1 125 ? 34.061 -12.591 17.852 1.00 47.83 523 ASP B N 1
ATOM 3398 C CA . ASP B 1 125 ? 34.562 -11.496 18.701 1.00 50.20 523 ASP B CA 1
ATOM 3399 C C . ASP B 1 125 ? 34.335 -11.803 20.189 1.00 48.67 523 ASP B C 1
ATOM 3400 O O . ASP B 1 125 ? 33.302 -12.360 20.570 1.00 44.14 523 ASP B O 1
ATOM 3405 N N . GLY B 1 126 ? 35.346 -11.505 21.009 1.00 46.60 524 GLY B N 1
ATOM 3406 C CA . GLY B 1 126 ? 35.259 -11.720 22.440 1.00 44.77 524 GLY B CA 1
ATOM 3407 C C . GLY B 1 126 ? 35.310 -13.167 22.905 1.00 44.04 524 GLY B C 1
ATOM 3408 O O . GLY B 1 126 ? 35.235 -13.435 24.115 1.00 45.63 524 GLY B O 1
ATOM 3409 N N . GLY B 1 127 ? 35.426 -14.099 21.962 1.00 42.64 525 GLY B N 1
ATOM 3410 C CA . GLY B 1 127 ? 35.633 -15.499 22.284 1.00 41.92 525 GLY B CA 1
ATOM 3411 C C . GLY B 1 127 ? 34.355 -16.267 22.459 1.00 39.54 525 GLY B C 1
ATOM 3412 O O . GLY B 1 127 ? 34.373 -17.375 22.974 1.00 41.23 525 GLY B O 1
ATOM 3413 N N . ARG B 1 128 ? 33.255 -15.704 21.982 1.00 36.61 526 ARG B N 1
ATOM 3414 C CA . ARG B 1 128 ? 31.935 -16.318 22.124 1.00 34.43 526 ARG B CA 1
ATOM 3415 C C . ARG B 1 128 ? 31.789 -17.733 21.500 1.00 35.08 526 ARG B C 1
ATOM 3416 O O . ARG B 1 128 ? 30.869 -18.463 21.885 1.00 37.51 526 ARG B O 1
ATOM 3424 N N . LEU B 1 129 ? 32.641 -18.106 20.540 1.00 34.26 527 LEU B N 1
ATOM 3425 C CA . LEU B 1 129 ? 32.541 -19.423 19.930 1.00 35.15 527 LEU B CA 1
ATOM 3426 C C . LEU B 1 129 ? 33.186 -20.539 20.778 1.00 36.23 527 LEU B C 1
ATOM 3427 O O . LEU B 1 129 ? 32.916 -21.724 20.554 1.00 36.64 527 LEU B O 1
ATOM 3432 N N . GLY B 1 130 ? 34.028 -20.171 21.738 1.00 36.73 528 GLY B N 1
ATOM 3433 C CA . GLY B 1 130 ? 34.549 -21.129 22.721 1.00 37.90 528 GLY B CA 1
ATOM 3434 C C . GLY B 1 130 ? 35.749 -21.956 22.297 1.00 39.92 528 GLY B C 1
ATOM 3435 O O . GLY B 1 130 ? 36.092 -22.899 22.961 1.00 41.98 528 GLY B O 1
ATOM 3436 N N . HIS B 1 131 ? 36.419 -21.580 21.215 1.00 42.10 529 HIS B N 1
ATOM 3437 C CA . HIS B 1 131 ? 37.582 -22.325 20.727 1.00 44.50 529 HIS B CA 1
ATOM 3438 C C . HIS B 1 131 ? 38.925 -21.773 21.184 1.00 47.08 529 HIS B C 1
ATOM 3439 O O . HIS B 1 131 ? 39.954 -22.205 20.699 1.00 49.43 529 HIS B O 1
ATOM 3446 N N . GLY B 1 132 ? 38.928 -20.821 22.110 1.00 47.68 530 GLY B N 1
ATOM 3447 C CA . GLY B 1 132 ? 40.178 -20.252 22.621 1.00 48.44 530 GLY B CA 1
ATOM 3448 C C . GLY B 1 132 ? 40.831 -19.231 21.718 1.00 49.79 530 GLY B C 1
ATOM 3449 O O . GLY B 1 132 ? 42.026 -18.986 21.836 1.00 53.67 530 GLY B O 1
ATOM 3450 N N . ASP B 1 133 ? 40.073 -18.664 20.795 1.00 49.86 531 ASP B N 1
ATOM 3451 C CA . ASP B 1 133 ? 40.546 -17.546 19.987 1.00 52.93 531 ASP B CA 1
ATOM 3452 C C . ASP B 1 133 ? 39.331 -16.678 19.646 1.00 50.28 531 ASP B C 1
ATOM 3453 O O . ASP B 1 133 ? 38.273 -16.892 20.193 1.00 47.87 531 ASP B O 1
ATOM 3458 N N . THR B 1 134 ? 39.495 -15.684 18.779 1.00 51.57 532 THR B N 1
ATOM 3459 C CA . THR B 1 134 ? 38.392 -14.793 18.432 1.00 50.73 532 THR B CA 1
ATOM 3460 C C . THR B 1 134 ? 38.122 -14.797 16.927 1.00 51.35 532 THR B C 1
ATOM 3461 O O . THR B 1 134 ? 37.605 -13.814 16.384 1.00 52.73 532 THR B O 1
ATOM 3465 N N . VAL B 1 135 ? 38.431 -15.919 16.279 1.00 51.07 533 VAL B N 1
ATOM 3466 C CA . VAL B 1 135 ? 38.258 -16.085 14.844 1.00 52.03 533 VAL B CA 1
ATOM 3467 C C . VAL B 1 135 ? 36.805 -16.423 14.537 1.00 50.71 533 VAL B C 1
ATOM 3468 O O . VAL B 1 135 ? 36.227 -17.302 15.163 1.00 49.18 533 VAL B O 1
ATOM 3472 N N . PRO B 1 136 ? 36.198 -15.701 13.578 1.00 51.65 534 PRO B N 1
ATOM 3473 C CA . PRO B 1 136 ? 34.828 -16.030 13.160 1.00 50.08 534 PRO B CA 1
ATOM 3474 C C . PRO B 1 136 ? 34.828 -17.273 12.254 1.00 51.34 534 PRO B C 1
ATOM 3475 O O . PRO B 1 136 ? 35.819 -17.539 11.593 1.00 50.01 534 PRO B O 1
ATOM 3479 N N . LEU B 1 137 ? 33.721 -18.016 12.231 1.00 52.19 535 LEU B N 1
ATOM 3480 C CA . LEU B 1 137 ? 33.651 -19.287 11.500 1.00 52.19 535 LEU B CA 1
ATOM 3481 C C . LEU B 1 137 ? 32.426 -19.331 10.617 1.00 51.67 535 LEU B C 1
ATOM 3482 O O . LEU B 1 137 ? 31.310 -19.132 11.096 1.00 50.49 535 LEU B O 1
ATOM 3487 N N . GLU B 1 138 ? 32.633 -19.586 9.331 1.00 53.01 536 GLU B N 1
ATOM 3488 C CA . GLU B 1 138 ? 31.524 -19.764 8.410 1.00 55.41 536 GLU B CA 1
ATOM 3489 C C . GLU B 1 138 ? 30.756 -21.054 8.722 1.00 54.05 536 GLU B C 1
ATOM 3490 O O . GLU B 1 138 ? 29.527 -21.112 8.563 1.00 52.15 536 GLU B O 1
ATOM 3493 N N . GLU B 1 139 ? 31.465 -22.075 9.195 1.00 54.24 537 GLU B N 1
ATOM 3494 C CA . GLU B 1 139 ? 30.845 -23.366 9.435 1.00 54.50 537 GLU B CA 1
ATOM 3495 C C . GLU B 1 139 ? 31.073 -23.897 10.834 1.00 51.19 537 GLU B C 1
ATOM 3496 O O . GLU B 1 139 ? 32.101 -23.620 11.441 1.00 50.00 537 GLU B O 1
ATOM 3502 N N . PRO B 1 140 ? 30.097 -24.670 11.353 1.00 48.29 538 PRO B N 1
ATOM 3503 C CA . PRO B 1 140 ? 30.166 -25.281 12.661 1.00 45.45 538 PRO B CA 1
ATOM 3504 C C . PRO B 1 140 ? 31.488 -25.982 12.947 1.00 45.66 538 PRO B C 1
ATOM 3505 O O . PRO B 1 140 ? 32.037 -26.674 12.098 1.00 46.72 538 PRO B O 1
ATOM 3509 N N . LYS B 1 141 ? 31.977 -25.772 14.155 1.00 44.62 539 LYS B N 1
ATOM 3510 C CA . LYS B 1 141 ? 33.174 -26.389 14.651 1.00 45.43 539 LYS B CA 1
ATOM 3511 C C . LYS B 1 141 ? 32.925 -26.894 16.068 1.00 44.00 539 LYS B C 1
ATOM 3512 O O . LYS B 1 141 ? 32.305 -26.203 16.886 1.00 41.11 539 LYS B O 1
ATOM 3518 N N . VAL B 1 142 ? 33.430 -28.087 16.354 1.00 45.37 540 VAL B N 1
ATOM 3519 C CA . VAL B 1 142 ? 33.260 -28.701 17.656 1.00 46.62 540 VAL B CA 1
ATOM 3520 C C . VAL B 1 142 ? 33.991 -27.864 18.670 1.00 45.84 540 VAL B C 1
ATOM 3521 O O . VAL B 1 142 ? 35.125 -27.476 18.427 1.00 47.92 540 VAL B O 1
ATOM 3525 N N . ILE B 1 143 ? 33.346 -27.583 19.794 1.00 43.91 541 ILE B N 1
ATOM 3526 C CA . ILE B 1 143 ? 34.036 -26.978 20.914 1.00 45.17 541 ILE B CA 1
ATOM 3527 C C . ILE B 1 143 ? 34.687 -28.107 21.682 1.00 45.99 541 ILE B C 1
ATOM 3528 O O . ILE B 1 143 ? 34.016 -28.812 22.463 1.00 44.80 541 ILE B O 1
ATOM 3533 N N . SER B 1 144 ? 35.988 -28.295 21.460 1.00 47.41 542 SER B N 1
ATOM 3534 C CA . SER B 1 144 ? 36.688 -29.429 22.063 1.00 50.26 542 SER B CA 1
ATOM 3535 C C . SER B 1 144 ? 36.695 -29.403 23.600 1.00 48.42 542 SER B C 1
ATOM 3536 O O . SER B 1 144 ? 36.773 -30.425 24.227 1.00 49.80 542 SER B O 1
ATOM 3539 N N . ALA B 1 145 ? 36.579 -28.242 24.205 1.00 48.80 543 ALA B N 1
ATOM 3540 C CA . ALA B 1 145 ? 36.427 -28.174 25.664 1.00 49.98 543 ALA B CA 1
ATOM 3541 C C . ALA B 1 145 ? 35.309 -29.088 26.214 1.00 51.94 543 ALA B C 1
ATOM 3542 O O . ALA B 1 145 ? 35.387 -29.530 27.337 1.00 55.07 543 ALA B O 1
ATOM 3544 N N . PHE B 1 146 ? 34.271 -29.371 25.432 1.00 53.43 544 PHE B N 1
ATOM 3545 C CA . PHE B 1 146 ? 33.191 -30.249 25.896 1.00 52.38 544 PHE B CA 1
ATOM 3546 C C . PHE B 1 146 ? 33.295 -31.684 25.401 1.00 57.05 544 PHE B C 1
ATOM 3547 O O . PHE B 1 146 ? 32.532 -32.541 25.841 1.00 60.07 544 PHE B O 1
ATOM 3555 N N . SER B 1 147 ? 34.230 -31.962 24.495 1.00 62.81 545 SER B N 1
ATOM 3556 C CA . SER B 1 147 ? 34.389 -33.335 23.949 1.00 64.32 545 SER B CA 1
ATOM 3557 C C . SER B 1 147 ? 35.119 -34.256 24.921 1.00 66.61 545 SER B C 1
ATOM 3558 O O . SER B 1 147 ? 35.804 -33.789 25.831 1.00 64.41 545 SER B O 1
ATOM 3561 N N . GLY B 1 148 ? 34.905 -35.567 24.750 1.00 72.39 546 GLY B N 1
ATOM 3562 C CA . GLY B 1 148 ? 35.482 -36.615 25.614 1.00 73.99 546 GLY B CA 1
ATOM 3563 C C . GLY B 1 148 ? 35.126 -36.588 27.103 1.00 75.39 546 GLY B C 1
ATOM 3564 O O . GLY B 1 148 ? 35.852 -37.163 27.911 1.00 80.00 546 GLY B O 1
ATOM 3565 N N . LYS B 1 149 ? 34.035 -35.923 27.486 1.00 74.28 547 LYS B N 1
ATOM 3566 C CA . LYS B 1 149 ? 33.767 -35.677 28.929 1.00 75.05 547 LYS B CA 1
ATOM 3567 C C . LYS B 1 149 ? 33.466 -36.904 29.817 1.00 76.70 547 LYS B C 1
ATOM 3568 O O . LYS B 1 149 ? 32.786 -37.845 29.421 1.00 76.35 547 LYS B O 1
ATOM 3570 N N . ALA B 1 151 ? 29.903 -38.976 31.178 1.00 81.13 549 ALA B N 1
ATOM 3571 C CA . ALA B 1 151 ? 28.507 -39.174 31.626 1.00 83.51 549 ALA B CA 1
ATOM 3572 C C . ALA B 1 151 ? 27.834 -37.864 32.088 1.00 85.32 549 ALA B C 1
ATOM 3573 O O . ALA B 1 151 ? 27.321 -37.090 31.253 1.00 92.71 549 ALA B O 1
ATOM 3575 N N . GLY B 1 152 ? 27.850 -37.589 33.396 1.00 81.66 550 GLY B N 1
ATOM 3576 C CA . GLY B 1 152 ? 27.236 -36.375 33.955 1.00 76.36 550 GLY B CA 1
ATOM 3577 C C . GLY B 1 152 ? 27.924 -35.065 33.562 1.00 73.97 550 GLY B C 1
ATOM 3578 O O . GLY B 1 152 ? 27.372 -33.967 33.792 1.00 78.74 550 GLY B O 1
ATOM 3579 N N . LYS B 1 153 ? 29.122 -35.156 32.981 1.00 69.79 551 LYS B N 1
ATOM 3580 C CA . LYS B 1 153 ? 29.795 -33.971 32.435 1.00 66.93 551 LYS B CA 1
ATOM 3581 C C . LYS B 1 153 ? 29.346 -33.673 30.985 1.00 63.40 551 LYS B C 1
ATOM 3582 O O . LYS B 1 153 ? 29.933 -32.815 30.348 1.00 63.12 551 LYS B O 1
ATOM 3584 N N . HIS B 1 154 ? 28.339 -34.398 30.463 1.00 60.14 552 HIS B N 1
ATOM 3585 C CA . HIS B 1 154 ? 27.808 -34.156 29.115 1.00 55.95 552 HIS B CA 1
ATOM 3586 C C . HIS B 1 154 ? 26.900 -32.934 29.156 1.00 50.47 552 HIS B C 1
ATOM 3587 O O . HIS B 1 154 ? 26.126 -32.763 30.082 1.00 49.72 552 HIS B O 1
ATOM 3589 N N . VAL B 1 155 ? 27.006 -32.086 28.137 1.00 45.96 553 VAL B N 1
ATOM 3590 C CA . VAL B 1 155 ? 26.163 -30.908 28.010 1.00 41.74 553 VAL B CA 1
ATOM 3591 C C . VAL B 1 155 ?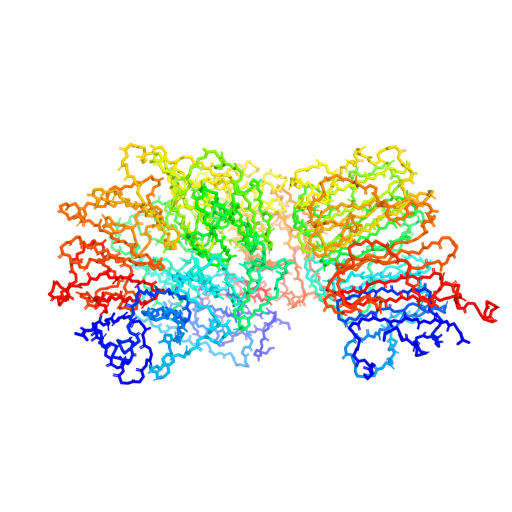 24.750 -31.330 27.636 1.00 41.95 553 VAL B C 1
ATOM 3592 O O . VAL B 1 155 ? 24.568 -32.177 26.731 1.00 43.48 553 VAL B O 1
ATOM 3596 N N . VAL B 1 156 ? 23.754 -30.736 28.287 1.00 39.97 554 VAL B N 1
ATOM 3597 C CA . VAL B 1 156 ? 22.340 -31.023 27.955 1.00 40.85 554 VAL B CA 1
ATOM 3598 C C . VAL B 1 156 ? 21.507 -29.794 27.600 1.00 38.57 554 VAL B C 1
ATOM 3599 O O . VAL B 1 156 ? 20.416 -29.950 27.113 1.00 41.40 554 VAL B O 1
ATOM 3603 N N . HIS B 1 157 ? 21.991 -28.589 27.875 1.00 37.13 555 HIS B N 1
ATOM 3604 C CA A HIS B 1 157 ? 21.306 -27.354 27.455 0.50 35.82 555 HIS B CA 1
ATOM 3605 C CA B HIS B 1 157 ? 21.319 -27.356 27.411 0.50 35.79 555 HIS B CA 1
ATOM 3606 C C . HIS B 1 157 ? 22.339 -26.369 26.861 1.00 34.42 555 HIS B C 1
ATOM 3607 O O . HIS B 1 157 ? 23.502 -26.361 27.268 1.00 32.10 555 HIS B O 1
ATOM 3620 N N . ILE B 1 158 ? 21.897 -25.538 25.915 1.00 34.52 556 ILE B N 1
ATOM 3621 C CA . ILE B 1 158 ? 22.745 -24.499 25.344 1.00 34.42 556 ILE B CA 1
ATOM 3622 C 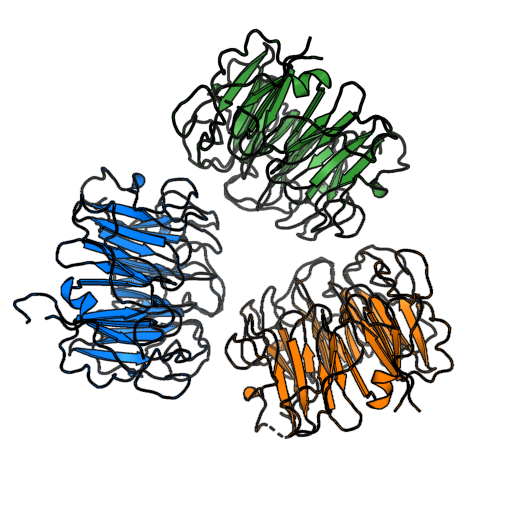C . ILE B 1 158 ? 21.993 -23.187 25.240 1.00 36.46 556 ILE B C 1
ATOM 3623 O O . ILE B 1 158 ? 20.775 -23.157 25.084 1.00 37.94 556 ILE B O 1
ATOM 3628 N N . ALA B 1 159 ? 22.720 -22.082 25.312 1.00 37.48 557 ALA B N 1
ATOM 3629 C CA . ALA B 1 159 ? 22.073 -20.775 25.230 1.00 35.97 557 ALA B CA 1
ATOM 3630 C C . ALA B 1 159 ? 23.052 -19.755 24.668 1.00 37.00 557 ALA B C 1
ATOM 3631 O O . ALA B 1 159 ? 24.266 -19.923 24.813 1.00 37.03 557 ALA B O 1
ATOM 3633 N N . CYS B 1 160 ? 22.519 -18.721 24.020 1.00 36.27 558 CYS B N 1
ATOM 3634 C CA . CYS B 1 160 ? 23.317 -17.624 23.511 1.00 36.91 558 CYS B CA 1
ATOM 3635 C C . CYS B 1 160 ? 22.837 -16.279 24.019 1.00 36.36 558 CYS B C 1
ATOM 3636 O O . CYS B 1 160 ? 21.641 -16.069 24.222 1.00 36.40 558 CYS B O 1
ATOM 3639 N N . GLY B 1 161 ? 23.792 -15.381 24.240 1.00 34.66 559 GLY B N 1
ATOM 3640 C CA . GLY B 1 161 ? 23.509 -13.967 24.402 1.00 34.57 559 GLY B CA 1
ATOM 3641 C C . GLY B 1 161 ? 23.834 -13.280 23.106 1.00 34.99 559 GLY B C 1
ATOM 3642 O O . GLY B 1 161 ? 24.169 -13.933 22.121 1.00 34.75 559 GLY B O 1
ATOM 3643 N N . SER B 1 162 ? 23.771 -11.963 23.099 1.00 36.24 560 SER B N 1
ATOM 3644 C CA . SER B 1 162 ? 24.174 -11.229 21.901 1.00 37.51 560 SER B CA 1
ATOM 3645 C C . SER B 1 162 ? 25.671 -11.384 21.655 1.00 37.61 560 SER B C 1
ATOM 3646 O O . SER B 1 162 ? 26.106 -11.423 20.519 1.00 40.26 560 SER B O 1
ATOM 3649 N N . THR B 1 163 ? 26.464 -11.446 22.725 1.00 37.18 561 THR B N 1
ATOM 3650 C CA . THR B 1 163 ? 27.923 -11.492 22.599 1.00 36.76 561 THR B CA 1
ATOM 3651 C C . THR B 1 163 ? 28.586 -12.565 23.461 1.00 36.11 561 THR B C 1
ATOM 3652 O O . THR B 1 163 ? 29.804 -12.548 23.634 1.00 36.04 561 THR B O 1
ATOM 3656 N N . TYR B 1 164 ? 27.797 -13.489 24.001 1.00 33.77 562 TYR B N 1
ATOM 3657 C CA . TYR B 1 164 ? 28.347 -14.540 24.837 1.00 33.33 562 TYR B CA 1
ATOM 3658 C C . TYR B 1 164 ? 27.527 -15.811 24.705 1.00 33.48 562 TYR B C 1
ATOM 3659 O O . TYR B 1 164 ? 26.577 -15.849 23.927 1.00 30.75 562 TYR B O 1
ATOM 3668 N N . SER B 1 165 ? 27.910 -16.842 25.466 1.00 33.30 563 SER B N 1
ATOM 3669 C CA . SER B 1 165 ? 27.344 -18.168 25.331 1.00 32.55 563 SER B CA 1
ATOM 3670 C C . SER B 1 165 ? 27.302 -18.872 26.682 1.00 32.05 563 SER B C 1
ATOM 3671 O O . SER B 1 165 ? 28.022 -18.522 27.609 1.00 31.59 563 SER B O 1
ATOM 3674 N N . ALA B 1 166 ? 26.415 -19.843 26.809 1.00 34.20 564 ALA B N 1
ATOM 3675 C CA . ALA B 1 166 ? 26.386 -20.696 27.990 1.00 35.15 564 ALA B CA 1
ATOM 3676 C C . ALA B 1 166 ? 26.011 -22.152 27.669 1.00 35.37 564 ALA B C 1
ATOM 3677 O O . ALA B 1 166 ? 25.508 -22.455 26.590 1.00 36.23 564 ALA B O 1
ATOM 3679 N N . ALA B 1 167 ? 26.293 -23.042 28.610 1.00 34.86 565 ALA B N 1
ATOM 3680 C CA . ALA B 1 167 ? 25.853 -24.392 28.513 1.00 36.21 565 ALA B CA 1
ATOM 3681 C C . ALA B 1 167 ? 25.752 -25.023 29.883 1.00 38.76 565 ALA B C 1
ATOM 3682 O O . ALA B 1 167 ? 26.467 -24.646 30.808 1.00 38.75 565 ALA B O 1
ATOM 3684 N N . ILE B 1 168 ? 24.858 -26.005 30.003 1.00 40.11 566 ILE B N 1
ATOM 3685 C CA . ILE B 1 168 ? 24.629 -26.708 31.257 1.00 40.51 566 ILE B CA 1
ATOM 3686 C C . ILE B 1 168 ? 24.915 -28.213 31.071 1.00 41.74 566 ILE B C 1
ATOM 3687 O O . ILE B 1 168 ? 24.524 -28.804 30.066 1.00 43.44 566 ILE B O 1
ATOM 3692 N N . THR B 1 169 ? 25.598 -28.824 32.031 1.00 42.59 567 THR B N 1
ATOM 3693 C CA . THR B 1 169 ? 25.864 -30.265 31.984 1.00 44.23 567 THR B CA 1
ATOM 3694 C C . THR B 1 169 ? 24.771 -31.045 32.690 1.00 46.07 567 THR B C 1
ATOM 3695 O O . THR B 1 169 ? 23.925 -30.472 33.370 1.00 45.22 567 THR B O 1
ATOM 3699 N N . ALA B 1 170 ? 24.798 -32.359 32.530 1.00 48.95 568 ALA B N 1
ATOM 3700 C CA . ALA B 1 170 ? 23.803 -33.222 33.175 1.00 50.41 568 ALA B CA 1
ATOM 3701 C C . ALA B 1 170 ? 23.915 -33.160 34.718 1.00 52.15 568 ALA B C 1
ATOM 3702 O O . ALA B 1 170 ? 22.916 -33.237 35.385 1.00 52.75 568 ALA B O 1
ATOM 3704 N N . GLU B 1 171 ? 25.135 -33.006 35.253 1.00 55.01 569 GLU B N 1
ATOM 3705 C CA . GLU B 1 171 ? 25.376 -32.797 36.700 1.00 57.63 569 GLU B CA 1
ATOM 3706 C C . GLU B 1 171 ? 24.849 -31.474 37.243 1.00 54.34 569 GLU B C 1
ATOM 3707 O O . GLU B 1 171 ? 24.723 -31.327 38.438 1.00 56.76 569 GLU B O 1
ATOM 3713 N N . GLY B 1 172 ? 24.627 -30.493 36.385 1.00 50.75 570 GLY B N 1
ATOM 3714 C CA . GLY B 1 172 ? 24.166 -29.177 36.831 1.00 46.91 570 GLY B CA 1
ATOM 3715 C C . GLY B 1 172 ? 25.240 -28.096 36.939 1.00 43.70 570 GLY B C 1
ATOM 3716 O O . GLY B 1 172 ? 25.020 -27.075 37.565 1.00 41.39 570 GLY B O 1
ATOM 3717 N N . GLU B 1 173 ? 26.382 -28.293 36.305 1.00 43.26 571 GLU B N 1
ATOM 3718 C CA . GLU B 1 173 ? 27.343 -27.214 36.158 1.00 43.40 571 GLU B CA 1
ATOM 3719 C C . GLU B 1 173 ? 26.957 -26.262 35.021 1.00 39.32 571 GLU B C 1
ATOM 3720 O O . GLU B 1 173 ? 26.448 -26.692 34.013 1.00 38.69 571 GLU B O 1
ATOM 3726 N N . LEU B 1 174 ? 27.231 -24.976 35.216 1.00 36.76 572 LEU B N 1
ATOM 3727 C CA . LEU B 1 174 ? 26.962 -23.944 34.242 1.00 33.78 572 LEU B CA 1
ATOM 3728 C C . LEU B 1 174 ? 28.291 -23.372 33.769 1.00 34.98 572 LEU B C 1
ATOM 3729 O O . LEU B 1 174 ? 29.098 -22.938 34.582 1.00 33.99 572 LEU B O 1
ATOM 3734 N N . TYR B 1 175 ? 28.497 -23.370 32.444 1.00 35.33 573 TYR B N 1
ATOM 3735 C CA . TYR B 1 175 ? 29.694 -22.811 31.825 1.00 35.06 573 TYR B CA 1
ATOM 3736 C C . TYR B 1 175 ? 29.252 -21.594 31.026 1.00 34.55 573 TYR B C 1
ATOM 3737 O O . TYR B 1 175 ? 28.218 -21.637 30.382 1.00 34.40 573 TYR B O 1
ATOM 3746 N N . THR B 1 176 ? 30.012 -20.509 31.080 1.00 34.17 574 THR B N 1
ATOM 3747 C CA . THR B 1 176 ? 29.741 -19.344 30.237 1.00 33.64 574 THR B CA 1
ATOM 3748 C C . THR B 1 176 ? 31.017 -18.952 29.534 1.00 34.30 574 THR B C 1
ATOM 3749 O O . THR B 1 176 ? 32.100 -19.283 30.009 1.00 33.92 574 THR B O 1
ATOM 3753 N N . TRP B 1 177 ? 30.895 -18.240 28.415 1.00 33.63 575 TRP B N 1
ATOM 3754 C CA . TRP B 1 177 ? 32.065 -17.715 27.722 1.00 34.57 575 TRP B CA 1
ATOM 3755 C C . TRP B 1 177 ? 31.675 -16.650 26.720 1.00 33.79 575 TRP B C 1
ATOM 3756 O O . TRP B 1 177 ? 30.512 -16.490 26.413 1.00 33.46 575 TRP B O 1
ATOM 3767 N N . GLY B 1 178 ? 32.662 -15.905 26.231 1.00 35.32 576 GLY B N 1
ATOM 3768 C CA . GLY B 1 178 ? 32.428 -14.774 25.331 1.00 35.28 576 GLY B CA 1
ATOM 3769 C C . GLY B 1 178 ? 32.772 -13.467 26.020 1.00 35.39 576 GLY B C 1
ATOM 3770 O O . GLY B 1 178 ? 33.658 -13.437 26.856 1.00 37.97 576 GLY B O 1
ATOM 3771 N N . ARG B 1 179 ? 32.083 -12.389 25.659 1.00 35.23 577 ARG B N 1
ATOM 3772 C CA . ARG B 1 179 ? 32.363 -11.062 26.213 1.00 36.58 577 ARG B CA 1
ATOM 3773 C C . ARG B 1 179 ? 32.016 -11.005 27.672 1.00 36.55 577 ARG B C 1
ATOM 3774 O O . ARG B 1 179 ? 31.060 -11.623 28.114 1.00 35.02 577 ARG B O 1
ATOM 3782 N N . GLY B 1 180 ? 32.789 -10.246 28.424 1.00 38.02 578 GLY B N 1
ATOM 3783 C CA . GLY B 1 180 ? 32.678 -10.237 29.883 1.00 38.59 578 GLY B CA 1
ATOM 3784 C C . GLY B 1 180 ? 32.167 -8.944 30.472 1.00 39.18 578 GLY B C 1
ATOM 3785 O O . GLY B 1 180 ? 31.948 -8.862 31.682 1.00 39.17 578 GLY B O 1
ATOM 3786 N N . ASN B 1 181 ? 31.938 -7.958 29.620 1.00 40.65 579 ASN B N 1
ATOM 3787 C CA . ASN B 1 181 ? 31.527 -6.616 30.059 1.00 45.51 579 ASN B CA 1
ATOM 3788 C C . ASN B 1 181 ? 30.362 -6.651 31.059 1.00 43.63 579 ASN B C 1
ATOM 3789 O O . ASN B 1 181 ? 29.389 -7.383 30.867 1.00 39.16 579 ASN B O 1
ATOM 3794 N N . TYR B 1 182 ? 30.506 -5.865 32.126 1.00 41.37 580 TYR B N 1
ATOM 3795 C CA . TYR B 1 182 ? 29.532 -5.775 33.200 1.00 39.22 580 TYR B CA 1
ATOM 3796 C C . TYR B 1 182 ? 29.258 -7.087 33.952 1.00 36.33 580 TYR B C 1
ATOM 3797 O O . TYR B 1 182 ? 28.257 -7.214 34.639 1.00 35.76 580 TYR B O 1
ATOM 3806 N N . GLY B 1 183 ? 30.173 -8.033 33.852 1.00 34.23 581 GLY B N 1
ATOM 3807 C CA . GLY B 1 183 ? 30.095 -9.242 34.625 1.00 33.30 581 GLY B CA 1
ATOM 3808 C C . GLY B 1 183 ? 29.068 -10.254 34.151 1.00 32.76 581 GLY B C 1
ATOM 3809 O O . GLY B 1 183 ? 28.696 -11.127 34.907 1.00 32.73 581 GLY B O 1
ATOM 3810 N N . ARG B 1 184 ? 28.667 -10.187 32.886 1.00 32.06 582 ARG B N 1
ATOM 3811 C CA . ARG B 1 184 ? 27.655 -11.082 32.341 1.00 30.52 582 ARG B CA 1
ATOM 3812 C C . ARG B 1 184 ? 28.032 -12.543 32.379 1.00 30.99 582 ARG B C 1
ATOM 3813 O O . ARG B 1 184 ? 27.164 -13.404 32.363 1.00 32.46 582 ARG B O 1
ATOM 3821 N N . LEU B 1 185 ? 29.314 -12.859 32.427 1.00 32.92 583 LEU B N 1
ATOM 3822 C CA . LEU B 1 185 ? 29.736 -14.277 32.497 1.00 31.84 583 LEU B CA 1
ATOM 3823 C C . LEU B 1 185 ? 29.622 -14.842 33.917 1.00 31.97 583 LEU B C 1
ATOM 3824 O O . LEU B 1 185 ? 29.562 -16.061 34.082 1.00 33.67 583 LEU B O 1
ATOM 3829 N N . GLY B 1 186 ? 29.600 -13.968 34.927 1.00 30.05 584 GLY B N 1
ATOM 3830 C CA . GLY B 1 186 ? 29.456 -14.406 36.312 1.00 31.12 584 GLY B CA 1
ATOM 3831 C C . GLY B 1 186 ? 30.710 -14.919 37.038 1.00 31.72 584 GLY B C 1
ATOM 3832 O O . GLY B 1 186 ? 30.593 -15.621 38.043 1.00 33.80 584 GLY B O 1
ATOM 3833 N N . HIS B 1 187 ? 31.898 -14.563 36.572 1.00 32.25 585 HIS B N 1
ATOM 3834 C CA . HIS B 1 187 ? 33.142 -15.026 37.227 1.00 33.87 585 HIS B CA 1
ATOM 3835 C C . HIS B 1 187 ? 33.847 -13.956 38.051 1.00 35.06 585 HIS B C 1
ATOM 3836 O O . HIS B 1 187 ? 35.032 -14.015 38.232 1.00 38.32 585 HIS B O 1
ATOM 3843 N N . GLY B 1 188 ? 33.123 -12.958 38.525 1.00 36.40 586 GLY B N 1
ATOM 3844 C CA . GLY B 1 188 ? 33.698 -11.956 39.430 1.00 36.27 586 GLY B CA 1
ATOM 3845 C C . GLY B 1 188 ? 34.566 -10.893 38.791 1.00 36.01 586 GLY B C 1
ATOM 3846 O O . GLY B 1 188 ? 35.254 -10.162 39.485 1.00 36.97 586 GLY B O 1
ATOM 3847 N N . SER B 1 189 ? 34.500 -10.767 37.476 1.00 36.10 587 SER B N 1
ATOM 3848 C CA . SER B 1 189 ? 35.211 -9.713 36.758 1.00 35.63 587 SER B CA 1
ATOM 3849 C C . SER B 1 189 ? 34.528 -9.455 35.436 1.00 34.90 587 SER B C 1
ATOM 3850 O O . SER B 1 189 ? 33.508 -10.049 35.132 1.00 33.36 587 SER B O 1
ATOM 3853 N N . SER B 1 190 ? 35.109 -8.569 34.648 1.00 38.39 588 SER B N 1
ATOM 3854 C CA . SER B 1 190 ? 34.591 -8.195 33.329 1.00 39.81 588 SER B CA 1
ATOM 3855 C C . SER B 1 190 ? 35.407 -8.803 32.195 1.00 40.67 588 SER B C 1
ATOM 3856 O O . SER B 1 190 ? 35.287 -8.383 31.049 1.00 41.19 588 SER B O 1
ATOM 3859 N N . GLU B 1 191 ? 36.252 -9.786 32.522 1.00 42.39 589 GLU B N 1
ATOM 3860 C CA . GLU B 1 191 ? 37.204 -10.362 31.553 1.00 41.81 589 GLU B CA 1
ATOM 3861 C C . GLU B 1 191 ? 36.471 -11.236 30.529 1.00 39.90 589 GLU B C 1
ATOM 3862 O O . GLU B 1 191 ? 35.638 -12.048 30.898 1.00 39.10 589 GLU B O 1
ATOM 3868 N N . ASP B 1 192 ? 36.797 -11.058 29.261 1.00 39.30 590 ASP B N 1
ATOM 3869 C CA . ASP B 1 192 ? 36.328 -11.948 28.213 1.00 39.96 590 ASP B CA 1
ATOM 3870 C C . ASP B 1 192 ? 36.869 -13.360 28.420 1.00 40.29 590 ASP B C 1
ATOM 3871 O O . ASP B 1 192 ? 37.915 -13.523 29.041 1.00 42.97 590 ASP B O 1
ATOM 3876 N N . GLU B 1 193 ? 36.186 -14.379 27.889 1.00 38.30 591 GLU B N 1
ATOM 3877 C CA . GLU B 1 193 ? 36.706 -15.753 27.938 1.00 38.94 591 GLU B CA 1
ATOM 3878 C C . GLU B 1 193 ? 36.383 -16.501 26.662 1.00 39.93 591 GLU B C 1
ATOM 3879 O O . GLU B 1 193 ? 35.227 -16.595 26.266 1.00 42.85 591 GLU B O 1
ATOM 3885 N N . ALA B 1 194 ? 37.416 -17.036 26.030 1.00 39.73 592 ALA B N 1
ATOM 3886 C CA . ALA B 1 194 ? 37.310 -17.700 24.755 1.00 41.05 592 ALA B CA 1
ATOM 3887 C C . ALA B 1 194 ? 37.178 -19.218 24.886 1.00 41.19 592 ALA B C 1
ATOM 3888 O O . ALA B 1 194 ? 37.106 -19.941 23.880 1.00 40.51 592 ALA B O 1
ATOM 3890 N N . ILE B 1 195 ? 37.172 -19.687 26.120 1.00 40.43 593 ILE B N 1
ATOM 3891 C CA . ILE B 1 195 ? 37.060 -21.094 26.450 1.00 41.80 593 ILE B CA 1
ATOM 3892 C C . ILE B 1 195 ? 35.970 -21.159 27.516 1.00 39.34 593 ILE B C 1
ATOM 3893 O O . ILE B 1 195 ? 35.939 -20.315 28.392 1.00 39.58 593 ILE B O 1
ATOM 3898 N N . PRO B 1 196 ? 35.081 -22.145 27.452 1.00 37.45 594 PRO B N 1
ATOM 3899 C CA . PRO B 1 196 ? 34.043 -22.234 28.461 1.00 36.86 594 PRO B CA 1
ATOM 3900 C C . PRO B 1 196 ? 34.597 -22.293 29.862 1.00 37.93 594 PRO B C 1
ATOM 3901 O O . PRO B 1 196 ? 35.532 -23.002 30.110 1.00 43.07 594 PRO B O 1
ATOM 3905 N N . MET B 1 197 ? 34.016 -21.538 30.767 1.00 37.96 595 MET B N 1
ATOM 3906 C CA . MET B 1 197 ? 34.484 -21.481 32.107 1.00 40.54 595 MET B CA 1
ATOM 3907 C C . MET B 1 197 ? 33.349 -21.711 33.110 1.00 38.38 595 MET B C 1
ATOM 3908 O O . MET B 1 197 ? 32.283 -21.105 33.023 1.00 34.42 595 MET B O 1
ATOM 3913 N N . LEU B 1 198 ? 33.624 -22.588 34.069 1.00 38.51 596 LEU B N 1
ATOM 3914 C CA . LEU B 1 198 ? 32.689 -22.918 35.142 1.00 39.14 596 LEU B CA 1
ATOM 3915 C C . LEU B 1 198 ? 32.264 -21.689 35.908 1.00 35.93 596 LEU B C 1
ATOM 3916 O O . LEU B 1 198 ? 33.092 -20.884 36.283 1.00 37.00 596 LEU B O 1
ATOM 3921 N N . VAL B 1 199 ? 30.971 -21.548 36.137 1.00 35.35 597 VAL B N 1
ATOM 3922 C CA . VAL B 1 199 ? 30.477 -20.516 37.033 1.00 35.15 597 VAL B CA 1
ATOM 3923 C C . VAL B 1 199 ? 30.597 -21.044 38.478 1.00 36.62 597 VAL B C 1
ATOM 3924 O O . VAL B 1 199 ? 29.677 -21.670 39.005 1.00 36.43 597 VAL B O 1
ATOM 3928 N N . ALA B 1 200 ? 31.755 -20.794 39.102 1.00 36.95 598 ALA B N 1
ATOM 3929 C CA . ALA B 1 200 ? 32.020 -21.238 40.481 1.00 38.85 598 ALA B CA 1
ATOM 3930 C C . ALA B 1 200 ? 30.934 -20.866 41.502 1.00 38.37 598 ALA B C 1
ATOM 3931 O O . ALA B 1 200 ? 30.647 -21.624 42.389 1.00 39.89 598 ALA B O 1
ATOM 3933 N N . GLY B 1 201 ? 30.337 -19.694 41.373 1.00 39.11 599 GLY B N 1
ATOM 3934 C CA . GLY B 1 201 ? 29.304 -19.258 42.325 1.00 39.38 599 GLY B CA 1
ATOM 3935 C C . GLY B 1 201 ? 28.072 -20.161 42.455 1.00 39.47 599 GLY B C 1
ATOM 3936 O O . GLY B 1 201 ? 27.355 -20.066 43.432 1.00 39.98 599 GLY B O 1
ATOM 3937 N N . LEU B 1 202 ? 27.811 -21.011 41.465 1.00 39.14 600 LEU B N 1
ATOM 3938 C CA . LEU B 1 202 ? 26.701 -21.945 41.530 1.00 38.28 600 LEU B CA 1
ATOM 3939 C C . LEU B 1 202 ? 27.148 -23.387 41.736 1.00 39.25 600 LEU B C 1
ATOM 3940 O O . LEU B 1 202 ? 26.326 -24.275 41.796 1.00 40.33 600 LEU B O 1
ATOM 3945 N N . LYS B 1 203 ? 28.451 -23.605 41.858 1.00 40.20 601 LYS B N 1
ATOM 3946 C CA . LYS B 1 203 ? 29.032 -24.917 42.171 1.00 42.99 601 LYS B CA 1
ATOM 3947 C C . LYS B 1 203 ? 28.367 -25.414 43.438 1.00 43.77 601 LYS B C 1
ATOM 3948 O O . LYS B 1 203 ? 28.307 -24.689 44.434 1.00 45.93 601 LYS B O 1
ATOM 3953 N N . GLY B 1 204 ? 27.825 -26.628 43.394 1.00 43.23 602 GLY B N 1
ATOM 3954 C CA . GLY B 1 204 ? 27.121 -27.226 44.531 1.00 43.32 602 GLY B CA 1
ATOM 3955 C C . GLY B 1 204 ? 25.605 -27.232 44.357 1.00 42.94 602 GLY B C 1
ATOM 3956 O O . GLY B 1 204 ? 24.919 -27.927 45.075 1.00 44.49 602 GLY B O 1
ATOM 3957 N N . LEU B 1 205 ? 25.093 -26.438 43.429 1.00 41.21 603 LEU B N 1
ATOM 3958 C CA . LEU B 1 205 ? 23.691 -26.438 43.091 1.00 43.16 603 LEU B CA 1
ATOM 3959 C C . LEU B 1 205 ? 23.548 -27.023 41.719 1.00 45.29 603 LEU B C 1
ATOM 3960 O O . LEU B 1 205 ? 24.466 -26.922 40.907 1.00 47.13 603 LEU B O 1
ATOM 3965 N N . LYS B 1 206 ? 22.389 -27.611 41.432 1.00 47.30 604 LYS B N 1
ATOM 3966 C CA . LYS B 1 206 ? 22.140 -28.149 40.107 1.00 48.22 604 LYS B CA 1
ATOM 3967 C C . LYS B 1 206 ? 21.398 -27.126 39.246 1.00 45.64 604 LYS B C 1
ATOM 3968 O O . LYS B 1 206 ? 20.216 -26.871 39.468 1.00 46.63 604 LYS B O 1
ATOM 3974 N N . VAL B 1 207 ? 22.102 -26.509 38.298 1.00 42.32 605 VAL B N 1
ATOM 3975 C CA . VAL B 1 207 ? 21.491 -25.513 37.411 1.00 40.23 605 VAL B CA 1
ATOM 3976 C C . VAL B 1 207 ? 20.670 -26.260 36.371 1.00 42.66 605 VAL B C 1
ATOM 3977 O O . VAL B 1 207 ? 21.145 -27.272 35.828 1.00 43.93 605 VAL B O 1
ATOM 3981 N N . ILE B 1 208 ? 19.435 -25.804 36.124 1.00 41.87 606 ILE B N 1
ATOM 3982 C CA . ILE B 1 208 ? 18.548 -26.470 35.162 1.00 42.93 606 ILE B CA 1
ATOM 3983 C C . ILE B 1 208 ? 18.089 -25.582 33.997 1.00 42.98 606 ILE B C 1
ATOM 3984 O O . ILE B 1 208 ? 17.618 -26.097 32.990 1.00 45.59 606 ILE B O 1
ATOM 3989 N N . ASP B 1 209 ? 18.213 -24.269 34.136 1.00 40.44 607 ASP B N 1
ATOM 3990 C CA . ASP B 1 209 ? 17.970 -23.379 33.030 1.00 40.26 607 ASP B CA 1
ATOM 3991 C C . ASP B 1 209 ? 18.854 -22.156 33.134 1.00 37.90 607 ASP B C 1
ATOM 3992 O O . ASP B 1 209 ? 19.319 -21.815 34.213 1.00 40.74 607 ASP B O 1
ATOM 3997 N N . VAL B 1 210 ? 19.102 -21.525 32.000 1.00 36.31 608 VAL B N 1
ATOM 3998 C CA . VAL B 1 210 ? 19.902 -20.321 31.921 1.00 37.22 608 VAL B CA 1
ATOM 3999 C C . VAL B 1 210 ? 19.450 -19.505 30.706 1.00 37.92 608 VAL B C 1
ATOM 4000 O O . VAL B 1 210 ? 19.068 -20.079 29.678 1.00 37.80 608 VAL B O 1
ATOM 4004 N N . ALA B 1 211 ? 19.467 -18.184 30.832 1.00 37.33 609 ALA B N 1
ATOM 4005 C CA . ALA B 1 211 ? 19.126 -17.301 29.701 1.00 36.72 609 ALA B CA 1
ATOM 4006 C C . ALA B 1 211 ? 20.077 -16.081 29.670 1.00 35.25 609 ALA B C 1
ATOM 4007 O O . ALA B 1 211 ? 20.457 -15.547 30.724 1.00 33.71 609 ALA B O 1
ATOM 4009 N N . CYS B 1 212 ? 20.430 -15.660 28.464 1.00 32.76 610 CYS B N 1
ATOM 4010 C CA . CYS B 1 212 ? 21.394 -14.616 28.268 1.00 34.13 610 CYS B CA 1
ATOM 4011 C C . CYS B 1 212 ? 20.784 -13.413 27.579 1.00 34.75 610 CYS B C 1
ATOM 4012 O O . CYS B 1 212 ? 19.922 -13.550 26.725 1.00 37.78 610 CYS B O 1
ATOM 4015 N N . GLY B 1 213 ? 21.272 -12.231 27.923 1.00 34.75 611 GLY B N 1
ATOM 4016 C CA . GLY B 1 213 ? 20.754 -10.993 27.380 1.00 35.10 611 GLY B CA 1
ATOM 4017 C C . GLY B 1 213 ? 21.638 -10.303 26.352 1.00 33.51 611 GLY B C 1
ATOM 4018 O O . GLY B 1 213 ? 22.547 -10.893 25.819 1.00 35.02 611 GLY B O 1
ATOM 4019 N N . SER B 1 214 ? 21.291 -9.053 26.062 1.00 34.15 612 SER B N 1
ATOM 4020 C CA . SER B 1 214 ? 21.929 -8.246 25.042 1.00 34.47 612 SER B CA 1
ATOM 4021 C C . SER B 1 214 ? 22.261 -6.847 25.546 1.00 34.65 612 SER B C 1
ATOM 4022 O O . SER B 1 214 ? 21.937 -6.493 26.679 1.00 34.24 612 SER B O 1
ATOM 4025 N N . GLY B 1 215 ? 22.914 -6.071 24.685 1.00 35.70 613 GLY B N 1
ATOM 4026 C CA . GLY B 1 215 ? 23.484 -4.766 25.041 1.00 36.49 613 GLY B CA 1
ATOM 4027 C C . GLY B 1 215 ? 24.301 -4.945 26.299 1.00 37.71 613 GLY B C 1
ATOM 4028 O O . GLY B 1 215 ? 25.070 -5.904 26.404 1.00 38.03 613 GLY B O 1
ATOM 4029 N N . ASP B 1 216 ? 24.082 -4.061 27.279 1.00 37.13 614 ASP B N 1
ATOM 4030 C CA . ASP B 1 216 ? 24.631 -4.235 28.618 1.00 36.86 614 ASP B CA 1
ATOM 4031 C C . ASP B 1 216 ? 23.784 -5.303 29.294 1.00 36.91 614 ASP B C 1
ATOM 4032 O O . ASP B 1 216 ? 22.690 -5.045 29.742 1.00 39.36 614 ASP B O 1
ATOM 4037 N N . ALA B 1 217 ? 24.294 -6.521 29.292 1.00 35.85 615 ALA B N 1
ATOM 4038 C CA . ALA B 1 217 ? 23.472 -7.701 29.407 1.00 32.84 615 ALA B CA 1
ATOM 4039 C C . ALA B 1 217 ? 23.424 -8.251 30.810 1.00 32.10 615 ALA B C 1
ATOM 4040 O O . ALA B 1 217 ? 24.425 -8.214 31.535 1.00 31.04 615 ALA B O 1
ATOM 4042 N N . GLN B 1 218 ? 22.258 -8.788 31.143 1.00 30.58 616 GLN B N 1
ATOM 4043 C CA . GLN B 1 218 ? 22.049 -9.602 32.315 1.00 31.07 616 GLN B CA 1
ATOM 4044 C C . GLN B 1 218 ? 22.082 -11.073 31.947 1.00 30.42 616 GLN B C 1
ATOM 4045 O O . GLN B 1 218 ? 21.906 -11.446 30.798 1.00 32.39 616 GLN B O 1
ATOM 4051 N N . THR B 1 219 ? 22.249 -11.904 32.956 1.00 30.25 617 THR B N 1
ATOM 4052 C CA . THR B 1 219 ? 22.196 -13.327 32.792 1.00 31.29 617 THR B CA 1
ATOM 4053 C C . THR B 1 219 ? 21.317 -13.881 33.905 1.00 31.33 617 THR B C 1
ATOM 4054 O O . THR B 1 219 ? 21.397 -13.419 35.014 1.00 35.50 617 THR B O 1
ATOM 4058 N N . LEU B 1 220 ? 20.470 -14.848 33.607 1.00 31.75 618 LEU B N 1
ATOM 4059 C CA . LEU B 1 220 ? 19.557 -15.434 34.610 1.00 32.22 618 LEU B CA 1
ATOM 4060 C C . LEU B 1 220 ? 19.728 -16.932 34.638 1.00 31.63 618 LEU B C 1
ATOM 4061 O O . LEU B 1 220 ? 20.039 -17.550 33.597 1.00 31.71 618 LEU B O 1
ATOM 4066 N N . ALA B 1 221 ? 19.525 -17.530 35.798 1.00 31.00 619 ALA B N 1
ATOM 4067 C CA . ALA B 1 221 ? 19.586 -18.984 35.868 1.00 33.25 619 ALA B CA 1
ATOM 4068 C C . ALA B 1 221 ? 18.643 -19.526 36.909 1.00 35.08 619 ALA B C 1
ATOM 4069 O O . ALA B 1 221 ? 18.230 -18.817 37.805 1.00 34.73 619 ALA B O 1
ATOM 4071 N N . VAL B 1 222 ? 18.331 -20.809 36.802 1.00 36.30 620 VAL B N 1
ATOM 4072 C CA . VAL B 1 222 ? 17.441 -21.459 37.752 1.00 36.46 620 VAL B CA 1
ATOM 4073 C C . VAL B 1 222 ? 18.120 -22.732 38.200 1.00 36.95 620 VAL B C 1
ATOM 4074 O O . VAL B 1 222 ? 18.685 -23.444 37.377 1.00 37.53 620 VAL B O 1
ATOM 4078 N N . THR B 1 223 ? 18.043 -23.014 39.492 1.00 37.07 621 THR B N 1
ATOM 4079 C CA . THR B 1 223 ? 18.584 -24.233 40.072 1.00 38.94 621 THR B CA 1
ATOM 4080 C C . THR B 1 223 ? 17.436 -25.176 40.481 1.00 43.26 621 THR B C 1
ATOM 4081 O O . THR B 1 223 ? 16.282 -24.739 40.624 1.00 45.84 621 THR B O 1
ATOM 4085 N N . GLU B 1 224 ? 17.748 -26.457 40.656 1.00 45.30 622 GLU B N 1
ATOM 4086 C CA . GLU B 1 224 ? 16.734 -27.472 40.885 1.00 46.67 622 GLU B CA 1
ATOM 4087 C C . GLU B 1 224 ? 15.958 -27.268 42.202 1.00 46.99 622 GLU B C 1
ATOM 4088 O O . GLU B 1 224 ? 14.811 -27.706 42.336 1.00 47.10 622 GLU B O 1
ATOM 4094 N N . ASN B 1 225 ? 16.577 -26.601 43.165 1.00 44.71 623 ASN B N 1
ATOM 4095 C CA . ASN B 1 225 ? 15.921 -26.332 44.456 1.00 44.33 623 ASN B CA 1
ATOM 4096 C C . ASN B 1 225 ? 14.900 -25.211 44.398 1.00 43.17 623 ASN B C 1
ATOM 4097 O O . ASN B 1 225 ? 14.391 -24.791 45.429 1.00 44.87 623 ASN B O 1
ATOM 4102 N N . GLY B 1 226 ? 14.622 -24.696 43.204 1.00 41.86 624 GLY B N 1
ATOM 4103 C CA . GLY B 1 226 ? 13.685 -23.569 43.036 1.00 42.39 624 GLY B CA 1
ATOM 4104 C C . GLY B 1 226 ? 14.249 -22.160 43.189 1.00 41.51 624 GLY B C 1
ATOM 4105 O O . GLY B 1 226 ? 13.506 -21.173 43.099 1.00 43.76 624 GLY B O 1
ATOM 4106 N N . GLN B 1 227 ? 15.556 -22.034 43.383 1.00 40.90 625 GLN B N 1
ATOM 4107 C CA . GLN B 1 227 ? 16.165 -20.714 43.504 1.00 39.64 625 GLN B CA 1
ATOM 4108 C C . GLN B 1 227 ? 16.406 -20.127 42.094 1.00 38.04 625 GLN B C 1
ATOM 4109 O O . GLN B 1 227 ? 16.653 -20.873 41.148 1.00 39.43 625 GLN B O 1
ATOM 4115 N N . VAL B 1 228 ? 16.225 -18.815 41.949 1.00 36.49 626 VAL B N 1
ATOM 4116 C CA . VAL B 1 228 ? 16.492 -18.104 40.710 1.00 35.59 626 VAL B CA 1
ATOM 4117 C C . VAL B 1 228 ? 17.627 -17.100 40.953 1.00 36.70 626 VAL B C 1
ATOM 4118 O O . VAL B 1 228 ? 17.705 -16.529 42.047 1.00 37.87 626 VAL B O 1
ATOM 4122 N N . TRP B 1 229 ? 18.495 -16.915 39.944 1.00 34.57 627 TRP B N 1
ATOM 4123 C CA . TRP B 1 229 ? 19.727 -16.155 40.084 1.00 36.19 627 TRP B CA 1
ATOM 4124 C C . TRP B 1 229 ? 19.878 -15.181 38.960 1.00 37.08 627 TRP B C 1
ATOM 4125 O O . TRP B 1 229 ? 19.475 -15.464 37.816 1.00 40.31 627 TRP B O 1
ATOM 4136 N N . SER B 1 230 ? 20.495 -14.046 39.257 1.00 35.07 628 SER B N 1
ATOM 4137 C CA . SER B 1 230 ? 20.806 -13.094 38.226 1.00 34.24 628 SER B CA 1
ATOM 4138 C C . SER B 1 230 ? 22.156 -12.447 38.476 1.00 34.64 628 SER B C 1
ATOM 4139 O O . SER B 1 230 ? 22.603 -12.345 39.617 1.00 34.94 628 SER B O 1
ATOM 4142 N N . TRP B 1 231 ? 22.781 -12.003 37.387 1.00 34.35 629 TRP B N 1
ATOM 4143 C CA . TRP B 1 231 ? 23.977 -11.221 37.461 1.00 35.21 629 TRP B CA 1
ATOM 4144 C C . TRP B 1 231 ? 24.192 -10.492 36.149 1.00 36.03 629 TRP B C 1
ATOM 4145 O O . TRP B 1 231 ? 23.434 -10.696 35.182 1.00 36.48 629 TRP B O 1
ATOM 4156 N N . GLY B 1 232 ? 25.235 -9.661 36.105 1.00 34.89 630 GLY B N 1
ATOM 4157 C CA . GLY B 1 232 ? 25.519 -8.810 34.948 1.00 33.65 630 GLY B CA 1
ATOM 4158 C C . GLY B 1 232 ? 25.126 -7.351 35.182 1.00 34.12 630 GLY B C 1
ATOM 4159 O O . GLY B 1 232 ? 25.169 -6.839 36.337 1.00 35.76 630 GLY B O 1
ATOM 4160 N N . ASP B 1 233 ? 24.706 -6.684 34.108 1.00 31.84 631 ASP B N 1
ATOM 4161 C CA . ASP B 1 233 ? 24.361 -5.284 34.184 1.00 33.04 631 ASP B CA 1
ATOM 4162 C C . ASP B 1 233 ? 23.016 -5.059 34.859 1.00 32.87 631 ASP B C 1
ATOM 4163 O O . ASP B 1 233 ? 22.075 -5.811 34.653 1.00 32.18 631 ASP B O 1
ATOM 4168 N N . GLY B 1 234 ? 22.938 -4.000 35.657 1.00 33.94 632 GLY B N 1
ATOM 4169 C CA . GLY B 1 234 ? 21.790 -3.759 36.524 1.00 34.88 632 GLY B CA 1
ATOM 4170 C C . GLY B 1 234 ? 20.799 -2.723 36.054 1.00 35.80 632 GLY B C 1
ATOM 4171 O O . GLY B 1 234 ? 19.742 -2.547 36.667 1.00 36.12 632 GLY B O 1
ATOM 4172 N N . ASP B 1 235 ? 21.125 -2.053 34.960 1.00 36.38 633 ASP B N 1
ATOM 4173 C CA . ASP B 1 235 ? 20.250 -1.029 34.393 1.00 37.32 633 ASP B CA 1
ATOM 4174 C C . ASP B 1 235 ? 18.803 -1.510 34.261 1.00 36.33 633 ASP B C 1
ATOM 4175 O O . ASP B 1 235 ? 18.546 -2.665 33.930 1.00 34.42 633 ASP B O 1
ATOM 4180 N N . TYR B 1 236 ? 17.881 -0.602 34.567 1.00 37.03 634 TYR B N 1
ATOM 4181 C CA . TYR B 1 236 ? 16.430 -0.819 34.486 1.00 37.01 634 TYR B CA 1
ATOM 4182 C C . TYR B 1 236 ? 15.901 -1.838 35.481 1.00 37.86 634 TYR B C 1
ATOM 4183 O O . TYR B 1 236 ? 14.745 -2.222 35.413 1.00 41.91 634 TYR B O 1
ATOM 4192 N N . GLY B 1 237 ? 16.730 -2.242 36.431 1.00 37.43 635 GLY B N 1
ATOM 4193 C CA . GLY B 1 237 ? 16.339 -3.204 37.462 1.00 37.23 635 GLY B CA 1
ATOM 4194 C C . GLY B 1 237 ? 16.100 -4.594 36.963 1.00 35.05 635 GLY B C 1
ATOM 4195 O O . GLY B 1 237 ? 15.468 -5.403 37.639 1.00 33.94 635 GLY B O 1
ATOM 4196 N N . LYS B 1 238 ? 16.627 -4.886 35.784 1.00 34.49 636 LYS B N 1
ATOM 4197 C CA . LYS B 1 238 ? 16.485 -6.228 35.193 1.00 34.34 636 LYS B CA 1
ATOM 4198 C C . LYS B 1 238 ? 17.069 -7.376 36.006 1.00 33.61 636 LYS B C 1
ATOM 4199 O O . LYS B 1 238 ? 16.745 -8.514 35.725 1.00 33.50 636 LYS B O 1
ATOM 4205 N N . LEU B 1 239 ? 17.915 -7.098 36.999 1.00 36.03 637 LEU B N 1
ATOM 4206 C CA . LEU B 1 239 ? 18.448 -8.172 37.867 1.00 34.61 637 LEU B CA 1
ATOM 4207 C C . LEU B 1 239 ? 17.439 -8.604 38.898 1.00 34.88 637 LEU B C 1
ATOM 4208 O O . LEU B 1 239 ? 17.549 -9.711 39.437 1.00 36.94 637 LEU B O 1
ATOM 4213 N N . GLY B 1 240 ? 16.438 -7.767 39.164 1.00 34.76 638 GLY B N 1
ATOM 4214 C CA . GLY B 1 240 ? 15.330 -8.125 40.064 1.00 33.64 638 GLY B CA 1
ATOM 4215 C C . GLY B 1 240 ? 15.526 -7.837 41.539 1.00 34.16 638 GLY B C 1
ATOM 4216 O O . GLY B 1 240 ? 14.783 -8.349 42.363 1.00 35.60 638 GLY B O 1
ATOM 4217 N N . ARG B 1 241 ? 16.502 -7.011 41.895 1.00 35.40 639 ARG B N 1
ATOM 4218 C CA . ARG B 1 241 ? 16.741 -6.679 43.325 1.00 37.07 639 ARG B CA 1
ATOM 4219 C C . ARG B 1 241 ? 16.664 -5.169 43.588 1.00 38.93 639 ARG B C 1
ATOM 4220 O O . ARG B 1 241 ? 17.353 -4.662 44.450 1.00 39.81 639 ARG B O 1
ATOM 4228 N N . GLY B 1 242 ? 15.840 -4.452 42.836 1.00 39.71 640 GLY B N 1
ATOM 4229 C CA . GLY B 1 242 ? 15.723 -2.998 42.998 1.00 39.89 640 GLY B CA 1
ATOM 4230 C C . GLY B 1 242 ? 16.868 -2.205 42.375 1.00 39.51 640 GLY B C 1
ATOM 4231 O O . GLY B 1 242 ? 17.910 -2.759 41.983 1.00 39.86 640 GLY B O 1
ATOM 4232 N N . GLY B 1 243 ? 16.662 -0.901 42.257 1.00 39.19 641 GLY B N 1
ATOM 4233 C CA . GLY B 1 243 ? 17.685 0.003 41.779 1.00 39.86 641 GLY B CA 1
ATOM 4234 C C . GLY B 1 243 ? 18.270 -0.373 40.441 1.00 40.20 641 GLY B C 1
ATOM 4235 O O . GLY B 1 243 ? 17.587 -0.933 39.554 1.00 39.23 641 GLY B O 1
ATOM 4236 N N . SER B 1 244 ? 19.536 -0.056 40.267 1.00 41.46 642 SER B N 1
ATOM 4237 C CA . SER B 1 244 ? 20.174 -0.363 39.006 1.00 42.62 642 SER B CA 1
ATOM 4238 C C . SER B 1 244 ? 21.640 -0.799 39.115 1.00 42.58 642 SER B C 1
ATOM 4239 O O . SER B 1 244 ? 22.385 -0.717 38.149 1.00 43.51 642 SER B O 1
ATOM 4242 N N . ASP B 1 245 ? 22.032 -1.300 40.274 1.00 42.47 643 ASP B N 1
ATOM 4243 C CA . ASP B 1 245 ? 23.395 -1.774 40.473 1.00 41.24 643 ASP B CA 1
ATOM 4244 C C . ASP B 1 245 ? 23.603 -3.109 39.767 1.00 38.94 643 ASP B C 1
ATOM 4245 O O . ASP B 1 245 ? 22.741 -3.973 39.812 1.00 38.19 643 ASP B O 1
ATOM 4250 N N . GLY B 1 246 ? 24.767 -3.282 39.153 1.00 36.73 644 GLY B N 1
ATOM 4251 C CA . GLY B 1 246 ? 25.142 -4.563 38.556 1.00 35.50 644 GLY B CA 1
ATOM 4252 C C . GLY B 1 246 ? 25.853 -5.476 39.546 1.00 34.67 644 GLY B C 1
ATOM 4253 O O . GLY B 1 246 ? 26.140 -5.086 40.654 1.00 34.18 644 GLY B O 1
ATOM 4254 N N . CYS B 1 247 ? 26.115 -6.709 39.137 1.00 34.67 645 CYS B N 1
ATOM 4255 C CA . CYS B 1 247 ? 26.978 -7.574 39.905 1.00 35.93 645 CYS B CA 1
ATOM 4256 C C . CYS B 1 247 ? 27.662 -8.571 38.972 1.00 35.56 645 CYS B C 1
ATOM 4257 O O . CYS B 1 247 ? 27.214 -8.801 37.844 1.00 34.99 645 CYS B O 1
ATOM 4260 N N . LYS B 1 248 ? 28.780 -9.106 39.435 1.00 35.88 646 LYS B N 1
ATOM 4261 C CA . LYS B 1 248 ? 29.672 -9.884 38.604 1.00 37.08 646 LYS B CA 1
ATOM 4262 C C . LYS B 1 248 ? 29.753 -11.351 38.977 1.00 35.36 646 LYS B C 1
ATOM 4263 O O . LYS B 1 248 ? 30.507 -12.113 38.377 1.00 32.84 646 LYS B O 1
ATOM 4269 N N . THR B 1 249 ? 28.947 -11.739 39.945 1.00 35.51 647 THR B N 1
ATOM 4270 C CA . THR B 1 249 ? 28.785 -13.136 40.296 1.00 36.13 647 THR B CA 1
ATOM 4271 C C . THR B 1 249 ? 27.300 -13.357 40.571 1.00 34.05 647 THR B C 1
ATOM 4272 O O . THR B 1 249 ? 26.594 -12.417 40.877 1.00 35.42 647 THR B O 1
ATOM 4276 N N . PRO B 1 250 ? 26.822 -14.600 40.457 1.00 33.51 648 PRO B N 1
ATOM 4277 C CA . PRO B 1 250 ? 25.395 -14.897 40.615 1.00 32.58 648 PRO B CA 1
ATOM 4278 C C . PRO B 1 250 ? 24.857 -14.549 41.980 1.00 34.86 648 PRO B C 1
ATOM 4279 O O . PRO B 1 250 ? 25.507 -14.821 42.993 1.00 36.60 648 PRO B O 1
ATOM 4283 N N . LYS B 1 251 ? 23.678 -13.957 42.006 1.00 35.54 649 LYS B N 1
ATOM 4284 C CA . LYS B 1 251 ? 23.027 -13.582 43.244 1.00 38.53 649 LYS B CA 1
ATOM 4285 C C . LYS B 1 251 ? 21.544 -13.942 43.168 1.00 37.82 649 LYS B C 1
ATOM 4286 O O . LYS B 1 251 ? 20.932 -13.867 42.096 1.00 35.77 649 LYS B O 1
ATOM 4292 N N . LEU B 1 252 ? 20.983 -14.287 44.327 1.00 37.34 650 LEU B N 1
ATOM 4293 C CA . LEU B 1 252 ? 19.624 -14.770 44.432 1.00 38.95 650 LEU B CA 1
ATOM 4294 C C . LEU B 1 252 ? 18.583 -13.699 44.181 1.00 38.51 650 LEU B C 1
ATOM 4295 O O . LEU B 1 252 ? 18.755 -12.544 44.588 1.00 38.88 650 LEU B O 1
ATOM 4300 N N . ILE B 1 253 ? 17.518 -14.058 43.470 1.00 38.61 651 ILE B N 1
ATOM 4301 C CA . ILE B 1 253 ? 16.363 -13.165 43.341 1.00 38.64 651 ILE B CA 1
ATOM 4302 C C . ILE B 1 253 ? 15.378 -13.560 44.437 1.00 40.61 651 ILE B C 1
ATOM 4303 O O . ILE B 1 253 ? 14.606 -14.498 44.282 1.00 40.71 651 ILE B O 1
ATOM 4308 N N . GLU B 1 254 ? 15.443 -12.857 45.561 1.00 43.68 652 GLU B N 1
ATOM 4309 C CA . GLU B 1 254 ? 14.675 -13.234 46.751 1.00 47.02 652 GLU B CA 1
ATOM 4310 C C . GLU B 1 254 ? 13.166 -13.157 46.526 1.00 48.61 652 GLU B C 1
ATOM 4311 O O . GLU B 1 254 ? 12.436 -13.900 47.148 1.00 47.74 652 GLU B O 1
ATOM 4314 N N . LYS B 1 255 ? 12.695 -12.266 45.652 1.00 49.97 653 LYS B N 1
ATOM 4315 C CA . LYS B 1 255 ? 11.237 -12.134 45.431 1.00 52.22 653 LYS B CA 1
ATOM 4316 C C . LYS B 1 255 ? 10.623 -13.336 44.759 1.00 48.71 653 LYS B C 1
ATOM 4317 O O . LYS B 1 255 ? 9.426 -13.534 44.874 1.00 51.27 653 LYS B O 1
ATOM 4323 N N . LEU B 1 256 ? 11.441 -14.149 44.100 1.00 44.19 654 LEU B N 1
ATOM 4324 C CA . LEU B 1 256 ? 10.980 -15.377 43.456 1.00 42.72 654 LEU B CA 1
ATOM 4325 C C . LEU B 1 256 ? 11.122 -16.651 44.303 1.00 43.40 654 LEU B C 1
ATOM 4326 O O . LEU B 1 256 ? 10.810 -17.740 43.851 1.00 43.44 654 LEU B O 1
ATOM 4331 N N . GLN B 1 257 ? 11.525 -16.520 45.552 1.00 44.09 655 GLN B N 1
ATOM 4332 C CA . GLN B 1 257 ? 11.658 -17.687 46.401 1.00 44.78 655 GLN B CA 1
ATOM 4333 C C . GLN B 1 257 ? 10.320 -18.410 46.554 1.00 47.71 655 GLN B C 1
ATOM 4334 O O . GLN B 1 257 ? 9.260 -17.787 46.651 1.00 50.16 655 GLN B O 1
ATOM 4340 N N . ASP B 1 258 ? 10.378 -19.734 46.554 1.00 49.23 656 ASP B N 1
ATOM 4341 C CA . ASP B 1 258 ? 9.234 -20.590 46.897 1.00 50.69 656 ASP B CA 1
ATOM 4342 C C . ASP B 1 258 ? 8.120 -20.520 45.862 1.00 52.77 656 ASP B C 1
ATOM 4343 O O . ASP B 1 258 ? 6.993 -20.893 46.161 1.00 54.59 656 ASP B O 1
ATOM 4348 N N . LEU B 1 259 ? 8.428 -20.071 44.642 1.00 52.44 657 LEU B N 1
ATOM 4349 C CA . LEU B 1 259 ? 7.411 -20.026 43.558 1.00 51.69 657 LEU B CA 1
ATOM 4350 C C . LEU B 1 259 ? 7.531 -21.141 42.553 1.00 51.45 657 LEU B C 1
ATOM 4351 O O . LEU B 1 259 ? 6.715 -21.219 41.642 1.00 52.15 657 LEU B O 1
ATOM 4356 N N . ASP B 1 260 ? 8.543 -21.996 42.706 1.00 50.85 658 ASP B N 1
ATOM 4357 C CA A ASP B 1 260 ? 8.724 -23.109 41.810 0.50 50.32 658 ASP B CA 1
ATOM 4358 C CA B ASP B 1 260 ? 8.725 -23.133 41.823 0.50 51.21 658 ASP B CA 1
ATOM 4359 C C . ASP B 1 260 ? 8.894 -22.609 40.382 1.00 48.70 658 ASP B C 1
ATOM 4360 O O . ASP B 1 260 ? 8.182 -23.015 39.476 1.00 51.28 658 ASP B O 1
ATOM 4369 N N . VAL B 1 261 ? 9.846 -21.703 40.185 1.00 46.75 659 VAL B N 1
ATOM 4370 C CA . VAL B 1 261 ? 10.208 -21.215 38.851 1.00 44.67 659 VAL B CA 1
ATOM 4371 C C . VAL B 1 261 ? 10.995 -22.300 38.141 1.00 45.37 659 VAL B C 1
ATOM 4372 O O . VAL B 1 261 ? 11.853 -22.947 38.746 1.00 46.21 659 VAL B O 1
ATOM 4376 N N . VAL B 1 262 ? 10.711 -22.496 36.857 1.00 45.83 660 VAL B N 1
ATOM 4377 C CA . VAL B 1 262 ? 11.375 -23.553 36.078 1.00 45.79 660 VAL B CA 1
ATOM 4378 C C . VAL B 1 262 ? 12.055 -23.073 34.801 1.00 45.34 660 VAL B C 1
ATOM 4379 O O . VAL B 1 262 ? 12.897 -23.790 34.266 1.00 48.38 660 VAL B O 1
ATOM 4383 N N . LYS B 1 263 ? 11.698 -21.891 34.304 1.00 43.83 661 LYS B N 1
ATOM 4384 C CA . LYS B 1 263 ? 12.353 -21.347 33.133 1.00 43.53 661 LYS B CA 1
ATOM 4385 C C . LYS B 1 263 ? 12.548 -19.853 33.277 1.00 42.91 661 LYS B C 1
ATOM 4386 O O . LYS B 1 263 ? 11.737 -19.182 33.900 1.00 43.41 661 LYS B O 1
ATOM 4391 N N . VAL B 1 264 ? 13.633 -19.353 32.691 1.00 40.39 662 VAL B N 1
ATOM 4392 C CA . VAL B 1 264 ? 13.868 -17.935 32.567 1.00 39.05 662 VAL B CA 1
ATOM 4393 C C . VAL B 1 264 ? 14.123 -17.574 31.098 1.00 40.19 662 VAL B C 1
ATOM 4394 O O . VAL B 1 264 ? 14.537 -18.417 30.294 1.00 36.11 662 VAL B O 1
ATOM 4398 N N . ARG B 1 265 ? 13.832 -16.314 30.756 1.00 41.35 663 ARG B N 1
ATOM 4399 C CA . ARG B 1 265 ? 14.091 -15.785 29.428 1.00 41.47 663 ARG B CA 1
ATOM 4400 C C . ARG B 1 265 ? 14.528 -14.340 29.589 1.00 39.88 663 ARG B C 1
ATOM 4401 O O . ARG B 1 265 ? 14.186 -13.703 30.575 1.00 40.07 663 ARG B O 1
ATOM 4409 N N . CYS B 1 266 ? 15.287 -13.850 28.611 1.00 37.58 664 CYS B N 1
ATOM 4410 C CA . CYS B 1 266 ? 15.735 -12.473 28.549 1.00 36.97 664 CYS B CA 1
ATOM 4411 C C . CYS B 1 266 ? 15.295 -11.884 27.232 1.00 35.27 664 CYS B C 1
ATOM 4412 O O . CYS B 1 266 ? 15.527 -12.467 26.195 1.00 36.43 664 CYS B O 1
ATOM 4415 N N . GLY B 1 267 ? 14.673 -10.725 27.259 1.00 35.39 665 GLY B N 1
ATOM 4416 C CA . GLY B 1 267 ? 14.531 -9.918 26.041 1.00 35.28 665 GLY B CA 1
ATOM 4417 C C . GLY B 1 267 ? 15.491 -8.773 26.209 1.00 33.85 665 GLY B C 1
ATOM 4418 O O . GLY B 1 267 ? 16.305 -8.803 27.109 1.00 35.54 665 GLY B O 1
ATOM 4419 N N . SER B 1 268 ? 15.378 -7.743 25.389 1.00 35.03 666 SER B N 1
ATOM 4420 C CA . SER B 1 268 ? 16.305 -6.626 25.477 1.00 34.07 666 SER B CA 1
ATOM 4421 C C . SER B 1 268 ? 16.038 -5.834 26.754 1.00 34.32 666 SER B C 1
ATOM 4422 O O . SER B 1 268 ? 15.034 -5.135 26.872 1.00 33.77 666 SER B O 1
ATOM 4425 N N . GLN B 1 269 ? 16.950 -5.961 27.707 1.00 34.74 667 GLN B N 1
ATOM 4426 C CA . GLN B 1 269 ? 16.939 -5.204 28.964 1.00 36.26 667 GLN B CA 1
ATOM 4427 C C . GLN B 1 269 ? 15.772 -5.541 29.876 1.00 37.63 667 GLN B C 1
ATOM 4428 O O . GLN B 1 269 ? 15.402 -4.735 30.730 1.00 40.89 667 GLN B O 1
ATOM 4434 N N . PHE B 1 270 ? 15.177 -6.719 29.683 1.00 36.84 668 PHE B N 1
ATOM 4435 C CA . PHE B 1 270 ? 14.129 -7.204 30.588 1.00 36.51 668 PHE B CA 1
ATOM 4436 C C . PHE B 1 270 ? 14.194 -8.707 30.731 1.00 37.14 668 PHE B C 1
ATOM 4437 O O . PHE B 1 270 ? 14.854 -9.405 29.939 1.00 37.54 668 PHE B O 1
ATOM 4445 N N . SER B 1 271 ? 13.519 -9.196 31.760 1.00 37.14 669 SER B N 1
ATOM 4446 C CA . SER B 1 271 ? 13.682 -10.559 32.203 1.00 36.76 669 SER B CA 1
ATOM 4447 C C . SER B 1 271 ? 12.308 -11.180 32.436 1.00 37.72 669 SER B C 1
ATOM 4448 O O . SER B 1 271 ? 11.366 -10.484 32.748 1.00 36.76 669 SER B O 1
ATOM 4451 N N . ILE B 1 272 ? 12.250 -12.502 32.322 1.00 37.89 670 ILE B N 1
ATOM 4452 C CA . ILE B 1 272 ? 11.050 -13.276 32.442 1.00 39.70 670 ILE B CA 1
ATOM 4453 C C . ILE B 1 272 ? 11.317 -14.520 33.268 1.00 39.17 670 ILE B C 1
ATOM 4454 O O . ILE B 1 272 ? 12.370 -15.142 33.145 1.00 42.87 670 ILE B O 1
ATOM 4459 N N . ALA B 1 273 ? 10.361 -14.905 34.081 1.00 38.70 671 ALA B N 1
ATOM 4460 C CA . ALA B 1 273 ? 10.397 -16.171 34.774 1.00 38.43 671 ALA B CA 1
ATOM 4461 C C . ALA B 1 273 ? 9.050 -16.833 34.668 1.00 39.53 671 ALA B C 1
ATOM 4462 O O . ALA B 1 273 ? 8.024 -16.184 34.701 1.00 38.56 671 ALA B O 1
ATOM 4464 N N . LEU B 1 274 ? 9.073 -18.153 34.593 1.00 40.82 672 LEU B N 1
ATOM 4465 C CA . LEU B 1 274 ? 7.898 -18.949 34.389 1.00 40.59 672 LEU B CA 1
ATOM 4466 C C . LEU B 1 274 ? 7.851 -20.008 35.475 1.00 41.59 672 LEU B C 1
ATOM 4467 O O . LEU B 1 274 ? 8.835 -20.721 35.683 1.00 41.52 672 LEU B O 1
ATOM 4472 N N . THR B 1 275 ? 6.713 -20.166 36.141 1.00 42.54 673 THR B N 1
ATOM 4473 C CA . THR B 1 275 ? 6.598 -21.190 37.194 1.00 43.30 673 THR B CA 1
ATOM 4474 C C . THR B 1 275 ? 6.152 -22.534 36.670 1.00 46.04 673 THR B C 1
ATOM 4475 O O . THR B 1 275 ? 5.640 -22.636 35.579 1.00 47.59 673 THR B O 1
ATOM 4479 N N . LYS B 1 276 ? 6.346 -23.566 37.474 1.00 49.64 674 LYS B N 1
ATOM 4480 C CA . LYS B 1 276 ? 5.809 -24.902 37.188 1.00 53.75 674 LYS B CA 1
ATOM 4481 C C . LYS B 1 276 ? 4.282 -24.880 37.007 1.00 55.03 674 LYS B C 1
ATOM 4482 O O . LYS B 1 276 ? 3.730 -25.670 36.247 1.00 56.43 674 LYS B O 1
ATOM 4486 N N . ASP B 1 277 ? 3.598 -23.990 37.717 1.00 56.63 675 ASP B N 1
ATOM 4487 C CA . ASP B 1 277 ? 2.126 -23.949 37.650 1.00 58.83 675 ASP B CA 1
ATOM 4488 C C . ASP B 1 277 ? 1.614 -22.901 36.655 1.00 55.76 675 ASP B C 1
ATOM 4489 O O . ASP B 1 277 ? 0.441 -22.538 36.666 1.00 56.95 675 ASP B O 1
ATOM 4494 N N . GLY B 1 278 ? 2.506 -22.419 35.803 1.00 51.17 676 GLY B N 1
ATOM 4495 C CA . GLY B 1 278 ? 2.112 -21.637 34.654 1.00 49.76 676 GLY B CA 1
ATOM 4496 C C . GLY B 1 278 ? 1.960 -20.140 34.836 1.00 49.28 676 GLY B C 1
ATOM 4497 O O . GLY B 1 278 ? 1.372 -19.473 33.984 1.00 48.19 676 GLY B O 1
ATOM 4498 N N . GLN B 1 279 ? 2.479 -19.597 35.935 1.00 50.17 677 GLN B N 1
ATOM 4499 C CA . GLN B 1 279 ? 2.483 -18.150 36.139 1.00 50.28 677 GLN B CA 1
ATOM 4500 C C . GLN B 1 279 ? 3.756 -17.554 35.556 1.00 46.69 677 GLN B C 1
ATOM 4501 O O . GLN B 1 279 ? 4.790 -18.216 35.474 1.00 45.94 677 GLN B O 1
ATOM 4507 N N . VAL B 1 280 ? 3.658 -16.306 35.127 1.00 45.34 678 VAL B N 1
ATOM 4508 C CA . VAL B 1 280 ? 4.747 -15.597 34.464 1.00 42.95 678 VAL B CA 1
ATOM 4509 C C . VAL B 1 280 ? 5.061 -14.311 35.225 1.00 42.30 678 VAL B C 1
ATOM 4510 O O . VAL B 1 280 ? 4.155 -13.563 35.572 1.00 46.60 678 VAL B O 1
ATOM 4514 N N . TYR B 1 281 ? 6.335 -14.037 35.452 1.00 40.05 679 TYR B N 1
ATOM 4515 C CA . TYR B 1 281 ? 6.763 -12.767 36.035 1.00 39.48 679 TYR B CA 1
ATOM 4516 C C . TYR B 1 281 ? 7.691 -12.061 35.054 1.00 38.03 679 TYR B C 1
ATOM 4517 O O . TYR B 1 281 ? 8.501 -12.699 34.395 1.00 37.03 679 TYR B O 1
ATOM 4526 N N . SER B 1 282 ? 7.521 -10.759 34.903 1.00 38.61 680 SER B N 1
ATOM 4527 C CA . SER B 1 282 ? 8.408 -9.976 34.058 1.00 38.38 680 SER B CA 1
ATOM 4528 C C . SER B 1 282 ? 8.855 -8.754 34.812 1.00 38.50 680 SER B C 1
ATOM 4529 O O . SER B 1 282 ? 8.123 -8.213 35.651 1.00 41.64 680 SER B O 1
ATOM 4532 N N . TRP B 1 283 ? 10.076 -8.345 34.539 1.00 36.87 681 TRP B N 1
ATOM 4533 C CA . TRP B 1 283 ? 10.651 -7.172 35.148 1.00 37.37 681 TRP B CA 1
ATOM 4534 C C . TRP B 1 283 ? 11.804 -6.644 34.275 1.00 37.18 681 TRP B C 1
ATOM 4535 O O . TRP B 1 283 ? 12.261 -7.336 33.360 1.00 36.98 681 TRP B O 1
ATOM 4546 N N . GLY B 1 284 ? 12.243 -5.419 34.550 1.00 38.37 682 GLY B N 1
ATOM 4547 C CA . GLY B 1 284 ? 13.245 -4.734 33.738 1.00 37.53 682 GLY B CA 1
ATOM 4548 C C . GLY B 1 284 ? 12.694 -3.477 33.044 1.00 39.11 682 GLY B C 1
ATOM 4549 O O . GLY B 1 284 ? 11.835 -2.788 33.571 1.00 38.23 682 GLY B O 1
ATOM 4550 N N . LYS B 1 285 ? 13.203 -3.201 31.844 1.00 38.45 683 LYS B N 1
ATOM 4551 C CA . LYS B 1 285 ? 12.894 -1.985 31.124 1.00 38.80 683 LYS B CA 1
ATOM 4552 C C . LYS B 1 285 ? 11.485 -2.035 30.587 1.00 39.05 683 LYS B C 1
ATOM 4553 O O . LYS B 1 285 ? 11.035 -3.065 30.069 1.00 38.37 683 LYS B O 1
ATOM 4559 N N . GLY B 1 286 ? 10.813 -0.903 30.637 1.00 39.73 684 GLY B N 1
ATOM 4560 C CA . GLY B 1 286 ? 9.390 -0.833 30.370 1.00 42.71 684 GLY B CA 1
ATOM 4561 C C . GLY B 1 286 ? 9.011 -0.271 29.004 1.00 43.99 684 GLY B C 1
ATOM 4562 O O . GLY B 1 286 ? 7.852 -0.347 28.612 1.00 46.81 684 GLY B O 1
ATOM 4563 N N . ASP B 1 287 ? 9.980 0.268 28.272 1.00 43.92 685 ASP B N 1
ATOM 4564 C CA . ASP B 1 287 ? 9.700 0.968 27.017 1.00 45.11 685 ASP B CA 1
ATOM 4565 C C . ASP B 1 287 ? 9.028 0.060 25.998 1.00 44.10 685 ASP B C 1
ATOM 4566 O O . ASP B 1 287 ? 9.290 -1.139 25.941 1.00 40.61 685 ASP B O 1
ATOM 4571 N N . ASN B 1 288 ? 8.128 0.650 25.217 1.00 45.32 686 ASN B N 1
ATOM 4572 C CA . ASN B 1 288 ? 7.459 -0.056 24.145 1.00 44.26 686 ASN B CA 1
ATOM 4573 C C . ASN B 1 288 ? 6.594 -1.215 24.669 1.00 43.71 686 ASN B C 1
ATOM 4574 O O . ASN B 1 288 ? 6.301 -2.127 23.922 1.00 41.77 686 ASN B O 1
ATOM 4579 N N . GLN B 1 289 ? 6.185 -1.147 25.952 1.00 43.63 687 GLN B N 1
ATOM 4580 C CA . GLN B 1 289 ? 5.279 -2.115 26.574 1.00 42.77 687 GLN B CA 1
ATOM 4581 C C . GLN B 1 289 ? 5.832 -3.522 26.625 1.00 41.91 687 GLN B C 1
ATOM 4582 O O . GLN B 1 289 ? 5.075 -4.476 26.745 1.00 43.15 687 GLN B O 1
ATOM 4588 N N . ARG B 1 290 ? 7.146 -3.667 26.593 1.00 40.84 688 ARG B N 1
ATOM 4589 C CA . ARG B 1 290 ? 7.744 -4.992 26.517 1.00 40.06 688 ARG B CA 1
ATOM 4590 C C . ARG B 1 290 ? 7.489 -5.896 27.733 1.00 40.59 688 ARG B C 1
ATOM 4591 O O . ARG B 1 290 ? 7.563 -7.111 27.631 1.00 39.64 688 ARG B O 1
ATOM 4599 N N . LEU B 1 291 ? 7.168 -5.317 28.875 1.00 43.27 689 LEU B N 1
ATOM 4600 C CA . LEU B 1 291 ? 6.888 -6.121 30.085 1.00 43.51 689 LEU B CA 1
ATOM 4601 C C . LEU B 1 291 ? 5.480 -6.706 30.148 1.00 43.15 689 LEU B C 1
ATOM 4602 O O . LEU B 1 291 ? 5.253 -7.644 30.906 1.00 42.88 689 LEU B O 1
ATOM 4607 N N . GLY B 1 292 ? 4.536 -6.114 29.415 1.00 42.94 690 GLY B N 1
ATOM 4608 C CA . GLY B 1 292 ? 3.131 -6.583 29.392 1.00 44.10 690 GLY B CA 1
ATOM 4609 C C . GLY B 1 292 ? 2.215 -6.204 30.542 1.00 44.49 690 GLY B C 1
ATOM 4610 O O . GLY B 1 292 ? 1.130 -6.705 30.635 1.00 48.23 690 GLY B O 1
ATOM 4611 N N . HIS B 1 293 ? 2.645 -5.323 31.430 1.00 45.42 691 HIS B N 1
ATOM 4612 C CA . HIS B 1 293 ? 1.835 -4.935 32.590 1.00 46.65 691 HIS B CA 1
ATOM 4613 C C . HIS B 1 293 ? 0.897 -3.791 32.314 1.00 47.61 691 HIS B C 1
ATOM 4614 O O . HIS B 1 293 ? 0.078 -3.476 33.165 1.00 51.63 691 HIS B O 1
ATOM 4621 N N . GLY B 1 294 ? 1.006 -3.158 31.154 1.00 46.53 692 GLY B N 1
ATOM 4622 C CA . GLY B 1 294 ? 0.033 -2.155 30.744 1.00 48.36 692 GLY B CA 1
ATOM 4623 C C . GLY B 1 294 ? 0.498 -0.717 30.808 1.00 49.63 692 GLY B C 1
ATOM 4624 O O . GLY B 1 294 ? -0.216 0.193 30.379 1.00 53.05 692 GLY B O 1
ATOM 4625 N N . THR B 1 295 ? 1.686 -0.488 31.338 1.00 49.38 693 THR B N 1
ATOM 4626 C CA . THR B 1 295 ? 2.341 0.831 31.252 1.00 50.12 693 THR B CA 1
ATOM 4627 C C . THR B 1 295 ? 3.785 0.620 30.873 1.00 48.93 693 THR B C 1
ATOM 4628 O O . THR B 1 295 ? 4.222 -0.507 30.785 1.00 46.34 693 THR B O 1
ATOM 4632 N N . GLU B 1 296 ? 4.532 1.711 30.681 1.00 51.92 694 GLU B N 1
ATOM 4633 C CA . GLU B 1 296 ? 5.936 1.640 30.246 1.00 50.93 694 GLU B CA 1
ATOM 4634 C C . GLU B 1 296 ? 6.930 1.949 31.368 1.00 50.79 694 GLU B C 1
ATOM 4635 O O . GLU B 1 296 ? 8.114 2.154 31.116 1.00 51.94 694 GLU B O 1
ATOM 4641 N N . GLU B 1 297 ? 6.452 2.004 32.605 1.00 51.25 695 GLU B N 1
ATOM 4642 C CA . GLU B 1 297 ? 7.341 2.202 33.750 1.00 50.25 695 GLU B CA 1
ATOM 4643 C C . GLU B 1 297 ? 8.305 1.000 33.836 1.00 48.10 695 GLU B C 1
ATOM 4644 O O . GLU B 1 297 ? 7.916 -0.161 33.632 1.00 48.67 695 GLU B O 1
ATOM 4646 N N . HIS B 1 298 ? 9.569 1.282 34.113 1.00 46.00 696 HIS B N 1
ATOM 4647 C CA . HIS B 1 298 ? 10.525 0.232 34.455 1.00 42.13 696 HIS B CA 1
ATOM 4648 C C . HIS B 1 298 ? 10.029 -0.440 35.731 1.00 42.40 696 HIS B C 1
ATOM 4649 O O . HIS B 1 298 ? 9.454 0.220 36.592 1.00 44.60 696 HIS B O 1
ATOM 4656 N N . VAL B 1 299 ? 10.259 -1.736 35.857 1.00 40.40 697 VAL B N 1
ATOM 4657 C CA . VAL B 1 299 ? 9.830 -2.486 37.015 1.00 41.34 697 VAL B CA 1
ATOM 4658 C C . VAL B 1 299 ? 11.055 -3.188 37.562 1.00 41.32 697 VAL B C 1
ATOM 4659 O O . VAL B 1 299 ? 11.689 -3.982 36.846 1.00 39.66 697 VAL B O 1
ATOM 4663 N N . ARG B 1 300 ? 11.392 -2.916 38.827 1.00 41.17 698 ARG B N 1
ATOM 4664 C CA . ARG B 1 300 ? 12.721 -3.286 39.344 1.00 40.49 698 ARG B CA 1
ATOM 4665 C C . ARG B 1 300 ? 12.742 -4.527 40.251 1.00 40.20 698 ARG B C 1
ATOM 4666 O O . ARG B 1 300 ? 13.792 -4.946 40.718 1.00 37.21 698 ARG B O 1
ATOM 4674 N N . TYR B 1 301 ? 11.565 -5.103 40.464 1.00 40.84 699 TYR B N 1
ATOM 4675 C CA . TYR B 1 301 ? 11.450 -6.411 41.091 1.00 41.27 699 TYR B CA 1
ATOM 4676 C C . TYR B 1 301 ? 10.464 -7.245 40.280 1.00 41.46 699 TYR B C 1
ATOM 4677 O O . TYR B 1 301 ? 9.528 -6.698 39.705 1.00 42.44 699 TYR B O 1
ATOM 4686 N N . PRO B 1 302 ? 10.645 -8.568 40.264 1.00 39.49 700 PRO B N 1
ATOM 4687 C CA . PRO B 1 302 ? 9.738 -9.423 39.532 1.00 40.08 700 PRO B CA 1
ATOM 4688 C C . PRO B 1 302 ? 8.278 -9.126 39.836 1.00 40.08 700 PRO B C 1
ATOM 4689 O O . PRO B 1 302 ? 7.931 -9.040 40.965 1.00 40.15 700 PRO B O 1
ATOM 4693 N N . LYS B 1 303 ? 7.455 -8.971 38.811 1.00 40.96 701 LYS B N 1
ATOM 4694 C CA . LYS B 1 303 ? 6.055 -8.642 38.988 1.00 43.82 701 LYS B CA 1
ATOM 4695 C C . LYS B 1 303 ? 5.197 -9.640 38.209 1.00 45.04 701 LYS B C 1
ATOM 4696 O O . LYS B 1 303 ? 5.485 -9.940 37.046 1.00 43.50 701 LYS B O 1
ATOM 4702 N N . LEU B 1 304 ? 4.166 -10.167 38.865 1.00 45.94 702 LEU B N 1
ATOM 4703 C CA . LEU B 1 304 ? 3.274 -11.122 38.246 1.00 47.22 702 LEU B CA 1
ATOM 4704 C C . LEU B 1 304 ? 2.558 -10.469 37.066 1.00 49.42 702 LEU B C 1
ATOM 4705 O O . LEU B 1 304 ? 2.006 -9.374 37.185 1.00 51.79 702 LEU B O 1
ATOM 4710 N N . LEU B 1 305 ? 2.560 -11.161 35.932 1.00 49.70 703 LEU B N 1
ATOM 4711 C CA . LEU B 1 305 ? 1.923 -10.678 34.715 1.00 50.78 703 LEU B CA 1
ATOM 4712 C C . LEU B 1 305 ? 0.430 -11.029 34.747 1.00 55.09 703 LEU B C 1
ATOM 4713 O O . LEU B 1 305 ? 0.018 -12.136 34.370 1.00 54.65 703 LEU B O 1
ATOM 4718 N N . GLU B 1 306 ? -0.376 -10.074 35.208 1.00 59.28 704 GLU B N 1
ATOM 4719 C CA . GLU B 1 306 ? -1.778 -10.336 35.532 1.00 63.04 704 GLU B CA 1
ATOM 4720 C C . GLU B 1 306 ? -2.592 -10.771 34.312 1.00 62.39 704 GLU B C 1
ATOM 4721 O O . GLU B 1 306 ? -3.498 -11.601 34.419 1.00 62.27 704 GLU B O 1
ATOM 4727 N N . GLY B 1 307 ? -2.259 -10.235 33.147 1.00 61.66 705 GLY B N 1
ATOM 4728 C CA . GLY B 1 307 ? -3.008 -10.552 31.925 1.00 62.83 705 GLY B CA 1
ATOM 4729 C C . GLY B 1 307 ? -3.061 -12.023 31.538 1.00 61.12 705 GLY B C 1
ATOM 4730 O O . GLY B 1 307 ? -3.878 -12.401 30.717 1.00 59.25 705 GLY B O 1
ATOM 4731 N N . LEU B 1 308 ? -2.175 -12.838 32.121 1.00 61.38 706 LEU B N 1
ATOM 4732 C CA . LEU B 1 308 ? -2.130 -14.282 31.876 1.00 62.17 706 LEU B CA 1
ATOM 4733 C C . LEU B 1 308 ? -2.605 -15.135 33.060 1.00 66.11 706 LEU B C 1
ATOM 4734 O O . LEU B 1 308 ? -2.695 -16.359 32.924 1.00 67.11 706 LEU B O 1
ATOM 4739 N N . GLN B 1 309 ? -2.886 -14.520 34.216 1.00 69.63 707 GLN B N 1
ATOM 4740 C CA . GLN B 1 309 ? -3.505 -15.267 35.328 1.00 75.07 707 GLN B CA 1
ATOM 4741 C C . GLN B 1 309 ? -4.782 -15.930 34.802 1.00 77.58 707 GLN B C 1
ATOM 4742 O O . GLN B 1 309 ? -5.484 -15.367 33.953 1.00 81.32 707 GLN B O 1
ATOM 4745 N N . GLY B 1 310 ? -5.047 -17.147 35.269 1.00 77.61 708 GLY B N 1
ATOM 4746 C CA . GLY B 1 310 ? -6.134 -17.967 34.735 1.00 76.03 708 GLY B CA 1
ATOM 4747 C C . GLY B 1 310 ? -5.657 -18.939 33.671 1.00 73.26 708 GLY B C 1
ATOM 4748 O O . GLY B 1 310 ? -6.236 -20.001 33.498 1.00 74.59 708 GLY B O 1
ATOM 4749 N N . LYS B 1 311 ? -4.619 -18.566 32.933 1.00 68.17 709 LYS B N 1
ATOM 4750 C CA . LYS B 1 311 ? -4.081 -19.434 31.899 1.00 64.94 709 LYS B CA 1
ATOM 4751 C C . LYS B 1 311 ? -2.860 -20.115 32.463 1.00 63.51 709 LYS B C 1
ATOM 4752 O O . LYS B 1 311 ? -2.119 -19.533 33.258 1.00 62.07 709 LYS B O 1
ATOM 4756 N N . LYS B 1 312 ? -2.666 -21.364 32.069 1.00 63.19 710 LYS B N 1
ATOM 4757 C CA . LYS B 1 312 ? -1.508 -22.120 32.472 1.00 60.62 710 LYS B CA 1
ATOM 4758 C C . LYS B 1 312 ? -0.465 -22.077 31.351 1.00 56.76 710 LYS B C 1
ATOM 4759 O O . LYS B 1 312 ? -0.562 -22.798 30.373 1.00 57.29 710 LYS B O 1
ATOM 4765 N N . VAL B 1 313 ? 0.543 -21.232 31.511 1.00 53.55 711 VAL B N 1
ATOM 4766 C CA . VAL B 1 313 ? 1.530 -21.022 30.474 1.00 51.12 711 VAL B CA 1
ATOM 4767 C C . VAL B 1 313 ? 2.594 -22.109 30.536 1.00 51.84 711 VAL B C 1
ATOM 4768 O O . VAL B 1 313 ? 3.122 -22.403 31.617 1.00 52.60 711 VAL B O 1
ATOM 4772 N N . ILE B 1 314 ? 2.921 -22.693 29.377 1.00 51.63 712 ILE B N 1
ATOM 4773 C CA . ILE B 1 314 ? 3.921 -23.779 29.308 1.00 49.32 712 ILE B CA 1
ATOM 4774 C C . ILE B 1 314 ? 5.197 -23.364 28.614 1.00 47.42 712 ILE B C 1
ATOM 4775 O O . ILE B 1 314 ? 6.203 -24.019 28.777 1.00 48.83 712 ILE B O 1
ATOM 4780 N N . ASP B 1 315 ? 5.170 -22.267 27.870 1.00 46.69 713 ASP B N 1
ATOM 4781 C CA . ASP B 1 315 ? 6.401 -21.656 27.370 1.00 44.65 713 ASP B CA 1
ATOM 4782 C C . ASP B 1 315 ? 6.217 -20.164 27.069 1.00 42.96 713 ASP B C 1
ATOM 4783 O O . ASP B 1 315 ? 5.120 -19.699 26.775 1.00 46.24 713 ASP B O 1
ATOM 4788 N N . VAL B 1 316 ? 7.307 -19.424 27.158 1.00 41.12 714 VAL B N 1
ATOM 4789 C CA . VAL B 1 316 ? 7.352 -18.021 26.795 1.00 40.21 714 VAL B CA 1
ATOM 4790 C C . VAL B 1 316 ? 8.536 -17.837 25.882 1.00 39.20 714 VAL B C 1
ATOM 4791 O O . VAL B 1 316 ? 9.575 -18.416 26.123 1.00 41.58 714 VAL B O 1
ATOM 4795 N N . ALA B 1 317 ? 8.378 -17.029 24.843 1.00 39.37 715 ALA B N 1
ATOM 4796 C CA . ALA B 1 317 ? 9.450 -16.745 23.922 1.00 40.17 715 ALA B CA 1
ATOM 4797 C C . ALA B 1 317 ? 9.581 -15.245 23.863 1.00 39.82 715 ALA B C 1
ATOM 4798 O O . ALA B 1 317 ? 8.632 -14.552 23.549 1.00 37.81 715 ALA B O 1
ATOM 4800 N N . ALA B 1 318 ? 10.767 -14.752 24.203 1.00 40.34 716 ALA B N 1
ATOM 4801 C CA . ALA B 1 318 ? 11.009 -13.326 24.298 1.00 39.31 716 ALA B CA 1
ATOM 4802 C C . ALA B 1 318 ? 11.842 -12.923 23.111 1.00 39.27 716 ALA B C 1
ATOM 4803 O O . ALA B 1 318 ? 12.946 -13.382 22.973 1.00 41.21 716 ALA B O 1
ATOM 4805 N N . GLY B 1 319 ? 11.300 -12.088 22.238 1.00 40.24 717 GLY B N 1
ATOM 4806 C CA . GLY B 1 319 ? 12.068 -11.448 21.179 1.00 41.30 717 GLY B CA 1
ATOM 4807 C C . GLY B 1 319 ? 12.789 -10.265 21.788 1.00 41.10 717 GLY B C 1
ATOM 4808 O O . GLY B 1 319 ? 12.955 -10.205 22.991 1.00 45.80 717 GLY B O 1
ATOM 4809 N N . SER B 1 320 ? 13.218 -9.315 20.979 1.00 41.42 718 SER B N 1
ATOM 4810 C CA . SER B 1 320 ? 13.911 -8.152 21.519 1.00 40.26 718 SER B CA 1
ATOM 4811 C C . SER B 1 320 ? 12.997 -7.325 22.389 1.00 41.30 718 SER B C 1
ATOM 4812 O O . SER B 1 320 ? 13.294 -7.078 23.574 1.00 41.94 718 SER B O 1
ATOM 4815 N N . THR B 1 321 ? 11.885 -6.885 21.803 1.00 42.24 719 THR B N 1
ATOM 4816 C CA . THR B 1 321 ? 10.930 -6.047 22.511 1.00 41.59 719 THR B CA 1
ATOM 4817 C C . THR B 1 321 ? 9.493 -6.560 22.445 1.00 40.56 719 THR B C 1
ATOM 4818 O O . THR B 1 321 ? 8.568 -5.806 22.670 1.00 42.88 719 THR B O 1
ATOM 4822 N N . HIS B 1 322 ? 9.310 -7.847 22.155 1.00 40.61 720 HIS B N 1
ATOM 4823 C CA . HIS B 1 322 ? 7.980 -8.481 22.157 1.00 41.79 720 HIS B CA 1
ATOM 4824 C C . HIS B 1 322 ? 8.099 -9.917 22.620 1.00 40.46 720 HIS B C 1
ATOM 4825 O O . HIS B 1 322 ? 9.161 -10.463 22.602 1.00 41.03 720 HIS B O 1
ATOM 4832 N N . CYS B 1 323 ? 6.987 -10.504 23.041 1.00 41.78 721 CYS B N 1
ATOM 4833 C CA . CYS B 1 323 ? 6.967 -11.858 23.568 1.00 40.75 721 CYS B CA 1
ATOM 4834 C C . CYS B 1 323 ? 5.783 -12.628 23.079 1.00 41.57 721 CYS B C 1
ATOM 4835 O O . CYS B 1 323 ? 4.750 -12.039 22.729 1.00 43.93 721 CYS B O 1
ATOM 4838 N N . LEU B 1 324 ? 5.937 -13.951 23.076 1.00 40.76 722 LEU B N 1
ATOM 4839 C CA . LEU B 1 324 ? 4.825 -14.887 22.894 1.00 42.09 722 LEU B CA 1
ATOM 4840 C C . LEU B 1 324 ? 4.768 -15.784 24.112 1.00 41.93 722 LEU B C 1
ATOM 4841 O O . LEU B 1 324 ? 5.795 -16.056 24.745 1.00 40.65 722 LEU B O 1
ATOM 4846 N N . ALA B 1 325 ? 3.564 -16.230 24.442 1.00 42.74 723 ALA B N 1
ATOM 4847 C CA . ALA B 1 325 ? 3.362 -17.234 25.466 1.00 42.98 723 ALA B CA 1
ATOM 4848 C C . ALA B 1 325 ? 2.400 -18.313 24.970 1.00 44.67 723 ALA B C 1
ATOM 4849 O O . ALA B 1 325 ? 1.326 -18.006 24.436 1.00 44.32 723 ALA B O 1
ATOM 4851 N N . LEU B 1 326 ? 2.799 -19.573 25.147 1.00 43.65 724 LEU B N 1
ATOM 4852 C CA . LEU B 1 326 ? 1.976 -20.701 24.767 1.00 44.75 724 LEU B CA 1
ATOM 4853 C C . LEU B 1 326 ? 1.358 -21.302 26.028 1.00 47.55 724 LEU B C 1
ATOM 4854 O O . LEU B 1 326 ? 2.049 -21.495 27.047 1.00 47.20 724 LEU B O 1
ATOM 4859 N N . THR B 1 327 ? 0.066 -21.586 25.973 1.00 50.29 725 THR B N 1
ATOM 4860 C CA . THR B 1 327 ? -0.638 -22.166 27.112 1.00 53.25 725 THR B CA 1
ATOM 4861 C C . THR B 1 327 ? -0.829 -23.669 26.946 1.00 56.98 725 THR B C 1
ATOM 4862 O O . THR B 1 327 ? -0.800 -24.191 25.830 1.00 59.53 725 THR B O 1
ATOM 4866 N N . GLU B 1 328 ? -1.049 -24.340 28.077 1.00 59.63 726 GLU B N 1
ATOM 4867 C CA . GLU B 1 328 ? -1.377 -25.776 28.142 1.00 61.54 726 GLU B CA 1
ATOM 4868 C C . GLU B 1 328 ? -2.479 -26.150 27.159 1.00 62.96 726 GLU B C 1
ATOM 4869 O O . GLU B 1 328 ? -2.383 -27.172 26.495 1.00 64.36 726 GLU B O 1
ATOM 4873 N N . ASP B 1 329 ? -3.512 -25.313 27.064 1.00 64.39 727 ASP B N 1
ATOM 4874 C CA . ASP B 1 329 ? -4.651 -25.544 26.160 1.00 66.78 727 ASP B CA 1
ATOM 4875 C C . ASP B 1 329 ? -4.428 -24.931 24.772 1.00 66.65 727 ASP B C 1
ATOM 4876 O O . ASP B 1 329 ? -5.378 -24.658 24.053 1.00 69.32 727 ASP B O 1
ATOM 4881 N N . SER B 1 330 ? -3.169 -24.688 24.417 1.00 65.41 728 SER B N 1
ATOM 4882 C CA . SER B 1 330 ? -2.778 -24.384 23.051 1.00 65.34 728 SER B CA 1
ATOM 4883 C C . SER B 1 330 ? -3.136 -22.967 22.517 1.00 64.04 728 SER B C 1
ATOM 4884 O O . SER B 1 330 ? -3.101 -22.735 21.304 1.00 63.45 728 SER B O 1
ATOM 4887 N N . GLU B 1 331 ? -3.446 -22.024 23.405 1.00 62.52 729 GLU B N 1
ATOM 4888 C CA . GLU B 1 331 ? -3.615 -20.627 23.004 1.00 60.23 729 GLU B CA 1
ATOM 4889 C C . GLU B 1 331 ? -2.251 -19.968 22.918 1.00 56.18 729 GLU B C 1
ATOM 4890 O O . GLU B 1 331 ? -1.356 -20.276 23.689 1.00 54.94 729 GLU B O 1
ATOM 4896 N N . VAL B 1 332 ? -2.103 -19.032 21.992 1.00 55.41 730 VAL B N 1
ATOM 4897 C CA . VAL B 1 332 ? -0.868 -18.273 21.848 1.00 51.01 730 VAL B CA 1
ATOM 4898 C C . VAL B 1 332 ? -1.127 -16.792 22.108 1.00 51.93 730 VAL B C 1
ATOM 4899 O O . VAL B 1 332 ? -1.807 -16.125 21.330 1.00 54.86 730 VAL B O 1
ATOM 4903 N N . HIS B 1 333 ? -0.576 -16.281 23.203 1.00 51.50 731 HIS B N 1
ATOM 4904 C CA . HIS B 1 333 ? -0.759 -14.885 23.620 1.00 51.41 731 HIS B CA 1
ATOM 4905 C C . HIS B 1 333 ? 0.462 -14.078 23.247 1.00 50.03 731 HIS B C 1
ATOM 4906 O O . HIS B 1 333 ? 1.574 -14.607 23.201 1.00 51.08 731 HIS B O 1
ATOM 4913 N N . SER B 1 334 ? 0.287 -12.788 23.011 1.00 50.18 732 SER B N 1
ATOM 4914 C CA . SER B 1 334 ? 1.447 -11.928 22.756 1.00 48.25 732 SER B CA 1
ATOM 4915 C C . SER B 1 334 ? 1.240 -10.555 23.362 1.00 46.40 732 SER B C 1
ATOM 4916 O O . SER B 1 334 ? 0.145 -10.172 23.656 1.00 49.40 732 SER B O 1
ATOM 4919 N N . TRP B 1 335 ? 2.330 -9.830 23.524 1.00 45.46 733 TRP B N 1
ATOM 4920 C CA . TRP B 1 335 ? 2.315 -8.450 23.988 1.00 45.86 733 TRP B CA 1
ATOM 4921 C C . TRP B 1 335 ? 3.648 -7.772 23.644 1.00 44.88 733 TRP B C 1
ATOM 4922 O O . TRP B 1 335 ? 4.637 -8.435 23.283 1.00 40.86 733 TRP B O 1
ATOM 4933 N N . GLY B 1 336 ? 3.659 -6.445 23.742 1.00 46.25 734 GLY B N 1
ATOM 4934 C CA . GLY B 1 336 ? 4.893 -5.680 23.562 1.00 45.43 734 GLY B CA 1
ATOM 4935 C C . GLY B 1 336 ? 4.910 -4.820 22.327 1.00 45.22 734 GLY B C 1
ATOM 4936 O O . GLY B 1 336 ? 3.871 -4.326 21.891 1.00 47.73 734 GLY B O 1
ATOM 4937 N N . SER B 1 337 ? 6.101 -4.624 21.779 1.00 44.08 735 SER B N 1
ATOM 4938 C CA . SER B 1 337 ? 6.293 -3.668 20.703 1.00 46.28 735 SER B CA 1
ATOM 4939 C C . SER B 1 337 ? 5.637 -4.170 19.425 1.00 48.39 735 SER B C 1
ATOM 4940 O O . SER B 1 337 ? 5.589 -5.369 19.175 1.00 45.74 735 SER B O 1
ATOM 4943 N N . ASN B 1 338 ? 5.117 -3.240 18.627 1.00 52.38 736 ASN B N 1
ATOM 4944 C CA . ASN B 1 338 ? 4.496 -3.568 17.330 1.00 53.28 736 ASN B CA 1
ATOM 4945 C C . ASN B 1 338 ? 4.957 -2.623 16.205 1.00 55.02 736 ASN B C 1
ATOM 4946 O O . ASN B 1 338 ? 4.213 -2.340 15.276 1.00 54.49 736 ASN B O 1
ATOM 4951 N N . ASP B 1 339 ? 6.203 -2.164 16.301 1.00 56.72 737 ASP B N 1
ATOM 4952 C CA . ASP B 1 339 ? 6.784 -1.270 15.291 1.00 59.59 737 ASP B CA 1
ATOM 4953 C C . ASP B 1 339 ? 6.931 -1.907 13.911 1.00 59.00 737 ASP B C 1
ATOM 4954 O O . ASP B 1 339 ? 6.927 -1.192 12.910 1.00 59.32 737 ASP B O 1
ATOM 4959 N N . GLN B 1 340 ? 7.053 -3.237 13.881 1.00 57.06 738 GLN B N 1
ATOM 4960 C CA . GLN B 1 340 ? 7.217 -4.019 12.654 1.00 57.95 738 GLN B CA 1
ATOM 4961 C C . GLN B 1 340 ? 6.168 -5.123 12.515 1.00 56.54 738 GLN B C 1
ATOM 4962 O O . GLN B 1 340 ? 6.462 -6.191 12.006 1.00 53.68 738 GLN B O 1
ATOM 4968 N N . CYS B 1 341 ? 4.949 -4.871 12.986 1.00 58.25 739 CYS B N 1
ATOM 4969 C CA . CYS B 1 341 ? 3.855 -5.835 12.877 1.00 58.64 739 CYS B CA 1
ATOM 4970 C C . CYS B 1 341 ? 4.126 -7.185 13.531 1.00 57.24 739 CYS B C 1
ATOM 4971 O O . CYS B 1 341 ? 3.686 -8.202 13.024 1.00 57.90 739 CYS B O 1
ATOM 4974 N N . GLN B 1 342 ? 4.842 -7.196 14.661 1.00 56.39 740 GLN B N 1
ATOM 4975 C CA . GLN B 1 342 ? 5.091 -8.439 15.411 1.00 54.06 740 GLN B CA 1
ATOM 4976 C C . GLN B 1 342 ? 3.783 -9.037 15.926 1.00 53.21 740 GLN B C 1
ATOM 4977 O O . GLN B 1 342 ? 3.764 -10.184 16.370 1.00 51.53 740 GLN B O 1
ATOM 4983 N N . HIS B 1 343 ? 2.721 -8.226 15.927 1.00 53.71 741 HIS B N 1
ATOM 4984 C CA . HIS B 1 343 ? 1.384 -8.639 16.381 1.00 54.20 741 HIS B CA 1
ATOM 4985 C C . HIS B 1 343 ? 0.374 -8.370 15.307 1.00 54.75 741 HIS B C 1
ATOM 4986 O O . HIS B 1 343 ? 0.045 -7.218 15.044 1.00 58.95 741 HIS B O 1
ATOM 4993 N N . PHE B 1 344 ? -0.112 -9.423 14.664 1.00 54.57 742 PHE B N 1
ATOM 4994 C CA . PHE B 1 344 ? -0.976 -9.247 13.508 1.00 56.05 742 PHE B CA 1
ATOM 4995 C C . PHE B 1 344 ? -2.402 -8.923 13.914 1.00 58.79 742 PHE B C 1
ATOM 4996 O O . PHE B 1 344 ? -3.231 -8.747 13.064 1.00 61.83 742 PHE B O 1
ATOM 5004 N N . ASP B 1 345 ? -2.687 -8.858 15.217 1.00 59.53 743 ASP B N 1
ATOM 5005 C CA . ASP B 1 345 ? -4.045 -8.604 15.697 1.00 61.23 743 ASP B CA 1
ATOM 5006 C C . ASP B 1 345 ? -4.253 -7.178 16.161 1.00 62.56 743 ASP B C 1
ATOM 5007 O O . ASP B 1 345 ? -5.342 -6.846 16.606 1.00 65.88 743 ASP B O 1
ATOM 5012 N N . THR B 1 346 ? -3.240 -6.322 16.045 1.00 62.86 744 THR B N 1
ATOM 5013 C CA . THR B 1 346 ? -3.390 -4.916 16.439 1.00 64.36 744 THR B CA 1
ATOM 5014 C C . THR B 1 346 ? -2.772 -3.957 15.427 1.00 63.44 744 THR B C 1
ATOM 5015 O O . THR B 1 346 ? -1.730 -4.237 14.845 1.00 59.90 744 THR B O 1
ATOM 5019 N N . LEU B 1 347 ? -3.456 -2.836 15.213 1.00 66.72 745 LEU B N 1
ATOM 5020 C CA . LEU B 1 347 ? -3.026 -1.806 14.273 1.00 68.65 745 LEU B CA 1
ATOM 5021 C C . LEU B 1 347 ? -2.045 -0.831 14.966 1.00 67.96 745 LEU B C 1
ATOM 5022 O O . LEU B 1 347 ? -1.109 -0.334 14.332 1.00 68.61 745 LEU B O 1
ATOM 5024 N N . ARG B 1 348 ? -2.235 -0.591 16.268 1.00 66.56 746 ARG B N 1
ATOM 5025 C CA . ARG B 1 348 ? -1.410 0.378 17.006 1.00 65.33 746 ARG B CA 1
ATOM 5026 C C . ARG B 1 348 ? 0.049 -0.091 17.146 1.00 61.47 746 ARG B C 1
ATOM 5027 O O . ARG B 1 348 ? 0.365 -1.265 16.935 1.00 57.03 746 ARG B O 1
ATOM 5030 N N . VAL B 1 349 ? 0.936 0.849 17.476 1.00 61.96 747 VAL B N 1
ATOM 5031 C CA . VAL B 1 349 ? 2.406 0.588 17.512 1.00 59.48 747 VAL B CA 1
ATOM 5032 C C . VAL B 1 349 ? 2.879 -0.218 18.716 1.00 55.94 747 VAL B C 1
ATOM 5033 O O . VAL B 1 349 ? 4.046 -0.614 18.762 1.00 53.32 747 VAL B O 1
ATOM 5037 N N . THR B 1 350 ? 1.998 -0.409 19.704 1.00 54.53 748 THR B N 1
ATOM 5038 C CA . THR B 1 350 ? 2.233 -1.379 20.785 1.00 52.60 748 THR B CA 1
ATOM 5039 C C . THR B 1 350 ? 0.981 -2.203 21.102 1.00 53.44 748 THR B C 1
ATOM 5040 O O . THR B 1 350 ? -0.137 -1.823 20.753 1.00 54.71 748 THR B O 1
ATOM 5044 N N . LYS B 1 351 ? 1.209 -3.343 21.751 1.00 52.67 749 LYS B N 1
ATOM 5045 C CA . LYS B 1 351 ? 0.162 -4.178 22.331 1.00 53.74 749 LYS B CA 1
ATOM 5046 C C . LYS B 1 351 ? 0.451 -4.230 23.847 1.00 53.93 749 LYS B C 1
ATOM 5047 O O . LYS B 1 351 ? 1.220 -5.090 24.304 1.00 51.61 749 LYS B O 1
ATOM 5053 N N . PRO B 1 352 ? -0.151 -3.301 24.620 1.00 55.43 750 PRO B N 1
ATOM 5054 C CA . PRO B 1 352 ? 0.177 -3.126 26.051 1.00 55.85 750 PRO B CA 1
ATOM 5055 C C . PRO B 1 352 ? 0.028 -4.354 26.928 1.00 56.57 750 PRO B C 1
ATOM 5056 O O . PRO B 1 352 ? 0.930 -4.646 27.730 1.00 58.79 750 PRO B O 1
ATOM 5060 N N . GLU B 1 353 ? -1.078 -5.074 26.775 1.00 58.18 751 GLU B N 1
ATOM 5061 C CA . GLU B 1 353 ? -1.343 -6.224 27.615 1.00 59.42 751 GLU B CA 1
ATOM 5062 C C . GLU B 1 353 ? -1.472 -7.503 26.810 1.00 58.42 751 GLU B C 1
ATOM 5063 O O . GLU B 1 353 ? -1.808 -7.461 25.628 1.00 59.46 751 GLU B O 1
ATOM 5069 N N . PRO B 1 354 ? -1.192 -8.652 27.452 1.00 55.83 752 PRO B N 1
ATOM 5070 C CA . PRO B 1 354 ? -1.294 -9.941 26.772 1.00 54.45 752 PRO B CA 1
ATOM 5071 C C . PRO B 1 354 ? -2.721 -10.253 26.370 1.00 54.65 752 PRO B C 1
ATOM 5072 O O . PRO B 1 354 ? -3.654 -9.913 27.073 1.00 54.34 752 PRO B O 1
ATOM 5076 N N . ALA B 1 355 ? -2.862 -10.903 25.231 1.00 53.72 753 ALA B N 1
ATOM 5077 C CA . ALA B 1 355 ? -4.157 -11.309 24.736 1.00 55.60 753 ALA B CA 1
ATOM 5078 C C . ALA B 1 355 ? -3.931 -12.388 23.685 1.00 54.00 753 ALA B C 1
ATOM 5079 O O . ALA B 1 355 ? -2.945 -12.354 22.954 1.00 48.98 753 ALA B O 1
ATOM 5081 N N . ALA B 1 356 ? -4.875 -13.326 23.611 1.00 56.71 754 ALA B N 1
ATOM 5082 C CA . ALA B 1 356 ? -4.793 -14.427 22.661 1.00 56.29 754 ALA B CA 1
ATOM 5083 C C . ALA B 1 356 ? -4.777 -13.884 21.257 1.00 55.93 754 ALA B C 1
ATOM 5084 O O . ALA B 1 356 ? -5.527 -12.971 20.946 1.00 57.62 754 ALA B O 1
ATOM 5086 N N . LEU B 1 357 ? -3.901 -14.432 20.425 1.00 54.02 755 LEU B N 1
ATOM 5087 C CA . LEU B 1 357 ? -3.936 -14.175 19.002 1.00 55.30 755 LEU B CA 1
ATOM 5088 C C . LEU B 1 357 ? -4.996 -15.069 18.388 1.00 57.14 755 LEU B C 1
ATOM 5089 O O . LEU B 1 357 ? -5.093 -16.240 18.740 1.00 57.33 755 LEU B O 1
ATOM 5094 N N . PRO B 1 358 ? -5.796 -14.521 17.475 1.00 60.39 756 PRO B N 1
ATOM 5095 C CA . PRO B 1 358 ? -6.897 -15.283 16.867 1.00 63.66 756 PRO B CA 1
ATOM 5096 C C . PRO B 1 358 ? -6.398 -16.142 15.731 1.00 64.23 756 PRO B C 1
ATOM 5097 O O . PRO B 1 358 ? -5.311 -15.886 15.209 1.00 62.26 756 PRO B O 1
ATOM 5101 N N . GLY B 1 359 ? -7.189 -17.149 15.356 1.00 68.05 757 GLY B N 1
ATOM 5102 C CA . GLY B 1 359 ? -6.826 -18.112 14.320 1.00 69.73 757 GLY B CA 1
ATOM 5103 C C . GLY B 1 359 ? -6.053 -19.331 14.810 1.00 72.65 757 GLY B C 1
ATOM 5104 O O . GLY B 1 359 ? -6.128 -20.382 14.198 1.00 78.01 757 GLY B O 1
ATOM 5105 N N . LEU B 1 360 ? -5.332 -19.197 15.925 1.00 74.55 758 LEU B N 1
ATOM 5106 C CA . LEU B 1 360 ? -4.338 -20.183 16.365 1.00 73.64 758 LEU B CA 1
ATOM 5107 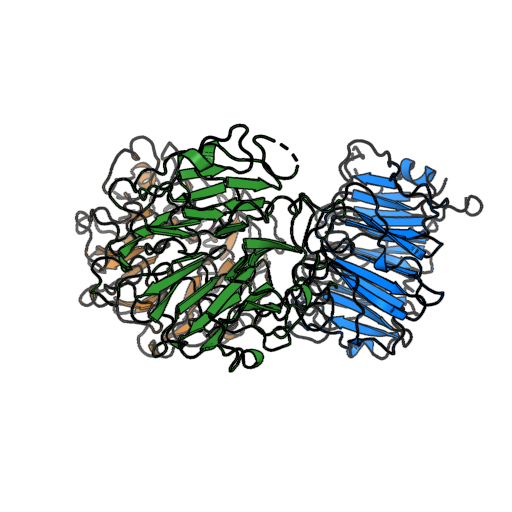C C . LEU B 1 360 ? -4.816 -21.226 17.384 1.00 77.98 758 LEU B C 1
ATOM 5108 O O . LEU B 1 360 ? -4.145 -22.263 17.582 1.00 77.19 758 LEU B O 1
ATOM 5113 N N . ASP B 1 361 ? -5.928 -20.929 18.066 1.00 82.24 759 ASP B N 1
ATOM 5114 C CA . ASP B 1 361 ? -6.497 -21.818 19.104 1.00 83.52 759 ASP B CA 1
ATOM 5115 C C . ASP B 1 361 ? -6.760 -23.254 18.563 1.00 82.38 759 ASP B C 1
ATOM 5116 O O . ASP B 1 361 ? -6.658 -24.226 19.310 1.00 81.02 759 ASP B O 1
ATOM 5119 N N . THR B 1 362 ? -7.058 -23.370 17.273 1.00 78.84 760 THR B N 1
ATOM 5120 C CA . THR B 1 362 ? -7.496 -24.631 16.689 1.00 81.14 760 THR B CA 1
ATOM 5121 C C . THR B 1 362 ? -6.400 -25.477 16.016 1.00 79.09 760 THR B C 1
ATOM 5122 O O . THR B 1 362 ? -6.704 -26.502 15.396 1.00 81.42 760 THR B O 1
ATOM 5126 N N . LYS B 1 363 ? -5.141 -25.048 16.120 1.00 73.76 761 LYS B N 1
ATOM 5127 C CA . LYS B 1 363 ? -4.020 -25.652 15.359 1.00 70.01 761 LYS B CA 1
ATOM 5128 C C . LYS B 1 363 ? -3.077 -26.545 16.187 1.00 67.94 761 LYS B C 1
ATOM 5129 O O . LYS B 1 363 ? -2.099 -27.055 15.662 1.00 64.98 761 LYS B O 1
ATOM 5135 N N . HIS B 1 364 ? -3.374 -26.717 17.473 1.00 68.77 762 HIS B N 1
ATOM 5136 C CA . HIS B 1 364 ? -2.560 -27.527 18.362 1.00 66.81 762 HIS B CA 1
ATOM 5137 C C . HIS B 1 364 ? -1.098 -27.106 18.249 1.00 62.70 762 HIS B C 1
ATOM 5138 O O . HIS B 1 364 ? -0.241 -27.904 17.868 1.00 62.73 762 HIS B O 1
ATOM 5145 N N . ILE B 1 365 ? -0.829 -25.834 18.552 1.00 57.78 763 ILE B N 1
ATOM 5146 C CA . ILE B 1 365 ? 0.539 -25.314 18.546 1.00 53.43 763 ILE B CA 1
ATOM 5147 C C . ILE B 1 365 ? 1.285 -25.915 19.710 1.00 53.68 763 ILE B C 1
ATOM 5148 O O . ILE B 1 365 ? 0.737 -26.028 20.807 1.00 54.40 763 ILE B O 1
ATOM 5153 N N . VAL B 1 366 ? 2.541 -26.298 19.462 1.00 52.39 764 VAL B N 1
ATOM 5154 C CA . VAL B 1 366 ? 3.406 -26.856 20.501 1.00 50.70 764 VAL B CA 1
ATOM 5155 C C . VAL B 1 366 ? 4.715 -26.091 20.661 1.00 48.58 764 VAL B C 1
ATOM 5156 O O . VAL B 1 366 ? 5.420 -26.282 21.645 1.00 47.24 764 VAL B O 1
ATOM 5160 N N . GLY B 1 367 ? 5.044 -25.228 19.708 1.00 47.18 765 GLY B N 1
ATOM 5161 C CA . GLY B 1 367 ? 6.267 -24.460 19.804 1.00 44.83 765 GLY B CA 1
ATOM 5162 C C . GLY B 1 367 ? 6.076 -23.026 19.365 1.00 43.88 765 GLY B C 1
ATOM 5163 O O . GLY B 1 367 ? 5.256 -22.738 18.486 1.00 44.39 765 GLY B O 1
ATOM 5164 N N . ILE B 1 368 ? 6.842 -22.135 19.980 1.00 41.76 766 ILE B N 1
ATOM 5165 C CA . ILE B 1 368 ? 6.850 -20.733 19.606 1.00 41.26 766 ILE B CA 1
ATOM 5166 C C . ILE B 1 368 ? 8.281 -20.205 19.621 1.00 40.74 766 ILE B C 1
ATOM 5167 O O . ILE B 1 368 ? 9.141 -20.766 20.299 1.00 41.27 766 ILE B O 1
ATOM 5172 N N . ALA B 1 369 ? 8.541 -19.140 18.866 1.00 40.01 767 ALA B N 1
ATOM 5173 C CA . ALA B 1 369 ? 9.878 -18.537 18.823 1.00 39.37 767 ALA B CA 1
ATOM 5174 C C . ALA B 1 369 ? 9.789 -17.118 18.326 1.00 39.85 767 ALA B C 1
ATOM 5175 O O . ALA B 1 369 ? 8.938 -16.831 17.506 1.00 42.00 767 ALA B O 1
ATOM 5177 N N . CYS B 1 370 ? 10.647 -16.236 18.839 1.00 39.10 768 CYS B N 1
ATOM 5178 C CA . CYS B 1 370 ? 10.665 -14.830 18.420 1.00 41.42 768 CYS B CA 1
ATOM 5179 C C . CYS B 1 370 ? 12.030 -14.342 17.951 1.00 40.78 768 CYS B C 1
ATOM 5180 O O . CYS B 1 370 ? 13.033 -14.611 18.583 1.00 37.77 768 CYS B O 1
ATOM 5183 N N . GLY B 1 371 ? 12.038 -13.615 16.840 1.00 41.73 769 GLY B N 1
ATOM 5184 C CA . GLY B 1 371 ? 13.205 -12.885 16.410 1.00 41.86 769 GLY B CA 1
ATOM 5185 C C . GLY B 1 371 ? 13.058 -11.455 16.853 1.00 42.02 769 GLY B C 1
ATOM 5186 O O . GLY B 1 371 ? 12.225 -11.140 17.708 1.00 42.00 769 GLY B O 1
ATOM 5187 N N . PRO B 1 372 ? 13.880 -10.567 16.307 1.00 42.22 770 PRO B N 1
ATOM 5188 C CA . PRO B 1 372 ? 13.794 -9.157 16.720 1.00 42.68 770 PRO B CA 1
ATOM 5189 C C . PRO B 1 372 ? 12.551 -8.466 16.174 1.00 41.43 770 PRO B C 1
ATOM 5190 O O . PRO B 1 372 ? 12.059 -7.546 16.792 1.00 43.55 770 PRO B O 1
ATOM 5194 N N . ALA B 1 373 ? 12.055 -8.898 15.026 1.00 41.00 771 ALA B N 1
ATOM 5195 C CA . ALA B 1 373 ? 10.816 -8.327 14.457 1.00 41.10 771 ALA B CA 1
ATOM 5196 C C . ALA B 1 373 ? 9.906 -9.406 13.868 1.00 39.58 771 ALA B C 1
ATOM 5197 O O . ALA B 1 373 ? 9.119 -9.152 12.952 1.00 40.84 771 ALA B O 1
ATOM 5199 N N . GLN B 1 374 ? 10.033 -10.617 14.406 1.00 38.44 772 GLN B N 1
ATOM 5200 C CA . GLN B 1 374 ? 9.417 -11.805 13.843 1.00 37.95 772 GLN B CA 1
ATOM 5201 C C . GLN B 1 374 ? 8.884 -12.701 14.930 1.00 38.06 772 GLN B C 1
ATOM 5202 O O . GLN B 1 374 ? 9.399 -12.721 16.052 1.00 36.95 772 GLN B O 1
ATOM 5208 N N . SER B 1 375 ? 7.861 -13.475 14.583 1.00 39.97 773 SER B N 1
ATOM 5209 C CA . SER B 1 375 ? 7.319 -14.471 15.483 1.00 40.95 773 SER B CA 1
ATOM 5210 C C . SER B 1 375 ? 6.949 -15.697 14.697 1.00 41.03 773 SER B C 1
ATOM 5211 O O . SER B 1 375 ? 6.455 -15.600 13.568 1.00 42.33 773 SER B O 1
ATOM 5214 N N . PHE B 1 376 ? 7.196 -16.858 15.288 1.00 41.34 774 PHE B N 1
ATOM 5215 C CA . PHE B 1 376 ? 6.827 -18.144 14.675 1.00 42.97 774 PHE B CA 1
ATOM 5216 C C . PHE B 1 376 ? 6.089 -19.023 15.672 1.00 43.68 774 PHE B C 1
ATOM 5217 O O . PHE B 1 376 ? 6.329 -18.962 16.867 1.00 43.04 774 PHE B O 1
ATOM 5225 N N . ALA B 1 377 ? 5.202 -19.849 15.153 1.00 45.83 775 ALA B N 1
ATOM 5226 C CA . ALA B 1 377 ? 4.503 -20.841 15.953 1.00 45.79 775 ALA B CA 1
ATOM 5227 C C . ALA B 1 377 ? 4.301 -22.087 15.096 1.00 47.01 775 ALA B C 1
ATOM 5228 O O . ALA B 1 377 ? 3.936 -21.965 13.918 1.00 46.96 775 ALA B O 1
ATOM 5230 N N . TRP B 1 378 ? 4.533 -23.275 15.670 1.00 47.49 776 TRP B N 1
ATOM 5231 C CA . TRP B 1 378 ? 4.314 -24.529 14.926 1.00 48.19 776 TRP B CA 1
ATOM 5232 C C . TRP B 1 378 ? 3.582 -25.606 15.702 1.00 49.12 776 TRP B C 1
ATOM 5233 O O . TRP B 1 378 ? 3.680 -25.710 16.928 1.00 46.78 776 TRP B O 1
ATOM 5244 N N . SER B 1 379 ? 2.839 -26.407 14.946 1.00 52.80 777 SER B N 1
ATOM 5245 C CA . SER B 1 379 ? 2.178 -27.596 15.468 1.00 55.75 777 SER B CA 1
ATOM 5246 C C . SER B 1 379 ? 3.184 -28.709 15.433 1.00 56.59 777 SER B C 1
ATOM 5247 O O . SER B 1 379 ? 4.318 -28.498 15.036 1.00 55.36 777 SER B O 1
ATOM 5250 N N . SER B 1 380 ? 2.795 -29.886 15.884 1.00 61.04 778 SER B N 1
ATOM 5251 C CA . SER B 1 380 ? 3.737 -30.987 15.966 1.00 66.02 778 SER B CA 1
ATOM 5252 C C . SER B 1 380 ? 3.969 -31.629 14.590 1.00 68.38 778 SER B C 1
ATOM 5253 O O . SER B 1 380 ? 3.056 -31.693 13.766 1.00 69.13 778 SER B O 1
ATOM 5256 N N . CYS B 1 381 ? 5.193 -32.104 14.355 1.00 69.88 779 CYS B N 1
ATOM 5257 C CA . CYS B 1 381 ? 5.513 -32.838 13.114 1.00 71.89 779 CYS B CA 1
ATOM 5258 C C . CYS B 1 381 ? 5.343 -34.336 13.361 1.00 69.82 779 CYS B C 1
ATOM 5259 O O . CYS B 1 381 ? 4.629 -35.013 12.624 1.00 75.12 779 CYS B O 1
ATOM 5262 N N . LEU C 1 24 ? 18.048 46.263 6.176 1.00 91.77 422 LEU C N 1
ATOM 5263 C CA . LEU C 1 24 ? 18.292 46.378 7.643 1.00 91.73 422 LEU C CA 1
ATOM 5264 C C . LEU C 1 24 ? 19.419 45.464 8.194 1.00 89.11 422 LEU C C 1
ATOM 5265 O O . LEU C 1 24 ? 20.466 45.958 8.626 1.00 89.91 422 LEU C O 1
ATOM 5267 N N . GLN C 1 25 ? 19.221 44.146 8.166 1.00 84.28 423 GLN C N 1
ATOM 5268 C CA . GLN C 1 25 ? 20.047 43.245 8.959 1.00 80.07 423 GLN C CA 1
ATOM 5269 C C . GLN C 1 25 ? 21.405 42.820 8.382 1.00 79.09 423 GLN C C 1
ATOM 5270 O O . GLN C 1 25 ? 21.550 42.510 7.204 1.00 80.24 423 GLN C O 1
ATOM 5276 N N . GLU C 1 26 ? 22.402 42.794 9.257 1.00 78.07 424 GLU C N 1
ATOM 5277 C CA . GLU C 1 26 ? 23.695 42.211 8.933 1.00 77.13 424 GLU C CA 1
ATOM 5278 C C . GLU C 1 26 ? 23.844 40.853 9.636 1.00 72.13 424 GLU C C 1
ATOM 5279 O O . GLU C 1 26 ? 23.504 40.708 10.810 1.00 68.45 424 GLU C O 1
ATOM 5285 N N . VAL C 1 27 ? 24.280 39.862 8.862 1.00 69.69 425 VAL C N 1
ATOM 5286 C CA . VAL C 1 27 ? 24.603 38.550 9.360 1.00 66.89 425 VAL C CA 1
ATOM 5287 C C . VAL C 1 27 ? 25.982 38.195 8.874 1.00 67.55 425 VAL C C 1
ATOM 5288 O O . VAL C 1 27 ? 26.197 38.007 7.681 1.00 70.59 425 VAL C O 1
ATOM 5292 N N . ILE C 1 28 ? 26.915 38.107 9.808 1.00 67.98 426 ILE C N 1
ATOM 5293 C CA . ILE C 1 28 ? 28.312 37.839 9.505 1.00 68.41 426 ILE C CA 1
ATOM 5294 C C . ILE C 1 28 ? 28.663 36.438 9.964 1.00 66.20 426 ILE C C 1
ATOM 5295 O O . ILE C 1 28 ? 28.282 36.028 11.063 1.00 64.43 426 ILE C O 1
ATOM 5300 N N . GLY C 1 29 ? 29.429 35.733 9.138 1.00 66.15 427 GLY C N 1
ATOM 5301 C CA . GLY C 1 29 ? 29.961 34.430 9.490 1.00 63.38 427 GLY C CA 1
ATOM 5302 C C . GLY C 1 29 ? 31.433 34.307 9.139 1.00 64.94 427 GLY C C 1
ATOM 5303 O O . GLY C 1 29 ? 31.935 35.011 8.245 1.00 68.27 427 GLY C O 1
ATOM 5304 N N . TRP C 1 30 ? 32.140 33.432 9.857 1.00 61.89 428 TRP C N 1
ATOM 5305 C CA . TRP C 1 30 ? 33.519 33.115 9.523 1.00 62.29 428 TRP C CA 1
ATOM 5306 C C . TRP C 1 30 ? 33.901 31.778 10.104 1.00 60.08 428 TRP C C 1
ATOM 5307 O O . TRP C 1 30 ? 33.204 31.257 10.950 1.00 57.29 428 TRP C O 1
ATOM 5318 N N . GLY C 1 31 ? 35.009 31.227 9.618 1.00 61.45 429 GLY C N 1
ATOM 5319 C CA . GLY C 1 31 ? 35.450 29.887 9.977 1.00 60.25 429 GLY C CA 1
ATOM 5320 C C . GLY C 1 31 ? 35.403 28.948 8.786 1.00 62.94 429 GLY C C 1
ATOM 5321 O O . GLY C 1 31 ? 35.548 29.375 7.655 1.00 64.26 429 GLY C O 1
ATOM 5322 N N . LEU C 1 32 ? 35.176 27.663 9.042 1.00 64.04 430 LEU C N 1
ATOM 5323 C CA . LEU C 1 32 ? 35.192 26.647 7.987 1.00 65.83 430 LEU C CA 1
ATOM 5324 C C . LEU C 1 32 ? 33.846 26.632 7.277 1.00 64.43 430 LEU C C 1
ATOM 5325 O O . LEU C 1 32 ? 32.919 25.940 7.669 1.00 60.12 430 LEU C O 1
ATOM 5330 N N . ILE C 1 33 ? 33.771 27.415 6.214 1.00 68.39 431 ILE C N 1
ATOM 5331 C CA . ILE C 1 33 ? 32.546 27.631 5.466 1.00 69.13 431 ILE C CA 1
ATOM 5332 C C . ILE C 1 33 ? 32.811 27.353 4.004 1.00 69.70 431 ILE C C 1
ATOM 5333 O O . ILE C 1 33 ? 33.700 27.955 3.417 1.00 72.80 431 ILE C O 1
ATOM 5338 N N . GLY C 1 34 ? 32.015 26.467 3.415 1.00 67.11 432 GLY C N 1
ATOM 5339 C CA . GLY C 1 34 ? 32.283 25.963 2.082 1.00 66.78 432 GLY C CA 1
ATOM 5340 C C . GLY C 1 34 ? 31.695 26.744 0.920 1.00 67.59 432 GLY C C 1
ATOM 5341 O O . GLY C 1 34 ? 31.996 26.429 -0.210 1.00 68.74 432 GLY C O 1
ATOM 5342 N N . TRP C 1 35 ? 30.851 27.749 1.167 1.00 66.40 433 TRP C N 1
ATOM 5343 C CA . TRP C 1 35 ? 30.249 28.539 0.053 1.00 67.38 433 TRP C CA 1
ATOM 5344 C C A TRP C 1 35 ? 31.156 29.672 -0.442 0.50 68.48 433 TRP C C 1
ATOM 5345 O O A TRP C 1 35 ? 31.117 30.031 -1.615 0.50 72.49 433 TRP C O 1
ATOM 5356 N N A LYS C 1 36 ? 31.991 30.205 0.440 0.50 66.60 434 LYS C N 1
ATOM 5357 C CA A LYS C 1 36 ? 32.917 31.277 0.062 0.50 68.06 434 LYS C CA 1
ATOM 5358 C C A LYS C 1 36 ? 33.760 31.683 1.242 0.50 66.31 434 LYS C C 1
ATOM 5359 O O A LYS C 1 36 ? 34.861 31.187 1.390 0.50 66.14 434 LYS C O 1
ATOM 5361 N N . GLY C 1 43 ? 38.395 36.875 5.555 1.00 87.11 441 GLY C N 1
ATOM 5362 C CA . GLY C 1 43 ? 38.067 36.848 6.971 1.00 85.07 441 GLY C CA 1
ATOM 5363 C C . GLY C 1 43 ? 36.566 36.696 7.174 1.00 84.61 441 GLY C C 1
ATOM 5364 O O . GLY C 1 43 ? 35.992 35.687 6.763 1.00 84.92 441 GLY C O 1
ATOM 5365 N N . PRO C 1 44 ? 35.908 37.696 7.798 1.00 84.31 442 PRO C N 1
ATOM 5366 C CA . PRO C 1 44 ? 34.466 37.620 8.067 1.00 81.93 442 PRO C CA 1
ATOM 5367 C C . PRO C 1 44 ? 33.655 37.873 6.803 1.00 84.51 442 PRO C C 1
ATOM 5368 O O . PRO C 1 44 ? 34.030 38.721 6.000 1.00 88.01 442 PRO C O 1
ATOM 5372 N N . ILE C 1 45 ? 32.564 37.135 6.620 1.00 84.26 443 ILE C N 1
ATOM 5373 C CA . ILE C 1 45 ? 31.793 37.219 5.383 1.00 85.61 443 ILE C CA 1
ATOM 5374 C C . ILE C 1 45 ? 30.369 37.619 5.684 1.00 82.37 443 ILE C C 1
ATOM 5375 O O . ILE C 1 45 ? 29.765 37.142 6.631 1.00 79.62 443 ILE C O 1
ATOM 5380 N N . GLN C 1 46 ? 29.851 38.494 4.842 1.00 83.74 444 GLN C N 1
ATOM 5381 C CA . GLN C 1 46 ? 28.528 39.039 4.980 1.00 83.66 444 GLN C CA 1
ATOM 5382 C C . GLN C 1 46 ? 27.594 38.041 4.292 1.00 81.90 444 GLN C C 1
ATOM 5383 O O . GLN C 1 46 ? 27.751 37.767 3.107 1.00 84.13 444 GLN C O 1
ATOM 5387 N N . CYS C 1 47 ? 26.673 37.447 5.050 1.00 77.39 445 CYS C N 1
ATOM 5388 C CA . CYS C 1 47 ? 25.808 36.388 4.527 1.00 76.57 445 CYS C CA 1
ATOM 5389 C C . CYS C 1 47 ? 24.445 36.934 4.101 1.00 77.76 445 CYS C C 1
ATOM 5390 O O . CYS C 1 47 ? 23.458 36.752 4.797 1.00 77.11 445 CYS C O 1
ATOM 5393 N N . GLU C 1 48 ? 24.360 37.574 2.949 1.00 81.35 446 GLU C N 1
ATOM 5394 C CA . GLU C 1 48 ? 23.117 38.265 2.607 1.00 82.53 446 GLU C CA 1
ATOM 5395 C C . GLU C 1 48 ? 21.964 37.267 2.454 1.00 81.54 446 GLU C C 1
ATOM 5396 O O . GLU C 1 48 ? 20.799 37.599 2.684 1.00 82.38 446 GLU C O 1
ATOM 5400 N N . GLY C 1 49 ? 22.294 36.045 2.054 1.00 80.86 447 GLY C N 1
ATOM 5401 C CA . GLY C 1 49 ? 21.303 34.982 1.939 1.00 79.89 447 GLY C CA 1
ATOM 5402 C C . GLY C 1 49 ? 20.530 34.787 3.228 1.00 77.30 447 GLY C C 1
ATOM 5403 O O . GLY C 1 49 ? 19.329 34.563 3.195 1.00 78.82 447 GLY C O 1
ATOM 5404 N N . LEU C 1 50 ? 21.235 34.869 4.359 1.00 75.18 448 LEU C N 1
ATOM 5405 C CA . LEU C 1 50 ? 20.629 34.741 5.684 1.00 71.49 448 LEU C CA 1
ATOM 5406 C C . LEU C 1 50 ? 19.879 35.988 6.142 1.00 70.79 448 LEU C C 1
ATOM 5407 O O . LEU C 1 50 ? 18.876 35.888 6.823 1.00 69.45 448 LEU C O 1
ATOM 5412 N N . ALA C 1 51 ? 20.362 37.162 5.755 1.00 72.67 449 ALA C N 1
ATOM 5413 C CA . ALA C 1 51 ? 19.736 38.422 6.147 1.00 73.32 449 ALA C CA 1
ATOM 5414 C C . ALA C 1 51 ? 18.322 38.546 5.612 1.00 74.60 449 ALA C C 1
ATOM 5415 O O . ALA C 1 51 ? 17.448 39.079 6.303 1.00 74.42 449 ALA C O 1
ATOM 5417 N N . ASN C 1 52 ? 18.092 38.041 4.393 1.00 75.63 450 ASN C N 1
ATOM 5418 C CA . ASN C 1 52 ? 16.748 38.024 3.798 1.00 76.77 450 ASN C CA 1
ATOM 5419 C C . ASN C 1 52 ? 15.702 37.363 4.703 1.00 73.67 450 ASN C C 1
ATOM 5420 O O . ASN C 1 52 ? 14.558 37.786 4.759 1.00 74.32 450 ASN C O 1
ATOM 5425 N N . LEU C 1 53 ? 16.109 36.334 5.425 1.00 70.53 451 LEU C N 1
ATOM 5426 C CA . LEU C 1 53 ? 15.204 35.625 6.300 1.00 69.26 451 LEU C CA 1
ATOM 5427 C C . LEU C 1 53 ? 14.743 36.462 7.498 1.00 68.66 451 LEU C C 1
ATOM 5428 O O . LEU C 1 53 ? 13.667 36.228 8.033 1.00 67.36 451 LEU C O 1
ATOM 5433 N N . GLY C 1 54 ? 15.562 37.417 7.935 1.00 68.14 452 GLY C N 1
ATOM 5434 C CA . GLY C 1 54 ? 15.300 38.101 9.200 1.00 66.90 452 GLY C CA 1
ATOM 5435 C C . GLY C 1 54 ? 15.627 37.163 10.354 1.00 63.16 452 GLY C C 1
ATOM 5436 O O . GLY C 1 54 ? 14.747 36.549 10.940 1.00 63.08 452 GLY C O 1
ATOM 5437 N N . VAL C 1 55 ? 16.906 37.066 10.673 1.00 61.34 453 VAL C N 1
ATOM 5438 C CA . VAL C 1 55 ? 17.389 36.117 11.651 1.00 59.79 453 VAL C CA 1
ATOM 5439 C C . VAL C 1 55 ? 17.138 36.590 13.083 1.00 61.26 453 VAL C C 1
ATOM 5440 O O . VAL C 1 55 ? 17.433 37.727 13.434 1.00 63.27 453 VAL C O 1
ATOM 5444 N N . THR C 1 56 ? 16.574 35.706 13.902 1.00 62.15 454 THR C N 1
ATOM 5445 C CA . THR C 1 56 ? 16.386 35.967 15.339 1.00 61.34 454 THR C CA 1
ATOM 5446 C C . THR C 1 56 ? 17.225 35.011 16.175 1.00 58.29 454 THR C C 1
ATOM 5447 O O . THR C 1 56 ? 17.621 35.347 17.290 1.00 57.29 454 THR C O 1
ATOM 5451 N N . GLN C 1 57 ? 17.493 33.826 15.623 1.00 57.68 455 GLN C N 1
ATOM 5452 C CA . GLN C 1 57 ? 18.276 32.796 16.289 1.00 53.64 455 GLN C CA 1
ATOM 5453 C C . GLN C 1 57 ? 18.994 31.909 15.295 1.00 51.31 455 GLN C C 1
ATOM 5454 O O . GLN C 1 57 ? 18.506 31.683 14.193 1.00 51.25 455 GLN C O 1
ATOM 5460 N N . ILE C 1 58 ? 20.157 31.396 15.691 1.00 49.71 456 ILE C N 1
ATOM 5461 C CA . ILE C 1 58 ? 20.869 30.370 14.924 1.00 47.91 456 ILE C CA 1
ATOM 5462 C C . ILE C 1 58 ? 21.341 29.273 15.863 1.00 46.97 456 ILE C C 1
ATOM 5463 O O . ILE C 1 58 ? 22.007 29.561 16.849 1.00 46.28 456 ILE C O 1
ATOM 5468 N N . ALA C 1 59 ? 21.020 28.016 15.536 1.00 47.45 457 ALA C N 1
ATOM 5469 C CA . ALA C 1 59 ? 21.437 26.871 16.334 1.00 44.79 457 ALA C CA 1
ATOM 5470 C C . ALA C 1 59 ? 22.365 26.012 15.512 1.00 45.40 457 ALA C C 1
ATOM 5471 O O . ALA C 1 59 ? 21.974 25.457 14.485 1.00 46.25 457 ALA C O 1
ATOM 5473 N N . CYS C 1 60 ? 23.606 25.919 15.962 1.00 45.40 458 CYS C N 1
ATOM 5474 C CA . CYS C 1 60 ? 24.657 25.279 15.202 1.00 46.78 458 CYS C CA 1
ATOM 5475 C C . CYS C 1 60 ? 24.779 23.823 15.584 1.00 46.12 458 CYS C C 1
ATOM 5476 O O . CYS C 1 60 ? 25.007 23.503 16.757 1.00 44.28 458 CYS C O 1
ATOM 5479 N N . ALA C 1 61 ? 24.616 22.936 14.605 1.00 47.93 459 ALA C N 1
ATOM 5480 C CA . ALA C 1 61 ? 24.871 21.508 14.825 1.00 49.02 459 ALA C CA 1
ATOM 5481 C C . ALA C 1 61 ? 26.234 21.186 14.251 1.00 52.12 459 ALA C C 1
ATOM 5482 O O . ALA C 1 61 ? 27.020 22.102 13.966 1.00 53.41 459 ALA C O 1
ATOM 5484 N N . GLU C 1 62 ? 26.550 19.906 14.105 1.00 54.92 460 GLU C N 1
ATOM 5485 C CA . GLU C 1 62 ? 27.903 19.541 13.672 1.00 59.42 460 GLU C CA 1
ATOM 5486 C C . GLU C 1 62 ? 28.171 19.760 12.177 1.00 57.34 460 GLU C C 1
ATOM 5487 O O . GLU C 1 62 ? 29.244 20.241 11.829 1.00 57.80 460 GLU C O 1
ATOM 5493 N N . LYS C 1 63 ? 27.238 19.372 11.312 1.00 55.10 461 LYS C N 1
ATOM 5494 C CA . LYS C 1 63 ? 27.437 19.527 9.847 1.00 57.14 461 LYS C CA 1
ATOM 5495 C C . LYS C 1 63 ? 26.559 20.618 9.250 1.00 55.65 461 LYS C C 1
ATOM 5496 O O . LYS C 1 63 ? 26.735 20.997 8.098 1.00 58.70 461 LYS C O 1
ATOM 5500 N N . ARG C 1 64 ? 25.623 21.129 10.035 1.00 53.40 462 ARG C N 1
ATOM 5501 C CA . ARG C 1 64 ? 24.712 22.129 9.549 1.00 53.56 462 ARG C CA 1
ATOM 5502 C C . ARG C 1 64 ? 24.181 23.003 10.660 1.00 49.24 462 ARG C C 1
ATOM 5503 O O . ARG C 1 64 ? 24.486 22.785 11.836 1.00 48.25 462 ARG C O 1
ATOM 5511 N N . PHE C 1 65 ? 23.461 24.055 10.277 1.00 47.20 463 PHE C N 1
ATOM 5512 C CA . PHE C 1 65 ? 22.842 24.934 11.251 1.00 44.56 463 PHE C CA 1
ATOM 5513 C C . PHE C 1 65 ? 21.427 25.250 10.874 1.00 45.30 463 PHE C C 1
ATOM 5514 O O . PHE C 1 65 ? 21.067 25.233 9.687 1.00 48.33 463 PHE C O 1
ATOM 5522 N N . LEU C 1 66 ? 20.633 25.519 11.904 1.00 43.39 464 LEU C N 1
ATOM 5523 C CA . LEU C 1 66 ? 19.268 25.925 11.764 1.00 44.14 464 LEU C CA 1
ATOM 5524 C C . LEU C 1 66 ? 19.205 27.421 11.929 1.00 45.66 464 LEU C C 1
ATOM 5525 O O . LEU C 1 66 ? 19.939 27.993 12.761 1.00 47.30 464 LEU C O 1
ATOM 5530 N N . ILE C 1 67 ? 18.301 28.055 11.195 1.00 47.22 465 ILE C N 1
ATOM 5531 C CA . ILE C 1 67 ? 18.051 29.489 11.325 1.00 49.49 465 ILE C CA 1
ATOM 5532 C C . ILE C 1 67 ? 16.572 29.723 11.587 1.00 49.95 465 ILE C C 1
ATOM 5533 O O . ILE C 1 67 ? 15.745 29.177 10.890 1.00 50.49 465 ILE C O 1
ATOM 5538 N N . LEU C 1 68 ? 16.251 30.520 12.610 1.00 50.27 466 LEU C N 1
ATOM 5539 C CA . LEU C 1 68 ? 14.872 30.879 12.914 1.00 50.80 466 LEU C CA 1
ATOM 5540 C C . LEU C 1 68 ? 14.618 32.268 12.400 1.00 53.78 466 LEU C C 1
ATOM 5541 O O . LEU C 1 68 ? 15.400 33.177 12.702 1.00 55.66 466 LEU C O 1
ATOM 5546 N N . SER C 1 69 ? 13.520 32.437 11.654 1.00 55.24 467 SER C N 1
ATOM 5547 C CA A SER C 1 69 ? 13.175 33.725 11.040 0.50 57.43 467 SER C CA 1
ATOM 5548 C CA B SER C 1 69 ? 13.155 33.714 11.030 0.50 56.82 467 SER C CA 1
ATOM 5549 C C . SER C 1 69 ? 12.172 34.502 11.884 1.00 57.64 467 SER C C 1
ATOM 5550 O O . SER C 1 69 ? 11.433 33.921 12.661 1.00 56.68 467 SER C O 1
ATOM 5555 N N . ARG C 1 70 ? 12.151 35.822 11.677 1.00 59.93 468 ARG C N 1
ATOM 5556 C CA . ARG C 1 70 ? 11.199 36.741 12.325 1.00 61.84 468 ARG C CA 1
ATOM 5557 C C . ARG C 1 70 ? 9.767 36.218 12.248 1.00 62.22 468 ARG C C 1
ATOM 5558 O O . ARG C 1 70 ? 9.021 36.325 13.213 1.00 60.80 468 ARG C O 1
ATOM 5560 N N . ASN C 1 71 ? 9.411 35.637 11.099 1.00 62.81 469 ASN C N 1
ATOM 5561 C CA . ASN C 1 71 ? 8.061 35.101 10.867 1.00 63.51 469 ASN C CA 1
ATOM 5562 C C . ASN C 1 71 ? 7.813 33.688 11.457 1.00 60.58 469 ASN C C 1
ATOM 5563 O O . ASN C 1 71 ? 6.764 33.107 11.237 1.00 60.56 469 ASN C O 1
ATOM 5568 N N . GLY C 1 72 ? 8.774 33.137 12.189 1.00 56.84 470 GLY C N 1
ATOM 5569 C CA . GLY C 1 72 ? 8.554 31.875 12.878 1.00 55.84 470 GLY C CA 1
ATOM 5570 C C . GLY C 1 72 ? 8.728 30.638 12.016 1.00 55.92 470 GLY C C 1
ATOM 5571 O O . GLY C 1 72 ? 8.211 29.563 12.334 1.00 54.70 470 GLY C O 1
ATOM 5572 N N . ARG C 1 73 ? 9.471 30.778 10.930 1.00 57.01 471 ARG C N 1
ATOM 5573 C CA . ARG C 1 73 ? 9.858 29.625 10.150 1.00 56.64 471 ARG C CA 1
ATOM 5574 C C . ARG C 1 73 ? 11.304 29.244 10.430 1.00 53.05 471 ARG C C 1
ATOM 5575 O O . ARG C 1 73 ? 12.090 30.069 10.887 1.00 52.07 471 ARG C O 1
ATOM 5583 N N . VAL C 1 74 ? 11.637 27.988 10.144 1.00 51.04 472 VAL C N 1
ATOM 5584 C CA . VAL C 1 74 ? 12.955 27.426 10.405 1.00 49.20 472 VAL C CA 1
ATOM 5585 C C . VAL C 1 74 ? 13.618 26.946 9.111 1.00 50.50 472 VAL C C 1
ATOM 5586 O O . VAL C 1 74 ? 13.003 26.246 8.301 1.00 52.73 472 VAL C O 1
ATOM 5590 N N . TYR C 1 75 ? 14.871 27.336 8.904 1.00 49.66 473 TYR C N 1
ATOM 5591 C CA . TYR C 1 75 ? 15.605 26.973 7.691 1.00 49.49 473 TYR C CA 1
ATOM 5592 C C . TYR C 1 75 ? 16.833 26.224 8.057 1.00 49.25 473 TYR C C 1
ATOM 5593 O O . TYR C 1 75 ? 17.335 26.358 9.198 1.00 50.46 473 TYR C O 1
ATOM 5602 N N . THR C 1 76 ? 17.337 25.432 7.119 1.00 50.77 474 THR C N 1
ATOM 5603 C CA . THR C 1 76 ? 18.553 24.655 7.386 1.00 51.76 474 THR C CA 1
ATOM 5604 C C . THR C 1 76 ? 19.567 24.853 6.277 1.00 53.09 474 THR C C 1
ATOM 5605 O O . THR C 1 76 ? 19.199 25.032 5.127 1.00 55.72 474 THR C O 1
ATOM 5609 N N . GLN C 1 77 ? 20.845 24.878 6.663 1.00 53.02 475 GLN C N 1
ATOM 5610 C CA . GLN C 1 77 ? 21.969 25.073 5.756 1.00 52.34 475 GLN C CA 1
ATOM 5611 C C . GLN C 1 77 ? 23.183 24.269 6.242 1.00 52.11 475 GLN C C 1
ATOM 5612 O O . GLN C 1 77 ? 23.500 24.269 7.431 1.00 51.49 475 GLN C O 1
ATOM 5618 N N . ALA C 1 78 ? 23.873 23.605 5.326 1.00 54.08 476 ALA C N 1
ATOM 5619 C CA . ALA C 1 78 ? 25.117 22.878 5.654 1.00 52.76 476 ALA C CA 1
ATOM 5620 C C . ALA C 1 78 ? 26.306 23.823 5.599 1.00 53.26 476 ALA C C 1
ATOM 5621 O O . ALA C 1 78 ? 26.369 24.707 4.739 1.00 54.06 476 ALA C O 1
ATOM 5623 N N . TYR C 1 79 ? 27.264 23.615 6.494 1.00 52.08 477 TYR C N 1
ATOM 5624 C CA . TYR C 1 79 ? 28.472 24.442 6.526 1.00 53.36 477 TYR C CA 1
ATOM 5625 C C . TYR C 1 79 ? 29.316 24.267 5.278 1.00 55.91 477 TYR C C 1
ATOM 5626 O O . TYR C 1 79 ? 29.917 25.235 4.806 1.00 56.24 477 TYR C O 1
ATOM 5635 N N . ASN C 1 80 ? 29.349 23.035 4.753 1.00 56.78 478 ASN C N 1
ATOM 5636 C CA A ASN C 1 80 ? 30.240 22.730 3.636 0.50 59.29 478 ASN C CA 1
ATOM 5637 C CA B ASN C 1 80 ? 30.229 22.651 3.644 0.50 59.24 478 ASN C CA 1
ATOM 5638 C C . ASN C 1 80 ? 29.545 22.580 2.293 1.00 61.43 478 ASN C C 1
ATOM 5639 O O . ASN C 1 80 ? 30.091 22.000 1.379 1.00 64.39 478 ASN C O 1
ATOM 5648 N N . SER C 1 81 ? 28.334 23.112 2.168 1.00 61.60 479 SER C N 1
ATOM 5649 C CA . SER C 1 81 ? 27.713 23.223 0.826 1.00 62.81 479 SER C CA 1
ATOM 5650 C C . SER C 1 81 ? 28.460 24.197 -0.044 1.00 65.21 479 SER C C 1
ATOM 5651 O O . SER C 1 81 ? 29.064 25.118 0.460 1.00 63.62 479 SER C O 1
ATOM 5654 N N . ASP C 1 82 ? 28.346 24.021 -1.356 1.00 68.91 480 ASP C N 1
ATOM 5655 C CA . ASP C 1 82 ? 28.982 24.924 -2.313 1.00 72.74 480 ASP C CA 1
ATOM 5656 C C . ASP C 1 82 ? 28.210 26.247 -2.425 1.00 72.00 480 ASP C C 1
ATOM 5657 O O . ASP C 1 82 ? 28.769 27.278 -2.820 1.00 72.45 480 ASP C O 1
ATOM 5662 N N . THR C 1 83 ? 26.923 26.203 -2.075 1.00 68.81 481 THR C N 1
ATOM 5663 C CA . THR C 1 83 ? 26.028 27.321 -2.255 1.00 68.00 481 THR C CA 1
ATOM 5664 C C . THR C 1 83 ? 25.376 27.635 -0.946 1.00 64.76 481 THR C C 1
ATOM 5665 O O . THR C 1 83 ? 24.976 26.725 -0.226 1.00 62.60 481 THR C O 1
ATOM 5669 N N . LEU C 1 84 ? 25.285 28.925 -0.640 1.00 64.07 482 LEU C N 1
ATOM 5670 C CA . LEU C 1 84 ? 24.497 29.417 0.486 1.00 60.98 482 LEU C CA 1
ATOM 5671 C C . LEU C 1 84 ? 23.049 29.609 0.024 1.00 60.85 482 LEU C C 1
ATOM 5672 O O . LEU C 1 84 ? 22.788 30.407 -0.864 1.00 62.99 482 LEU C O 1
ATOM 5677 N N . ALA C 1 85 ? 22.125 28.861 0.612 1.00 58.66 483 ALA C N 1
ATOM 5678 C CA . ALA C 1 85 ? 20.733 28.821 0.151 1.00 59.58 483 ALA C CA 1
ATOM 5679 C C . ALA C 1 85 ? 19.892 28.035 1.160 1.00 57.41 483 ALA C C 1
ATOM 5680 O O . ALA C 1 85 ? 19.607 26.847 0.965 1.00 57.29 483 ALA C O 1
ATOM 5682 N N . PRO C 1 86 ? 19.496 28.695 2.251 1.00 55.42 484 PRO C N 1
ATOM 5683 C CA . PRO C 1 86 ? 18.852 27.959 3.303 1.00 53.56 484 PRO C CA 1
ATOM 5684 C C . PRO C 1 86 ? 17.506 27.420 2.867 1.00 54.74 484 PRO C C 1
ATOM 5685 O O . PRO C 1 86 ? 16.722 28.108 2.223 1.00 55.86 484 PRO C O 1
ATOM 5689 N N . GLN C 1 87 ? 17.245 26.179 3.240 1.00 54.53 485 GLN C N 1
ATOM 5690 C CA . GLN C 1 87 ? 16.044 25.490 2.813 1.00 55.27 485 GLN C CA 1
ATOM 5691 C C . GLN C 1 87 ? 15.089 25.407 3.980 1.00 54.08 485 GLN C C 1
ATOM 5692 O O . GLN C 1 87 ? 15.497 25.246 5.144 1.00 53.29 485 GLN C O 1
ATOM 5698 N N . LEU C 1 88 ? 13.822 25.518 3.656 1.00 55.63 486 LEU C N 1
ATOM 5699 C CA . LEU C 1 88 ? 12.776 25.510 4.627 1.00 56.17 486 LEU C CA 1
ATOM 5700 C C . LEU C 1 88 ? 12.713 24.113 5.234 1.00 55.73 486 LEU C C 1
ATOM 5701 O O . LEU C 1 88 ? 12.732 23.131 4.507 1.00 55.76 486 LEU C O 1
ATOM 5706 N N . VAL C 1 89 ? 12.649 24.028 6.559 1.00 55.27 487 VAL C N 1
ATOM 5707 C CA . VAL C 1 89 ? 12.401 22.751 7.233 1.00 55.76 487 VAL C CA 1
ATOM 5708 C C . VAL C 1 89 ? 10.899 22.468 7.150 1.00 60.25 487 VAL C C 1
ATOM 5709 O O . VAL C 1 89 ? 10.103 23.193 7.721 1.00 60.58 487 VAL C O 1
ATOM 5713 N N . GLN C 1 90 ? 10.517 21.432 6.413 1.00 66.55 488 GLN C N 1
ATOM 5714 C CA . GLN C 1 90 ? 9.095 21.079 6.271 1.00 72.39 488 GLN C CA 1
ATOM 5715 C C . GLN C 1 90 ? 8.579 20.372 7.522 1.00 74.25 488 GLN C C 1
ATOM 5716 O O . GLN C 1 90 ? 9.340 19.717 8.253 1.00 81.28 488 GLN C O 1
ATOM 5718 N N . GLY C 1 91 ? 7.291 20.516 7.786 1.00 75.60 489 GLY C N 1
ATOM 5719 C CA . GLY C 1 91 ? 6.672 19.881 8.957 1.00 76.38 489 GLY C CA 1
ATOM 5720 C C . GLY C 1 91 ? 6.471 20.826 10.126 1.00 75.83 489 GLY C C 1
ATOM 5721 O O . GLY C 1 91 ? 5.876 20.450 11.133 1.00 74.42 489 GLY C O 1
ATOM 5722 N N . LEU C 1 92 ? 6.966 22.054 9.990 1.00 76.09 490 LEU C N 1
ATOM 5723 C CA . LEU C 1 92 ? 6.732 23.103 10.983 1.00 75.90 490 LEU C CA 1
ATOM 5724 C C . LEU C 1 92 ? 5.804 24.227 10.476 1.00 82.25 490 LEU C C 1
ATOM 5725 O O . LEU C 1 92 ? 5.412 25.100 11.260 1.00 84.28 490 LEU C O 1
ATOM 5730 N N . ALA C 1 93 ? 5.447 24.203 9.190 1.00 85.58 491 ALA C N 1
ATOM 5731 C CA . ALA C 1 93 ? 4.577 25.240 8.607 1.00 89.72 491 ALA C CA 1
ATOM 5732 C C . ALA C 1 93 ? 3.313 25.481 9.442 1.00 91.19 491 ALA C C 1
ATOM 5733 O O . ALA C 1 93 ? 2.855 26.612 9.564 1.00 92.01 491 ALA C O 1
ATOM 5735 N N . SER C 1 94 ? 2.765 24.422 10.029 1.00 93.19 492 SER C N 1
ATOM 5736 C CA . SER C 1 94 ? 1.591 24.546 10.910 1.00 95.99 492 SER C CA 1
ATOM 5737 C C . SER C 1 94 ? 1.752 25.619 12.010 1.00 91.06 492 SER C C 1
ATOM 5738 O O . SER C 1 94 ? 0.824 26.373 12.292 1.00 87.35 492 SER C O 1
ATOM 5740 N N . ARG C 1 95 ? 2.940 25.692 12.607 1.00 86.57 493 ARG C N 1
ATOM 5741 C CA . ARG C 1 95 ? 3.128 26.444 13.857 1.00 81.41 493 ARG C CA 1
ATOM 5742 C C . ARG C 1 95 ? 4.110 27.646 13.754 1.00 74.60 493 ARG C C 1
ATOM 5743 O O . ARG C 1 95 ? 4.869 27.797 12.789 1.00 69.66 493 ARG C O 1
ATOM 5745 N N . ASN C 1 96 ? 4.051 28.498 14.774 1.00 70.18 494 ASN C N 1
ATOM 5746 C CA . ASN C 1 96 ? 4.909 29.666 14.895 1.00 66.26 494 ASN C CA 1
ATOM 5747 C C . ASN C 1 96 ? 6.060 29.349 15.876 1.00 60.70 494 ASN C C 1
ATOM 5748 O O . ASN C 1 96 ? 5.880 29.371 17.103 1.00 57.93 494 ASN C O 1
ATOM 5753 N N . ILE C 1 97 ? 7.239 29.077 15.325 1.00 56.34 495 ILE C N 1
ATOM 5754 C CA . ILE C 1 97 ? 8.384 28.670 16.131 1.00 52.62 495 ILE C CA 1
ATOM 5755 C C . ILE C 1 97 ? 9.031 29.880 16.787 1.00 52.99 495 ILE C C 1
ATOM 5756 O O . ILE C 1 97 ? 9.283 30.877 16.122 1.00 54.78 495 ILE C O 1
ATOM 5761 N N . VAL C 1 98 ? 9.311 29.775 18.090 1.00 51.08 496 VAL C N 1
ATOM 5762 C CA . VAL C 1 98 ? 9.971 30.854 18.821 1.00 50.38 496 VAL C CA 1
ATOM 5763 C C . VAL C 1 98 ? 11.343 30.486 19.362 1.00 48.12 496 VAL C C 1
ATOM 5764 O O . VAL C 1 98 ? 12.064 31.363 19.803 1.00 48.12 496 VAL C O 1
ATOM 5768 N N . LYS C 1 99 ? 11.689 29.202 19.378 1.00 46.98 497 LYS C N 1
ATOM 5769 C CA . LYS C 1 99 ? 13.038 28.794 19.771 1.00 46.31 497 LYS C CA 1
ATOM 5770 C C . LYS C 1 99 ? 13.482 27.561 19.007 1.00 44.92 497 LYS C C 1
ATOM 5771 O O . LYS C 1 99 ? 12.669 26.736 18.607 1.00 44.49 497 LYS C O 1
ATOM 5776 N N . ILE C 1 100 ? 14.787 27.468 18.800 1.00 44.22 498 ILE C N 1
ATOM 5777 C CA . ILE C 1 100 ? 15.416 26.293 18.225 1.00 42.98 498 ILE C CA 1
ATOM 5778 C C . ILE C 1 100 ? 16.618 25.914 19.062 1.00 40.75 498 ILE C C 1
ATOM 5779 O O . ILE C 1 100 ? 17.175 26.727 19.777 1.00 40.90 498 ILE C O 1
ATOM 5784 N N . ALA C 1 101 ? 17.037 24.673 18.951 1.00 40.16 499 ALA C N 1
ATOM 5785 C CA . ALA C 1 101 ? 18.227 24.228 19.643 1.00 38.92 499 ALA C CA 1
ATOM 5786 C C . ALA C 1 101 ? 18.899 23.092 18.901 1.00 38.83 499 ALA C C 1
ATOM 5787 O O . ALA C 1 101 ? 18.265 22.362 18.134 1.00 39.03 499 ALA C O 1
ATOM 5789 N N . ALA C 1 102 ? 20.190 22.972 19.160 1.00 37.51 500 ALA C N 1
ATOM 5790 C CA . ALA C 1 102 ? 21.026 21.938 18.627 1.00 37.57 500 ALA C CA 1
ATOM 5791 C C . ALA C 1 102 ? 22.344 22.130 19.314 1.00 35.95 500 ALA C C 1
ATOM 5792 O O . ALA C 1 102 ? 22.556 23.154 19.909 1.00 35.57 500 ALA C O 1
ATOM 5794 N N . HIS C 1 103 ? 23.249 21.184 19.176 1.00 37.43 501 HIS C N 1
ATOM 5795 C CA . HIS C 1 103 ? 24.538 21.249 19.856 1.00 38.77 501 HIS C CA 1
ATOM 5796 C C . HIS C 1 103 ? 25.628 21.141 18.841 1.00 40.38 501 HIS C C 1
ATOM 5797 O O . HIS C 1 103 ? 25.485 20.403 17.876 1.00 41.07 501 HIS C O 1
ATOM 5804 N N . SER C 1 104 ? 26.734 21.849 19.057 1.00 42.12 502 SER C N 1
ATOM 5805 C CA . SER C 1 104 ? 27.750 21.979 18.004 1.00 44.00 502 SER C CA 1
ATOM 5806 C C . SER C 1 104 ? 28.498 20.657 17.649 1.00 44.84 502 SER C C 1
ATOM 5807 O O . SER C 1 104 ? 29.119 20.565 16.593 1.00 45.91 502 SER C O 1
ATOM 5810 N N . ASP C 1 105 ? 28.409 19.647 18.515 1.00 44.30 503 ASP C N 1
ATOM 5811 C CA A ASP C 1 105 ? 28.935 18.318 18.243 0.50 45.82 503 ASP C CA 1
ATOM 5812 C CA B ASP C 1 105 ? 28.931 18.297 18.222 0.50 44.95 503 ASP C CA 1
ATOM 5813 C C . ASP C 1 105 ? 27.775 17.321 18.033 1.00 45.91 503 ASP C C 1
ATOM 5814 O O . ASP C 1 105 ? 27.972 16.099 18.125 1.00 48.67 503 ASP C O 1
ATOM 5823 N N . GLY C 1 106 ? 26.573 17.838 17.723 1.00 44.17 504 GLY C N 1
ATOM 5824 C CA . GLY C 1 106 ? 25.359 16.999 17.611 1.00 43.71 504 GLY C CA 1
ATOM 5825 C C . GLY C 1 106 ? 24.704 16.869 16.244 1.00 44.90 504 GLY C C 1
ATOM 5826 O O . GLY C 1 106 ? 25.057 17.558 15.306 1.00 45.21 504 GLY C O 1
ATOM 5827 N N . HIS C 1 107 ? 23.719 15.969 16.174 1.00 46.77 505 HIS C N 1
ATOM 5828 C CA . HIS C 1 107 ? 22.991 15.585 14.948 1.00 48.19 505 HIS C CA 1
ATOM 5829 C C . HIS C 1 107 ? 21.483 15.438 15.242 1.00 45.94 505 HIS C C 1
ATOM 5830 O O . HIS C 1 107 ? 20.793 14.643 14.613 1.00 45.63 505 HIS C O 1
ATOM 5837 N N . HIS C 1 108 ? 20.975 16.198 16.201 1.00 43.85 506 HIS C N 1
ATOM 5838 C CA . HIS C 1 108 ? 19.538 16.269 16.398 1.00 44.43 506 HIS C CA 1
ATOM 5839 C C . HIS C 1 108 ? 19.145 17.664 16.799 1.00 45.71 506 HIS C C 1
ATOM 5840 O O . HIS C 1 108 ? 19.989 18.460 17.199 1.00 53.04 506 HIS C O 1
ATOM 5847 N N . TYR C 1 109 ? 17.871 17.976 16.621 1.00 47.38 507 TYR C N 1
ATOM 5848 C CA . TYR C 1 109 ? 17.372 19.339 16.676 1.00 46.95 507 TYR C CA 1
ATOM 5849 C C . TYR C 1 109 ? 16.102 19.361 17.488 1.00 45.84 507 TYR C C 1
ATOM 5850 O O . TYR C 1 109 ? 15.366 18.384 17.483 1.00 45.37 507 TYR C O 1
ATOM 5859 N N . LEU C 1 110 ? 15.893 20.464 18.214 1.00 44.76 508 LEU C N 1
ATOM 5860 C CA . LEU C 1 110 ? 14.641 20.767 18.851 1.00 44.07 508 LEU C CA 1
ATOM 5861 C C . LEU C 1 110 ? 14.095 22.090 18.363 1.00 45.14 508 LEU C C 1
ATOM 5862 O O . LEU C 1 110 ? 14.851 23.012 18.067 1.00 45.12 508 LEU C O 1
ATOM 5867 N N . ALA C 1 111 ? 12.765 22.188 18.307 1.00 45.33 509 ALA C N 1
ATOM 5868 C CA . ALA C 1 111 ? 12.106 23.430 17.997 1.00 46.59 509 ALA C CA 1
ATOM 5869 C C . ALA C 1 111 ? 10.900 23.629 18.916 1.00 47.33 509 ALA C C 1
ATOM 5870 O O . ALA C 1 111 ? 10.209 22.671 19.224 1.00 46.58 509 ALA C O 1
ATOM 5872 N N . LEU C 1 112 ? 10.664 24.879 19.335 1.00 47.26 510 LEU C N 1
ATOM 5873 C CA . LEU C 1 112 ? 9.629 25.207 20.320 1.00 47.61 510 LEU C CA 1
ATOM 5874 C C . LEU C 1 112 ? 8.659 26.191 19.745 1.00 48.94 510 LEU C C 1
ATOM 5875 O O . LEU C 1 112 ? 9.051 27.253 19.282 1.00 49.91 510 LEU C O 1
ATOM 5880 N N . ALA C 1 113 ? 7.383 25.835 19.780 1.00 50.71 511 ALA C N 1
ATOM 5881 C CA . ALA C 1 113 ? 6.310 26.689 19.266 1.00 53.55 511 ALA C CA 1
ATOM 5882 C C . ALA C 1 113 ? 5.815 27.687 20.318 1.00 55.03 511 ALA C C 1
ATOM 5883 O O . ALA C 1 113 ? 5.923 27.454 21.521 1.00 53.06 511 ALA C O 1
ATOM 5885 N N . ALA C 1 114 ? 5.243 28.787 19.847 1.00 59.27 512 ALA C N 1
ATOM 5886 C CA . ALA C 1 114 ? 4.647 29.804 20.720 1.00 61.65 512 ALA C CA 1
ATOM 5887 C C . ALA C 1 114 ? 3.590 29.190 21.622 1.00 62.89 512 ALA C C 1
ATOM 5888 O O . ALA C 1 114 ? 3.510 29.517 22.812 1.00 61.76 512 ALA C O 1
ATOM 5890 N N . THR C 1 115 ? 2.805 28.275 21.055 1.00 63.39 513 THR C N 1
ATOM 5891 C CA . THR C 1 115 ? 1.776 27.583 21.802 1.00 65.09 513 THR C CA 1
ATOM 5892 C C . THR C 1 115 ? 2.314 26.531 22.804 1.00 63.62 513 THR C C 1
ATOM 5893 O O . THR C 1 115 ? 1.542 25.972 23.564 1.00 68.66 513 THR C O 1
ATOM 5897 N N . GLY C 1 116 ? 3.612 26.260 22.829 1.00 60.00 514 GLY C N 1
ATOM 5898 C CA . GLY C 1 116 ? 4.172 25.305 23.804 1.00 58.19 514 GLY C CA 1
ATOM 5899 C C . GLY C 1 116 ? 4.608 23.920 23.302 1.00 55.65 514 GLY C C 1
ATOM 5900 O O . GLY C 1 116 ? 5.332 23.220 24.012 1.00 55.33 514 GLY C O 1
ATOM 5901 N N . GLU C 1 117 ? 4.189 23.522 22.102 1.00 55.56 515 GLU C N 1
ATOM 5902 C CA . GLU C 1 117 ? 4.587 22.227 21.534 1.00 56.03 515 GLU C CA 1
ATOM 5903 C C . GLU C 1 117 ? 6.089 22.169 21.190 1.00 53.43 515 GLU C C 1
ATOM 5904 O O . GLU C 1 117 ? 6.646 23.123 20.626 1.00 51.57 515 GLU C O 1
ATOM 5910 N N . VAL C 1 118 ? 6.718 21.042 21.526 1.00 51.51 516 VAL C N 1
ATOM 5911 C CA . VAL C 1 118 ? 8.136 20.819 21.231 1.00 49.54 516 VAL C CA 1
ATOM 5912 C C . VAL C 1 118 ? 8.258 19.794 20.113 1.00 47.74 516 VAL C C 1
ATOM 5913 O O . VAL C 1 118 ? 7.591 18.767 20.147 1.00 50.28 516 VAL C O 1
ATOM 5917 N N . TYR C 1 119 ? 9.098 20.080 19.126 1.00 45.10 517 TYR C N 1
ATOM 5918 C CA . TYR C 1 119 ? 9.344 19.167 18.010 1.00 46.02 517 TYR C CA 1
ATOM 5919 C C . TYR C 1 119 ? 10.767 18.681 18.079 1.00 44.22 517 TYR C C 1
ATOM 5920 O O . TYR C 1 119 ? 11.659 19.420 18.493 1.00 44.28 517 TYR C O 1
ATOM 5929 N N . SER C 1 120 ? 11.002 17.460 17.642 1.00 44.18 518 SER C N 1
ATOM 5930 C CA . SER C 1 120 ? 12.378 16.939 17.578 1.00 42.28 518 SER C CA 1
ATOM 5931 C C . SER C 1 120 ? 12.589 16.175 16.300 1.00 42.79 518 SER C C 1
ATOM 5932 O O . SER C 1 120 ? 11.651 15.622 15.741 1.00 44.06 518 SER C O 1
ATOM 5935 N N . TRP C 1 121 ? 13.808 16.199 15.797 1.00 44.12 519 TRP C N 1
ATOM 5936 C CA . TRP C 1 121 ? 14.159 15.355 14.665 1.00 46.93 519 TRP C CA 1
ATOM 5937 C C . TRP C 1 121 ? 15.658 15.124 14.580 1.00 48.69 519 TRP C C 1
ATOM 5938 O O . TRP C 1 121 ? 16.439 15.694 15.351 1.00 46.47 519 TRP C O 1
ATOM 5949 N N . GLY C 1 122 ? 16.048 14.263 13.640 1.00 53.16 520 GLY C N 1
ATOM 5950 C CA . GLY C 1 122 ? 17.446 13.883 13.462 1.00 51.76 520 GLY C CA 1
ATOM 5951 C C . GLY C 1 122 ? 17.682 12.496 14.009 1.00 51.09 520 GLY C C 1
ATOM 5952 O O . GLY C 1 122 ? 16.805 11.634 13.924 1.00 51.97 520 GLY C O 1
ATOM 5953 N N . CYS C 1 123 ? 18.872 12.296 14.566 1.00 50.16 521 CYS C N 1
ATOM 5954 C CA . CYS C 1 123 ? 19.290 11.011 15.092 1.00 52.02 521 CYS C CA 1
ATOM 5955 C C . CYS C 1 123 ? 18.478 10.614 16.320 1.00 50.99 521 CYS C C 1
ATOM 5956 O O . CYS C 1 123 ? 18.204 11.444 17.195 1.00 49.69 521 CYS C O 1
ATOM 5959 N N . GLY C 1 124 ? 18.140 9.330 16.395 1.00 52.34 522 GLY C N 1
ATOM 5960 C CA . GLY C 1 124 ? 17.270 8.803 17.434 1.00 53.04 522 GLY C CA 1
ATOM 5961 C C . GLY C 1 124 ? 17.964 8.006 18.518 1.00 53.87 522 GLY C C 1
ATOM 5962 O O . GLY C 1 124 ? 17.319 7.607 19.495 1.00 55.98 522 GLY C O 1
ATOM 5963 N N . ASP C 1 125 ? 19.265 7.766 18.362 1.00 55.60 523 ASP C N 1
ATOM 5964 C CA . ASP C 1 125 ? 19.981 6.828 19.236 1.00 58.43 523 ASP C CA 1
ATOM 5965 C C . ASP C 1 125 ? 19.881 7.250 20.700 1.00 54.77 523 ASP C C 1
ATOM 5966 O O . ASP C 1 125 ? 19.952 8.439 21.016 1.00 51.84 523 ASP C O 1
ATOM 5971 N N . GLY C 1 126 ? 19.674 6.274 21.578 1.00 53.51 524 GLY C N 1
ATOM 5972 C CA . GLY C 1 126 ? 19.609 6.540 23.003 1.00 52.71 524 GLY C CA 1
ATOM 5973 C C . GLY C 1 126 ? 18.352 7.247 23.484 1.00 52.11 524 GLY C C 1
ATOM 5974 O O . GLY C 1 126 ? 18.203 7.520 24.683 1.00 52.08 524 GLY C O 1
ATOM 5975 N N . GLY C 1 127 ? 17.444 7.556 22.560 1.00 52.81 525 GLY C N 1
ATOM 5976 C CA . GLY C 1 127 ? 16.137 8.118 22.908 1.00 51.28 525 GLY C CA 1
ATOM 5977 C C . GLY C 1 127 ? 16.126 9.625 22.967 1.00 47.25 525 GLY C C 1
ATOM 5978 O O . GLY C 1 127 ? 15.189 10.204 23.506 1.00 46.52 525 GLY C O 1
ATOM 5979 N N . ARG C 1 128 ? 17.148 10.259 22.384 1.00 44.30 526 ARG C N 1
ATOM 5980 C CA . ARG C 1 128 ? 17.309 11.718 22.453 1.00 42.86 526 ARG C CA 1
ATOM 5981 C C . ARG C 1 128 ? 16.156 12.533 21.846 1.00 42.67 526 ARG C C 1
ATOM 5982 O O . ARG C 1 128 ? 16.000 13.709 22.189 1.00 43.12 526 ARG C O 1
ATOM 5990 N N . LEU C 1 129 ? 15.352 11.931 20.960 1.00 42.44 527 LEU C N 1
ATOM 5991 C CA . LEU C 1 129 ? 14.228 12.641 20.352 1.00 41.29 527 LEU C CA 1
ATOM 5992 C C . LEU C 1 129 ? 12.990 12.690 21.252 1.00 41.22 527 LEU C C 1
ATOM 5993 O O . LEU C 1 129 ? 12.090 13.525 21.018 1.00 42.29 527 LEU C O 1
ATOM 5998 N N . GLY C 1 130 ? 12.927 11.830 22.267 1.00 39.52 528 GLY C N 1
ATOM 5999 C CA . GLY C 1 130 ? 11.870 11.925 23.276 1.00 40.07 528 GLY C CA 1
ATOM 6000 C C . GLY C 1 130 ? 10.523 11.289 22.966 1.00 41.83 528 GLY C C 1
ATOM 6001 O O . GLY C 1 130 ? 9.561 11.543 23.650 1.00 41.78 528 GLY C O 1
ATOM 6002 N N . HIS C 1 131 ? 10.454 10.458 21.938 1.00 44.83 529 HIS C N 1
ATOM 6003 C CA . HIS C 1 131 ? 9.190 9.827 21.530 1.00 47.44 529 HIS C CA 1
ATOM 6004 C C . HIS C 1 131 ? 8.994 8.427 22.091 1.00 48.63 529 HIS C C 1
ATOM 6005 O O . HIS C 1 131 ? 8.094 7.742 21.678 1.00 51.41 529 HIS C O 1
ATOM 6012 N N . GLY C 1 132 ? 9.837 8.004 23.021 1.00 48.37 530 GLY C N 1
ATOM 6013 C CA . GLY C 1 132 ? 9.716 6.680 23.616 1.00 50.66 530 GLY C CA 1
ATOM 6014 C C . GLY C 1 132 ? 10.210 5.534 22.741 1.00 53.79 530 GLY C C 1
ATOM 6015 O O . GLY C 1 132 ? 9.808 4.389 22.947 1.00 55.60 530 GLY C O 1
ATOM 6016 N N . ASP C 1 133 ? 11.074 5.830 21.772 1.00 53.40 531 ASP C N 1
ATOM 6017 C CA . ASP C 1 133 ? 11.767 4.800 21.002 1.00 55.50 531 ASP C CA 1
ATOM 6018 C C . ASP C 1 133 ? 13.127 5.361 20.580 1.00 52.58 531 ASP C C 1
ATOM 6019 O O . ASP C 1 133 ? 13.500 6.415 21.047 1.00 51.52 531 ASP C O 1
ATOM 6024 N N . THR C 1 134 ? 13.863 4.671 19.713 1.00 53.30 532 THR C N 1
ATOM 6025 C CA . THR C 1 134 ? 15.187 5.162 19.271 1.00 52.90 532 THR C CA 1
ATOM 6026 C C . THR C 1 134 ? 15.270 5.319 17.756 1.00 54.99 532 THR C C 1
ATOM 6027 O O . THR C 1 134 ? 16.346 5.233 17.172 1.00 58.68 532 THR C O 1
ATOM 6031 N N . VAL C 1 135 ? 14.127 5.578 17.138 1.00 56.22 533 VAL C N 1
ATOM 6032 C CA . VAL C 1 135 ? 14.018 5.733 15.699 1.00 57.61 533 VAL C CA 1
ATOM 6033 C C . VAL C 1 135 ? 14.463 7.143 15.296 1.00 56.73 533 VAL C C 1
ATOM 6034 O O . VAL C 1 135 ? 14.011 8.120 15.875 1.00 56.31 533 VAL C O 1
ATOM 6038 N N . PRO C 1 136 ? 15.332 7.249 14.280 1.00 57.57 534 PRO C N 1
ATOM 6039 C CA . PRO C 1 136 ? 15.710 8.560 13.760 1.00 55.86 534 PRO C CA 1
ATOM 6040 C C . PRO C 1 136 ? 14.607 9.132 12.862 1.00 56.51 534 PRO C C 1
ATOM 6041 O O . PRO C 1 136 ? 13.854 8.376 12.271 1.00 55.81 534 PRO C O 1
ATOM 6045 N N . LEU C 1 137 ? 14.529 10.459 12.760 1.00 57.04 535 LEU C N 1
ATOM 6046 C CA . LEU C 1 137 ? 13.440 11.123 12.031 1.00 57.33 535 LEU C CA 1
ATOM 6047 C C . LEU C 1 137 ? 13.981 12.154 11.054 1.00 57.99 535 LEU C C 1
ATOM 6048 O O . LEU C 1 137 ? 14.744 13.035 11.445 1.00 55.23 535 LEU C O 1
ATOM 6053 N N . GLU C 1 138 ? 13.602 12.022 9.781 1.00 61.42 536 GLU C N 1
ATOM 6054 C CA . GLU C 1 138 ? 13.975 13.002 8.772 1.00 63.63 536 GLU C CA 1
ATOM 6055 C C . GLU C 1 138 ? 13.257 14.339 9.038 1.00 62.92 536 GLU C C 1
ATOM 6056 O O . GLU C 1 138 ? 13.829 15.407 8.798 1.00 62.40 536 GLU C O 1
ATOM 6059 N N . GLU C 1 139 ? 12.034 14.280 9.557 1.00 60.16 537 GLU C N 1
ATOM 6060 C CA . GLU C 1 139 ? 11.271 15.481 9.749 1.00 60.81 537 GLU C CA 1
ATOM 6061 C C . GLU C 1 139 ? 10.758 15.664 11.158 1.00 58.71 537 GLU C C 1
ATOM 6062 O O . GLU C 1 139 ? 10.521 14.689 11.867 1.00 59.23 537 GLU C O 1
ATOM 6068 N N . PRO C 1 140 ? 10.571 16.925 11.563 1.00 57.03 538 PRO C N 1
ATOM 6069 C CA . PRO C 1 140 ? 10.110 17.259 12.897 1.00 56.41 538 PRO C CA 1
ATOM 6070 C C . PRO C 1 140 ? 8.860 16.506 13.300 1.00 55.48 538 PRO C C 1
ATOM 6071 O O . PRO C 1 140 ? 7.960 16.335 12.498 1.00 55.56 538 PRO C O 1
ATOM 6075 N N . LYS C 1 141 ? 8.850 16.043 14.546 1.00 54.14 539 LYS C N 1
ATOM 6076 C CA . LYS C 1 141 ? 7.722 15.345 15.136 1.00 55.21 539 LYS C CA 1
ATOM 6077 C C . LYS C 1 141 ? 7.470 15.880 16.545 1.00 53.04 539 LYS C C 1
ATOM 6078 O O . LYS C 1 141 ? 8.408 16.131 17.309 1.00 50.84 539 LYS C O 1
ATOM 6084 N N . VAL C 1 142 ? 6.203 16.060 16.878 1.00 54.35 540 VAL C N 1
ATOM 6085 C CA . VAL C 1 142 ? 5.820 16.624 18.174 1.00 53.59 540 VAL C CA 1
ATOM 6086 C C . VAL C 1 142 ? 6.200 15.630 19.224 1.00 51.21 540 VAL C C 1
ATOM 6087 O O . VAL C 1 142 ? 5.939 14.451 19.058 1.00 51.75 540 VAL C O 1
ATOM 6091 N N . ILE C 1 143 ? 6.825 16.103 20.299 1.00 49.33 541 ILE C N 1
ATOM 6092 C CA . ILE C 1 143 ? 7.030 15.276 21.475 1.00 48.85 541 ILE C CA 1
ATOM 6093 C C . ILE C 1 143 ? 5.741 15.344 22.300 1.00 51.48 541 ILE C C 1
ATOM 6094 O O . ILE C 1 143 ? 5.512 16.315 23.029 1.00 50.34 541 ILE C O 1
ATOM 6099 N N . SER C 1 144 ? 4.898 14.310 22.175 1.00 52.93 542 SER C N 1
ATOM 6100 C CA . SER C 1 144 ? 3.595 14.310 22.820 1.00 54.12 542 SER C CA 1
ATOM 6101 C C . SER C 1 144 ? 3.675 14.366 24.355 1.00 53.17 542 SER C C 1
ATOM 6102 O O . SER C 1 144 ? 2.771 14.854 24.991 1.00 54.97 542 SER C O 1
ATOM 6105 N N . ALA C 1 145 ? 4.771 13.920 24.947 1.00 52.37 543 ALA C N 1
ATOM 6106 C CA . ALA C 1 145 ? 4.975 14.112 26.388 1.00 52.86 543 ALA C CA 1
ATOM 6107 C C . ALA C 1 145 ? 4.770 15.578 26.846 1.00 53.16 543 ALA C C 1
ATOM 6108 O O . ALA C 1 145 ? 4.387 15.807 27.964 1.00 54.20 543 ALA C O 1
ATOM 6110 N N . PHE C 1 146 ? 5.033 16.556 25.992 1.00 52.99 544 PHE C N 1
ATOM 6111 C CA . PHE C 1 146 ? 4.856 17.943 26.386 1.00 54.88 544 PHE C CA 1
ATOM 6112 C C . PHE C 1 146 ? 3.530 18.561 25.915 1.00 61.68 544 PHE C C 1
ATOM 6113 O O . PHE C 1 146 ? 3.204 19.671 26.323 1.00 66.71 544 PHE C O 1
ATOM 6121 N N . SER C 1 147 ? 2.778 17.863 25.064 1.00 65.61 545 SER C N 1
ATOM 6122 C CA . SER C 1 147 ? 1.513 18.390 24.555 1.00 69.88 545 SER C CA 1
ATOM 6123 C C . SER C 1 147 ? 0.388 18.294 25.589 1.00 73.64 545 SER C C 1
ATOM 6124 O O . SER C 1 147 ? 0.457 17.496 26.521 1.00 71.39 545 SER C O 1
ATOM 6127 N N . GLY C 1 148 ? -0.640 19.134 25.414 1.00 80.10 546 GLY C N 1
ATOM 6128 C CA . GLY C 1 148 ? -1.795 19.202 26.330 1.00 82.44 546 GLY C CA 1
ATOM 6129 C C . GLY C 1 148 ? -1.505 19.570 27.789 1.00 84.03 546 GLY C C 1
ATOM 6130 O O . GLY C 1 148 ? -2.331 19.292 28.654 1.00 86.70 546 GLY C O 1
ATOM 6131 N N . LYS C 1 149 ? -0.362 20.217 28.059 1.00 84.04 547 LYS C N 1
ATOM 6132 C CA . LYS C 1 149 ? 0.007 20.647 29.415 1.00 85.52 547 LYS C CA 1
ATOM 6133 C C . LYS C 1 149 ? -0.782 21.915 29.805 1.00 89.65 547 LYS C C 1
ATOM 6134 O O . LYS C 1 149 ? -1.339 22.616 28.944 1.00 86.52 547 LYS C O 1
ATOM 6136 N N . GLN C 1 150 ? -0.841 22.199 31.104 1.00 94.17 548 GLN C N 1
ATOM 6137 C CA . GLN C 1 150 ? -1.701 23.274 31.630 1.00 97.49 548 GLN C CA 1
ATOM 6138 C C . GLN C 1 150 ? -0.882 24.453 32.151 1.00 97.95 548 GLN C C 1
ATOM 6139 O O . GLN C 1 150 ? -0.351 24.383 33.252 1.00 107.08 548 GLN C O 1
ATOM 6141 N N . ALA C 1 151 ? -0.779 25.521 31.356 1.00 95.72 549 ALA C N 1
ATOM 6142 C CA . ALA C 1 151 ? -0.170 26.800 31.776 1.00 92.66 549 ALA C CA 1
ATOM 6143 C C . ALA C 1 151 ? 1.332 26.710 32.195 1.00 88.04 549 ALA C C 1
ATOM 6144 O O . ALA C 1 151 ? 2.214 26.710 31.337 1.00 83.67 549 ALA C O 1
ATOM 6146 N N . GLY C 1 152 ? 1.607 26.643 33.501 1.00 85.84 550 GLY C N 1
ATOM 6147 C CA . GLY C 1 152 ? 2.970 26.616 34.027 1.00 78.55 550 GLY C CA 1
ATOM 6148 C C . GLY C 1 152 ? 3.739 25.347 33.697 1.00 76.47 550 GLY C C 1
ATOM 6149 O O . GLY C 1 152 ? 4.969 25.282 33.883 1.00 73.24 550 GLY C O 1
ATOM 6150 N N . LYS C 1 153 ? 3.032 24.329 33.207 1.00 74.06 551 LYS C N 1
ATOM 6151 C CA . LYS C 1 153 ? 3.688 23.124 32.696 1.00 69.12 551 LYS C CA 1
ATOM 6152 C C . LYS C 1 153 ? 4.087 23.258 31.216 1.00 65.87 551 LYS C C 1
ATOM 6153 O O . LYS C 1 153 ? 4.483 22.286 30.611 1.00 62.67 551 LYS C O 1
ATOM 6156 N N . HIS C 1 154 ? 3.957 24.458 30.636 1.00 67.54 552 HIS C N 1
ATOM 6157 C CA . HIS C 1 154 ? 4.383 24.718 29.249 1.00 65.85 552 HIS C CA 1
ATOM 6158 C C . HIS C 1 154 ? 5.871 24.890 29.206 1.00 56.83 552 HIS C C 1
ATOM 6159 O O . HIS C 1 154 ? 6.450 25.523 30.070 1.00 53.79 552 HIS C O 1
ATOM 6166 N N . VAL C 1 155 ? 6.486 24.328 28.182 1.00 52.29 553 VAL C N 1
ATOM 6167 C CA . VAL C 1 155 ? 7.919 24.455 27.983 1.00 48.48 553 VAL C CA 1
ATOM 6168 C C . VAL C 1 155 ? 8.262 25.864 27.504 1.00 48.04 553 VAL C C 1
ATOM 6169 O O . VAL C 1 155 ? 7.607 26.380 26.610 1.00 48.74 553 VAL C O 1
ATOM 6173 N N . VAL C 1 156 ? 9.301 26.464 28.083 1.00 46.55 554 VAL C N 1
ATOM 6174 C CA . VAL C 1 156 ? 9.759 27.783 27.658 1.00 47.28 554 VAL C CA 1
ATOM 6175 C C . VAL C 1 156 ? 11.229 27.849 27.234 1.00 46.43 554 VAL C C 1
ATOM 6176 O O . VAL C 1 156 ? 11.624 28.844 26.671 1.00 49.71 554 VAL C O 1
ATOM 6180 N N . HIS C 1 157 ? 12.041 26.837 27.549 1.00 44.90 555 HIS C N 1
ATOM 6181 C CA A HIS C 1 157 ? 13.435 26.776 27.089 0.50 43.28 555 HIS C CA 1
ATOM 6182 C CA B HIS C 1 157 ? 13.431 26.765 27.071 0.50 43.53 555 HIS C CA 1
ATOM 6183 C C . HIS C 1 157 ? 13.741 25.354 26.575 1.00 42.12 555 HIS C C 1
ATOM 6184 O O . HIS C 1 157 ? 13.185 24.372 27.060 1.00 40.74 555 HIS C O 1
ATOM 6197 N N . ILE C 1 158 ? 14.614 25.258 25.575 1.00 42.36 556 ILE C N 1
ATOM 6198 C CA . ILE C 1 158 ? 15.045 23.957 25.053 1.00 41.16 556 ILE C CA 1
ATOM 6199 C C . ILE C 1 158 ? 16.560 23.920 24.873 1.00 40.43 556 ILE C C 1
ATOM 6200 O O . ILE C 1 158 ? 17.195 24.943 24.674 1.00 41.62 556 ILE C O 1
ATOM 6205 N N . ALA C 1 159 ? 17.149 22.734 24.979 1.00 40.82 557 ALA C N 1
ATOM 6206 C CA . ALA C 1 159 ? 18.591 22.607 24.880 1.00 39.75 557 ALA C CA 1
ATOM 6207 C C . ALA C 1 159 ? 18.953 21.239 24.405 1.00 41.17 557 ALA C C 1
ATOM 6208 O O . ALA C 1 159 ? 18.213 20.282 24.655 1.00 41.70 557 ALA C O 1
ATOM 6210 N N . CYS C 1 160 ? 20.089 21.141 23.711 1.00 40.75 558 CYS C N 1
ATOM 6211 C CA . CYS C 1 160 ? 20.597 19.867 23.260 1.00 40.62 558 CYS C CA 1
ATOM 6212 C C . CYS C 1 160 ? 22.009 19.635 23.737 1.00 40.65 558 CYS C C 1
ATOM 6213 O O . CYS C 1 160 ? 22.821 20.568 23.828 1.00 41.36 558 CYS C O 1
ATOM 6216 N N . GLY C 1 161 ? 22.310 18.366 24.002 1.00 40.37 559 GLY C N 1
ATOM 6217 C CA . GLY C 1 161 ? 23.687 17.904 24.110 1.00 40.60 559 GLY C CA 1
ATOM 6218 C C . GLY C 1 161 ? 24.053 17.190 22.844 1.00 40.09 559 GLY C C 1
ATOM 6219 O O . GLY C 1 161 ? 23.287 17.176 21.898 1.00 40.86 559 GLY C O 1
ATOM 6220 N N . SER C 1 162 ? 25.229 16.587 22.823 1.00 41.94 560 SER C N 1
ATOM 6221 C CA . SER C 1 162 ? 25.626 15.794 21.656 1.00 43.67 560 SER C CA 1
ATOM 6222 C C . SER C 1 162 ? 24.732 14.569 21.522 1.00 42.66 560 SER C C 1
ATOM 6223 O O . SER C 1 162 ? 24.426 14.163 20.421 1.00 44.27 560 SER C O 1
ATOM 6226 N N . THR C 1 163 ? 24.311 13.985 22.650 1.00 41.06 561 THR C N 1
ATOM 6227 C CA . THR C 1 163 ? 23.513 12.747 22.631 1.00 38.72 561 THR C CA 1
ATOM 6228 C C . THR C 1 163 ? 22.298 12.758 23.550 1.00 37.27 561 THR C C 1
ATOM 6229 O O . THR C 1 163 ? 21.694 11.722 23.800 1.00 37.94 561 THR C O 1
ATOM 6233 N N . TYR C 1 164 ? 21.935 13.921 24.050 1.00 36.27 562 TYR C N 1
ATOM 6234 C CA . TYR C 1 164 ? 20.775 14.038 24.924 1.00 36.15 562 TYR C CA 1
ATOM 6235 C C . TYR C 1 164 ? 20.100 15.382 24.755 1.00 34.39 562 TYR C C 1
ATOM 6236 O O . TYR C 1 164 ? 20.511 16.180 23.901 1.00 34.22 562 TYR C O 1
ATOM 6245 N N . SER C 1 165 ? 19.056 15.611 25.546 1.00 33.26 563 SER C N 1
ATOM 6246 C CA . SER C 1 165 ? 18.205 16.766 25.385 1.00 33.55 563 SER C CA 1
ATOM 6247 C C . SER C 1 165 ? 17.695 17.257 26.731 1.00 33.87 563 SER C C 1
ATOM 6248 O O . SER C 1 165 ? 17.644 16.512 27.703 1.00 33.48 563 SER C O 1
ATOM 6251 N N . ALA C 1 166 ? 17.298 18.521 26.786 1.00 35.09 564 ALA C N 1
ATOM 6252 C CA . ALA C 1 166 ? 16.603 19.035 27.974 1.00 35.84 564 ALA C CA 1
ATOM 6253 C C . ALA C 1 166 ? 15.524 20.074 27.627 1.00 35.49 564 ALA C C 1
ATOM 6254 O O . ALA C 1 166 ? 15.483 20.618 26.518 1.00 38.30 564 ALA C O 1
ATOM 6256 N N . ALA C 1 167 ? 14.655 20.338 28.588 1.00 34.89 565 ALA C N 1
ATOM 6257 C CA . ALA C 1 167 ? 13.702 21.411 28.468 1.00 35.56 565 ALA C CA 1
ATOM 6258 C C . ALA C 1 167 ? 13.281 21.917 29.831 1.00 36.50 565 ALA C C 1
ATOM 6259 O O . ALA C 1 167 ? 13.291 21.183 30.806 1.00 37.28 565 ALA C O 1
ATOM 6261 N N . ILE C 1 168 ? 12.921 23.192 29.885 1.00 38.65 566 ILE C N 1
ATOM 6262 C CA . ILE C 1 168 ? 12.489 23.834 31.129 1.00 39.80 566 ILE C CA 1
ATOM 6263 C C . ILE C 1 168 ? 11.029 24.332 30.957 1.00 42.46 566 ILE C C 1
ATOM 6264 O O . ILE C 1 168 ? 10.679 24.895 29.923 1.00 42.72 566 ILE C O 1
ATOM 6269 N N . THR C 1 169 ? 10.183 24.088 31.959 1.00 43.94 567 THR C N 1
ATOM 6270 C CA . THR C 1 169 ? 8.821 24.569 31.940 1.00 46.12 567 THR C CA 1
ATOM 6271 C C . THR C 1 169 ? 8.733 25.950 32.590 1.00 49.31 567 THR C C 1
ATOM 6272 O O . THR C 1 169 ? 9.696 26.441 33.180 1.00 48.68 567 THR C O 1
ATOM 6276 N N . ALA C 1 170 ? 7.572 26.587 32.456 1.00 52.79 568 ALA C N 1
ATOM 6277 C CA . ALA C 1 170 ? 7.372 27.929 33.008 1.00 54.68 568 ALA C CA 1
ATOM 6278 C C . ALA C 1 170 ? 7.421 27.916 34.544 1.00 55.43 568 ALA C C 1
ATOM 6279 O O . ALA C 1 170 ? 7.920 28.851 35.133 1.00 55.13 568 ALA C O 1
ATOM 6281 N N . GLU C 1 171 ? 6.936 26.834 35.171 1.00 58.80 569 GLU C N 1
ATOM 6282 C CA . GLU C 1 171 ? 7.066 26.604 36.651 1.00 59.87 569 GLU C CA 1
ATOM 6283 C C . GLU C 1 171 ? 8.506 26.427 37.135 1.00 56.56 569 GLU C C 1
ATOM 6284 O O . GLU C 1 171 ? 8.747 26.530 38.318 1.00 57.72 569 GLU C O 1
ATOM 6290 N N . GLY C 1 172 ? 9.434 26.052 36.248 1.00 52.04 570 GLY C N 1
ATOM 6291 C CA . GLY C 1 172 ? 10.825 25.810 36.645 1.00 48.99 570 GLY C CA 1
ATOM 6292 C C . GLY C 1 172 ? 11.239 24.342 36.810 1.00 46.64 570 GLY C C 1
ATOM 6293 O O . GLY C 1 172 ? 12.246 24.053 37.427 1.00 44.96 570 GLY C O 1
ATOM 6294 N N . GLU C 1 173 ? 10.459 23.411 36.285 1.00 46.27 571 GLU C N 1
ATOM 6295 C CA . GLU C 1 173 ? 10.888 22.024 36.230 1.00 44.74 571 GLU C CA 1
ATOM 6296 C C . GLU C 1 173 ? 11.843 21.815 35.074 1.00 41.65 571 GLU C C 1
ATOM 6297 O O . GLU C 1 173 ? 11.680 22.412 34.021 1.00 41.66 571 GLU C O 1
ATOM 6303 N N . LEU C 1 174 ? 12.820 20.936 35.274 1.00 39.83 572 LEU C N 1
ATOM 6304 C CA . LEU C 1 174 ? 13.805 20.583 34.267 1.00 37.79 572 LEU C CA 1
ATOM 6305 C C . LEU C 1 174 ? 13.621 19.132 33.879 1.00 37.56 572 LEU C C 1
ATOM 6306 O O . LEU C 1 174 ? 13.595 18.261 34.738 1.00 39.06 572 LEU C O 1
ATOM 6311 N N . TYR C 1 175 ? 13.483 18.878 32.580 1.00 38.36 573 TYR C N 1
ATOM 6312 C CA . TYR C 1 175 ? 13.320 17.523 32.037 1.00 38.60 573 TYR C CA 1
ATOM 6313 C C . TYR C 1 175 ? 14.524 17.234 31.207 1.00 37.94 573 TYR C C 1
ATOM 6314 O O . TYR C 1 175 ? 14.967 18.107 30.489 1.00 38.92 573 TYR C O 1
ATOM 6323 N N . THR C 1 176 ? 15.076 16.025 31.316 1.00 37.99 574 THR C N 1
ATOM 6324 C CA . THR C 1 176 ? 16.172 15.600 30.457 1.00 37.46 574 THR C CA 1
ATOM 6325 C C . THR C 1 176 ? 15.842 14.253 29.853 1.00 40.82 574 THR C C 1
ATOM 6326 O O . THR C 1 176 ? 15.012 13.528 30.392 1.00 43.23 574 THR C O 1
ATOM 6330 N N . TRP C 1 177 ? 16.458 13.931 28.712 1.00 40.01 575 TRP C N 1
ATOM 6331 C CA . TRP C 1 177 ? 16.275 12.616 28.104 1.00 39.93 575 TRP C CA 1
ATOM 6332 C C . TRP C 1 177 ? 17.364 12.344 27.067 1.00 40.48 575 TRP C C 1
ATOM 6333 O O . TRP C 1 177 ? 18.071 13.267 26.652 1.00 39.88 575 TRP C O 1
ATOM 6344 N N . GLY C 1 178 ? 17.481 11.091 26.640 1.00 40.30 576 GLY C N 1
ATOM 6345 C CA . GLY C 1 178 ? 18.524 10.680 25.691 1.00 39.13 576 GLY C CA 1
ATOM 6346 C C . GLY C 1 178 ? 19.489 9.757 26.379 1.00 39.97 576 GLY C C 1
ATOM 6347 O O . GLY C 1 178 ? 19.103 9.021 27.290 1.00 39.85 576 GLY C O 1
ATOM 6348 N N . ARG C 1 179 ? 20.752 9.800 25.967 1.00 41.02 577 ARG C N 1
ATOM 6349 C CA . ARG C 1 179 ? 21.784 8.913 26.538 1.00 42.35 577 ARG C CA 1
ATOM 6350 C C . ARG C 1 179 ? 22.075 9.265 27.981 1.00 39.81 577 ARG C C 1
ATOM 6351 O O . ARG C 1 179 ? 22.045 10.420 28.352 1.00 37.62 577 ARG C O 1
ATOM 6359 N N . GLY C 1 180 ? 22.357 8.251 28.781 1.00 39.40 578 GLY C N 1
ATOM 6360 C CA . GLY C 1 180 ? 22.484 8.413 30.216 1.00 39.03 578 GLY C CA 1
ATOM 6361 C C . GLY C 1 180 ? 23.889 8.232 30.745 1.00 39.89 578 GLY C C 1
ATOM 6362 O O . GLY C 1 180 ? 24.124 8.434 31.929 1.00 39.17 578 GLY C O 1
ATOM 6363 N N . ASN C 1 181 ? 24.829 7.911 29.860 1.00 42.54 579 ASN C N 1
ATOM 6364 C CA . ASN C 1 181 ? 26.207 7.599 30.260 1.00 44.75 579 ASN C CA 1
ATOM 6365 C C . ASN C 1 181 ? 26.774 8.654 31.194 1.00 46.40 579 ASN C C 1
ATOM 6366 O O . ASN C 1 181 ? 26.641 9.863 30.934 1.00 43.88 579 ASN C O 1
ATOM 6371 N N . TYR C 1 182 ? 27.424 8.186 32.268 1.00 47.63 580 TYR C N 1
ATOM 6372 C CA . TYR C 1 182 ? 28.056 9.051 33.273 1.00 44.80 580 TYR C CA 1
ATOM 6373 C C . TYR C 1 182 ? 27.098 9.996 33.975 1.00 42.43 580 TYR C C 1
ATOM 6374 O O . TYR C 1 182 ? 27.518 10.950 34.598 1.00 43.56 580 TYR C O 1
ATOM 6383 N N . GLY C 1 183 ? 25.815 9.683 33.930 1.00 44.06 581 GLY C N 1
ATOM 6384 C CA . GLY C 1 183 ? 24.811 10.401 34.729 1.00 41.54 581 GLY C CA 1
ATOM 6385 C C . GLY C 1 183 ? 24.434 11.750 34.204 1.00 38.88 581 GLY C C 1
ATOM 6386 O O . GLY C 1 183 ? 23.940 12.558 34.947 1.00 39.42 581 GLY C O 1
ATOM 6387 N N . ARG C 1 184 ? 24.641 11.986 32.911 1.00 37.57 582 ARG C N 1
ATOM 6388 C CA . ARG C 1 184 ? 24.401 13.299 32.308 1.00 34.73 582 ARG C CA 1
ATOM 6389 C C . ARG C 1 184 ? 22.965 13.722 32.396 1.00 34.31 582 ARG C C 1
ATOM 6390 O O . ARG C 1 184 ? 22.670 14.906 32.325 1.00 36.62 582 ARG C O 1
ATOM 6398 N N . LEU C 1 185 ? 22.056 12.784 32.533 1.00 35.35 583 LEU C N 1
ATOM 6399 C CA . LEU C 1 185 ? 20.629 13.148 32.654 1.00 36.18 583 LEU C CA 1
ATOM 6400 C C . LEU C 1 185 ? 20.254 13.610 34.063 1.00 38.31 583 LEU C C 1
ATOM 6401 O O . LEU C 1 185 ? 19.248 14.315 34.230 1.00 46.40 583 LEU C O 1
ATOM 6406 N N . GLY C 1 186 ? 21.037 13.226 35.067 1.00 35.93 584 GLY C N 1
ATOM 6407 C CA . GLY C 1 186 ? 20.800 13.683 36.446 1.00 36.25 584 GLY C CA 1
ATOM 6408 C C . GLY C 1 186 ? 19.756 12.923 37.259 1.00 35.50 584 GLY C C 1
ATOM 6409 O O . GLY C 1 186 ? 19.280 13.430 38.254 1.00 35.49 584 GLY C O 1
ATOM 6410 N N . HIS C 1 187 ? 19.416 11.702 36.854 1.00 35.60 585 HIS C N 1
ATOM 6411 C CA . HIS C 1 187 ? 18.430 10.894 37.600 1.00 36.43 585 HIS C CA 1
ATOM 6412 C C . HIS C 1 187 ? 19.041 9.792 38.460 1.00 36.51 585 HIS C C 1
ATOM 6413 O O . HIS C 1 187 ? 18.375 8.802 38.736 1.00 37.41 585 HIS C O 1
ATOM 6420 N N . GLY C 1 188 ? 20.305 9.928 38.860 1.00 36.06 586 GLY C N 1
ATOM 6421 C CA . GLY C 1 188 ? 20.923 8.952 39.801 1.00 37.74 586 GLY C CA 1
ATOM 6422 C C . GLY C 1 188 ? 21.369 7.622 39.211 1.00 39.65 586 GLY C C 1
ATOM 6423 O O . GLY C 1 188 ? 21.641 6.694 39.936 1.00 43.55 586 GLY C O 1
ATOM 6424 N N . SER C 1 189 ? 21.434 7.524 37.892 1.00 39.52 587 SER C N 1
ATOM 6425 C CA . SER C 1 189 ? 21.927 6.324 37.231 1.00 40.15 587 SER C CA 1
ATOM 6426 C C . SER C 1 189 ? 22.440 6.700 35.845 1.00 40.36 587 SER C C 1
ATOM 6427 O O . SER C 1 189 ? 22.438 7.867 35.475 1.00 38.01 587 SER C O 1
ATOM 6430 N N . SER C 1 190 ? 22.874 5.695 35.095 1.00 42.58 588 SER C N 1
ATOM 6431 C CA . SER C 1 190 ? 23.401 5.892 33.751 1.00 42.98 588 SER C CA 1
ATOM 6432 C C . SER C 1 190 ? 22.412 5.439 32.690 1.00 42.01 588 SER C C 1
ATOM 6433 O O . SER C 1 190 ? 22.789 5.300 31.530 1.00 41.34 588 SER C O 1
ATOM 6436 N N . GLU C 1 191 ? 21.159 5.227 33.086 1.00 41.59 589 GLU C N 1
ATOM 6437 C CA . GLU C 1 191 ? 20.134 4.664 32.187 1.00 43.39 589 GLU C CA 1
ATOM 6438 C C . GLU C 1 191 ? 19.677 5.677 31.137 1.00 42.25 589 GLU C C 1
ATOM 6439 O O . GLU C 1 191 ? 19.449 6.837 31.451 1.00 40.09 589 GLU C O 1
ATOM 6445 N N . ASP C 1 192 ? 19.603 5.229 29.893 1.00 44.02 590 ASP C N 1
ATOM 6446 C CA . ASP C 1 192 ? 19.053 6.038 28.814 1.00 44.99 590 ASP C CA 1
ATOM 6447 C C . ASP C 1 192 ? 17.588 6.306 29.076 1.00 45.58 590 ASP C C 1
ATOM 6448 O O . ASP C 1 192 ? 16.955 5.549 29.778 1.00 48.14 590 ASP C O 1
ATOM 6453 N N . GLU C 1 193 ? 17.042 7.386 28.519 1.00 45.90 591 GLU C N 1
ATOM 6454 C CA . GLU C 1 193 ? 15.588 7.663 28.626 1.00 45.00 591 GLU C CA 1
ATOM 6455 C C . GLU C 1 193 ? 15.060 8.267 27.342 1.00 43.71 591 GLU C C 1
ATOM 6456 O O . GLU C 1 193 ? 15.556 9.271 26.864 1.00 41.91 591 GLU C O 1
ATOM 6462 N N . ALA C 1 194 ? 14.059 7.613 26.779 1.00 45.83 592 ALA C N 1
ATOM 6463 C CA . ALA C 1 194 ? 13.483 7.958 25.492 1.00 46.34 592 ALA C CA 1
ATOM 6464 C C . ALA C 1 194 ? 12.240 8.832 25.626 1.00 46.66 592 ALA C C 1
ATOM 6465 O O . ALA C 1 194 ? 11.624 9.213 24.622 1.00 46.10 592 ALA C O 1
ATOM 6467 N N . ILE C 1 195 ? 11.879 9.134 26.867 1.00 47.07 593 ILE C N 1
ATOM 6468 C CA . ILE C 1 195 ? 10.747 9.974 27.209 1.00 47.83 593 ILE C CA 1
ATOM 6469 C C . ILE C 1 195 ? 11.285 11.002 28.192 1.00 44.18 593 ILE C C 1
ATOM 6470 O O . ILE C 1 195 ? 12.081 10.659 29.055 1.00 43.52 593 ILE C O 1
ATOM 6475 N N . PRO C 1 196 ? 10.898 12.280 28.050 1.00 42.73 594 PRO C N 1
ATOM 6476 C CA . PRO C 1 196 ? 11.423 13.299 28.982 1.00 41.16 594 PRO C CA 1
ATOM 6477 C C . PRO C 1 196 ? 11.153 12.944 30.444 1.00 41.08 594 PRO C C 1
ATOM 6478 O O . PRO C 1 196 ? 10.072 12.503 30.775 1.00 40.24 594 PRO C O 1
ATOM 6482 N N . MET C 1 197 ? 12.148 13.122 31.288 1.00 42.18 595 MET C N 1
ATOM 6483 C CA . MET C 1 197 ? 12.029 12.757 32.685 1.00 45.55 595 MET C CA 1
ATOM 6484 C C . MET C 1 197 ? 12.469 13.886 33.609 1.00 42.10 595 MET C C 1
ATOM 6485 O O . MET C 1 197 ? 13.500 14.487 33.427 1.00 37.01 595 MET C O 1
ATOM 6490 N N . LEU C 1 198 ? 11.613 14.159 34.585 1.00 44.25 596 LEU C N 1
ATOM 6491 C CA . LEU C 1 198 ? 11.814 15.202 35.554 1.00 43.86 596 LEU C CA 1
ATOM 6492 C C . LEU C 1 198 ? 13.116 14.986 36.283 1.00 42.66 596 LEU C C 1
ATOM 6493 O O . LEU C 1 198 ? 13.400 13.877 36.722 1.00 45.45 596 LEU C O 1
ATOM 6498 N N . VAL C 1 199 ? 13.898 16.049 36.438 1.00 40.79 597 VAL C N 1
ATOM 6499 C CA . VAL C 1 199 ? 15.070 15.999 37.305 1.00 39.79 597 VAL C CA 1
ATOM 6500 C C . VAL C 1 199 ? 14.650 16.248 38.771 1.00 41.34 597 VAL C C 1
ATOM 6501 O O . VAL C 1 199 ? 14.580 17.374 39.224 1.00 40.23 597 VAL C O 1
ATOM 6505 N N . ALA C 1 200 ? 14.313 15.172 39.468 1.00 42.90 598 ALA C N 1
ATOM 6506 C CA . ALA C 1 200 ? 13.810 15.249 40.843 1.00 44.99 598 ALA C CA 1
ATOM 6507 C C . ALA C 1 200 ? 14.707 16.028 41.790 1.00 43.89 598 ALA C C 1
ATOM 6508 O O . ALA C 1 200 ? 14.217 16.722 42.689 1.00 45.82 598 ALA C O 1
ATOM 6510 N N . GLY C 1 201 ? 16.011 15.948 41.581 1.00 42.09 599 GLY C N 1
ATOM 6511 C CA . GLY C 1 201 ? 16.975 16.647 42.443 1.00 40.66 599 GLY C CA 1
ATOM 6512 C C . GLY C 1 201 ? 16.886 18.162 42.476 1.00 40.44 599 GLY C C 1
ATOM 6513 O O . GLY C 1 201 ? 17.366 18.777 43.415 1.00 40.16 599 GLY C O 1
ATOM 6514 N N . LEU C 1 202 ? 16.231 18.764 41.480 1.00 40.93 600 LEU C N 1
ATOM 6515 C CA . LEU C 1 202 ? 15.957 20.218 41.463 1.00 40.07 600 LEU C CA 1
ATOM 6516 C C . LEU C 1 202 ? 14.480 20.589 41.649 1.00 40.43 600 LEU C C 1
ATOM 6517 O O . LEU C 1 202 ? 14.158 21.755 41.703 1.00 40.40 600 LEU C O 1
ATOM 6522 N N . LYS C 1 203 ? 13.612 19.598 41.834 1.00 42.10 601 LYS C N 1
ATOM 6523 C CA . LYS C 1 203 ? 12.174 19.818 42.131 1.00 45.30 601 LYS C CA 1
ATOM 6524 C C . LYS C 1 203 ? 12.073 20.728 43.349 1.00 45.81 601 LYS C C 1
ATOM 6525 O O . LYS C 1 203 ? 12.689 20.477 44.399 1.00 45.84 601 LYS C O 1
ATOM 6531 N N . GLY C 1 204 ? 11.338 21.811 43.212 1.00 48.32 602 GLY C N 1
ATOM 6532 C CA . GLY C 1 204 ? 11.152 22.782 44.317 1.00 50.92 602 GLY C CA 1
ATOM 6533 C C . GLY C 1 204 ? 11.966 24.049 44.127 1.00 50.04 602 GLY C C 1
ATOM 6534 O O . GLY C 1 204 ? 11.750 25.017 44.806 1.00 51.63 602 GLY C O 1
ATOM 6535 N N . LEU C 1 205 ? 12.935 24.013 43.227 1.00 47.96 603 LEU C N 1
ATOM 6536 C CA . LEU C 1 205 ? 13.679 25.195 42.850 1.00 48.63 603 LEU C CA 1
ATOM 6537 C C . LEU C 1 205 ? 13.228 25.534 41.458 1.00 50.42 603 LEU C C 1
ATOM 6538 O O . LEU C 1 205 ? 12.861 24.657 40.691 1.00 51.52 603 LEU C O 1
ATOM 6543 N N . LYS C 1 206 ? 13.251 26.808 41.122 1.00 52.36 604 LYS C N 1
ATOM 6544 C CA . LYS C 1 206 ? 12.868 27.208 39.803 1.00 51.44 604 LYS C CA 1
ATOM 6545 C C . LYS C 1 206 ? 14.117 27.255 38.912 1.00 48.62 604 LYS C C 1
ATOM 6546 O O . LYS C 1 206 ? 14.933 28.146 39.046 1.00 50.17 604 LYS C O 1
ATOM 6552 N N . VAL C 1 207 ? 14.245 26.298 37.997 1.00 44.40 605 VAL C N 1
ATOM 6553 C CA . VAL C 1 207 ? 15.346 26.285 37.063 1.00 42.05 605 VAL C CA 1
ATOM 6554 C C . VAL C 1 207 ? 15.064 27.313 35.978 1.00 43.34 605 VAL C C 1
ATOM 6555 O O . VAL C 1 207 ? 13.962 27.374 35.450 1.00 45.54 605 VAL C O 1
ATOM 6559 N N . ILE C 1 208 ? 16.069 28.111 35.638 1.00 44.25 606 ILE C N 1
ATOM 6560 C CA . ILE C 1 208 ? 15.932 29.148 34.608 1.00 43.96 606 ILE C CA 1
ATOM 6561 C C . ILE C 1 208 ? 16.874 29.019 33.418 1.00 44.22 606 ILE C C 1
ATOM 6562 O O . ILE C 1 208 ? 16.632 29.628 32.390 1.00 48.03 606 ILE C O 1
ATOM 6567 N N . ASP C 1 209 ? 17.949 28.256 33.555 1.00 44.35 607 ASP C N 1
ATOM 6568 C CA . ASP C 1 209 ? 18.799 27.936 32.436 1.00 43.90 607 ASP C CA 1
ATOM 6569 C C . ASP C 1 209 ? 19.409 26.544 32.600 1.00 42.66 607 ASP C C 1
ATOM 6570 O O . ASP C 1 209 ? 19.514 26.038 33.707 1.00 42.35 607 ASP C O 1
ATOM 6575 N N . VAL C 1 210 ? 19.762 25.932 31.469 1.00 40.80 608 VAL C N 1
ATOM 6576 C CA . VAL C 1 210 ? 20.392 24.633 31.436 1.00 38.62 608 VAL C CA 1
ATOM 6577 C C . VAL C 1 210 ? 21.272 24.556 30.194 1.00 38.41 608 VAL C C 1
ATOM 6578 O O . VAL C 1 210 ? 20.929 25.123 29.156 1.00 42.29 608 VAL C O 1
ATOM 6582 N N . ALA C 1 211 ? 22.410 23.875 30.302 1.00 37.17 609 ALA C N 1
ATOM 6583 C CA . ALA C 1 211 ? 23.298 23.657 29.150 1.00 36.70 609 ALA C CA 1
ATOM 6584 C C . ALA C 1 211 ? 23.864 22.243 29.170 1.00 36.33 609 ALA C C 1
ATOM 6585 O O . ALA C 1 211 ? 24.158 21.678 30.238 1.00 37.07 609 ALA C O 1
ATOM 6587 N N . CYS C 1 212 ? 23.987 21.666 27.985 1.00 35.93 610 CYS C N 1
ATOM 6588 C CA . CYS C 1 212 ? 24.384 20.288 27.832 1.00 36.51 610 CYS C CA 1
ATOM 6589 C C . CYS C 1 212 ? 25.708 20.176 27.093 1.00 37.40 610 CYS C C 1
ATOM 6590 O O . CYS C 1 212 ? 25.978 20.943 26.194 1.00 42.31 610 CYS C O 1
ATOM 6593 N N . GLY C 1 213 ? 26.499 19.189 27.454 1.00 38.20 611 GLY C N 1
ATOM 6594 C CA . GLY C 1 213 ? 27.813 18.991 26.876 1.00 39.86 611 GLY C CA 1
ATOM 6595 C C . GLY C 1 213 ? 27.915 17.857 25.875 1.00 40.37 611 GLY C C 1
ATOM 6596 O O . GLY C 1 213 ? 26.903 17.309 25.436 1.00 41.59 611 GLY C O 1
ATOM 6597 N N . SER C 1 214 ? 29.158 17.482 25.569 1.00 39.60 612 SER C N 1
ATOM 6598 C CA . SER C 1 214 ? 29.469 16.449 24.595 1.00 38.53 612 SER C CA 1
ATOM 6599 C C . SER C 1 214 ? 30.546 15.485 25.102 1.00 37.73 612 SER C C 1
ATOM 6600 O O . SER C 1 214 ? 31.030 15.614 26.225 1.00 35.66 612 SER C O 1
ATOM 6603 N N . GLY C 1 215 ? 30.863 14.486 24.275 1.00 38.70 613 GLY C N 1
ATOM 6604 C CA . GLY C 1 215 ? 31.675 13.342 24.674 1.00 38.46 613 GLY C CA 1
ATOM 6605 C C . GLY C 1 215 ? 31.146 12.796 25.986 1.00 40.02 613 GLY C C 1
ATOM 6606 O O . GLY C 1 215 ? 29.941 12.599 26.156 1.00 42.27 613 GLY C O 1
ATOM 6607 N N . ASP C 1 216 ? 32.046 12.579 26.934 1.00 41.47 614 ASP C N 1
ATOM 6608 C CA . ASP C 1 216 ? 31.667 12.242 28.299 1.00 40.70 614 ASP C CA 1
ATOM 6609 C C . ASP C 1 216 ? 31.217 13.551 28.898 1.00 37.94 614 ASP C C 1
ATOM 6610 O O . ASP C 1 216 ? 32.035 14.385 29.305 1.00 38.74 614 ASP C O 1
ATOM 6615 N N . ALA C 1 217 ? 29.911 13.721 28.953 1.00 36.85 615 ALA C N 1
ATOM 6616 C CA . ALA C 1 217 ? 29.303 15.035 29.052 1.00 34.61 615 ALA C CA 1
ATOM 6617 C C . ALA C 1 217 ? 28.928 15.427 30.451 1.00 33.23 615 ALA C C 1
ATOM 6618 O O . ALA C 1 217 ? 28.495 14.588 31.246 1.00 31.41 615 ALA C O 1
ATOM 6620 N N . GLN C 1 218 ? 29.094 16.729 30.719 1.00 33.33 616 GLN C N 1
ATOM 6621 C CA . GLN C 1 218 ? 28.546 17.390 31.899 1.00 33.32 616 GLN C CA 1
ATOM 6622 C C . GLN C 1 218 ? 27.245 18.094 31.554 1.00 34.39 616 GLN C C 1
ATOM 6623 O O . GLN C 1 218 ? 26.954 18.367 30.376 1.00 36.93 616 GLN C O 1
ATOM 6629 N N . THR C 1 219 ? 26.481 18.418 32.585 1.00 32.88 617 THR C N 1
ATOM 6630 C CA . THR C 1 219 ? 25.271 19.159 32.428 1.00 33.23 617 THR C CA 1
ATOM 6631 C C . THR C 1 219 ? 25.281 20.251 33.474 1.00 33.68 617 THR C C 1
ATOM 6632 O O . THR C 1 219 ? 25.691 20.008 34.570 1.00 37.59 617 THR C O 1
ATOM 6636 N N . LEU C 1 220 ? 24.879 21.468 33.121 1.00 34.70 618 LEU C N 1
ATOM 6637 C CA . LEU C 1 220 ? 24.870 22.592 34.058 1.00 34.83 618 LEU C CA 1
ATOM 6638 C C . LEU C 1 220 ? 23.497 23.190 34.120 1.00 35.26 618 LEU C C 1
ATOM 6639 O O . LEU C 1 220 ? 22.769 23.198 33.108 1.00 34.59 618 LEU C O 1
ATOM 6644 N N . ALA C 1 221 ? 23.130 23.732 35.276 1.00 34.81 619 ALA C N 1
ATOM 6645 C CA . ALA C 1 221 ? 21.850 24.427 35.367 1.00 36.38 619 ALA C CA 1
ATOM 6646 C C . ALA C 1 221 ? 21.900 25.567 36.361 1.00 37.89 619 ALA C C 1
ATOM 6647 O O . ALA C 1 221 ? 22.770 25.619 37.205 1.00 38.62 619 ALA C O 1
ATOM 6649 N N . VAL C 1 222 ? 20.964 26.503 36.229 1.00 38.91 620 VAL C N 1
ATOM 6650 C CA . VAL C 1 222 ? 20.911 27.653 37.112 1.00 39.51 620 VAL C CA 1
ATOM 6651 C C . VAL C 1 222 ? 19.504 27.751 37.622 1.00 41.92 620 VAL C C 1
ATOM 6652 O O . VAL C 1 222 ? 18.562 27.589 36.840 1.00 42.72 620 VAL C O 1
ATOM 6656 N N . THR C 1 223 ? 19.367 28.031 38.917 1.00 43.61 621 THR C N 1
ATOM 6657 C CA . THR C 1 223 ? 18.071 28.237 39.542 1.00 46.74 621 THR C CA 1
ATOM 6658 C C . THR C 1 223 ? 17.865 29.716 39.863 1.00 48.36 621 THR C C 1
ATOM 6659 O O . THR C 1 223 ? 18.816 30.471 39.902 1.00 48.69 621 THR C O 1
ATOM 6663 N N . GLU C 1 224 ? 16.607 30.119 40.054 1.00 51.19 622 GLU C N 1
ATOM 6664 C CA . GLU C 1 224 ? 16.252 31.528 40.210 1.00 54.71 622 GLU C CA 1
ATOM 6665 C C . GLU C 1 224 ? 16.883 32.175 41.455 1.00 53.18 622 GLU C C 1
ATOM 6666 O O . GLU C 1 224 ? 17.122 33.369 41.479 1.00 51.09 622 GLU C O 1
ATOM 6672 N N . ASN C 1 225 ? 17.161 31.369 42.470 1.00 52.74 623 ASN C N 1
ATOM 6673 C CA . ASN C 1 225 ? 17.795 31.857 43.707 1.00 53.50 623 ASN C CA 1
ATOM 6674 C C . ASN C 1 225 ? 19.305 32.130 43.577 1.00 51.39 623 ASN C C 1
ATOM 6675 O O . ASN C 1 225 ? 19.950 32.413 44.564 1.00 51.57 623 ASN C O 1
ATOM 6680 N N . GLY C 1 226 ? 19.852 32.030 42.366 1.00 48.95 624 GLY C N 1
ATOM 6681 C CA . GLY C 1 226 ? 21.268 32.239 42.141 1.00 48.55 624 GLY C CA 1
ATOM 6682 C C . GLY C 1 226 ? 22.187 31.022 42.315 1.00 47.47 624 GLY C C 1
ATOM 6683 O O . GLY C 1 226 ? 23.411 31.135 42.190 1.00 47.08 624 GLY C O 1
ATOM 6684 N N . GLN C 1 227 ? 21.623 29.855 42.593 1.00 45.04 625 GLN C N 1
ATOM 6685 C CA . GLN C 1 227 ? 22.437 28.675 42.770 1.00 42.64 625 GLN C CA 1
ATOM 6686 C C . GLN C 1 227 ? 22.741 28.067 41.383 1.00 40.39 625 GLN C C 1
ATOM 6687 O O . GLN C 1 227 ? 21.953 28.195 40.457 1.00 39.67 625 GLN C O 1
ATOM 6693 N N . VAL C 1 228 ? 23.958 27.538 41.216 1.00 39.32 626 VAL C N 1
ATOM 6694 C CA . VAL C 1 228 ? 24.384 26.886 39.991 1.00 36.15 626 VAL C CA 1
ATOM 6695 C C . VAL C 1 228 ? 24.666 25.433 40.319 1.00 34.33 626 VAL C C 1
ATOM 6696 O O . VAL C 1 228 ? 25.204 25.139 41.383 1.00 33.49 626 VAL C O 1
ATOM 6700 N N . TRP C 1 229 ? 24.339 24.542 39.377 1.00 33.18 627 TRP C N 1
ATOM 6701 C CA . TRP C 1 229 ? 24.387 23.089 39.580 1.00 33.28 627 TRP C CA 1
ATOM 6702 C C . TRP C 1 229 ? 25.100 22.407 38.442 1.00 34.23 627 TRP C C 1
ATOM 6703 O O . TRP C 1 229 ? 25.031 22.845 37.268 1.00 34.68 627 TRP C O 1
ATOM 6714 N N . SER C 1 230 ? 25.789 21.322 38.763 1.00 35.48 628 SER C N 1
ATOM 6715 C CA . SER C 1 230 ? 26.412 20.509 37.729 1.00 35.20 628 SER C CA 1
ATOM 6716 C C . SER C 1 230 ? 26.292 19.051 38.054 1.00 36.65 628 SER C C 1
ATOM 6717 O O . SER C 1 230 ? 26.208 18.672 39.233 1.00 39.39 628 SER C O 1
ATOM 6720 N N . TRP C 1 231 ? 26.308 18.232 37.002 1.00 35.47 629 TRP C N 1
ATOM 6721 C CA . TRP C 1 231 ? 26.357 16.800 37.148 1.00 34.95 629 TRP C CA 1
ATOM 6722 C C . TRP C 1 231 ? 26.825 16.174 35.836 1.00 35.68 629 TRP C C 1
ATOM 6723 O O . TRP C 1 231 ? 27.011 16.885 34.843 1.00 35.85 629 TRP C O 1
ATOM 6734 N N . GLY C 1 232 ? 27.015 14.848 35.851 1.00 35.38 630 GLY C N 1
ATOM 6735 C CA . GLY C 1 232 ? 27.553 14.117 34.730 1.00 35.31 630 GLY C CA 1
ATOM 6736 C C . GLY C 1 232 ? 29.033 13.749 34.931 1.00 37.72 630 GLY C C 1
ATOM 6737 O O . GLY C 1 232 ? 29.499 13.502 36.074 1.00 38.12 630 GLY C O 1
ATOM 6738 N N . ASP C 1 233 ? 29.774 13.711 33.823 1.00 36.82 631 ASP C N 1
ATOM 6739 C CA . ASP C 1 233 ? 31.155 13.289 33.866 1.00 37.63 631 ASP C CA 1
ATOM 6740 C C . ASP C 1 233 ? 32.063 14.385 34.450 1.00 38.22 631 ASP C C 1
ATOM 6741 O O . ASP C 1 233 ? 31.895 15.555 34.167 1.00 36.85 631 ASP C O 1
ATOM 6746 N N . GLY C 1 234 ? 33.046 13.967 35.235 1.00 38.95 632 GLY C N 1
ATOM 6747 C CA . GLY C 1 234 ? 33.870 14.882 35.999 1.00 40.06 632 GLY C CA 1
ATOM 6748 C C . GLY C 1 234 ? 35.247 15.179 35.437 1.00 41.24 632 GLY C C 1
ATOM 6749 O O . GLY C 1 234 ? 35.967 16.013 35.978 1.00 41.99 632 GLY C O 1
ATOM 6750 N N . ASP C 1 235 ? 35.625 14.477 34.377 1.00 41.82 633 ASP C N 1
ATOM 6751 C CA . ASP C 1 235 ? 36.932 14.673 33.745 1.00 42.24 633 ASP C CA 1
ATOM 6752 C C . ASP C 1 235 ? 37.250 16.158 33.523 1.00 40.03 633 ASP C C 1
ATOM 6753 O O . ASP C 1 235 ? 36.377 16.954 33.169 1.00 36.32 633 ASP C O 1
ATOM 6758 N N . TYR C 1 236 ? 38.514 16.501 33.763 1.00 39.86 634 TYR C N 1
ATOM 6759 C CA . TYR C 1 236 ? 39.052 17.863 33.582 1.00 39.64 634 TYR C CA 1
ATOM 6760 C C . TYR C 1 236 ? 38.479 18.890 34.551 1.00 38.46 634 TYR C C 1
ATOM 6761 O O . TYR C 1 236 ? 38.734 20.079 34.403 1.00 40.86 634 TYR C O 1
ATOM 6770 N N . GLY C 1 237 ? 37.755 18.424 35.565 1.00 36.80 635 GLY C N 1
ATOM 6771 C CA . GLY C 1 237 ? 37.156 19.295 36.572 1.00 36.12 635 GLY C CA 1
ATOM 6772 C C . GLY C 1 237 ? 36.040 20.185 36.068 1.00 35.86 635 GLY C C 1
ATOM 6773 O O . GLY C 1 237 ? 35.712 21.194 36.693 1.00 36.39 635 GLY C O 1
ATOM 6774 N N . LYS C 1 238 ? 35.469 19.839 34.924 1.00 35.92 636 LYS C N 1
ATOM 6775 C CA . LYS C 1 238 ? 34.395 20.622 34.337 1.00 35.14 636 LYS C CA 1
ATOM 6776 C C . LYS C 1 238 ? 33.143 20.727 35.188 1.00 33.62 636 LYS C C 1
ATOM 6777 O O . LYS C 1 238 ? 32.316 21.564 34.904 1.00 32.77 636 LYS C O 1
ATOM 6783 N N . LEU C 1 239 ? 32.994 19.899 36.228 1.00 34.27 637 LEU C N 1
ATOM 6784 C CA . LEU C 1 239 ? 31.837 20.036 37.151 1.00 33.73 637 LEU C CA 1
ATOM 6785 C C . LEU C 1 239 ? 32.019 21.195 38.113 1.00 34.33 637 LEU C C 1
ATOM 6786 O O . LEU C 1 239 ? 31.046 21.677 38.669 1.00 39.27 637 LEU C O 1
ATOM 6791 N N . GLY C 1 240 ? 33.249 21.637 38.306 1.00 35.51 638 GLY C N 1
ATOM 6792 C CA . GLY C 1 240 ? 33.537 22.813 39.136 1.00 36.62 638 GLY C CA 1
ATOM 6793 C C . GLY C 1 240 ? 33.749 22.563 40.623 1.00 37.05 638 GLY C C 1
ATOM 6794 O O . GLY C 1 240 ? 33.745 23.511 41.401 1.00 37.79 638 GLY C O 1
ATOM 6795 N N . ARG C 1 241 ? 33.979 21.318 41.030 1.00 36.86 639 ARG C N 1
ATOM 6796 C CA . ARG C 1 241 ? 34.224 21.024 42.452 1.00 37.68 639 ARG C CA 1
ATOM 6797 C C . ARG C 1 241 ? 35.577 20.343 42.680 1.00 38.85 639 ARG C C 1
ATOM 6798 O O . ARG C 1 241 ? 35.716 19.543 43.591 1.00 41.07 639 ARG C O 1
ATOM 6806 N N . GLY C 1 242 ? 36.572 20.645 41.862 1.00 38.85 640 GLY C N 1
ATOM 6807 C CA . GLY C 1 242 ? 37.893 20.034 42.002 1.00 39.81 640 GLY C CA 1
ATOM 6808 C C . GLY C 1 242 ? 37.968 18.620 41.445 1.00 40.04 640 GLY C C 1
ATOM 6809 O O . GLY C 1 242 ? 36.944 17.980 41.159 1.00 38.90 640 GLY C O 1
ATOM 6810 N N . GLY C 1 243 ? 39.197 18.122 41.300 1.00 40.60 641 GLY C N 1
ATOM 6811 C CA . GLY C 1 243 ? 39.445 16.748 40.890 1.00 40.27 641 GLY C CA 1
ATOM 6812 C C . GLY C 1 243 ? 38.780 16.370 39.593 1.00 40.47 641 GLY C C 1
ATOM 6813 O O . GLY C 1 243 ? 38.575 17.200 38.697 1.00 38.29 641 GLY C O 1
ATOM 6814 N N . SER C 1 244 ? 38.388 15.118 39.507 1.00 42.18 642 SER C N 1
ATOM 6815 C CA . SER C 1 244 ? 37.716 14.658 38.316 1.00 43.14 642 SER C CA 1
ATOM 6816 C C . SER C 1 244 ? 36.589 13.642 38.558 1.00 43.96 642 SER C C 1
ATOM 6817 O O . SER C 1 244 ? 36.254 12.898 37.670 1.00 47.52 642 SER C O 1
ATOM 6820 N N . ASP C 1 245 ? 35.999 13.637 39.749 1.00 44.65 643 ASP C N 1
ATOM 6821 C CA . ASP C 1 245 ? 34.915 12.714 40.071 1.00 44.59 643 ASP C CA 1
ATOM 6822 C C . ASP C 1 245 ? 33.634 13.145 39.377 1.00 41.70 643 ASP C C 1
ATOM 6823 O O . ASP C 1 245 ? 33.309 14.318 39.364 1.00 39.15 643 ASP C O 1
ATOM 6828 N N . GLY C 1 246 ? 32.886 12.187 38.843 1.00 40.50 644 GLY C N 1
ATOM 6829 C CA . GLY C 1 246 ? 31.566 12.469 38.259 1.00 37.71 644 GLY C CA 1
ATOM 6830 C C . GLY C 1 246 ? 30.454 12.335 39.292 1.00 36.36 644 GLY C C 1
ATOM 6831 O O . GLY C 1 246 ? 30.689 11.953 40.420 1.00 33.56 644 GLY C O 1
ATOM 6832 N N . CYS C 1 247 ? 29.243 12.705 38.903 1.00 36.52 645 CYS C N 1
ATOM 6833 C CA . CYS C 1 247 ? 28.090 12.466 39.731 1.00 37.37 645 CYS C CA 1
ATOM 6834 C C . CYS C 1 247 ? 26.846 12.334 38.882 1.00 37.58 645 CYS C C 1
ATOM 6835 O O . CYS C 1 247 ? 26.809 12.808 37.735 1.00 36.86 645 CYS C O 1
ATOM 6838 N N . LYS C 1 248 ? 25.850 11.660 39.445 1.00 37.00 646 LYS C N 1
ATOM 6839 C CA . LYS C 1 248 ? 24.677 11.261 38.692 1.00 37.66 646 LYS C CA 1
ATOM 6840 C C . LYS C 1 248 ? 23.391 11.968 39.096 1.00 36.11 646 LYS C C 1
ATOM 6841 O O . LYS C 1 248 ? 22.333 11.689 38.545 1.00 35.34 646 LYS C O 1
ATOM 6847 N N . THR C 1 249 ? 23.502 12.919 40.014 1.00 35.66 647 THR C N 1
ATOM 6848 C CA . THR C 1 249 ? 22.399 13.799 40.371 1.00 37.23 647 THR C CA 1
ATOM 6849 C C . THR C 1 249 ? 22.979 15.202 40.561 1.00 37.38 647 THR C C 1
ATOM 6850 O O . THR C 1 249 ? 24.168 15.344 40.784 1.00 35.69 647 THR C O 1
ATOM 6854 N N . PRO C 1 250 ? 22.146 16.242 40.423 1.00 38.92 648 PRO C N 1
ATOM 6855 C CA . PRO C 1 250 ? 22.628 17.626 40.490 1.00 40.63 648 PRO C CA 1
ATOM 6856 C C . PRO C 1 250 ? 23.290 17.973 41.817 1.00 40.71 648 PRO C C 1
ATOM 6857 O O . PRO C 1 250 ? 22.765 17.630 42.858 1.00 39.38 648 PRO C O 1
ATOM 6861 N N . LYS C 1 251 ? 24.423 18.670 41.738 1.00 40.03 649 LYS C N 1
ATOM 6862 C CA . LYS C 1 251 ? 25.150 19.112 42.902 1.00 41.36 649 LYS C CA 1
ATOM 6863 C C . LYS C 1 251 ? 25.622 20.540 42.726 1.00 39.69 649 LYS C C 1
ATOM 6864 O O . LYS C 1 251 ? 25.858 21.002 41.604 1.00 39.03 649 LYS C O 1
ATOM 6870 N N . LEU C 1 252 ? 25.678 21.258 43.841 1.00 38.11 650 LEU C N 1
ATOM 6871 C CA . LEU C 1 252 ? 25.904 22.697 43.826 1.00 37.54 650 LEU C CA 1
ATOM 6872 C C . LEU C 1 252 ? 27.319 23.011 43.460 1.00 37.71 650 LEU C C 1
ATOM 6873 O O . LEU C 1 252 ? 28.234 22.337 43.906 1.00 37.67 650 LEU C O 1
ATOM 6878 N N . ILE C 1 253 ? 27.507 24.082 42.693 1.00 38.52 651 ILE C N 1
ATOM 6879 C CA . ILE C 1 253 ? 28.843 24.641 42.521 1.00 38.32 651 ILE C CA 1
ATOM 6880 C C . ILE C 1 253 ? 29.031 25.735 43.567 1.00 39.84 651 ILE C C 1
ATOM 6881 O O . ILE C 1 253 ? 28.637 26.869 43.386 1.00 41.18 651 ILE C O 1
ATOM 6886 N N . GLU C 1 254 ? 29.643 25.370 44.683 1.00 42.35 652 GLU C N 1
ATOM 6887 C CA . GLU C 1 254 ? 29.745 26.273 45.821 1.00 44.10 652 GLU C CA 1
ATOM 6888 C C . GLU C 1 254 ? 30.582 27.522 45.522 1.00 45.47 652 GLU C C 1
ATOM 6889 O O . GLU C 1 254 ? 30.351 28.571 46.135 1.00 49.05 652 GLU C O 1
ATOM 6895 N N . LYS C 1 255 ? 31.544 27.439 44.606 1.00 45.01 653 LYS C N 1
ATOM 6896 C CA . LYS C 1 255 ? 32.407 28.609 44.315 1.00 46.68 653 LYS C CA 1
ATOM 6897 C C . LYS C 1 255 ? 31.646 29.735 43.649 1.00 46.64 653 LYS C C 1
ATOM 6898 O O . LYS C 1 255 ? 32.097 30.868 43.675 1.00 49.45 653 LYS C O 1
ATOM 6904 N N . LEU C 1 256 ? 30.512 29.416 43.046 1.00 44.98 654 LEU C N 1
ATOM 6905 C CA . LEU C 1 256 ? 29.679 30.414 42.376 1.00 44.70 654 LEU C CA 1
ATOM 6906 C C . LEU C 1 256 ? 28.583 31.012 43.263 1.00 46.81 654 LEU C C 1
ATOM 6907 O O . LEU C 1 256 ? 27.743 31.775 42.793 1.00 48.18 654 LEU C O 1
ATOM 6912 N N . GLN C 1 257 ? 28.576 30.678 44.539 1.00 48.71 655 GLN C N 1
ATOM 6913 C CA . GLN C 1 257 ? 27.553 31.216 45.434 1.00 51.42 655 GLN C CA 1
ATOM 6914 C C . GLN C 1 257 ? 27.608 32.742 45.469 1.00 53.58 655 GLN C C 1
ATOM 6915 O O . GLN C 1 257 ? 28.683 33.334 45.445 1.00 52.40 655 GLN C O 1
ATOM 6921 N N . ASP C 1 258 ? 26.428 33.349 45.511 1.00 55.31 656 ASP C N 1
ATOM 6922 C CA . ASP C 1 258 ? 26.249 34.777 45.731 1.00 59.12 656 ASP C CA 1
ATOM 6923 C C . ASP C 1 258 ? 26.802 35.646 44.606 1.00 58.51 656 ASP C C 1
ATOM 6924 O O . ASP C 1 258 ? 27.063 36.812 44.813 1.00 60.15 656 ASP C O 1
ATOM 6929 N N . LEU C 1 259 ? 26.962 35.079 43.416 1.00 57.79 657 LEU C N 1
ATOM 6930 C CA . LEU C 1 259 ? 27.456 35.849 42.264 1.00 57.46 657 LEU C CA 1
ATOM 6931 C C . LEU C 1 259 ? 26.394 36.272 41.294 1.00 57.52 657 LEU C C 1
ATOM 6932 O O . LEU C 1 259 ? 26.698 36.955 40.333 1.00 57.66 657 LEU C O 1
ATOM 6937 N N . ASP C 1 260 ? 25.160 35.842 41.524 1.00 60.29 658 ASP C N 1
ATOM 6938 C CA . ASP C 1 260 ? 24.050 36.203 40.662 1.00 62.11 658 ASP C CA 1
ATOM 6939 C C . ASP C 1 260 ? 24.324 35.702 39.217 1.00 55.81 658 ASP C C 1
ATOM 6940 O O . ASP C 1 260 ? 24.303 36.470 38.267 1.00 56.31 658 ASP C O 1
ATOM 6945 N N . VAL C 1 261 ? 24.626 34.414 39.085 1.00 48.65 659 VAL C N 1
ATOM 6946 C CA . VAL C 1 261 ? 24.804 33.794 37.781 1.00 45.93 659 VAL C CA 1
ATOM 6947 C C . VAL C 1 261 ? 23.446 33.637 37.122 1.00 45.73 659 VAL C C 1
ATOM 6948 O O . VAL C 1 261 ? 22.488 33.255 37.780 1.00 44.07 659 VAL C O 1
ATOM 6952 N N . VAL C 1 262 ? 23.372 33.914 35.820 1.00 46.21 660 VAL C N 1
ATOM 6953 C CA . VAL C 1 262 ? 22.105 33.829 35.098 1.00 47.60 660 VAL C CA 1
ATOM 6954 C C . VAL C 1 262 ? 22.119 32.917 33.872 1.00 47.67 660 VAL C C 1
ATOM 6955 O O . VAL C 1 262 ? 21.064 32.549 33.377 1.00 48.67 660 VAL C O 1
ATOM 6959 N N . LYS C 1 263 ? 23.293 32.595 33.347 1.00 49.39 661 LYS C N 1
ATOM 6960 C CA . LYS C 1 263 ? 23.383 31.698 32.189 1.00 49.37 661 LYS C CA 1
ATOM 6961 C C . LYS C 1 263 ? 24.573 30.804 32.321 1.00 45.56 661 LYS C C 1
ATOM 6962 O O . LYS C 1 263 ? 25.578 31.188 32.911 1.00 48.25 661 LYS C O 1
ATOM 6968 N N . VAL C 1 264 ? 24.447 29.608 31.769 1.00 42.96 662 VAL C N 1
ATOM 6969 C CA . VAL C 1 264 ? 25.548 28.661 31.662 1.00 41.74 662 VAL C CA 1
ATOM 6970 C C . VAL C 1 264 ? 25.663 28.169 30.223 1.00 41.94 662 VAL C C 1
ATOM 6971 O O . VAL C 1 264 ? 24.691 28.190 29.467 1.00 42.92 662 VAL C O 1
ATOM 6975 N N . ARG C 1 265 ? 26.874 27.768 29.849 1.00 42.45 663 ARG C N 1
ATOM 6976 C CA . ARG C 1 265 ? 27.156 27.207 28.535 1.00 42.02 663 ARG C CA 1
ATOM 6977 C C . ARG C 1 265 ? 28.199 26.126 28.707 1.00 39.79 663 ARG C C 1
ATOM 6978 O O . ARG C 1 265 ? 28.944 26.142 29.673 1.00 40.46 663 ARG C O 1
ATOM 6986 N N . CYS C 1 266 ? 28.191 25.170 27.790 1.00 38.45 664 CYS C N 1
ATOM 6987 C CA . CYS C 1 266 ? 29.130 24.071 27.745 1.00 39.08 664 CYS C CA 1
ATOM 6988 C C . CYS C 1 266 ? 29.801 24.068 26.393 1.00 41.44 664 CYS C C 1
ATOM 6989 O O . CYS C 1 266 ? 29.126 24.138 25.372 1.00 42.99 664 CYS C O 1
ATOM 6992 N N . GLY C 1 267 ? 31.124 24.017 26.369 1.00 41.87 665 GLY C N 1
ATOM 6993 C CA . GLY C 1 267 ? 31.841 23.701 25.139 1.00 41.44 665 GLY C CA 1
ATOM 6994 C C . GLY C 1 267 ? 32.335 22.302 25.354 1.00 41.29 665 GLY C C 1
ATOM 6995 O O . GLY C 1 267 ? 31.926 21.662 26.315 1.00 41.31 665 GLY C O 1
ATOM 6996 N N . SER C 1 268 ? 33.243 21.831 24.508 1.00 39.48 666 SER C N 1
ATOM 6997 C CA . SER C 1 268 ? 33.738 20.481 24.650 1.00 37.43 666 SER C CA 1
ATOM 6998 C C . SER C 1 268 ? 34.616 20.378 25.893 1.00 38.25 666 SER C C 1
ATOM 6999 O O . SER C 1 268 ? 35.735 20.893 25.938 1.00 38.60 666 SER C O 1
ATOM 7002 N N . GLN C 1 269 ? 34.091 19.698 26.900 1.00 38.35 667 GLN C N 1
ATOM 7003 C CA . GLN C 1 269 ? 34.811 19.388 28.131 1.00 38.67 667 GLN C CA 1
ATOM 7004 C C . GLN C 1 269 ? 35.148 20.619 28.956 1.00 40.03 667 GLN C C 1
ATOM 7005 O O . GLN C 1 269 ? 36.055 20.564 29.800 1.00 43.87 667 GLN C O 1
ATOM 7011 N N . PHE C 1 270 ? 34.407 21.715 28.754 1.00 38.55 668 PHE C N 1
ATOM 7012 C CA . PHE C 1 270 ? 34.546 22.896 29.605 1.00 37.85 668 PHE C CA 1
ATOM 7013 C C . PHE C 1 270 ? 33.234 23.607 29.770 1.00 38.16 668 PHE C C 1
ATOM 7014 O O . PHE C 1 270 ? 32.275 23.356 29.033 1.00 36.70 668 PHE C O 1
ATOM 7022 N N . SER C 1 271 ? 33.198 24.486 30.768 1.00 38.68 669 SER C N 1
ATOM 7023 C CA . SER C 1 271 ? 31.960 25.055 31.242 1.00 38.94 669 SER C CA 1
ATOM 7024 C C . SER C 1 271 ? 32.120 26.556 31.421 1.00 39.14 669 SER C C 1
ATOM 7025 O O . SER C 1 271 ? 33.205 27.041 31.658 1.00 39.46 669 SER C O 1
ATOM 7028 N N . ILE C 1 272 ? 31.007 27.266 31.295 1.00 40.06 670 ILE C N 1
ATOM 7029 C CA . ILE C 1 272 ? 30.951 28.706 31.331 1.00 41.90 670 ILE C CA 1
ATOM 7030 C C . ILE C 1 272 ? 29.784 29.158 32.194 1.00 41.51 670 ILE C C 1
ATOM 7031 O O . ILE C 1 272 ? 28.708 28.566 32.139 1.00 42.48 670 ILE C O 1
ATOM 7036 N N . ALA C 1 273 ? 29.985 30.220 32.961 1.00 42.41 671 ALA C N 1
ATOM 7037 C CA . ALA C 1 273 ? 28.893 30.873 33.673 1.00 43.09 671 ALA C CA 1
ATOM 7038 C C . ALA C 1 273 ? 28.980 32.358 33.481 1.00 44.61 671 ALA C C 1
ATOM 7039 O O . ALA C 1 273 ? 30.068 32.914 33.427 1.00 47.48 671 ALA C O 1
ATOM 7041 N N . LEU C 1 274 ? 27.826 32.999 33.431 1.00 43.29 672 LEU C N 1
ATOM 7042 C CA . LEU C 1 274 ? 27.727 34.411 33.164 1.00 44.82 672 LEU C CA 1
ATOM 7043 C C . LEU C 1 274 ? 26.874 35.065 34.227 1.00 45.48 672 LEU C C 1
ATOM 7044 O O . LEU C 1 274 ? 25.790 34.579 34.514 1.00 46.66 672 LEU C O 1
ATOM 7049 N N . THR C 1 275 ? 27.349 36.146 34.827 1.00 47.35 673 THR C N 1
ATOM 7050 C CA . THR C 1 275 ? 26.577 36.807 35.892 1.00 48.95 673 THR C CA 1
ATOM 7051 C C . THR C 1 275 ? 25.612 37.847 35.360 1.00 50.84 673 THR C C 1
ATOM 7052 O O . THR C 1 275 ? 25.740 38.292 34.236 1.00 51.66 673 THR C O 1
ATOM 7056 N N . LYS C 1 276 ? 24.641 38.221 36.182 1.00 52.80 674 LYS C N 1
ATOM 7057 C CA . LYS C 1 276 ? 23.738 39.353 35.889 1.00 55.78 674 LYS C CA 1
ATOM 7058 C C . LYS C 1 276 ? 24.509 40.668 35.646 1.00 58.10 674 LYS C C 1
ATOM 7059 O O . LYS C 1 276 ? 24.084 41.500 34.852 1.00 56.89 674 LYS C O 1
ATOM 7063 N N . ASP C 1 277 ? 25.658 40.837 36.303 1.00 59.95 675 ASP C N 1
ATOM 7064 C CA . ASP C 1 277 ? 26.449 42.065 36.130 1.00 63.93 675 ASP C CA 1
ATOM 7065 C C . ASP C 1 277 ? 27.590 41.908 35.097 1.00 62.92 675 ASP C C 1
ATOM 7066 O O . ASP C 1 277 ? 28.496 42.737 35.027 1.00 64.66 675 ASP C O 1
ATOM 7071 N N . GLY C 1 278 ? 27.535 40.843 34.300 1.00 60.25 676 GLY C N 1
ATOM 7072 C CA . GLY C 1 278 ? 28.357 40.734 33.098 1.00 59.65 676 GLY C CA 1
ATOM 7073 C C . GLY C 1 278 ? 29.733 40.141 33.245 1.00 59.02 676 GLY C C 1
ATOM 7074 O O . GLY C 1 278 ? 30.573 40.274 32.360 1.00 59.04 676 GLY C O 1
ATOM 7075 N N . GLN C 1 279 ? 29.982 39.483 34.360 1.00 59.79 677 GLN C N 1
ATOM 7076 C CA . GLN C 1 279 ? 31.234 38.756 34.528 1.00 59.22 677 GLN C CA 1
ATOM 7077 C C . GLN C 1 279 ? 31.080 37.330 34.010 1.00 54.19 677 GLN C C 1
ATOM 7078 O O . GLN C 1 279 ? 29.987 36.759 34.038 1.00 52.75 677 GLN C O 1
ATOM 7084 N N . VAL C 1 280 ? 32.190 36.765 33.551 1.00 51.67 678 VAL C N 1
ATOM 7085 C CA . VAL C 1 280 ? 32.227 35.422 32.962 1.00 47.58 678 VAL C CA 1
ATOM 7086 C C . VAL C 1 280 ? 33.204 34.540 33.732 1.00 45.79 678 VAL C C 1
ATOM 7087 O O . VAL C 1 280 ? 34.324 34.965 34.029 1.00 47.69 678 VAL C O 1
ATOM 7091 N N . TYR C 1 281 ? 32.810 33.311 34.022 1.00 42.38 679 TYR C N 1
ATOM 7092 C CA . TYR C 1 281 ? 33.713 32.344 34.616 1.00 41.80 679 TYR C CA 1
ATOM 7093 C C . TYR C 1 281 ? 33.816 31.156 33.677 1.00 40.67 679 TYR C C 1
ATOM 7094 O O . TYR C 1 281 ? 32.817 30.731 33.106 1.00 38.29 679 TYR C O 1
ATOM 7103 N N . SER C 1 282 ? 35.024 30.620 33.516 1.00 40.63 680 SER C N 1
ATOM 7104 C CA . SER C 1 282 ? 35.202 29.417 32.736 1.00 39.26 680 SER C CA 1
ATOM 7105 C C . SER C 1 282 ? 36.043 28.449 33.527 1.00 41.34 680 SER C C 1
ATOM 7106 O O . SER C 1 282 ? 36.924 28.841 34.306 1.00 43.46 680 SER C O 1
ATOM 7109 N N . TRP C 1 283 ? 35.763 27.169 33.324 1.00 40.77 681 TRP C N 1
ATOM 7110 C CA . TRP C 1 283 ? 36.515 26.106 33.948 1.00 40.10 681 TRP C CA 1
ATOM 7111 C C . TRP C 1 283 ? 36.358 24.816 33.131 1.00 37.65 681 TRP C C 1
ATOM 7112 O O . TRP C 1 283 ? 35.497 24.730 32.260 1.00 37.83 681 TRP C O 1
ATOM 7123 N N . GLY C 1 284 ? 37.202 23.833 33.413 1.00 37.34 682 GLY C N 1
ATOM 7124 C CA . GLY C 1 284 ? 37.250 22.588 32.653 1.00 37.19 682 GLY C CA 1
ATOM 7125 C C . GLY C 1 284 ? 38.585 22.383 31.908 1.00 38.63 682 GLY C C 1
ATOM 7126 O O . GLY C 1 284 ? 39.651 22.780 32.391 1.00 39.08 682 GLY C O 1
ATOM 7127 N N . LYS C 1 285 ? 38.513 21.731 30.750 1.00 37.45 683 LYS C N 1
ATOM 7128 C CA . LYS C 1 285 ? 39.701 21.341 29.998 1.00 38.66 683 LYS C CA 1
ATOM 7129 C C . LYS C 1 285 ? 40.366 22.565 29.373 1.00 39.71 683 LYS C C 1
ATOM 7130 O O . LYS C 1 285 ? 39.684 23.445 28.847 1.00 39.40 683 LYS C O 1
ATOM 7136 N N . GLY C 1 286 ? 41.696 22.588 29.394 1.00 41.21 684 GLY C N 1
ATOM 7137 C CA . GLY C 1 286 ? 42.470 23.772 29.048 1.00 42.47 684 GLY C CA 1
ATOM 7138 C C . GLY C 1 286 ? 43.061 23.757 27.658 1.00 44.35 684 GLY C C 1
ATOM 7139 O O . GLY C 1 286 ? 43.569 24.761 27.202 1.00 45.72 684 GLY C O 1
ATOM 7140 N N . ASP C 1 287 ? 43.017 22.611 26.983 1.00 45.73 685 ASP C N 1
ATOM 7141 C CA . ASP C 1 287 ? 43.728 22.440 25.715 1.00 48.13 685 ASP C CA 1
ATOM 7142 C C . ASP C 1 287 ? 43.254 23.434 24.696 1.00 47.69 685 ASP C C 1
ATOM 7143 O O . ASP C 1 287 ? 42.078 23.789 24.646 1.00 47.08 685 ASP C O 1
ATOM 7148 N N . ASN C 1 288 ? 44.182 23.871 23.861 1.00 50.52 686 ASN C N 1
ATOM 7149 C CA . ASN C 1 288 ? 43.878 24.740 22.742 1.00 50.76 686 ASN C CA 1
ATOM 7150 C C . ASN C 1 288 ? 43.346 26.099 23.200 1.00 51.80 686 ASN C C 1
ATOM 7151 O O . ASN C 1 288 ? 42.648 26.762 22.451 1.00 53.24 686 ASN C O 1
ATOM 7156 N N . GLN C 1 289 ? 43.660 26.482 24.441 1.00 52.22 687 GLN C N 1
ATOM 7157 C CA . GLN C 1 289 ? 43.290 27.775 25.024 1.00 51.73 687 GLN C CA 1
ATOM 7158 C C . GLN C 1 289 ? 41.801 27.999 25.162 1.00 50.20 687 GLN C C 1
ATOM 7159 O O . GLN C 1 289 ? 41.353 29.144 25.217 1.00 53.10 687 GLN C O 1
ATOM 7165 N N . ARG C 1 290 ? 41.014 26.934 25.218 1.00 48.04 688 ARG C N 1
ATOM 7166 C CA . ARG C 1 290 ? 39.548 27.083 25.155 1.00 46.46 688 ARG C CA 1
ATOM 7167 C C . ARG C 1 290 ? 38.939 27.827 26.348 1.00 46.27 688 ARG C C 1
ATOM 7168 O O . ARG C 1 290 ? 37.849 28.366 26.249 1.00 48.81 688 ARG C O 1
ATOM 7176 N N . LEU C 1 291 ? 39.630 27.855 27.469 1.00 46.60 689 LEU C N 1
ATOM 7177 C CA . LEU C 1 291 ? 39.125 28.566 28.661 1.00 46.05 689 LEU C CA 1
ATOM 7178 C C . LEU C 1 291 ? 39.347 30.090 28.652 1.00 47.13 689 LEU C C 1
ATOM 7179 O O . LEU C 1 291 ? 38.688 30.790 29.395 1.00 46.33 689 LEU C O 1
ATOM 7184 N N . GLY C 1 292 ? 40.305 30.574 27.855 1.00 49.27 690 GLY C N 1
ATOM 7185 C CA . GLY C 1 292 ? 40.595 32.009 27.737 1.00 51.18 690 GLY C CA 1
ATOM 7186 C C . GLY C 1 292 ? 41.435 32.662 28.835 1.00 53.48 690 GLY C C 1
ATOM 7187 O O . GLY C 1 292 ? 41.568 33.870 28.857 1.00 55.71 690 GLY C O 1
ATOM 7188 N N . HIS C 1 293 ? 42.010 31.881 29.741 1.00 53.87 691 HIS C N 1
ATOM 7189 C CA . HIS C 1 293 ? 42.794 32.440 30.833 1.00 54.75 691 HIS C CA 1
ATOM 7190 C C . HIS C 1 293 ? 44.251 32.671 30.483 1.00 57.17 691 HIS C C 1
ATOM 7191 O O . HIS C 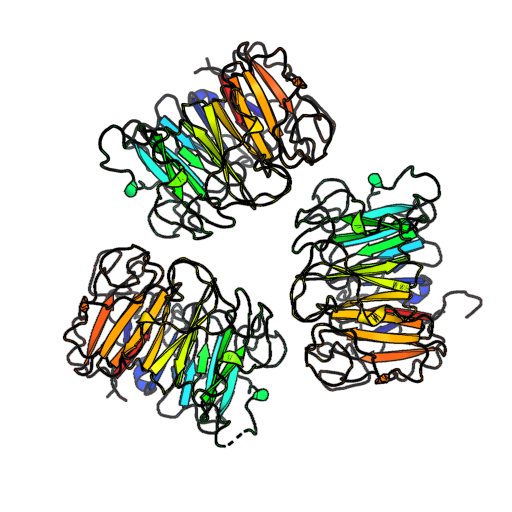1 293 ? 44.977 33.251 31.281 1.00 57.48 691 HIS C O 1
ATOM 7198 N N . GLY C 1 294 ? 44.689 32.213 29.311 1.00 57.62 692 GLY C N 1
ATOM 7199 C CA . GLY C 1 294 ? 46.043 32.526 28.810 1.00 60.90 692 GLY C CA 1
ATOM 7200 C C . GLY C 1 294 ? 47.056 31.390 28.862 1.00 61.48 692 GLY C C 1
ATOM 7201 O O . GLY C 1 294 ? 48.175 31.528 28.367 1.00 63.17 692 GLY C O 1
ATOM 7202 N N . THR C 1 295 ? 46.682 30.279 29.497 1.00 60.24 693 THR C N 1
ATOM 7203 C CA . THR C 1 295 ? 47.475 29.045 29.456 1.00 60.18 693 THR C CA 1
ATOM 7204 C C . THR C 1 295 ? 46.548 27.874 29.204 1.00 58.08 693 THR C C 1
ATOM 7205 O O . THR C 1 295 ? 45.337 28.056 29.141 1.00 56.61 693 THR C O 1
ATOM 7209 N N . GLU C 1 296 ? 47.117 26.679 29.046 1.00 59.29 694 GLU C N 1
ATOM 7210 C CA . GLU C 1 296 ? 46.344 25.472 28.692 1.00 56.62 694 GLU C CA 1
ATOM 7211 C C . GLU C 1 296 ? 46.165 24.526 29.870 1.00 52.37 694 GLU C C 1
ATOM 7212 O O . GLU C 1 296 ? 45.711 23.403 29.698 1.00 51.83 694 GLU C O 1
ATOM 7218 N N . GLU C 1 297 ? 46.499 24.983 31.072 1.00 51.58 695 GLU C N 1
ATOM 7219 C CA . GLU C 1 297 ? 46.266 24.173 32.289 1.00 50.29 695 GLU C CA 1
ATOM 7220 C C . GLU C 1 297 ? 44.720 23.941 32.467 1.00 46.10 695 GLU C C 1
ATOM 7221 O O . GLU C 1 297 ? 43.900 24.835 32.213 1.00 46.24 695 GLU C O 1
ATOM 7223 N N . HIS C 1 298 ? 44.337 22.719 32.795 1.00 44.42 696 HIS C N 1
ATOM 7224 C CA . HIS C 1 298 ? 42.961 22.434 33.188 1.00 43.35 696 HIS C CA 1
ATOM 7225 C C . HIS C 1 298 ? 42.668 23.237 34.434 1.00 45.60 696 HIS C C 1
ATOM 7226 O O . HIS C 1 298 ? 43.562 23.459 35.247 1.00 49.38 696 HIS C O 1
ATOM 7233 N N . VAL C 1 299 ? 41.431 23.702 34.569 1.00 45.79 697 VAL C N 1
ATOM 7234 C CA . VAL C 1 299 ? 41.030 24.531 35.696 1.00 46.16 697 VAL C CA 1
ATOM 7235 C C . VAL C 1 299 ? 39.829 23.873 36.322 1.00 44.59 697 VAL C C 1
ATOM 7236 O O . VAL C 1 299 ? 38.820 23.677 35.652 1.00 43.28 697 VAL C O 1
ATOM 7240 N N . ARG C 1 300 ? 39.953 23.495 37.593 1.00 44.56 698 ARG C N 1
ATOM 7241 C CA . ARG C 1 300 ? 39.000 22.567 38.187 1.00 44.23 698 ARG C CA 1
ATOM 7242 C C . ARG C 1 300 ? 37.977 23.216 39.105 1.00 42.54 698 ARG C C 1
ATOM 7243 O O . ARG C 1 300 ? 37.089 22.547 39.630 1.00 41.82 698 ARG C O 1
ATOM 7251 N N . TYR C 1 301 ? 38.093 24.523 39.264 1.00 42.74 699 TYR C N 1
ATOM 7252 C CA . TYR C 1 301 ? 37.053 25.322 39.891 1.00 43.61 699 TYR C CA 1
ATOM 7253 C C . TYR C 1 301 ? 36.786 26.557 39.028 1.00 43.17 699 TYR C C 1
ATOM 7254 O O . TYR C 1 301 ? 37.697 27.057 38.396 1.00 45.67 699 TYR C O 1
ATOM 7263 N N . PRO C 1 302 ? 35.559 27.080 39.053 1.00 40.87 700 PRO C N 1
ATOM 7264 C CA . PRO C 1 302 ? 35.243 28.245 38.259 1.00 41.78 700 PRO C CA 1
ATOM 7265 C C . PRO C 1 302 ? 36.235 29.352 38.468 1.00 42.59 700 PRO C C 1
ATOM 7266 O O . PRO C 1 302 ? 36.541 29.662 39.592 1.00 43.50 700 PRO C O 1
ATOM 7270 N N . LYS C 1 303 ? 36.726 29.946 37.395 1.00 43.45 701 LYS C N 1
ATOM 7271 C CA . LYS C 1 303 ? 37.731 31.000 37.487 1.00 46.62 701 LYS C CA 1
ATOM 7272 C C . LYS C 1 303 ? 37.275 32.202 36.682 1.00 48.29 701 LYS C C 1
ATOM 7273 O O . LYS C 1 303 ? 36.842 32.057 35.539 1.00 48.39 701 LYS C O 1
ATOM 7279 N N . LEU C 1 304 ? 37.368 33.387 37.281 1.00 50.66 702 LEU C N 1
ATOM 7280 C CA . LEU C 1 304 ? 36.989 34.614 36.604 1.00 52.55 702 LEU C CA 1
ATOM 7281 C C . LEU C 1 304 ? 37.869 34.845 35.374 1.00 54.08 702 LEU C C 1
ATOM 7282 O O . LEU C 1 304 ? 39.095 34.771 35.450 1.00 56.82 702 LEU C O 1
ATOM 7287 N N . LEU C 1 305 ? 37.225 35.136 34.249 1.00 54.84 703 LEU C N 1
ATOM 7288 C CA . LEU C 1 305 ? 37.912 35.382 32.985 1.00 56.11 703 LEU C CA 1
ATOM 7289 C C . LEU C 1 305 ? 38.371 36.837 32.916 1.00 58.54 703 LEU C C 1
ATOM 7290 O O . LEU C 1 305 ? 37.604 37.736 32.540 1.00 59.78 703 LEU C O 1
ATOM 7295 N N . GLU C 1 306 ? 39.621 37.068 33.319 1.00 60.96 704 GLU C N 1
ATOM 7296 C CA . GLU C 1 306 ? 40.117 38.431 33.572 1.00 63.81 704 GLU C CA 1
ATOM 7297 C C . GLU C 1 306 ? 40.102 39.290 32.310 1.00 65.52 704 GLU C C 1
ATOM 7298 O O . GLU C 1 306 ? 39.836 40.492 32.375 1.00 67.29 704 GLU C O 1
ATOM 7302 N N . GLY C 1 307 ? 40.353 38.676 31.156 1.00 64.95 705 GLY C N 1
ATOM 7303 C CA . GLY C 1 307 ? 40.391 39.415 29.892 1.00 66.98 705 GLY C CA 1
ATOM 7304 C C . GLY C 1 307 ? 39.125 40.178 29.518 1.00 67.97 705 GLY C C 1
ATOM 7305 O O . GLY C 1 307 ? 39.171 41.049 28.662 1.00 70.31 705 GLY C O 1
ATOM 7306 N N . LEU C 1 308 ? 38.001 39.860 30.168 1.00 67.83 706 LEU C N 1
ATOM 7307 C CA . LEU C 1 308 ? 36.720 40.551 29.953 1.00 68.32 706 LEU C CA 1
ATOM 7308 C C . LEU C 1 308 ? 36.272 41.450 31.122 1.00 70.99 706 LEU C C 1
ATOM 7309 O O . LEU C 1 308 ? 35.261 42.140 30.998 1.00 71.30 706 LEU C O 1
ATOM 7314 N N . GLN C 1 309 ? 36.993 41.438 32.249 1.00 73.59 707 GLN C N 1
ATOM 7315 C CA . GLN C 1 309 ? 36.728 42.425 33.314 1.00 77.64 707 GLN C CA 1
ATOM 7316 C C . GLN C 1 309 ? 36.804 43.830 32.691 1.00 78.66 707 GLN C C 1
ATOM 7317 O O . GLN C 1 309 ? 37.602 44.076 31.792 1.00 78.74 707 GLN C O 1
ATOM 7320 N N . GLY C 1 310 ? 35.929 44.721 33.144 1.00 78.69 708 GLY C N 1
ATOM 7321 C CA . GLY C 1 310 ? 35.761 46.034 32.534 1.00 79.11 708 GLY C CA 1
ATOM 7322 C C . GLY C 1 310 ? 34.620 46.053 31.529 1.00 77.12 708 GLY C C 1
ATOM 7323 O O . GLY C 1 310 ? 33.980 47.079 31.334 1.00 77.54 708 GLY C O 1
ATOM 7324 N N . LYS C 1 311 ? 34.363 44.922 30.881 1.00 73.69 709 LYS C N 1
ATOM 7325 C CA . LYS C 1 311 ? 33.282 44.832 29.918 1.00 72.12 709 LYS C CA 1
ATOM 7326 C C . LYS C 1 311 ? 32.097 44.150 30.570 1.00 70.94 709 LYS C C 1
ATOM 7327 O O . LYS C 1 311 ? 32.264 43.277 31.409 1.00 71.70 709 LYS C O 1
ATOM 7332 N N . LYS C 1 312 ? 30.897 44.583 30.206 1.00 72.92 710 LYS C N 1
ATOM 7333 C CA . LYS C 1 312 ? 29.672 43.984 30.703 1.00 71.72 710 LYS C CA 1
ATOM 7334 C C . LYS C 1 312 ? 29.122 43.021 29.667 1.00 68.50 710 LYS C C 1
ATOM 7335 O O . LYS C 1 312 ? 28.515 43.424 28.684 1.00 68.56 710 LYS C O 1
ATOM 7341 N N . VAL C 1 313 ? 29.352 41.736 29.879 1.00 64.66 711 VAL C N 1
ATOM 7342 C CA . VAL C 1 313 ? 28.989 40.733 28.893 1.00 61.98 711 VAL C CA 1
ATOM 7343 C C . VAL C 1 313 ? 27.521 40.360 29.032 1.00 61.77 711 VAL C C 1
ATOM 7344 O O . VAL C 1 313 ? 27.054 40.105 30.149 1.00 60.99 711 VAL C O 1
ATOM 7348 N N . ILE C 1 314 ? 26.799 40.325 27.903 1.00 60.30 712 ILE C N 1
ATOM 7349 C CA . ILE C 1 314 ? 25.372 40.004 27.917 1.00 58.92 712 ILE C CA 1
ATOM 7350 C C . ILE C 1 314 ? 25.057 38.650 27.309 1.00 57.36 712 ILE C C 1
ATOM 7351 O O . ILE C 1 314 ? 23.977 38.125 27.528 1.00 58.79 712 ILE C O 1
ATOM 7356 N N . ASP C 1 315 ? 25.987 38.080 26.550 1.00 56.20 713 ASP C N 1
ATOM 7357 C CA . ASP C 1 315 ? 25.865 36.690 26.110 1.00 52.54 713 ASP C CA 1
ATOM 7358 C C . ASP C 1 315 ? 27.227 36.091 25.773 1.00 50.82 713 ASP C C 1
ATOM 7359 O O . ASP C 1 315 ? 28.166 36.784 25.407 1.00 49.50 713 ASP C O 1
ATOM 7364 N N . VAL C 1 316 ? 27.310 34.775 25.915 1.00 49.87 714 VAL C N 1
ATOM 7365 C CA . VAL C 1 316 ? 28.487 34.009 25.531 1.00 49.24 714 VAL C CA 1
ATOM 7366 C C . VAL C 1 316 ? 28.018 32.843 24.695 1.00 46.75 714 VAL C C 1
ATOM 7367 O O . VAL C 1 316 ? 27.029 32.233 25.017 1.00 45.64 714 VAL C O 1
ATOM 7371 N N . ALA C 1 317 ? 28.738 32.537 23.629 1.00 48.11 715 ALA C N 1
ATOM 7372 C CA . ALA C 1 317 ? 28.404 31.409 22.781 1.00 46.99 715 ALA C CA 1
ATOM 7373 C C . ALA C 1 317 ? 29.637 30.530 22.728 1.00 49.18 715 ALA C C 1
ATOM 7374 O O . ALA C 1 317 ? 30.717 30.985 22.346 1.00 49.77 715 ALA C O 1
ATOM 7376 N N . ALA C 1 318 ? 29.473 29.275 23.129 1.00 48.27 716 ALA C N 1
ATOM 7377 C CA . ALA C 1 318 ? 30.576 28.349 23.209 1.00 49.59 716 ALA C CA 1
ATOM 7378 C C . ALA C 1 318 ? 30.448 27.371 22.075 1.00 48.15 716 ALA C C 1
ATOM 7379 O O . ALA C 1 318 ? 29.495 26.643 22.019 1.00 45.90 716 ALA C O 1
ATOM 7381 N N . GLY C 1 319 ? 31.410 27.370 21.165 1.00 51.59 717 GLY C N 1
ATOM 7382 C CA . GLY C 1 319 ? 31.520 26.323 20.140 1.00 51.94 717 GLY C CA 1
ATOM 7383 C C . GLY C 1 319 ? 32.213 25.141 20.791 1.00 51.70 717 GLY C C 1
ATOM 7384 O O . GLY C 1 319 ? 32.244 25.046 22.008 1.00 54.25 717 GLY C O 1
ATOM 7385 N N . SER C 1 320 ? 32.779 24.244 20.003 1.00 49.23 718 SER C N 1
ATOM 7386 C CA . SER C 1 320 ? 33.469 23.104 20.568 1.00 47.02 718 SER C CA 1
ATOM 7387 C C . SER C 1 320 ? 34.691 23.528 21.375 1.00 46.65 718 SER C C 1
ATOM 7388 O O . SER C 1 320 ? 34.806 23.201 22.562 1.00 47.20 718 SER C O 1
ATOM 7391 N N . THR C 1 321 ? 35.604 24.241 20.724 1.00 46.21 719 THR C N 1
ATOM 7392 C CA . THR C 1 321 ? 36.838 24.671 21.337 1.00 45.63 719 THR C CA 1
ATOM 7393 C C . THR C 1 321 ? 37.132 26.170 21.168 1.00 47.28 719 THR C C 1
ATOM 7394 O O . THR C 1 321 ? 38.264 26.592 21.360 1.00 46.12 719 THR C O 1
ATOM 7398 N N . HIS C 1 322 ? 36.101 26.965 20.881 1.00 48.11 720 HIS C N 1
ATOM 7399 C CA . HIS C 1 322 ? 36.231 28.411 20.845 1.00 51.42 720 HIS C CA 1
ATOM 7400 C C . HIS C 1 322 ? 34.959 29.067 21.337 1.00 50.85 720 HIS C C 1
ATOM 7401 O O . HIS C 1 322 ? 33.926 28.424 21.382 1.00 53.58 720 HIS C O 1
ATOM 7408 N N . CYS C 1 323 ? 35.041 30.342 21.706 1.00 50.67 721 CYS C N 1
ATOM 7409 C CA . CYS C 1 323 ? 33.901 31.068 22.236 1.00 50.59 721 CYS C CA 1
ATOM 7410 C C . CYS C 1 323 ? 33.814 32.464 21.696 1.00 51.07 721 CYS C C 1
ATOM 7411 O O . CYS C 1 323 ? 34.812 33.031 21.268 1.00 50.69 721 CYS C O 1
ATOM 7414 N N . LEU C 1 324 ? 32.591 32.993 21.712 1.00 50.09 722 LEU C N 1
ATOM 7415 C CA . LEU C 1 324 ? 32.329 34.406 21.477 1.00 51.27 722 LEU C CA 1
ATOM 7416 C C . LEU C 1 324 ? 31.639 34.962 22.714 1.00 49.56 722 LEU C C 1
ATOM 7417 O O . LEU C 1 324 ? 30.888 34.259 23.386 1.00 46.05 722 LEU C O 1
ATOM 7422 N N . ALA C 1 325 ? 31.851 36.244 22.953 1.00 51.09 723 ALA C N 1
ATOM 7423 C CA . ALA C 1 325 ? 31.115 36.982 23.963 1.00 51.56 723 ALA C CA 1
ATOM 7424 C C . ALA C 1 325 ? 30.643 38.327 23.407 1.00 52.94 723 ALA C C 1
ATOM 7425 O O . ALA C 1 325 ? 31.422 39.070 22.804 1.00 54.23 723 ALA C O 1
ATOM 7427 N N . LEU C 1 326 ? 29.374 38.631 23.631 1.00 52.94 724 LEU C N 1
ATOM 7428 C CA . LEU C 1 326 ? 28.796 39.890 23.232 1.00 55.12 724 LEU C CA 1
ATOM 7429 C C . LEU C 1 326 ? 28.652 40.790 24.455 1.00 57.72 724 LEU C C 1
ATOM 7430 O O . LEU C 1 326 ? 28.169 40.354 25.506 1.00 57.04 724 LEU C O 1
ATOM 7435 N N . THR C 1 327 ? 29.063 42.046 24.323 1.00 61.75 725 THR C N 1
ATOM 7436 C CA . THR C 1 327 ? 28.953 43.005 25.418 1.00 65.63 725 THR C CA 1
ATOM 7437 C C . THR C 1 327 ? 27.739 43.922 25.254 1.00 69.49 725 THR C C 1
ATOM 7438 O O . THR C 1 327 ? 27.224 44.109 24.155 1.00 72.33 725 THR C O 1
ATOM 7442 N N . GLU C 1 328 ? 27.315 44.499 26.373 1.00 72.39 726 GLU C N 1
ATOM 7443 C CA . GLU C 1 328 ? 26.252 45.507 26.435 1.00 74.47 726 GLU C CA 1
ATOM 7444 C C . GLU C 1 328 ? 26.437 46.610 25.389 1.00 76.82 726 GLU C C 1
ATOM 7445 O O . GLU C 1 328 ? 25.477 47.023 24.754 1.00 75.58 726 GLU C O 1
ATOM 7451 N N . ASP C 1 329 ? 27.678 47.075 25.222 1.00 78.89 727 ASP C N 1
ATOM 7452 C CA . ASP C 1 329 ? 28.019 48.136 24.245 1.00 80.62 727 ASP C CA 1
ATOM 7453 C C . ASP C 1 329 ? 28.380 47.565 22.868 1.00 78.58 727 ASP C C 1
ATOM 7454 O O . ASP C 1 329 ? 29.061 48.213 22.084 1.00 77.94 727 ASP C O 1
ATOM 7459 N N . SER C 1 330 ? 27.942 46.334 22.601 1.00 75.51 728 SER C N 1
ATOM 7460 C CA . SER C 1 330 ? 27.943 45.769 21.255 1.00 74.27 728 SER C CA 1
ATOM 7461 C C . SER C 1 330 ? 29.317 45.330 20.690 1.00 74.62 728 SER C C 1
ATOM 7462 O O . SER C 1 330 ? 29.451 45.129 19.480 1.00 76.90 728 SER C O 1
ATOM 7465 N N . GLU C 1 331 ? 30.326 45.178 21.542 1.00 74.01 729 GLU C N 1
ATOM 7466 C CA . GLU C 1 331 ? 31.600 44.599 21.105 1.00 73.61 729 GLU C CA 1
ATOM 7467 C C . GLU C 1 331 ? 31.475 43.082 21.089 1.00 71.45 729 GLU C C 1
ATOM 7468 O O . GLU C 1 331 ? 30.793 42.495 21.940 1.00 70.89 729 GLU C O 1
ATOM 7474 N N . VAL C 1 332 ? 32.165 42.438 20.154 1.00 70.97 730 VAL C N 1
ATOM 7475 C CA . VAL C 1 332 ? 32.197 40.975 20.090 1.00 67.86 730 VAL C CA 1
ATOM 7476 C C . VAL C 1 332 ? 33.625 40.456 20.310 1.00 67.42 730 VAL C C 1
ATOM 7477 O O . VAL C 1 332 ? 34.503 40.660 19.486 1.00 68.48 730 VAL C O 1
ATOM 7481 N N . HIS C 1 333 ? 33.835 39.779 21.430 1.00 66.56 731 HIS C N 1
ATOM 7482 C CA . HIS C 1 333 ? 35.154 39.245 21.819 1.00 65.73 731 HIS C CA 1
ATOM 7483 C C . HIS C 1 333 ? 35.204 37.756 21.523 1.00 61.31 731 HIS C C 1
ATOM 7484 O O . HIS C 1 333 ? 34.189 37.080 21.551 1.00 62.11 731 HIS C O 1
ATOM 7491 N N . SER C 1 334 ? 36.385 37.235 21.252 1.00 59.77 732 SER C N 1
ATOM 7492 C CA . SER C 1 334 ? 36.544 35.795 21.070 1.00 55.70 732 SER C CA 1
ATOM 7493 C C . SER C 1 334 ? 37.859 35.308 21.633 1.00 54.40 732 SER C C 1
ATOM 7494 O O . SER C 1 334 ? 38.770 36.086 21.851 1.00 57.07 732 SER C O 1
ATOM 7497 N N . TRP C 1 335 ? 37.950 34.010 21.845 1.00 52.91 733 TRP C N 1
ATOM 7498 C CA . TRP C 1 335 ? 39.177 33.350 22.292 1.00 53.12 733 TRP C CA 1
ATOM 7499 C C . TRP C 1 335 ? 39.086 31.852 22.029 1.00 51.48 733 TRP C C 1
ATOM 7500 O O . TRP C 1 335 ? 38.008 31.319 21.752 1.00 49.70 733 TRP C O 1
ATOM 7511 N N . GLY C 1 336 ? 40.224 31.178 22.126 1.00 52.42 734 GLY C N 1
ATOM 7512 C CA . GLY C 1 336 ? 40.267 29.730 22.041 1.00 50.44 734 GLY C CA 1
ATOM 7513 C C . GLY C 1 336 ? 40.956 29.222 20.805 1.00 52.68 734 GLY C C 1
ATOM 7514 O O . GLY C 1 336 ? 41.876 29.852 20.281 1.00 54.47 734 GLY C O 1
ATOM 7515 N N . SER C 1 337 ? 40.511 28.063 20.339 1.00 52.89 735 SER C N 1
ATOM 7516 C CA . SER C 1 337 ? 41.188 27.361 19.263 1.00 55.27 735 SER C CA 1
ATOM 7517 C C . SER C 1 337 ? 41.020 28.104 17.947 1.00 57.75 735 SER C C 1
ATOM 7518 O O . SER C 1 337 ? 39.992 28.738 17.709 1.00 56.50 735 SER C O 1
ATOM 7521 N N . ASN C 1 338 ? 42.055 28.045 17.109 1.00 62.07 736 ASN C N 1
ATOM 7522 C CA . ASN C 1 338 ? 42.020 28.675 15.779 1.00 65.49 736 ASN C CA 1
ATOM 7523 C C . ASN C 1 338 ? 42.547 27.743 14.680 1.00 69.14 736 ASN C C 1
ATOM 7524 O O . ASN C 1 338 ? 43.146 28.192 13.705 1.00 71.60 736 ASN C O 1
ATOM 7529 N N . ASP C 1 339 ? 42.321 26.439 14.859 1.00 71.55 737 ASP C N 1
ATOM 7530 C CA . ASP C 1 339 ? 42.772 25.420 13.896 1.00 74.27 737 ASP C CA 1
ATOM 7531 C C . ASP C 1 339 ? 42.085 25.541 12.542 1.00 76.14 737 ASP C C 1
ATOM 7532 O O . ASP C 1 339 ? 42.654 25.128 11.540 1.00 78.02 737 ASP C O 1
ATOM 7537 N N . GLN C 1 340 ? 40.874 26.115 12.532 1.00 76.53 738 GLN C N 1
ATOM 7538 C CA . GLN C 1 340 ? 40.059 26.302 11.328 1.00 77.32 738 GLN C CA 1
ATOM 7539 C C . GLN C 1 340 ? 39.641 27.757 11.122 1.00 75.68 738 GLN C C 1
ATOM 7540 O O . GLN C 1 340 ? 38.538 28.026 10.644 1.00 77.33 738 GLN C O 1
ATOM 7546 N N . CYS C 1 341 ? 40.496 28.697 11.496 1.00 74.02 739 CYS C N 1
ATOM 7547 C CA . CYS C 1 341 ? 40.195 30.125 11.326 1.00 74.31 739 CYS C CA 1
ATOM 7548 C C . CYS C 1 341 ? 38.918 30.615 12.009 1.00 70.70 739 CYS C C 1
ATOM 7549 O O . CYS C 1 341 ? 38.251 31.497 11.487 1.00 72.16 739 CYS C O 1
ATOM 7552 N N . GLN C 1 342 ? 38.600 30.067 13.180 1.00 67.39 740 GLN C N 1
ATOM 7553 C CA . GLN C 1 342 ? 37.440 30.524 13.964 1.00 65.14 740 GLN C CA 1
ATOM 7554 C C . GLN C 1 342 ? 37.592 31.977 14.385 1.00 65.24 740 GLN C C 1
ATOM 7555 O O . GLN C 1 342 ? 36.622 32.594 14.836 1.00 65.97 740 GLN C O 1
ATOM 7561 N N . HIS C 1 343 ? 38.822 32.487 14.306 1.00 64.91 741 HIS C N 1
ATOM 7562 C CA . HIS C 1 343 ? 39.147 33.869 14.668 1.00 65.54 741 HIS C CA 1
ATOM 7563 C C . HIS C 1 343 ? 39.840 34.533 13.511 1.00 68.04 741 HIS C C 1
ATOM 7564 O O . HIS C 1 343 ? 40.999 34.234 13.226 1.00 69.58 741 HIS C O 1
ATOM 7571 N N . PHE C 1 344 ? 39.141 35.444 12.848 1.00 68.75 742 PHE C N 1
ATOM 7572 C CA . PHE C 1 344 ? 39.678 36.062 11.651 1.00 71.93 742 PHE C CA 1
ATOM 7573 C C . PHE C 1 344 ? 40.704 37.148 11.959 1.00 73.92 742 PHE C C 1
ATOM 7574 O O . PHE C 1 344 ? 41.244 37.724 11.052 1.00 76.39 742 PHE C O 1
ATOM 7582 N N . ASP C 1 345 ? 40.957 37.436 13.230 1.00 74.48 743 ASP C N 1
ATOM 7583 C CA . ASP C 1 345 ? 41.892 38.506 13.606 1.00 78.43 743 ASP C CA 1
ATOM 7584 C C . ASP C 1 345 ? 43.265 38.000 14.015 1.00 81.36 743 ASP C C 1
ATOM 7585 O O . ASP C 1 345 ? 44.110 38.796 14.388 1.00 84.37 743 ASP C O 1
ATOM 7590 N N . THR C 1 346 ? 43.487 36.689 13.970 1.00 82.61 744 THR C N 1
ATOM 7591 C CA . THR C 1 346 ? 44.792 36.133 14.348 1.00 84.60 744 THR C CA 1
ATOM 7592 C C . THR C 1 346 ? 45.258 35.054 13.373 1.00 84.61 744 THR C C 1
ATOM 7593 O O . THR C 1 346 ? 44.458 34.265 12.876 1.00 82.78 744 THR C O 1
ATOM 7597 N N . LEU C 1 347 ? 46.558 35.055 13.088 1.00 87.09 745 LEU C N 1
ATOM 7598 C CA . LEU C 1 347 ? 47.161 34.084 12.179 1.00 87.68 745 LEU C CA 1
ATOM 7599 C C . LEU C 1 347 ? 47.512 32.793 12.936 1.00 85.54 745 LEU C C 1
ATOM 7600 O O . LEU C 1 347 ? 47.441 31.696 12.373 1.00 84.94 745 LEU C O 1
ATOM 7602 N N . ARG C 1 348 ? 47.890 32.923 14.209 1.00 84.85 746 ARG C N 1
ATOM 7603 C CA . ARG C 1 348 ? 48.365 31.773 15.000 1.00 84.59 746 ARG C CA 1
ATOM 7604 C C . ARG C 1 348 ? 47.256 30.752 15.251 1.00 79.88 746 ARG C C 1
ATOM 7605 O O . ARG C 1 348 ? 46.064 31.062 15.089 1.00 79.02 746 ARG C O 1
ATOM 7613 N N . VAL C 1 349 ? 47.654 29.535 15.629 1.00 78.11 747 VAL C N 1
ATOM 7614 C CA . VAL C 1 349 ? 46.700 28.402 15.780 1.00 74.36 747 VAL C CA 1
ATOM 7615 C C . VAL C 1 349 ? 45.812 28.476 17.017 1.00 69.56 747 VAL C C 1
ATOM 7616 O O . VAL C 1 349 ? 44.878 27.673 17.147 1.00 66.89 747 VAL C O 1
ATOM 7620 N N . THR C 1 350 ? 46.120 29.395 17.934 1.00 68.85 748 THR C N 1
ATOM 7621 C CA . THR C 1 350 ? 45.209 29.729 19.036 1.00 66.42 748 THR C CA 1
ATOM 7622 C C . THR C 1 350 ? 45.132 31.235 19.277 1.00 67.07 748 THR C C 1
ATOM 7623 O O . THR C 1 350 ? 46.005 31.995 18.847 1.00 70.46 748 THR C O 1
ATOM 7627 N N . LYS C 1 351 ? 44.062 31.640 19.963 1.00 65.46 749 LYS C N 1
ATOM 7628 C CA . LYS C 1 351 ? 43.890 32.997 20.482 1.00 66.90 749 LYS C CA 1
ATOM 7629 C C . LYS C 1 351 ? 43.764 32.855 21.993 1.00 64.59 749 LYS C C 1
ATOM 7630 O O . LYS C 1 351 ? 42.660 32.641 22.509 1.00 63.10 749 LYS C O 1
ATOM 7636 N N . PRO C 1 352 ? 44.894 32.961 22.711 1.00 66.03 750 PRO C N 1
ATOM 7637 C CA . PRO C 1 352 ? 44.939 32.662 24.151 1.00 65.88 750 PRO C CA 1
ATOM 7638 C C . PRO C 1 352 ? 43.971 33.442 25.034 1.00 65.91 750 PRO C C 1
ATOM 7639 O O . PRO C 1 352 ? 43.314 32.850 25.910 1.00 63.46 750 PRO C O 1
ATOM 7643 N N . GLU C 1 353 ? 43.897 34.754 24.821 1.00 67.20 751 GLU C N 1
ATOM 7644 C CA . GLU C 1 353 ? 43.074 35.600 25.663 1.00 66.61 751 GLU C CA 1
ATOM 7645 C C . GLU C 1 353 ? 42.000 36.288 24.861 1.00 64.66 751 GLU C C 1
ATOM 7646 O O . GLU C 1 353 ? 42.168 36.508 23.664 1.00 64.72 751 GLU C O 1
ATOM 7652 N N . PRO C 1 354 ? 40.881 36.628 25.522 1.00 62.27 752 PRO C N 1
ATOM 7653 C CA . PRO C 1 354 ? 39.796 37.363 24.861 1.00 62.36 752 PRO C CA 1
ATOM 7654 C C . PRO C 1 354 ? 40.221 38.739 24.379 1.00 64.81 752 PRO C C 1
ATOM 7655 O O . PRO C 1 354 ? 41.031 39.408 25.011 1.00 66.93 752 PRO C O 1
ATOM 7659 N N . ALA C 1 355 ? 39.686 39.134 23.243 1.00 64.84 753 ALA C N 1
ATOM 7660 C CA . ALA C 1 355 ? 39.975 40.448 22.661 1.00 67.31 753 ALA C CA 1
ATOM 7661 C C . ALA C 1 355 ? 38.904 40.747 21.631 1.00 65.68 753 ALA C C 1
ATOM 7662 O O . ALA C 1 355 ? 38.401 39.828 20.964 1.00 63.82 753 ALA C O 1
ATOM 7664 N N . ALA C 1 356 ? 38.539 42.017 21.528 1.00 66.44 754 ALA C N 1
ATOM 7665 C CA . ALA C 1 356 ? 37.505 42.444 20.610 1.00 66.06 754 ALA C CA 1
ATOM 7666 C C . ALA C 1 356 ? 37.913 42.087 19.196 1.00 66.81 754 ALA C C 1
ATOM 7667 O O . ALA C 1 356 ? 39.067 42.258 18.821 1.00 68.79 754 ALA C O 1
ATOM 7669 N N . LEU C 1 357 ? 36.968 41.569 18.422 1.00 65.71 755 LEU C N 1
ATOM 7670 C CA . LEU C 1 357 ? 37.160 41.395 16.998 1.00 67.22 755 LEU C CA 1
ATOM 7671 C C . LEU C 1 357 ? 36.926 42.742 16.354 1.00 70.56 755 LEU C C 1
ATOM 7672 O O . LEU C 1 357 ? 35.966 43.427 16.703 1.00 70.98 755 LEU C O 1
ATOM 7677 N N . PRO C 1 358 ? 37.802 43.138 15.416 1.00 74.22 756 PRO C N 1
ATOM 7678 C CA . PRO C 1 358 ? 37.655 44.416 14.729 1.00 77.63 756 PRO C CA 1
ATOM 7679 C C . PRO C 1 358 ? 36.595 44.359 13.641 1.00 78.74 756 PRO C C 1
ATOM 7680 O O . PRO C 1 358 ? 36.231 43.268 13.185 1.00 75.31 756 PRO C O 1
ATOM 7684 N N . GLY C 1 359 ? 36.112 45.535 13.231 1.00 83.32 757 GLY C N 1
ATOM 7685 C CA . GLY C 1 359 ? 35.049 45.650 12.231 1.00 84.42 757 GLY C CA 1
ATOM 7686 C C . GLY C 1 359 ? 33.628 45.617 12.784 1.00 83.97 757 GLY C C 1
ATOM 7687 O O . GLY C 1 359 ? 32.731 46.184 12.171 1.00 85.96 757 GLY C O 1
ATOM 7688 N N . LEU C 1 360 ? 33.432 44.998 13.954 1.00 83.05 758 LEU C N 1
ATOM 7689 C CA . LEU C 1 360 ? 32.093 44.661 14.475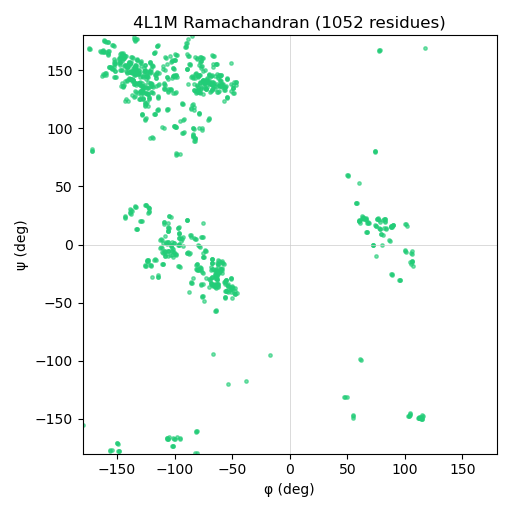 1.00 82.72 758 LEU C CA 1
ATOM 7690 C C . LEU C 1 360 ? 31.473 45.642 15.480 1.00 86.29 758 LEU C C 1
ATOM 7691 O O . LEU C 1 360 ? 30.245 45.607 15.710 1.00 89.05 758 LEU C O 1
ATOM 7696 N N . ASP C 1 361 ? 32.311 46.488 16.082 1.00 88.87 759 ASP C N 1
ATOM 7697 C CA . ASP C 1 361 ? 31.860 47.486 17.067 1.00 90.02 759 ASP C CA 1
ATOM 7698 C C . ASP C 1 361 ? 30.752 48.412 16.515 1.00 89.73 759 ASP C C 1
ATOM 7699 O O . ASP C 1 361 ? 29.892 48.856 17.269 1.00 88.66 759 ASP C O 1
ATOM 7701 N N . THR C 1 362 ? 30.770 48.666 15.202 1.00 90.73 760 THR C N 1
ATOM 7702 C CA . THR C 1 362 ? 29.891 49.662 14.552 1.00 90.89 760 THR C CA 1
ATOM 7703 C C . THR C 1 362 ? 28.578 49.093 13.977 1.00 88.96 760 THR C C 1
ATOM 7704 O O . THR C 1 362 ? 27.812 49.837 13.373 1.00 89.37 760 THR C O 1
ATOM 7706 N N . LYS C 1 363 ? 28.301 47.798 14.195 1.00 86.58 761 LYS C N 1
ATOM 7707 C CA . LYS C 1 363 ? 27.169 47.096 13.527 1.00 84.89 761 LYS C CA 1
ATOM 7708 C C . LYS C 1 363 ? 25.961 46.772 14.419 1.00 82.62 761 LYS C C 1
ATOM 7709 O O . LYS C 1 363 ? 24.999 46.153 13.965 1.00 80.89 761 LYS C O 1
ATOM 7714 N N . HIS C 1 364 ? 26.013 47.179 15.681 1.00 83.18 762 HIS C N 1
ATOM 7715 C CA . HIS C 1 364 ? 24.935 46.907 16.628 1.00 80.64 762 HIS C CA 1
ATOM 7716 C C . HIS C 1 364 ? 24.556 45.436 16.595 1.00 75.22 762 HIS C C 1
ATOM 7717 O O . HIS C 1 364 ? 23.420 45.084 16.297 1.00 75.59 762 HIS C O 1
ATOM 7724 N N . ILE C 1 365 ? 25.525 44.583 16.899 1.00 71.22 763 ILE C N 1
ATOM 7725 C CA . ILE C 1 365 ? 25.274 43.146 16.984 1.00 66.54 763 ILE C CA 1
ATOM 7726 C C . ILE C 1 365 ? 24.411 42.868 18.198 1.00 65.80 763 ILE C C 1
ATOM 7727 O O . ILE C 1 365 ? 24.640 43.445 19.273 1.00 67.37 763 ILE C O 1
ATOM 7732 N N . VAL C 1 366 ? 23.441 41.971 18.031 1.00 63.48 764 VAL C N 1
ATOM 7733 C CA . VAL C 1 366 ? 22.570 41.539 19.130 1.00 61.74 764 VAL C CA 1
ATOM 7734 C C . VAL C 1 366 ? 22.583 40.041 19.362 1.00 57.70 764 VAL C C 1
ATOM 7735 O O . VAL C 1 366 ? 22.108 39.577 20.388 1.00 58.52 764 VAL C O 1
ATOM 7739 N N . GLY C 1 367 ? 23.125 39.273 18.428 1.00 55.46 765 GLY C N 1
ATOM 7740 C CA . GLY C 1 367 ? 23.159 37.822 18.584 1.00 51.91 765 GLY C CA 1
ATOM 7741 C C . GLY C 1 367 ? 24.472 37.241 18.111 1.00 51.02 765 GLY C C 1
ATOM 7742 O O . GLY C 1 367 ? 25.110 37.767 17.198 1.00 51.95 765 GLY C O 1
ATOM 7743 N N . ILE C 1 368 ? 24.877 36.157 18.762 1.00 49.32 766 ILE C N 1
ATOM 7744 C CA . ILE C 1 368 ? 26.071 35.413 18.392 1.00 48.33 766 ILE C CA 1
ATOM 7745 C C . ILE C 1 368 ? 25.793 33.910 18.491 1.00 45.31 766 ILE C C 1
ATOM 7746 O O . ILE C 1 368 ? 24.910 33.500 19.209 1.00 42.97 766 ILE C O 1
ATOM 7751 N N . ALA C 1 369 ? 26.559 33.113 17.760 1.00 45.31 767 ALA C N 1
ATOM 7752 C CA . ALA C 1 369 ? 26.414 31.664 17.787 1.00 44.18 767 ALA C CA 1
ATOM 7753 C C . ALA C 1 369 ? 27.671 31.014 17.267 1.00 44.26 767 ALA C C 1
ATOM 7754 O O . ALA C 1 369 ? 28.316 31.572 16.402 1.00 45.07 767 ALA C O 1
ATOM 7756 N N . CYS C 1 370 ? 28.009 29.836 17.793 1.00 44.52 768 CYS C N 1
ATOM 7757 C CA . CYS C 1 370 ? 29.206 29.084 17.359 1.00 46.52 768 CYS C CA 1
ATOM 7758 C C . CYS C 1 370 ? 28.897 27.640 16.975 1.00 44.95 768 CYS C C 1
ATOM 7759 O O . CYS C 1 370 ? 28.189 26.949 17.660 1.00 42.23 768 CYS C O 1
ATOM 7762 N N . GLY C 1 371 ? 29.454 27.204 15.858 1.00 47.28 769 GLY C N 1
ATOM 7763 C CA . GLY C 1 371 ? 29.486 25.803 15.499 1.00 47.24 769 GLY C CA 1
ATOM 7764 C C . GLY C 1 371 ? 30.817 25.215 15.950 1.00 47.86 769 GLY C C 1
ATOM 7765 O O . GLY C 1 371 ? 31.560 25.840 16.708 1.00 46.16 769 GLY C O 1
ATOM 7766 N N . PRO C 1 372 ? 31.142 24.016 15.462 1.00 49.23 770 PRO C N 1
ATOM 7767 C CA . PRO C 1 372 ? 32.424 23.420 15.816 1.00 49.96 770 PRO C CA 1
ATOM 7768 C C . PRO C 1 372 ? 33.646 24.127 15.184 1.00 50.95 770 PRO C C 1
ATOM 7769 O O . PRO C 1 372 ? 34.709 24.132 15.767 1.00 51.79 770 PRO C O 1
ATOM 7773 N N . ALA C 1 373 ? 33.485 24.723 14.014 1.00 52.13 771 ALA C N 1
ATOM 7774 C CA . ALA C 1 373 ? 34.578 25.476 13.388 1.00 54.41 771 ALA C CA 1
ATOM 7775 C C . ALA C 1 373 ? 34.068 26.787 12.749 1.00 55.36 771 ALA C C 1
ATOM 7776 O O . ALA C 1 373 ? 34.665 27.302 11.792 1.00 56.75 771 ALA C O 1
ATOM 7778 N N . GLN C 1 374 ? 32.976 27.315 13.304 1.00 52.62 772 GLN C N 1
ATOM 7779 C CA . GLN C 1 374 ? 32.256 28.425 12.712 1.00 53.51 772 GLN C CA 1
ATOM 7780 C C . GLN C 1 374 ? 31.790 29.396 13.773 1.00 52.57 772 GLN C C 1
ATOM 7781 O O . GLN C 1 374 ? 31.561 29.015 14.920 1.00 52.60 772 GLN C O 1
ATOM 7787 N N . SER C 1 375 ? 31.622 30.648 13.373 1.00 53.41 773 SER C N 1
ATOM 7788 C CA . SER C 1 375 ? 31.088 31.669 14.246 1.00 53.18 773 SER C CA 1
ATOM 7789 C C . SER C 1 375 ? 30.180 32.575 13.453 1.00 53.11 773 SER C C 1
ATOM 7790 O O . SER C 1 375 ? 30.474 32.891 12.298 1.00 55.11 773 SER C O 1
ATOM 7793 N N . PHE C 1 376 ? 29.070 32.974 14.064 1.00 51.26 774 PHE C N 1
ATOM 7794 C CA . PHE C 1 376 ? 28.134 33.901 13.446 1.00 52.41 774 PHE C CA 1
ATOM 7795 C C . PHE C 1 376 ? 27.777 35.027 14.387 1.00 53.02 774 PHE C C 1
ATOM 7796 O O . PHE C 1 376 ? 27.756 34.853 15.608 1.00 51.92 774 PHE C O 1
ATOM 7804 N N . ALA C 1 377 ? 27.484 36.187 13.818 1.00 56.02 775 ALA C N 1
ATOM 7805 C CA . ALA C 1 377 ? 27.019 37.341 14.597 1.00 57.47 775 ALA C CA 1
ATOM 7806 C C . ALA C 1 377 ? 26.025 38.106 13.765 1.00 59.55 775 ALA C C 1
ATOM 7807 O O . ALA C 1 377 ? 26.271 38.309 12.564 1.00 62.50 775 ALA C O 1
ATOM 7809 N N . TRP C 1 378 ? 24.909 38.525 14.368 1.00 58.25 776 TRP C N 1
ATOM 7810 C CA . TRP C 1 378 ? 23.909 39.304 13.622 1.00 59.68 776 TRP C CA 1
ATOM 7811 C C . TRP C 1 378 ? 23.389 40.532 14.368 1.00 60.85 776 TRP C C 1
ATOM 7812 O O . TRP C 1 378 ? 23.278 40.551 15.591 1.00 58.95 776 TRP C O 1
ATOM 7823 N N . SER C 1 379 ? 23.076 41.557 13.587 1.00 63.76 777 SER C N 1
ATOM 7824 C CA . SER C 1 379 ? 22.376 42.733 14.084 1.00 65.56 777 SER C CA 1
ATOM 7825 C C . SER C 1 379 ? 20.891 42.405 14.147 1.00 65.04 777 SER C C 1
ATOM 7826 O O . SER C 1 379 ? 20.483 41.305 13.785 1.00 62.80 777 SER C O 1
ATOM 7829 N N . SER C 1 380 ? 20.079 43.361 14.569 1.00 67.53 778 SER C N 1
ATOM 7830 C CA . SER C 1 380 ? 18.652 43.118 14.702 1.00 68.70 778 SER C CA 1
ATOM 7831 C C . SER C 1 380 ? 17.933 43.178 13.349 1.00 70.38 778 SER C C 1
ATOM 7832 O O . SER C 1 380 ? 18.307 43.948 12.467 1.00 72.16 778 SER C O 1
ATOM 7835 N N . CYS C 1 381 ? 16.908 42.347 13.190 1.00 70.27 779 CYS C N 1
ATOM 7836 C CA . CYS C 1 381 ? 16.080 42.381 11.977 1.00 74.00 779 CYS C CA 1
ATOM 7837 C C . CYS C 1 381 ? 14.925 43.408 12.149 1.00 75.16 779 CYS C C 1
ATOM 7838 O O . CYS C 1 381 ? 14.640 44.188 11.256 1.00 78.27 779 CYS C O 1
ATOM 7841 N N . SER C 1 382 ? 14.322 43.448 13.330 1.00 74.14 780 SER C N 1
#

Sequence (1067 aa):
LLQEVIGWGLIGWWKYGPIQCEGLANLGVTQIACAEKRFLILSSRNGRVYTQAYNSDTLAPQLVQGLASRNIVKIAAHSDGHHYLALAATGEVYSWGCGDGGRLGHGDTVPLEEPKVISAFSGKQAGKHVVHIACGSTYSAAITAEGELYTWGRGNYGRLGHGSSEDEAIPMLVAGLKGLKVIDVACGSGDAQTLAVTENGQVWSWGDGDYGKLGRGGSDGCKTPKLIEKLQDLDVVKVRCGSQFSIALTKDGQVYSWGKGDNQRLGHGTEEHVRYPKLLEGLQGKKVIDVAAGSTHCLALTEDSEVHSWGSNDQCQHFDTLRVTKPEPAALPGLDTKHIVGIACGPAQSFAWSSCSEWSILLQEVIGWGLIGWKYYANVIGPIQCEGLANLGVTQIACAEKRFLILSSRNGRVYTQAYNSDTLAPQLVQGLASRNIVKIAAHSDGHHYLALAATGEVYSWGCGDGGRLGHGDTVPLEEPKVISAFSGKAGKHVVHHIACGSTYSAAITAEGELYTWGRGNYGRLGHGSSEDEAIPMLVAGLKGLKVIDVACGSGDAQTLAVTENGQVWSWGDGDYGKLGRGGSDGCKTPKLIEKLQDLDDVVKVRCGSQFSIALTKDGQVYSWGKGDNQRLGHGTEEHVRYPKLLEGLQGKKVIDVAAGSTHCLALTEDSEVHSWGSNDQCQHFDTLRVTKPEPAALPGLDTKHIVGIACGPAQSFAWSSCLQEVIGWGLIGWKGPIQCEGLANLGVTQIACAEKRFLILSSRNGRVYTQAYNNSDTLAPQLVQGLASRNIVKIAAHSDDGHHYLALAATGEVYSWGCGDGGRLGHGDTVPLEEPKVISAFSGKQAGKHVVHHIACGSTYSAAITAEGELYTWGRGNYGRLGHGSSEDEAIPMLVAGLKGLKVIDVACGSGDAQTLAVTENGQVWSWGDGDYGKLGRGGSDGCKTPKLIEKLQDLDVVKVRCGSQFSIALTKDGQVYSWGKGDNQRLGHGTEEHVRYPKLLEGLQGKKVIDVAAGSTHCLALTEDSEVHSWGSNDQCQHFDTLRVTKPEPAALPGLDTKHIVGIACGPAQSFAWSSC

GO terms:
  GO:0032183 SUMO binding (F, IDA)
  GO:0006974 DNA damage response (P, IDA)
  GO:0005515 protein binding (F, IPI)
  GO:0031625 ubiquitin protein ligase binding (F, IPI)
  GO:0005654 nucleoplasm (C, TAS)
  GO:0005829 cytosol (C, IDA)
  GO:0050821 protein stabilization (P, EXP)
  GO:0061630 ubiquitin protein ligase activity (F, IDA)
  GO:0005634 nucleus (C, IDA)
  GO:0005737 cytoplasm (C, IDA)
  GO:0016567 protein ubiquitination (P, IDA)
  GO:0016020 membrane (C, HDA)